Protein AF-A0A8H7HBS6-F1 (afdb_monomer)

Organism: NCBI:txid456999

Solvent-accessible surface area (backbone atoms only — not comparable to full-atom values): 78730 Å² total; per-residue (Å²): 117,71,74,59,54,54,51,54,51,51,53,49,49,51,51,51,50,52,48,49,51,54,50,48,54,52,46,48,67,56,44,58,67,61,59,67,69,74,76,67,87,71,59,76,77,59,67,58,97,49,80,53,58,56,52,42,28,37,39,34,33,33,27,41,85,35,70,61,23,22,66,41,50,40,36,20,53,49,52,33,50,74,74,65,70,54,37,53,78,42,37,33,36,31,28,28,71,64,82,72,53,64,69,56,46,48,58,50,38,51,69,55,47,76,66,53,84,40,72,69,49,36,54,49,48,56,60,50,48,77,34,51,49,71,45,65,26,54,72,63,74,61,66,30,34,51,56,46,32,54,56,50,50,65,55,54,72,72,47,96,55,82,60,42,28,42,38,39,36,43,52,60,65,68,92,50,46,61,55,38,49,50,41,38,53,75,55,57,60,60,92,48,48,56,59,35,39,38,40,59,71,68,75,49,90,38,48,62,53,21,48,56,52,50,63,54,44,59,76,66,44,52,75,93,32,49,42,32,54,47,66,53,48,27,28,64,62,51,56,43,42,56,52,53,46,72,74,33,66,77,48,42,77,44,71,29,44,89,42,38,42,29,35,39,42,41,42,34,31,47,53,70,61,84,91,40,32,42,70,43,56,81,54,24,36,55,61,72,40,42,59,46,50,53,42,54,55,44,25,66,73,63,28,68,87,45,91,49,56,38,36,63,37,44,47,52,27,28,36,57,42,49,71,31,37,67,58,49,54,76,92,41,53,48,50,12,27,44,31,59,29,95,95,41,76,25,56,65,68,32,90,58,28,61,85,81,66,56,53,29,38,22,40,39,35,49,45,54,38,71,44,95,52,33,50,92,31,42,37,35,44,32,40,32,46,21,18,67,44,67,37,29,38,38,40,41,31,36,46,76,75,84,78,65,102,54,73,95,69,74,58,38,31,47,32,41,31,54,31,70,77,37,26,46,34,38,37,43,72,43,66,43,85,79,89,54,83,51,75,38,81,47,70,54,77,47,45,40,79,76,76,42,74,87,59,83,78,68,53,26,59,32,44,43,54,44,33,58,42,34,52,53,50,59,57,37,62,49,74,71,40,52,56,43,43,25,54,29,44,33,68,45,52,36,21,55,72,36,74,67,49,82,49,58,77,40,38,73,18,49,35,46,32,95,56,38,86,60,50,68,58,56,46,37,75,60,66,50,77,81,76,78,83,89,66,79,75,86,88,76,89,86,80,90,82,80,89,82,77,91,79,88,83,91,85,83,83,90,83,88,81,90,85,86,92,86,88,89,89,88,90,91,85,90,83,89,85,82,89,83,91,82,89,78,90,81,90,83,88,88,90,90,85,83,92,86,90,86,88,86,90,90,80,89,85,89,87,90,92,93,87,86,91,85,90,87,90,85,82,84,88,81,90,80,84,87,83,90,87,80,88,89,83,87,93,83,90,88,86,92,82,90,87,93,87,90,91,88,92,87,92,89,90,91,90,90,88,93,88,91,92,90,88,83,90,90,84,87,82,89,76,92,74,84,82,78,86,74,78,83,73,78,76,80,74,68,60,57,40,67,74,51,52,73,63,50,32,11,84,82,83,66,44,70,47,51,67,28,27,66,45,63,79,10,51,53,34,28,47,88,74,65,72,82,80,80,96,74,84,89,71,99,69,96,72,90,69,83,78,64,90,54,87,88,53,62,90,67,73,88,79,68,76,92,69,84,94,74,84,82,82,91,64,81,54,94,70,44,50,75,44,75,42,73,80,74,95,69,82,76,80,78,78,76,91,65,98,65,89,69,51,23,55,52,62,47,49,50,52,50,58,38,51,53,51,26,56,55,62,66,73,72,67,85,78,84,82,82,78,85,82,82,89,84,92,85,82,84,87,81,87,82,91,79,91,82,83,90,85,83,90,82,87,87,83,90,85,87,82,90,81,86,89,89,86,89,86,85,88,83,86,88,89,88,87,89,84,87,88,86,90,85,84,85,87,79,87,85,82,83,88,89,80,89,89,81,90,88,80,88,84,81,90,77,88,69,59,66,66,51,57,54,49,59,69,41,38,13,94,86,74,78,38,73,52,53,68,34,33,64,44,100,85,26,49,65,32,20,44,73,55,49,48,61,44,41,78,77,38,53,42,39,90,82,81,60,49,79,48,78,59,64,82,65,55,81,74,47,43,46,32,47,52,60,52,52,48,44,61,62,57,38,48,66,63,47,52,52,52,52,51,51,60,51,48,79,73,60,76,63,93,41,79,41,48,38,48,76,44,73,85,69,46,50,84,32,76,47,82,44,76,40,67,54,68,39,52,48,52,49,48,56,52,23,71,71,37,100,63,40,43,37,36,36,27,54,73,77,92,55,87,87,55,85,82,79,68,44,49,33,17,32,27,37,53,41,35,37,40,39,40,83,88,70,31,32,42,36,35,27,35,22,66,42,33,31,37,54,80,45,79,49,77,54,80,85,33,44,21,20,38,74,44,84,54,70,63,61,57,71,71,56,50,53,46,54,52,50,53,45,69,72,47,81,80,81,69,76,100,81,71,94,66,86,69,71,54,66,69,53,48,51,52,49,54,49,52,54,52,50,52,54,48,75,46,36,53,68,68,56,58,52,47,50,37,70,71,70,45,75,85,57,91,50,64,65,52,29,44,54,57,54,55,74,73,44,100,65,58,70,71,69,55,52,62,52,65,81,52,40,45,46,62,60,40,34,54,55,53,49,49,53,50,53,55,52,55,70,35,73,83,62,66,56,90,68,80,68,74,68,79,75,88,81,84,80,88,81,93,80,90,84,83,91,83,92,87,85,81,81,89,80,81,80,89,86,92,86,87,93,78,90,78,89,135

Secondary structure (DSSP, 8-state):
-HHHHHHHHHHHHHHHHHHHHHHHHHHHHHHHHHHGGGS----GGG--------BSEEEEEETTTSHHIIIIIHHHHHHHHHTT-SPBT-EEEEEESS---HHHHHHHHTTT-TTTTSHHHHHHHHHHHTTEEEEE--SSSSHHHHHHHHHHHHHHTTSSSS--EEEEEE-S-GGGHHHHHHHHHHHT--SSS-EEEEEPSP--SSHHHHHHHHHHHHHHS-TTTEEE--TTTTSHHHHHHHHHHHT-HHHHHH-STTTEEEEEEEEE-SS--TT-HHHHHTTHHIIIIIIIIIHHHHHHHHS---SSSSHHHHHHHHHHHHTTPPPPPGGGEEEEEEE-BTTB--STTSTTS-TT----SEEEEEE---STTTTT--EEEEEESSBSS-EEEEEEEEPPPPSSSS-SPPPPEEEEEEESS-EEEEEEEEEPSSS---EEEEEEEEEHHHH-TT--PPPHHHHHHHHHHHT--TTS--HHHHHHHHHHHHHHHHHHTTSSSSPPPPEEEETTBSS-TTHHHHHHHTTPPPPPS----TT-SSSSSSSSSSSS-------------------------------------------------------------------------------------------------------------------PPPPS--------PPP-PPPPGGGTGGGGB-TTT-SBPSSEEE-TTS-EEEGGGSPPPP-----S-S--PPPP-STT-----------SS--------TT-EEEPPP-----PPPP-S-------HHHHHHHHHHHHHHHHHHSSPPPPPPP---------------------------------------------------PPPPPPP-PPP--------PPP----HHHHHHHHTTEETTTTEE-SSEEE-TTS-EEEHHHHHHHHTT-SB-TTT--B---HHHHTTPPP-HHHHHHHHHH-HHHHHHHHHHHHHTTT--S--EEEEE-S---TT-EEEEEE-SHHHHHHHHHHHTSSS-EEEEEPPPS-SS-SSTT-EEEEEEEEEEEE-TTS-EEEEEEEEEEEEEEEEEEETTEEEEEEEEEPPPPHHHHHHHHHHHHH-TTSS-TT--SPPPPHHHHHHHHHHHHHHHHHTS-HHHHHHHHHHH-SPPSSHHHHHHHHHHHS---HHHHHTTSS---HHHHHHHHHHHHHHHHTSHHHHS-----------SS--------SSSSSSSS------------

Nearest PDB structures (foldseek):
  7e6i-assembly1_A  TM=9.666E-01  e=2.019E-63  Kluyveromyces lactis NRRL Y-1140
  6d24-assembly1_D  TM=9.498E-01  e=1.936E-58  Trypanosoma cruzi
  7zhy-assembly1_A  TM=8.584E-01  e=7.670E-55  Leishmania donovani
  7zhu-assembly1_A  TM=8.589E-01  e=4.756E-55  Leishmania donovani
  7zht-assembly1_B  TM=9.322E-01  e=3.444E-52  Leishmania donovani

Mean predicted aligned error: 23.08 Å

Radius of gyration: 45.2 Å; Cα contacts (8 Å, |Δi|>4): 1547; chains: 1; bounding box: 143×178×101 Å

Structure (mmCIF, N/CA/C/O backbone):
data_AF-A0A8H7HBS6-F1
#
_entry.id   AF-A0A8H7HBS6-F1
#
loop_
_atom_site.group_PDB
_atom_site.id
_atom_site.type_symbol
_atom_site.label_atom_id
_atom_site.label_alt_id
_atom_site.label_comp_id
_atom_site.label_asym_id
_atom_site.label_entity_id
_atom_site.label_seq_id
_atom_site.pdbx_PDB_ins_code
_atom_site.Cartn_x
_atom_site.Cartn_y
_atom_site.Cartn_z
_atom_site.occupancy
_atom_site.B_iso_or_equiv
_atom_site.auth_seq_id
_atom_site.auth_comp_id
_atom_site.auth_asym_id
_atom_site.auth_atom_id
_atom_site.pdbx_PDB_model_num
ATOM 1 N N . MET A 1 1 ? -57.508 51.290 15.939 1.00 45.09 1 MET A N 1
ATOM 2 C CA . MET A 1 1 ? -57.070 49.943 15.492 1.00 45.09 1 MET A CA 1
ATOM 3 C C . MET A 1 1 ? -55.625 49.887 14.983 1.00 45.09 1 MET A C 1
ATOM 5 O O . MET A 1 1 ? -54.935 48.938 15.325 1.00 45.09 1 MET A O 1
ATOM 9 N N . THR A 1 2 ? -55.131 50.855 14.202 1.00 40.03 2 THR A N 1
ATOM 10 C CA . THR A 1 2 ? -53.842 50.761 13.473 1.00 40.03 2 THR A CA 1
ATOM 11 C C . THR A 1 2 ? -52.608 50.460 14.338 1.00 40.03 2 THR A C 1
ATOM 13 O O . THR A 1 2 ? -51.876 49.531 14.015 1.00 40.03 2 THR A O 1
ATOM 16 N N . ARG A 1 3 ? -52.404 51.158 15.471 1.00 40.38 3 ARG A N 1
ATOM 17 C CA . ARG A 1 3 ? -51.226 50.937 16.346 1.00 40.38 3 ARG A CA 1
ATOM 18 C C . ARG A 1 3 ? -51.127 49.522 16.939 1.00 40.38 3 ARG A C 1
ATOM 20 O O . ARG A 1 3 ? -50.018 49.044 17.143 1.00 40.38 3 ARG A O 1
ATOM 27 N N . ALA A 1 4 ? -52.252 48.840 17.175 1.00 42.62 4 ALA A N 1
ATOM 28 C CA . ALA A 1 4 ? -52.243 47.481 17.722 1.00 42.62 4 ALA A CA 1
ATOM 29 C C . ALA A 1 4 ? -51.654 46.470 16.722 1.00 42.62 4 ALA A C 1
ATOM 31 O O . ALA A 1 4 ? -50.798 45.669 17.089 1.00 42.62 4 ALA A O 1
ATOM 32 N N . ARG A 1 5 ? -52.039 46.566 15.438 1.00 42.97 5 ARG A N 1
ATOM 33 C CA . ARG A 1 5 ? -51.523 45.679 14.381 1.00 42.97 5 ARG A CA 1
ATOM 34 C C . ARG A 1 5 ? -50.008 45.815 14.198 1.00 42.97 5 ARG A C 1
ATOM 36 O O . ARG A 1 5 ? -49.341 44.803 14.019 1.00 42.97 5 ARG A O 1
ATOM 43 N N . SER A 1 6 ? -49.455 47.027 14.301 1.00 42.56 6 SER A N 1
ATOM 44 C CA . SER A 1 6 ? -48.005 47.248 14.191 1.00 42.56 6 SER A CA 1
ATOM 45 C C . SER A 1 6 ? -47.203 46.564 15.305 1.00 42.56 6 SER A C 1
ATOM 47 O O . SER A 1 6 ? -46.171 45.970 15.006 1.00 42.56 6 SER A O 1
ATOM 49 N N . LEU A 1 7 ? -47.674 46.586 16.562 1.00 44.91 7 LEU A N 1
ATOM 50 C CA . LEU A 1 7 ? -46.995 45.857 17.643 1.00 44.91 7 LEU A CA 1
ATOM 51 C C . LEU A 1 7 ? -47.081 44.340 17.445 1.00 44.91 7 LEU A C 1
ATOM 53 O O . LEU A 1 7 ? -46.070 43.666 17.607 1.00 44.91 7 LEU A O 1
ATOM 57 N N . THR A 1 8 ? -48.237 43.797 17.047 1.00 51.72 8 THR A N 1
ATOM 58 C CA . THR A 1 8 ? -48.367 42.354 16.778 1.00 51.72 8 THR A CA 1
ATOM 59 C C . THR A 1 8 ? -47.435 41.900 15.650 1.00 51.72 8 THR A C 1
ATOM 61 O O . THR A 1 8 ? -46.773 40.877 15.790 1.00 51.72 8 THR A O 1
ATOM 64 N N . VAL A 1 9 ? -47.318 42.676 14.565 1.00 49.75 9 VAL A N 1
ATOM 65 C CA . VAL A 1 9 ? -46.391 42.371 13.459 1.00 49.75 9 VAL A CA 1
ATOM 66 C C . VAL A 1 9 ? -44.929 42.437 13.912 1.00 49.75 9 VAL A C 1
ATOM 68 O O . VAL A 1 9 ? -44.165 41.539 13.575 1.00 49.75 9 VAL A O 1
ATOM 71 N N . LEU A 1 10 ? -44.537 43.431 14.719 1.00 50.16 10 LEU A N 1
ATOM 72 C CA . LEU A 1 10 ? -43.178 43.512 15.275 1.00 50.16 10 LEU A CA 1
ATOM 73 C C . LEU A 1 10 ? -42.863 42.356 16.237 1.00 50.16 10 LEU A C 1
ATOM 75 O O . LEU A 1 10 ? -41.762 41.811 16.192 1.00 50.16 10 LEU A O 1
ATOM 79 N N . PHE A 1 11 ? -43.821 41.939 17.069 1.00 53.84 11 PHE A N 1
ATOM 80 C CA . PHE A 1 11 ? -43.633 40.827 18.005 1.00 53.84 11 PHE A CA 1
ATOM 81 C C . PHE A 1 11 ? -43.523 39.478 17.275 1.00 53.84 11 PHE A C 1
ATOM 83 O O . PHE A 1 11 ? -42.666 38.662 17.607 1.00 53.84 11 PHE A O 1
ATOM 90 N N . ILE A 1 12 ? -44.329 39.271 16.225 1.00 56.00 12 ILE A N 1
ATOM 91 C CA . ILE A 1 12 ? -44.225 38.100 15.340 1.00 56.00 12 ILE A CA 1
ATOM 92 C C . ILE A 1 12 ? -42.904 38.125 14.561 1.00 56.00 12 ILE A C 1
ATOM 94 O O . ILE A 1 12 ? -42.235 37.100 14.495 1.00 56.00 12 ILE A O 1
ATOM 98 N N . ALA A 1 13 ? -42.476 39.273 14.028 1.00 48.41 13 ALA A N 1
ATOM 99 C CA . ALA A 1 13 ? -41.189 39.396 13.339 1.00 48.41 13 ALA A CA 1
ATOM 100 C C . ALA A 1 13 ? -39.999 39.104 14.272 1.00 48.41 13 ALA A C 1
ATOM 102 O O . ALA A 1 13 ? -39.064 38.415 13.870 1.00 48.41 13 ALA A O 1
ATOM 103 N N . GLY A 1 14 ? -40.055 39.554 15.532 1.00 50.91 14 GLY A N 1
ATOM 104 C CA . GLY A 1 14 ? -39.064 39.220 16.558 1.00 50.91 14 GLY A CA 1
ATOM 105 C C . GLY A 1 14 ? -39.027 37.725 16.889 1.00 50.91 14 GLY A C 1
ATOM 106 O O . GLY A 1 14 ? -37.949 37.137 16.943 1.00 50.91 14 GLY A O 1
ATOM 107 N N . LEU A 1 15 ? -40.194 37.085 17.035 1.00 53.91 15 LEU A N 1
ATOM 108 C CA . LEU A 1 15 ? -40.305 35.636 17.243 1.00 53.91 15 LEU A CA 1
ATOM 109 C C . LEU A 1 15 ? -39.810 34.827 16.038 1.00 53.91 15 LEU A C 1
ATOM 111 O O . LEU A 1 15 ? -39.083 33.858 16.228 1.00 53.91 15 LEU A O 1
ATOM 115 N N . VAL A 1 16 ? -40.142 35.231 14.809 1.00 56.62 16 VAL A N 1
ATOM 116 C CA . VAL A 1 16 ? -39.644 34.592 13.579 1.00 56.62 16 VAL A CA 1
ATOM 117 C C . VAL A 1 16 ? -38.134 34.793 13.432 1.00 56.62 16 VAL A C 1
ATOM 119 O O . VAL A 1 16 ? -37.444 33.852 13.056 1.00 56.62 16 VAL A O 1
ATOM 122 N N . GLY A 1 17 ? -37.597 35.962 13.794 1.00 48.25 17 GLY A N 1
ATOM 123 C CA . GLY A 1 17 ? -36.155 36.214 13.834 1.00 48.25 17 GLY A CA 1
ATOM 124 C C . GLY A 1 17 ? -35.429 35.323 14.846 1.00 48.25 17 GLY A C 1
ATOM 125 O O . GLY A 1 17 ? -34.445 34.675 14.497 1.00 48.25 17 GLY A O 1
ATOM 126 N N . LEU A 1 18 ? -35.945 35.216 16.075 1.00 50.62 18 LEU A N 1
ATOM 127 C CA . LEU A 1 18 ? -35.414 34.305 17.096 1.00 50.62 18 LEU A CA 1
ATOM 128 C C . LEU A 1 18 ? -35.520 32.835 16.674 1.00 50.62 18 LEU A C 1
ATOM 130 O O . LEU A 1 18 ? -34.559 32.088 16.846 1.00 50.62 18 LEU A O 1
ATOM 134 N N . LEU A 1 19 ? -36.639 32.426 16.069 1.00 44.91 19 LEU A N 1
ATOM 135 C CA . LEU A 1 19 ? -36.813 31.070 15.554 1.00 44.91 19 LEU A CA 1
ATOM 136 C C . LEU A 1 19 ? -35.855 30.788 14.388 1.00 44.91 19 LEU A C 1
ATOM 138 O O . LEU A 1 19 ? -35.283 29.707 14.338 1.00 44.91 19 LEU A O 1
ATOM 142 N N . ALA A 1 20 ? -35.618 31.752 13.495 1.00 42.72 20 ALA A N 1
ATOM 143 C CA . ALA A 1 20 ? -34.667 31.633 12.390 1.00 42.72 20 ALA A CA 1
ATOM 144 C C . ALA A 1 20 ? -33.204 31.597 12.865 1.00 42.72 20 ALA A C 1
ATOM 146 O O . ALA A 1 20 ? -32.407 30.852 12.304 1.00 42.72 20 ALA A O 1
ATOM 147 N N . VAL A 1 21 ? -32.846 32.331 13.925 1.00 46.09 21 VAL A N 1
ATOM 148 C CA . VAL A 1 21 ? -31.517 32.243 14.559 1.00 46.09 21 VAL A CA 1
ATOM 149 C C . VAL A 1 21 ? -31.346 30.912 15.298 1.00 46.09 21 VAL A C 1
ATOM 151 O O . VAL A 1 21 ? -30.297 30.282 15.185 1.00 46.09 21 VAL A O 1
ATOM 154 N N . TRP A 1 22 ? -32.375 30.430 16.000 1.00 42.28 22 TRP A N 1
ATOM 155 C CA . TRP A 1 22 ? -32.348 29.140 16.700 1.00 42.28 22 TRP A CA 1
ATOM 156 C C . TRP A 1 22 ? -32.283 27.954 15.723 1.00 42.28 22 TRP A C 1
ATOM 158 O O . TRP A 1 22 ? -31.414 27.089 15.853 1.00 42.28 22 TRP A O 1
ATOM 168 N N . LEU A 1 23 ? -33.133 27.959 14.689 1.00 39.09 23 LEU A N 1
ATOM 169 C CA . LEU A 1 23 ? -33.094 27.001 13.583 1.00 39.09 23 LEU A CA 1
ATOM 170 C C . LEU A 1 23 ? -31.773 27.093 12.822 1.00 39.09 23 LEU A C 1
ATOM 172 O O . LEU A 1 23 ? -31.176 26.058 12.571 1.00 39.09 23 LEU A O 1
ATOM 176 N N . GLY A 1 24 ? -31.284 28.295 12.505 1.00 33.41 24 GLY A N 1
ATOM 177 C CA . GLY A 1 24 ? -30.021 28.511 11.793 1.00 33.41 24 GLY A CA 1
ATOM 178 C C . GLY A 1 24 ? -28.791 28.054 12.581 1.00 33.41 24 GLY A C 1
ATOM 179 O O . GLY A 1 24 ? -27.861 27.506 11.995 1.00 33.41 24 GLY A O 1
ATOM 180 N N . SER A 1 25 ? -28.802 28.196 13.909 1.00 33.69 25 SER A N 1
ATOM 181 C CA . SER A 1 25 ? -27.751 27.660 14.783 1.00 33.69 25 SER A CA 1
ATOM 182 C C . SER A 1 25 ? -27.776 26.124 14.812 1.00 33.69 25 SER A C 1
ATOM 184 O O . SER A 1 25 ? -26.741 25.483 14.619 1.00 33.69 25 SER A O 1
ATOM 186 N N . ARG A 1 26 ? -28.969 25.510 14.908 1.00 34.66 26 ARG A N 1
ATOM 187 C CA . ARG A 1 26 ? -29.130 24.054 14.726 1.00 34.66 26 ARG A CA 1
ATOM 188 C C . ARG A 1 26 ? -28.743 23.584 13.319 1.00 34.66 26 ARG A C 1
ATOM 190 O O . ARG A 1 26 ? -28.116 22.538 13.198 1.00 34.66 26 ARG A O 1
ATOM 197 N N . TYR A 1 27 ? -29.058 24.343 12.270 1.00 34.91 27 TYR A N 1
ATOM 198 C CA . TYR A 1 27 ? -28.724 24.000 10.885 1.00 34.91 27 TYR A CA 1
ATOM 199 C C . TYR A 1 27 ? -27.234 24.150 10.574 1.00 34.91 27 TYR A C 1
ATOM 201 O O . TYR A 1 27 ? -26.730 23.401 9.746 1.00 34.91 27 TYR A O 1
ATOM 209 N N . LYS A 1 28 ? -26.499 25.041 11.255 1.00 30.39 28 LYS A N 1
ATOM 210 C CA . LYS A 1 28 ? -25.029 25.028 11.201 1.00 30.39 28 LYS A CA 1
ATOM 211 C C . LYS A 1 28 ? -24.469 23.757 11.840 1.00 30.39 28 LYS A C 1
ATOM 213 O O . LYS A 1 28 ? -23.734 23.036 11.174 1.00 30.39 28 LYS A O 1
ATOM 218 N N . HIS A 1 29 ? -24.901 23.413 13.055 1.00 30.25 29 HIS A N 1
ATOM 219 C CA . HIS A 1 29 ? -24.438 22.192 13.729 1.00 30.25 29 HIS A CA 1
ATOM 220 C C . HIS A 1 29 ? -24.815 20.883 13.010 1.00 30.25 29 HIS A C 1
ATOM 222 O O . HIS A 1 29 ? -24.038 19.935 13.045 1.00 30.25 29 HIS A O 1
ATOM 228 N N . LEU A 1 30 ? -25.971 20.817 12.342 1.00 28.92 30 LEU A N 1
ATOM 229 C CA . LEU A 1 30 ? -26.388 19.640 11.565 1.00 28.92 30 LEU A CA 1
ATOM 230 C C . LEU A 1 30 ? -25.811 19.635 10.138 1.00 28.92 30 LEU A C 1
ATOM 232 O O . LEU A 1 30 ? -25.458 18.581 9.614 1.00 28.92 30 LEU A O 1
ATOM 236 N N . GLY A 1 31 ? -25.686 20.805 9.507 1.00 26.61 31 GLY A N 1
ATOM 237 C CA . GLY A 1 31 ? -25.202 20.944 8.133 1.00 26.61 31 GLY A CA 1
ATOM 238 C C . GLY A 1 31 ? -23.692 20.760 7.991 1.00 26.61 31 GLY A C 1
ATOM 239 O O . GLY A 1 31 ? -23.253 20.141 7.024 1.00 26.61 31 GLY A O 1
ATOM 240 N N . GLN A 1 32 ? -22.891 21.236 8.953 1.00 27.27 32 GLN A N 1
ATOM 241 C CA . GLN A 1 32 ? -21.428 21.114 8.883 1.00 27.27 32 GLN A CA 1
ATOM 242 C C . GLN A 1 32 ? -20.962 19.650 8.942 1.00 27.27 32 GLN A C 1
ATOM 244 O O . GLN A 1 32 ? -20.058 19.283 8.195 1.00 27.27 32 GLN A O 1
ATOM 249 N N . ASN A 1 33 ? -21.637 18.788 9.711 1.00 26.84 33 ASN A N 1
ATOM 250 C CA . ASN A 1 33 ? -21.316 17.356 9.750 1.00 26.84 33 ASN A CA 1
ATOM 251 C C . ASN A 1 33 ? -21.751 16.609 8.473 1.00 26.84 33 ASN A C 1
ATOM 253 O O . ASN A 1 33 ? -21.111 15.632 8.096 1.00 26.84 33 ASN A O 1
ATOM 257 N N . SER A 1 34 ? -22.810 17.055 7.783 1.00 26.20 34 SER A N 1
ATOM 258 C CA . SER A 1 34 ? -23.297 16.381 6.566 1.00 26.20 34 SER A CA 1
ATOM 259 C C . SER A 1 34 ? -22.574 16.808 5.286 1.00 26.20 34 SER A C 1
ATOM 261 O O . SER A 1 34 ? -22.483 16.007 4.359 1.00 26.20 34 SER A O 1
ATOM 263 N N . LEU A 1 35 ? -22.082 18.049 5.204 1.00 25.03 35 LEU A N 1
ATOM 264 C CA . LEU A 1 35 ? -21.368 18.548 4.020 1.00 25.03 35 LEU A CA 1
ATOM 265 C C . LEU A 1 35 ? -19.913 18.067 3.960 1.00 25.03 35 LEU A C 1
ATOM 267 O O . LEU A 1 35 ? -19.390 17.873 2.865 1.00 25.03 35 LEU A O 1
ATOM 271 N N . HIS A 1 36 ? -19.270 17.818 5.106 1.00 26.77 36 HIS A N 1
ATOM 272 C CA . HIS A 1 36 ? -17.860 17.415 5.126 1.00 26.77 36 HIS A CA 1
ATOM 273 C C . HIS A 1 36 ? -17.619 15.966 4.660 1.00 26.77 36 HIS A C 1
ATOM 275 O O . HIS A 1 36 ? -16.528 15.653 4.189 1.00 26.77 36 HIS A O 1
ATOM 281 N N . LEU A 1 37 ? -18.635 15.093 4.731 1.00 26.45 37 LEU A N 1
ATOM 282 C CA . LEU A 1 37 ? -18.554 13.704 4.250 1.00 26.45 37 LEU A CA 1
ATOM 283 C C . LEU A 1 37 ? -18.619 13.567 2.716 1.00 26.45 37 LEU A C 1
ATOM 285 O O . LEU A 1 37 ? -18.336 12.491 2.198 1.00 26.45 37 LEU A O 1
ATOM 289 N N . MET A 1 38 ? -18.993 14.618 1.976 1.00 26.44 38 MET A N 1
ATOM 290 C CA . MET A 1 38 ? -19.224 14.534 0.525 1.00 26.44 38 MET A CA 1
ATOM 291 C C . MET A 1 38 ? -17.993 14.852 -0.346 1.00 26.44 38 MET A C 1
ATOM 293 O O . MET A 1 38 ? -18.087 14.764 -1.568 1.00 26.44 38 MET A O 1
ATOM 297 N N . SER A 1 39 ? -16.840 15.204 0.239 1.00 25.25 39 SER A N 1
ATOM 298 C CA . SER A 1 39 ? -15.653 15.666 -0.508 1.00 25.25 39 SER A CA 1
ATOM 299 C C . SER A 1 39 ? -14.571 14.609 -0.776 1.00 25.25 39 SER A C 1
ATOM 301 O O . SER A 1 39 ? -13.576 14.925 -1.426 1.00 25.25 39 SER A O 1
ATOM 303 N N . HIS A 1 40 ? -14.726 13.368 -0.302 1.00 31.58 40 HIS A N 1
ATOM 304 C CA . HIS A 1 40 ? -13.693 12.329 -0.413 1.00 31.58 40 HIS A CA 1
ATOM 305 C C . HIS A 1 40 ? -14.219 11.082 -1.125 1.00 31.58 40 HIS A C 1
ATOM 307 O O . HIS A 1 40 ? -14.777 10.180 -0.510 1.00 31.58 40 HIS A O 1
ATOM 313 N N . GLY A 1 41 ? -14.018 11.034 -2.443 1.00 28.28 41 GLY A N 1
ATOM 314 C CA . GLY A 1 41 ? -14.399 9.900 -3.282 1.00 28.28 41 GLY A CA 1
ATOM 315 C C . GLY A 1 41 ? -13.462 8.700 -3.135 1.00 28.28 41 GLY A C 1
ATOM 316 O O . GLY A 1 41 ? -12.671 8.429 -4.040 1.00 28.28 41 GLY A O 1
ATOM 317 N N . THR A 1 42 ? -13.569 7.945 -2.039 1.00 30.94 42 THR A N 1
ATOM 318 C CA . THR A 1 42 ? -13.140 6.540 -2.044 1.00 30.94 42 THR A CA 1
ATOM 319 C C . THR A 1 42 ? -13.954 5.781 -3.091 1.00 30.94 42 THR A C 1
ATOM 321 O O . THR A 1 42 ? -15.173 5.923 -3.180 1.00 30.94 42 THR A O 1
ATOM 324 N N . ILE A 1 43 ? -13.297 4.939 -3.893 1.00 35.94 43 ILE A N 1
ATOM 325 C CA . ILE A 1 43 ? -14.021 3.953 -4.704 1.00 35.94 43 ILE A CA 1
ATOM 326 C C . ILE A 1 43 ? -14.650 2.969 -3.702 1.00 35.94 43 ILE A C 1
ATOM 328 O O . ILE A 1 43 ? -13.885 2.384 -2.937 1.00 35.94 43 ILE A O 1
ATOM 332 N N . PRO A 1 44 ? -15.975 2.714 -3.687 1.00 37.12 44 PRO A N 1
ATOM 333 C CA . PRO A 1 44 ? -16.597 1.903 -2.628 1.00 37.12 44 PRO A CA 1
ATOM 334 C C . PRO A 1 44 ? -16.071 0.462 -2.511 1.00 37.12 44 PRO A C 1
ATOM 336 O O . PRO A 1 44 ? -16.232 -0.179 -1.481 1.00 37.12 44 PRO A O 1
ATOM 339 N N . SER A 1 45 ? -15.393 -0.062 -3.540 1.00 42.78 45 SER A N 1
ATOM 340 C CA . SER A 1 45 ? -14.690 -1.352 -3.471 1.00 42.78 45 SER A CA 1
ATOM 341 C C . SER A 1 45 ? -13.372 -1.319 -2.682 1.00 42.78 45 SER A C 1
ATOM 343 O O . SER A 1 45 ? -12.771 -2.374 -2.507 1.00 42.78 45 SER A O 1
ATOM 345 N N . MET A 1 46 ? -12.891 -0.137 -2.284 1.00 45.28 46 MET A N 1
ATOM 346 C CA . MET A 1 46 ? -11.701 0.082 -1.449 1.00 45.28 46 MET A CA 1
ATOM 347 C C . MET A 1 46 ? -12.047 0.282 0.034 1.00 45.28 46 MET A C 1
ATOM 349 O O . MET A 1 46 ? -11.142 0.361 0.858 1.00 45.28 46 MET A O 1
ATOM 353 N N . GLU A 1 47 ? -13.332 0.352 0.388 1.00 49.41 47 GLU A N 1
ATOM 354 C CA . GLU A 1 47 ? -13.773 0.432 1.781 1.00 49.41 47 GLU A CA 1
ATOM 355 C C . GLU A 1 47 ? -13.834 -0.976 2.383 1.00 49.41 47 GLU A C 1
ATOM 357 O O . GLU A 1 47 ? -14.808 -1.719 2.248 1.00 49.41 47 GLU A O 1
ATOM 362 N N . SER A 1 48 ? -12.731 -1.365 3.018 1.00 49.53 48 SER A N 1
ATOM 363 C CA . SER A 1 48 ? -12.598 -2.609 3.765 1.00 49.53 48 SER A CA 1
ATOM 364 C C . SER A 1 48 ? -13.395 -2.555 5.076 1.00 49.53 48 SER A C 1
ATOM 366 O O . SER A 1 48 ? -13.343 -1.582 5.826 1.00 49.53 48 SER A O 1
ATOM 368 N N . ALA A 1 49 ? -14.139 -3.626 5.370 1.00 52.50 49 ALA A N 1
ATOM 369 C CA . ALA A 1 49 ? -15.021 -3.723 6.537 1.00 52.50 49 ALA A CA 1
ATOM 370 C C . ALA A 1 49 ? -14.250 -4.005 7.847 1.00 52.50 49 ALA A C 1
ATOM 372 O O . ALA A 1 49 ? -14.429 -5.046 8.479 1.00 52.50 49 ALA A O 1
ATOM 373 N N . HIS A 1 50 ? -13.368 -3.085 8.239 1.00 66.38 50 HIS A N 1
ATOM 374 C CA . HIS A 1 50 ? -12.630 -3.124 9.502 1.00 66.38 50 HIS A CA 1
ATOM 375 C C . HIS A 1 50 ? -13.376 -2.385 10.628 1.00 66.38 50 HIS A C 1
ATOM 377 O O . HIS A 1 50 ? -14.229 -1.529 10.385 1.00 66.38 50 HIS A O 1
ATOM 383 N N . GLN A 1 51 ? -13.056 -2.718 11.883 1.00 76.19 51 GLN A N 1
ATOM 384 C CA . GLN A 1 51 ? -13.633 -2.067 13.064 1.00 76.19 51 GLN A CA 1
ATOM 385 C C . GLN A 1 51 ? -12.998 -0.682 13.273 1.00 76.19 51 GLN A C 1
ATOM 387 O O . GLN A 1 51 ? -12.026 -0.524 14.014 1.00 76.19 51 GLN A O 1
ATOM 392 N N . GLU A 1 52 ? -13.535 0.326 12.591 1.00 89.50 52 GLU A N 1
ATOM 393 C CA . GLU A 1 52 ? -13.120 1.724 12.734 1.00 89.50 52 GLU A CA 1
ATOM 394 C C . GLU A 1 52 ? -13.396 2.243 14.155 1.00 89.50 52 GLU A C 1
ATOM 396 O O . GLU A 1 52 ? -14.509 2.117 14.670 1.00 89.50 52 GLU A O 1
ATOM 401 N N . LEU A 1 53 ? -12.384 2.843 14.790 1.00 91.75 53 LEU A N 1
ATOM 402 C CA . LEU A 1 53 ? -12.513 3.436 16.123 1.00 91.75 53 LEU A CA 1
ATOM 403 C C . LEU A 1 53 ? -13.183 4.805 15.986 1.00 91.75 53 LEU A C 1
ATOM 405 O O . LEU A 1 53 ? -12.550 5.762 15.549 1.00 91.75 53 LEU A O 1
ATOM 409 N N . LYS A 1 54 ? -14.473 4.892 16.322 1.00 88.19 54 LYS A N 1
ATOM 410 C CA . LYS A 1 54 ? -15.266 6.122 16.136 1.00 88.19 54 LYS A CA 1
ATOM 411 C C . LYS A 1 54 ? -15.367 6.977 17.396 1.00 88.19 54 LYS A C 1
ATOM 413 O O . LYS A 1 54 ? -15.354 8.197 17.283 1.00 88.19 54 LYS A O 1
ATOM 418 N N . ASN A 1 55 ? -15.416 6.352 18.575 1.00 91.88 55 ASN A N 1
ATOM 419 C CA . ASN A 1 55 ? -15.674 7.004 19.865 1.00 91.88 55 ASN A CA 1
ATOM 420 C C . ASN A 1 55 ? -14.687 6.502 20.943 1.00 91.88 55 ASN A C 1
ATOM 422 O O . ASN A 1 55 ? -13.991 5.501 20.741 1.00 91.88 55 ASN A O 1
ATOM 426 N N . ASN A 1 56 ? -14.664 7.157 22.112 1.00 93.50 56 ASN A N 1
ATOM 427 C CA . ASN A 1 56 ? -14.029 6.679 23.359 1.00 93.50 56 ASN A CA 1
ATOM 428 C C . ASN A 1 56 ? -12.569 6.211 23.197 1.00 93.50 56 ASN A C 1
ATOM 430 O O . ASN A 1 56 ? -12.164 5.184 23.748 1.00 93.50 56 ASN A O 1
ATOM 434 N N . THR A 1 57 ? -11.801 6.904 22.356 1.00 96.44 57 THR A N 1
ATOM 435 C CA . THR A 1 57 ? -10.463 6.462 21.951 1.00 96.44 57 THR A CA 1
ATOM 436 C C . THR A 1 57 ? -9.390 7.341 22.572 1.00 96.44 57 THR A C 1
ATOM 438 O O . THR A 1 57 ? -9.383 8.552 22.364 1.00 96.44 57 THR A O 1
ATOM 441 N N . ILE A 1 58 ? -8.434 6.730 23.269 1.00 98.19 58 ILE A N 1
ATOM 442 C CA . ILE A 1 58 ? -7.223 7.410 23.730 1.00 98.19 58 ILE A CA 1
ATOM 443 C C . ILE A 1 58 ? -6.059 7.060 22.802 1.00 98.19 58 ILE A C 1
ATOM 445 O O . ILE A 1 58 ? -5.825 5.889 22.493 1.00 98.19 58 ILE A O 1
ATOM 449 N N . ILE A 1 59 ? -5.308 8.076 22.375 1.00 98.62 59 ILE A N 1
ATOM 450 C CA . ILE A 1 59 ? -4.077 7.933 21.592 1.00 98.62 59 ILE A CA 1
ATOM 451 C C . ILE A 1 59 ? -2.884 8.232 22.506 1.00 98.62 59 ILE A C 1
ATOM 453 O O . ILE A 1 59 ? -2.652 9.373 22.900 1.00 98.62 59 ILE A O 1
ATOM 457 N N . ILE A 1 60 ? -2.120 7.201 22.856 1.00 98.62 60 ILE A N 1
ATOM 458 C CA . ILE A 1 60 ? -0.973 7.284 23.758 1.00 98.62 60 ILE A CA 1
ATOM 459 C C . ILE A 1 60 ? 0.299 7.419 22.916 1.00 98.62 60 ILE A C 1
ATOM 461 O O . ILE A 1 60 ? 0.712 6.466 22.258 1.00 98.62 60 ILE A O 1
ATOM 465 N N . VAL A 1 61 ? 0.949 8.582 22.943 1.00 98.56 61 VAL A N 1
ATOM 466 C CA . VAL A 1 61 ? 2.210 8.835 22.227 1.00 98.56 61 VAL A CA 1
ATOM 467 C C . VAL A 1 61 ? 3.384 8.564 23.166 1.00 98.56 61 VAL A C 1
ATOM 469 O O . VAL A 1 61 ? 3.790 9.422 23.953 1.00 98.56 61 VAL A O 1
ATOM 472 N N . LEU A 1 62 ? 3.947 7.359 23.090 1.00 98.31 62 LEU A N 1
ATOM 473 C CA . LEU A 1 62 ? 5.137 6.986 23.851 1.00 98.31 62 LEU A CA 1
ATOM 474 C C . LEU A 1 62 ? 6.386 7.539 23.167 1.00 98.31 62 LEU A C 1
ATOM 476 O O . LEU A 1 62 ? 6.553 7.405 21.958 1.00 98.31 62 LEU A O 1
ATOM 480 N N . GLY A 1 63 ? 7.272 8.163 23.941 1.00 96.31 63 GLY A N 1
ATOM 481 C CA . GLY A 1 63 ? 8.367 8.961 23.391 1.00 96.31 63 GLY A CA 1
ATOM 482 C C . GLY A 1 63 ? 7.946 10.383 23.015 1.00 96.31 63 GLY A C 1
ATOM 483 O O . GLY A 1 63 ? 8.624 11.016 22.212 1.00 96.31 63 GLY A O 1
ATOM 484 N N . ALA A 1 64 ? 6.870 10.916 23.607 1.00 96.81 64 ALA A N 1
ATOM 485 C CA . ALA A 1 64 ? 6.332 12.250 23.311 1.00 96.81 64 ALA A CA 1
ATOM 486 C C . ALA A 1 64 ? 7.345 13.411 23.419 1.00 96.81 64 ALA A C 1
ATOM 488 O O . ALA A 1 64 ? 7.203 14.416 22.725 1.00 96.81 64 ALA A O 1
ATOM 489 N N . SER A 1 65 ? 8.396 13.288 24.241 1.00 94.44 65 SER A N 1
ATOM 490 C CA . SER A 1 65 ? 9.469 14.292 24.306 1.00 94.44 65 SER A CA 1
ATOM 491 C C . SER A 1 65 ? 10.473 14.215 23.139 1.00 94.44 65 SER A C 1
ATOM 493 O O . SER A 1 65 ? 11.293 15.124 22.979 1.00 94.44 65 SER A O 1
ATOM 495 N N . GLY A 1 66 ? 10.413 13.171 22.310 1.00 93.12 66 GLY A N 1
ATOM 496 C CA . GLY A 1 66 ? 11.334 12.888 21.210 1.00 93.12 66 GLY A CA 1
ATOM 497 C C . GLY A 1 66 ? 11.140 13.738 19.950 1.00 93.12 66 GLY A C 1
ATOM 498 O O . GLY A 1 66 ? 10.161 14.466 19.777 1.00 93.12 66 GLY A O 1
ATOM 499 N N . ASP A 1 67 ? 12.109 13.630 19.038 1.00 90.75 67 ASP A N 1
ATOM 500 C CA . ASP A 1 67 ? 12.160 14.457 17.828 1.00 90.75 67 ASP A CA 1
ATOM 501 C C . ASP A 1 67 ? 11.140 14.042 16.759 1.00 90.75 67 ASP A C 1
ATOM 503 O O . ASP A 1 67 ? 10.585 14.909 16.089 1.00 90.75 67 ASP A O 1
ATOM 507 N N . LEU A 1 68 ? 10.840 12.744 16.639 1.00 92.69 68 LEU A N 1
ATOM 508 C CA . LEU A 1 68 ? 9.790 12.232 15.752 1.00 92.69 68 LEU A CA 1
ATOM 509 C C . LEU A 1 68 ? 8.400 12.717 16.193 1.00 92.69 68 LEU A C 1
ATOM 511 O O . LEU A 1 68 ? 7.626 13.206 15.370 1.00 92.69 68 LEU A O 1
ATOM 515 N N . ALA A 1 69 ? 8.122 12.650 17.500 1.00 95.19 69 ALA A N 1
ATOM 516 C CA . ALA A 1 69 ? 6.840 13.045 18.067 1.00 95.19 69 ALA A CA 1
ATOM 517 C C . ALA A 1 69 ? 6.519 14.517 17.765 1.00 95.19 69 ALA A C 1
ATOM 519 O O . ALA A 1 69 ? 5.477 14.811 17.182 1.00 95.19 69 ALA A O 1
ATOM 520 N N . LYS A 1 70 ? 7.448 15.435 18.073 1.00 94.31 70 LYS A N 1
ATOM 521 C CA . LYS A 1 70 ? 7.257 16.875 17.827 1.00 94.31 70 LYS A CA 1
ATOM 522 C C . LYS A 1 70 ? 7.252 17.247 16.333 1.00 94.31 70 LYS A C 1
ATOM 524 O O . LYS A 1 70 ? 6.525 18.154 15.957 1.00 94.31 70 LYS A O 1
ATOM 529 N N . LYS A 1 71 ? 8.049 16.577 15.479 1.00 94.25 71 LYS A N 1
ATOM 530 C CA . LYS A 1 71 ? 8.214 16.938 14.051 1.00 94.25 71 LYS A CA 1
ATOM 531 C C . LYS A 1 71 ? 7.222 16.262 13.101 1.00 94.25 71 LYS A C 1
ATOM 533 O O . LYS A 1 71 ? 7.059 16.749 11.984 1.00 94.25 71 LYS A O 1
ATOM 538 N N . LYS A 1 72 ? 6.612 15.133 13.485 1.00 95.06 72 LYS A N 1
ATOM 539 C CA . LYS A 1 72 ? 5.682 14.375 12.627 1.00 95.06 72 LYS A CA 1
ATOM 540 C C . LYS A 1 72 ? 4.436 13.866 13.351 1.00 95.06 72 LYS A C 1
ATOM 542 O O . LYS A 1 72 ? 3.350 14.118 12.844 1.00 95.06 72 LYS A O 1
ATOM 547 N N . THR A 1 73 ? 4.542 13.209 14.509 1.00 96.56 73 THR A N 1
ATOM 548 C CA . THR A 1 73 ? 3.365 12.570 15.141 1.00 96.56 73 THR A CA 1
ATOM 549 C C . THR A 1 73 ? 2.323 13.587 15.624 1.00 96.56 73 THR A C 1
ATOM 551 O O . THR A 1 73 ? 1.159 13.476 15.251 1.00 96.56 73 THR A O 1
ATOM 554 N N . PHE A 1 74 ? 2.713 14.610 16.396 1.00 97.25 74 PHE A N 1
ATOM 555 C CA . PHE A 1 74 ? 1.777 15.650 16.847 1.00 97.25 74 PHE A CA 1
ATOM 556 C C . PHE A 1 74 ? 1.268 16.546 15.703 1.00 97.25 74 PHE A C 1
ATOM 558 O O . PHE A 1 74 ? 0.058 16.758 15.651 1.00 97.25 74 PHE A O 1
ATOM 565 N N . PRO A 1 75 ? 2.099 16.991 14.733 1.00 96.06 75 PRO A N 1
ATOM 566 C CA . PRO A 1 75 ? 1.598 17.654 13.528 1.00 96.06 75 PRO A CA 1
ATOM 567 C C . PRO A 1 75 ? 0.591 16.818 12.724 1.00 96.06 75 PRO A C 1
ATOM 569 O O . PRO A 1 75 ? -0.389 17.373 12.240 1.00 96.06 75 PRO A O 1
ATOM 572 N N . ALA A 1 76 ? 0.775 15.496 12.622 1.00 96.38 76 ALA A N 1
ATOM 573 C CA . ALA A 1 76 ? -0.174 14.618 11.936 1.00 96.38 76 ALA A CA 1
ATOM 574 C C . ALA A 1 76 ? -1.493 14.440 12.711 1.00 96.38 76 ALA A C 1
ATOM 576 O O . ALA A 1 76 ? -2.570 14.505 12.120 1.00 96.38 76 ALA A O 1
ATOM 577 N N . LEU A 1 77 ? -1.425 14.277 14.038 1.00 97.50 77 LEU A N 1
ATOM 578 C CA . LEU A 1 77 ? -2.609 14.236 14.902 1.00 97.50 77 LEU A CA 1
ATOM 579 C C . LEU A 1 77 ? -3.390 15.558 14.853 1.00 97.50 77 LEU A C 1
ATOM 581 O O . LEU A 1 77 ? -4.612 15.533 14.730 1.00 97.50 77 LEU A O 1
ATOM 585 N N . PHE A 1 78 ? -2.701 16.704 14.866 1.00 96.38 78 PHE A N 1
ATOM 586 C CA . PHE A 1 78 ? -3.332 18.009 14.664 1.00 96.38 78 PHE A CA 1
ATOM 587 C C . PHE A 1 78 ? -3.932 18.148 13.262 1.00 96.38 78 PHE A C 1
ATOM 589 O O . PHE A 1 78 ? -5.037 18.666 13.121 1.00 96.38 78 PHE A O 1
ATOM 596 N N . GLY A 1 79 ? -3.238 17.648 12.235 1.00 93.94 79 GLY A N 1
ATOM 597 C CA . GLY A 1 79 ? -3.741 17.582 10.867 1.00 93.94 79 GLY A CA 1
ATOM 598 C C . GLY A 1 79 ? -5.107 16.902 10.815 1.00 93.94 79 GLY A C 1
ATOM 599 O O . GLY A 1 79 ? -6.073 17.534 10.398 1.00 93.94 79 GLY A O 1
ATOM 600 N N . LEU A 1 80 ? -5.202 15.669 11.327 1.00 95.56 80 LEU A N 1
ATOM 601 C CA . LEU A 1 80 ? -6.451 14.902 11.417 1.00 95.56 80 LEU A CA 1
ATOM 602 C C . LEU A 1 80 ? -7.513 15.580 12.302 1.00 95.56 80 LEU A C 1
ATOM 604 O O . LEU A 1 80 ? -8.693 15.559 11.955 1.00 95.56 80 LEU A O 1
ATOM 608 N N . PHE A 1 81 ? -7.116 16.213 13.410 1.00 95.25 81 PHE A N 1
ATOM 609 C CA . PHE A 1 81 ? -8.025 16.958 14.288 1.00 95.25 81 PHE A CA 1
ATOM 610 C C . PHE A 1 81 ? -8.640 18.181 13.591 1.00 95.25 81 PHE A C 1
ATOM 612 O O . PHE A 1 81 ? -9.849 18.398 13.687 1.00 95.25 81 PHE A O 1
ATOM 619 N N . LYS A 1 82 ? -7.840 18.961 12.846 1.00 92.06 82 LYS A N 1
ATOM 620 C CA . LYS A 1 82 ? -8.303 20.164 12.133 1.00 92.06 82 LYS A CA 1
ATOM 621 C C . LYS A 1 82 ? -9.388 19.835 11.102 1.00 92.06 82 LYS A C 1
ATOM 623 O O . LYS A 1 82 ? -10.326 20.615 10.971 1.00 92.06 82 LYS A O 1
ATOM 628 N N . ILE A 1 83 ? -9.292 18.681 10.434 1.00 90.50 83 ILE A N 1
ATOM 629 C CA . ILE A 1 83 ? -10.287 18.194 9.457 1.00 90.50 83 ILE A CA 1
ATOM 630 C C . ILE A 1 83 ? -11.350 17.245 10.047 1.00 90.50 83 ILE A C 1
ATOM 632 O O . ILE A 1 83 ? -12.155 16.704 9.299 1.00 90.50 83 ILE A O 1
ATOM 636 N N . GLY A 1 84 ? -11.384 17.030 11.369 1.00 92.31 84 GLY A N 1
ATOM 637 C CA . GLY A 1 84 ? -12.429 16.227 12.023 1.00 92.31 84 GLY A CA 1
ATOM 638 C C . GLY A 1 84 ? -12.354 14.711 11.785 1.00 92.31 84 GLY A C 1
ATOM 639 O O . GLY A 1 84 ? -13.366 14.031 11.912 1.00 92.31 84 GLY A O 1
ATOM 640 N N . TYR A 1 85 ? -11.175 14.177 11.451 1.00 94.19 85 TYR A N 1
ATOM 641 C CA . TYR A 1 85 ? -10.942 12.748 11.178 1.00 94.19 85 TYR A CA 1
ATOM 642 C C . TYR A 1 85 ? -10.424 11.944 12.389 1.00 94.19 85 TYR A C 1
ATOM 644 O O . TYR A 1 85 ? -10.105 10.763 12.250 1.00 94.19 85 TYR A O 1
ATOM 652 N N . LEU A 1 86 ? -10.317 12.559 13.572 1.00 95.75 86 LEU A N 1
ATOM 653 C CA . LEU A 1 86 ? -10.078 11.830 14.824 1.00 95.75 86 LEU A CA 1
ATOM 654 C C . LEU A 1 86 ? -11.406 11.395 15.484 1.00 95.75 86 LEU A C 1
ATOM 656 O O . LEU A 1 86 ? -12.433 12.025 15.230 1.00 95.75 86 LEU A O 1
ATOM 660 N N . PRO A 1 87 ? -11.394 10.361 16.350 1.00 94.06 87 PRO A N 1
ATOM 661 C CA . PRO A 1 87 ? -12.589 9.863 17.038 1.00 94.06 87 PRO A CA 1
ATOM 662 C C . PRO A 1 87 ? -13.325 10.928 17.871 1.00 94.06 87 PRO A C 1
ATOM 664 O O . PRO A 1 87 ? -12.706 11.820 18.457 1.00 94.06 87 PRO A O 1
ATOM 667 N N . GLU A 1 88 ? -14.646 10.803 18.004 1.00 89.75 88 GLU A N 1
ATOM 668 C CA . GLU A 1 88 ? -15.432 11.657 18.895 1.00 89.75 88 GLU A CA 1
ATOM 669 C C . GLU A 1 88 ? -15.045 11.391 20.361 1.00 89.75 88 GLU A C 1
ATOM 671 O O . GLU A 1 88 ? -14.973 10.246 20.820 1.00 89.75 88 GLU A O 1
ATOM 676 N N . GLY A 1 89 ? -14.747 12.464 21.101 1.00 88.38 89 GLY A N 1
ATOM 677 C CA . GLY A 1 89 ? -14.223 12.366 22.466 1.00 88.38 89 GLY A CA 1
ATOM 678 C C . GLY A 1 89 ? -12.795 11.808 22.558 1.00 88.38 89 GLY A C 1
ATOM 679 O O . GLY A 1 89 ? -12.424 11.279 23.609 1.00 88.38 89 GLY A O 1
ATOM 680 N N . VAL A 1 90 ? -11.999 11.891 21.482 1.00 95.56 90 VAL A N 1
ATOM 681 C CA . VAL A 1 90 ? -10.578 11.509 21.512 1.00 95.56 90 VAL A CA 1
ATOM 682 C C . VAL A 1 90 ? -9.813 12.270 22.599 1.00 95.56 90 VAL A C 1
ATOM 684 O O . VAL A 1 90 ? -9.997 13.474 22.770 1.00 95.56 90 VAL A O 1
ATOM 687 N N . HIS A 1 91 ? -8.910 11.576 23.291 1.00 97.44 91 HIS A N 1
ATOM 688 C CA . HIS A 1 91 ? -7.898 12.203 24.147 1.00 97.44 91 HIS A CA 1
ATOM 689 C C . HIS A 1 91 ? -6.500 11.723 23.750 1.00 97.44 91 HIS A C 1
ATOM 691 O O . HIS A 1 91 ? -6.320 10.580 23.331 1.00 97.44 91 HIS A O 1
ATOM 697 N N . ILE A 1 92 ? -5.495 12.585 23.867 1.00 98.31 92 ILE A N 1
ATOM 698 C CA . ILE A 1 92 ? -4.114 12.323 23.458 1.00 98.31 92 ILE A CA 1
ATOM 699 C C . ILE A 1 92 ? -3.216 12.405 24.695 1.00 98.31 92 ILE A C 1
ATOM 701 O O . ILE A 1 92 ? -3.105 13.456 25.322 1.00 98.31 92 ILE A O 1
ATOM 705 N N . VAL A 1 93 ? -2.555 11.301 25.045 1.00 98.56 93 VAL A N 1
ATOM 706 C CA . VAL A 1 93 ? -1.670 11.218 26.219 1.00 98.56 93 VAL A CA 1
ATOM 707 C C . VAL A 1 93 ? -0.221 11.100 25.764 1.00 98.56 93 VAL A C 1
ATOM 709 O O . VAL A 1 93 ? 0.186 10.084 25.203 1.00 98.56 93 VAL A O 1
ATOM 712 N N . GLY A 1 94 ? 0.587 12.128 26.013 1.00 98.25 94 GLY A N 1
ATOM 713 C CA . GLY A 1 94 ? 2.034 12.048 25.845 1.00 98.25 94 GLY A CA 1
ATOM 714 C C . GLY A 1 94 ? 2.684 11.294 27.008 1.00 98.25 94 GLY A C 1
ATOM 715 O O . GLY A 1 94 ? 2.418 11.607 28.164 1.00 98.25 94 GLY A O 1
ATOM 716 N N . TYR A 1 95 ? 3.561 10.329 26.717 1.00 98.25 95 TYR A N 1
ATOM 717 C CA . TYR A 1 95 ? 4.293 9.569 27.738 1.00 98.25 95 TYR A CA 1
ATOM 718 C C . TYR A 1 95 ? 5.797 9.533 27.453 1.00 98.25 95 TYR A C 1
ATOM 720 O O . TYR A 1 95 ? 6.216 9.073 26.386 1.00 98.25 95 TYR A O 1
ATOM 728 N N . ALA A 1 96 ? 6.631 9.993 28.392 1.00 97.19 96 ALA A N 1
ATOM 729 C CA . ALA A 1 96 ? 8.086 9.816 28.331 1.00 97.19 96 ALA A CA 1
ATOM 730 C C . ALA A 1 96 ? 8.788 10.001 29.692 1.00 97.19 96 ALA A C 1
ATOM 732 O O . ALA A 1 96 ? 8.234 10.536 30.648 1.00 97.19 96 ALA A O 1
ATOM 733 N N . ARG A 1 97 ? 10.073 9.622 29.750 1.00 95.69 97 ARG A N 1
ATOM 734 C CA . ARG A 1 97 ? 10.950 9.762 30.936 1.00 95.69 97 ARG A CA 1
ATOM 735 C C . ARG A 1 97 ? 11.204 11.208 31.372 1.00 95.69 97 ARG A C 1
ATOM 737 O O . ARG A 1 97 ? 11.607 11.456 32.505 1.00 95.69 97 ARG A O 1
ATOM 744 N N . THR A 1 98 ? 11.035 12.162 30.460 1.00 95.75 98 THR A N 1
ATOM 745 C CA . THR A 1 98 ? 11.250 13.588 30.721 1.00 95.75 98 THR A CA 1
ATOM 746 C C . THR A 1 98 ? 10.154 14.103 31.653 1.00 95.75 98 THR A C 1
ATOM 748 O O . THR A 1 98 ? 8.976 13.987 31.326 1.00 95.75 98 THR A O 1
ATOM 751 N N . LYS A 1 99 ? 10.519 14.699 32.790 1.00 95.44 99 LYS A N 1
ATOM 752 C CA . LYS A 1 99 ? 9.576 15.509 33.573 1.00 95.44 99 LYS A CA 1
ATOM 753 C C . LYS A 1 99 ? 9.422 16.864 32.882 1.00 95.44 99 LYS A C 1
ATOM 755 O O . LYS A 1 99 ? 10.432 17.484 32.563 1.00 95.44 99 LYS A O 1
ATOM 760 N N . MET A 1 100 ? 8.184 17.266 32.628 1.00 94.56 100 MET A N 1
ATOM 761 C CA . MET A 1 100 ? 7.797 18.571 32.089 1.00 94.56 100 MET A CA 1
ATOM 762 C C . MET A 1 100 ? 6.388 18.903 32.586 1.00 94.56 100 MET A C 1
ATOM 764 O O . MET A 1 100 ? 5.647 17.982 32.945 1.00 94.56 100 MET A O 1
ATOM 768 N N . SER A 1 101 ? 6.028 20.182 32.623 1.00 94.19 101 SER A N 1
ATOM 769 C CA . SER A 1 101 ? 4.650 20.606 32.887 1.00 94.19 101 SER A CA 1
ATOM 770 C C . SER A 1 101 ? 3.740 20.378 31.670 1.00 94.19 101 SER A C 1
ATOM 772 O O . SER A 1 101 ? 4.207 20.064 30.570 1.00 94.19 101 SER A O 1
ATOM 774 N N . GLU A 1 102 ? 2.428 20.535 31.850 1.00 92.62 102 GLU A N 1
ATOM 775 C CA . GLU A 1 102 ? 1.460 20.407 30.756 1.00 92.62 102 GLU A CA 1
ATOM 776 C C . GLU A 1 102 ? 1.617 21.549 29.735 1.00 92.62 102 GLU A C 1
ATOM 778 O O . GLU A 1 102 ? 1.591 21.313 28.529 1.00 92.62 102 GLU A O 1
ATOM 783 N N . GLU A 1 103 ? 1.937 22.761 30.195 1.00 93.75 103 GLU A N 1
ATOM 784 C CA . GLU A 1 103 ? 2.234 23.922 29.349 1.00 93.75 103 GLU A CA 1
ATOM 785 C C . GLU A 1 103 ? 3.547 23.747 28.563 1.00 93.75 103 GLU A C 1
ATOM 787 O O . GLU A 1 103 ? 3.626 24.102 27.383 1.00 93.75 103 GLU A O 1
ATOM 792 N N . GLU A 1 104 ? 4.582 23.168 29.186 1.00 94.62 104 GLU A N 1
ATOM 793 C CA . GLU A 1 104 ? 5.830 22.796 28.506 1.00 94.62 104 GLU A CA 1
ATOM 794 C C . GLU A 1 104 ? 5.595 21.707 27.449 1.00 94.62 104 GLU A C 1
ATOM 796 O O . GLU A 1 104 ? 6.138 21.792 26.340 1.00 94.62 104 GLU A O 1
ATOM 801 N N . PHE A 1 105 ? 4.762 20.710 27.766 1.00 96.19 105 PHE A N 1
ATOM 802 C CA . PHE A 1 105 ? 4.360 19.665 26.831 1.00 96.19 105 PHE A CA 1
ATOM 803 C C . PHE A 1 105 ? 3.588 20.239 25.642 1.00 96.19 105 PHE A C 1
ATOM 805 O O . PHE A 1 105 ? 3.980 19.991 24.501 1.00 96.19 105 PHE A O 1
ATOM 812 N N . HIS A 1 106 ? 2.553 21.052 25.880 1.00 95.00 106 HIS A N 1
ATOM 813 C CA . HIS A 1 106 ? 1.781 21.723 24.830 1.00 95.00 106 HIS A CA 1
ATOM 814 C C . HIS A 1 106 ? 2.692 22.561 23.932 1.00 95.00 106 HIS A C 1
ATOM 816 O O . HIS A 1 106 ? 2.700 22.364 22.717 1.00 95.00 106 HIS A O 1
ATOM 822 N N . LYS A 1 107 ? 3.530 23.431 24.519 1.00 93.19 107 LYS A N 1
ATOM 823 C CA . LYS A 1 107 ? 4.493 24.268 23.782 1.00 93.19 107 LYS A CA 1
ATOM 824 C C . LYS A 1 107 ? 5.445 23.437 22.917 1.00 93.19 107 LYS A C 1
ATOM 826 O O . LYS A 1 107 ? 5.767 23.842 21.802 1.00 93.19 107 LYS A O 1
ATOM 831 N N . ARG A 1 108 ? 5.895 22.273 23.401 1.00 92.88 108 ARG A N 1
ATOM 832 C CA . ARG A 1 108 ? 6.752 21.358 22.632 1.00 92.88 108 ARG A CA 1
ATOM 833 C C . ARG A 1 108 ? 5.979 20.636 21.527 1.00 92.88 108 ARG A C 1
ATOM 835 O O . ARG A 1 108 ? 6.477 20.570 20.405 1.00 92.88 108 ARG A O 1
ATOM 842 N N . GLY A 1 109 ? 4.796 20.108 21.829 1.00 89.06 109 GLY A N 1
ATOM 843 C CA . GLY A 1 109 ? 3.971 19.324 20.908 1.00 89.06 109 GLY A CA 1
ATOM 844 C C . GLY A 1 109 ? 3.533 20.118 19.679 1.00 89.06 109 GLY A C 1
ATOM 845 O O . GLY A 1 109 ? 3.568 19.584 18.574 1.00 89.06 109 GLY A O 1
ATOM 846 N N . VAL A 1 110 ? 3.214 21.407 19.850 1.00 91.31 110 VAL A N 1
ATOM 847 C CA . VAL A 1 110 ? 2.772 22.272 18.741 1.00 91.31 110 VAL A CA 1
ATOM 848 C C . VAL A 1 110 ? 3.906 22.922 17.939 1.00 91.31 110 VAL A C 1
ATOM 850 O O . VAL A 1 110 ? 3.651 23.509 16.895 1.00 91.31 110 VAL A O 1
ATOM 853 N N . SER A 1 111 ? 5.165 22.809 18.380 1.00 91.69 111 SER A N 1
ATOM 854 C CA . SER A 1 111 ? 6.296 23.612 17.865 1.00 91.69 111 SER A CA 1
ATOM 855 C C . SER A 1 111 ? 6.697 23.411 16.390 1.00 91.69 111 SER A C 1
ATOM 857 O O . SER A 1 111 ? 7.549 24.147 15.900 1.00 91.69 111 SER A O 1
ATOM 859 N N . TYR A 1 112 ? 6.105 22.443 15.680 1.00 92.44 112 TYR A N 1
ATOM 860 C CA . TYR A 1 112 ? 6.299 22.217 14.235 1.00 92.44 112 TYR A CA 1
ATOM 861 C C . TYR A 1 112 ? 4.974 22.182 13.451 1.00 92.44 112 TYR A C 1
ATOM 863 O O . TYR A 1 112 ? 4.939 21.724 12.307 1.00 92.44 112 TYR A O 1
ATOM 871 N N . ILE A 1 113 ? 3.875 22.643 14.053 1.00 89.00 113 ILE A N 1
ATOM 872 C CA . ILE A 1 113 ? 2.617 22.858 13.338 1.00 89.00 113 ILE A CA 1
ATOM 873 C C . ILE A 1 113 ? 2.770 24.126 12.493 1.00 89.00 113 ILE A C 1
ATOM 875 O O . ILE A 1 113 ? 3.109 25.191 13.005 1.00 89.00 113 ILE A O 1
ATOM 879 N N . LYS A 1 114 ? 2.566 23.980 11.181 1.00 84.19 114 LYS A N 1
ATOM 880 C CA . LYS A 1 114 ? 2.597 25.092 10.227 1.00 84.19 114 LYS A CA 1
ATOM 881 C C . LYS A 1 114 ? 1.377 25.989 10.406 1.00 84.19 114 LYS A C 1
ATOM 883 O O . LYS A 1 114 ? 0.357 25.551 10.934 1.00 84.19 114 LYS A O 1
ATOM 888 N N . ASP A 1 115 ? 1.503 27.218 9.916 1.00 83.19 115 ASP A N 1
ATOM 889 C CA . ASP A 1 115 ? 0.401 28.175 9.795 1.00 83.19 115 ASP A CA 1
ATOM 890 C C . ASP A 1 115 ? -0.265 28.500 11.150 1.00 83.19 115 ASP A C 1
ATOM 892 O O . ASP A 1 115 ? -1.432 28.869 11.213 1.00 83.19 115 ASP A O 1
ATOM 896 N N . ALA A 1 116 ? 0.475 28.365 12.258 1.00 78.62 116 ALA A N 1
ATOM 897 C CA . ALA A 1 116 ? -0.046 28.520 13.619 1.00 78.62 116 ALA A CA 1
ATOM 898 C C . ALA A 1 116 ? -0.552 29.942 13.941 1.00 78.62 116 ALA A C 1
ATOM 900 O O . ALA A 1 116 ? -1.346 30.098 14.866 1.00 78.62 116 ALA A O 1
ATOM 901 N N . ASP A 1 117 ? -0.122 30.948 13.174 1.00 80.88 117 ASP A N 1
ATOM 902 C CA . ASP A 1 117 ? -0.558 32.346 13.281 1.00 80.88 117 ASP A CA 1
ATOM 903 C C . ASP A 1 117 ? -1.856 32.652 12.499 1.00 80.88 117 ASP A C 1
ATOM 905 O O . ASP A 1 117 ? -2.440 33.724 12.674 1.00 80.88 117 ASP A O 1
ATOM 909 N N . ASP A 1 118 ? -2.346 31.733 11.652 1.00 89.12 118 ASP A N 1
ATOM 910 C CA . ASP A 1 118 ? -3.668 31.863 11.022 1.00 89.12 118 ASP A CA 1
ATOM 911 C C . ASP A 1 118 ? -4.773 31.789 12.099 1.00 89.12 118 ASP A C 1
ATOM 913 O O . ASP A 1 118 ? -4.809 30.811 12.850 1.00 89.12 118 ASP A O 1
ATOM 917 N N . PRO A 1 119 ? -5.713 32.753 12.185 1.00 89.25 119 PRO A N 1
ATOM 918 C CA . PRO A 1 119 ? -6.719 32.789 13.248 1.00 89.25 119 PRO A CA 1
ATOM 919 C C . PRO A 1 119 ? -7.593 31.532 13.381 1.00 89.25 119 PRO A C 1
ATOM 921 O O . PRO A 1 119 ? -8.002 31.195 14.496 1.00 89.25 119 PRO A O 1
ATOM 924 N N . GLU A 1 120 ? -7.891 30.824 12.285 1.00 88.31 120 GLU A N 1
ATOM 925 C CA . GLU A 1 120 ? -8.645 29.565 12.358 1.00 88.31 120 GLU A CA 1
ATOM 926 C C . GLU A 1 120 ? -7.771 28.424 12.897 1.00 88.31 120 GLU A C 1
ATOM 928 O O . GLU A 1 120 ? -8.187 27.685 13.796 1.00 88.31 120 GLU A O 1
ATOM 933 N N . THR A 1 121 ? -6.538 28.314 12.402 1.00 89.44 121 THR A N 1
ATOM 934 C CA . THR A 1 121 ? -5.537 27.342 12.861 1.00 89.44 121 THR A CA 1
ATOM 935 C C . THR A 1 121 ? -5.177 27.557 14.327 1.00 89.44 121 THR A C 1
ATOM 937 O O . THR A 1 121 ? -5.200 26.590 15.082 1.00 89.44 121 THR A O 1
ATOM 940 N N . ALA A 1 122 ? -4.952 28.798 14.764 1.00 90.69 122 ALA A N 1
ATOM 941 C CA . ALA A 1 122 ? -4.699 29.166 16.155 1.00 90.69 122 ALA A CA 1
ATOM 942 C C . ALA A 1 122 ? -5.859 28.749 17.075 1.00 90.69 122 ALA A C 1
ATOM 944 O O . ALA A 1 122 ? -5.650 28.092 18.094 1.00 90.69 122 ALA A O 1
ATOM 945 N N . LYS A 1 123 ? -7.109 29.041 16.684 1.00 93.81 123 LYS A N 1
ATOM 946 C CA . LYS A 1 123 ? -8.298 28.602 17.433 1.00 93.81 123 LYS A CA 1
ATOM 947 C C . LYS A 1 123 ? -8.381 27.075 17.520 1.00 93.81 123 LYS A C 1
ATOM 949 O O . LYS A 1 123 ? -8.640 26.535 18.595 1.00 93.81 123 LYS A O 1
ATOM 954 N N . LYS A 1 124 ? -8.122 26.373 16.412 1.00 94.12 124 LYS A N 1
ATOM 955 C CA . LYS A 1 124 ? -8.048 24.905 16.385 1.00 94.12 124 LYS A CA 1
ATOM 956 C C . LYS A 1 124 ? -6.892 24.355 17.220 1.00 94.12 124 LYS A C 1
ATOM 958 O O . LYS A 1 124 ? -7.015 23.256 17.750 1.00 94.12 124 LYS A O 1
ATOM 963 N N . LEU A 1 125 ? -5.802 25.101 17.370 1.00 94.56 125 LEU A N 1
ATOM 964 C CA . LEU A 1 125 ? -4.638 24.709 18.157 1.00 94.56 125 LEU A CA 1
ATOM 965 C C . LEU A 1 125 ? -4.928 24.747 19.661 1.00 94.56 125 LEU A C 1
ATOM 967 O O . LEU A 1 125 ? -4.556 23.814 20.368 1.00 94.56 125 LEU A O 1
ATOM 971 N N . GLU A 1 126 ? -5.650 25.760 20.146 1.00 94.31 126 GLU A N 1
ATOM 972 C CA . GLU A 1 126 ? -6.128 25.777 21.537 1.00 94.31 126 GLU A CA 1
ATOM 973 C C . GLU A 1 126 ? -7.185 24.685 21.785 1.00 94.31 126 GLU A C 1
ATOM 975 O O . GLU A 1 126 ? -7.134 23.998 22.803 1.00 94.31 126 GLU A O 1
ATOM 980 N N . GLU A 1 127 ? -8.098 24.442 20.832 1.00 95.19 127 GLU A N 1
ATOM 981 C CA . GLU A 1 127 ? -9.026 23.297 20.892 1.00 95.19 127 GLU A CA 1
ATOM 982 C C . GLU A 1 127 ? -8.284 21.947 20.969 1.00 95.19 127 GLU A C 1
ATOM 984 O O . GLU A 1 127 ? -8.710 21.063 21.710 1.00 95.19 127 GLU A O 1
ATOM 989 N N . PHE A 1 128 ? -7.159 21.799 20.261 1.00 96.25 128 PHE A N 1
ATOM 990 C CA . PHE A 1 128 ? -6.330 20.589 20.261 1.00 96.25 128 PHE A CA 1
ATOM 991 C C . PHE A 1 128 ? -5.547 20.399 21.569 1.00 96.25 128 PHE A C 1
ATOM 993 O O . PHE A 1 128 ? -5.492 19.289 22.095 1.00 96.25 128 PHE A O 1
ATOM 1000 N N . LYS A 1 129 ? -4.993 21.472 22.151 1.00 95.81 129 LYS A N 1
ATOM 1001 C CA . LYS A 1 129 ? -4.323 21.418 23.466 1.00 95.81 129 LYS A CA 1
ATOM 1002 C C . LYS A 1 129 ? -5.251 20.918 24.573 1.00 95.81 129 LYS A C 1
ATOM 1004 O O . LYS A 1 129 ? -4.818 20.152 25.425 1.00 95.81 129 LYS A O 1
ATOM 1009 N N . ASN A 1 130 ? -6.533 21.288 24.534 1.00 95.06 130 ASN A N 1
ATOM 1010 C CA . ASN A 1 130 ? -7.523 20.852 25.527 1.00 95.06 130 ASN A CA 1
ATOM 1011 C C . ASN A 1 130 ? -7.798 19.333 25.513 1.00 95.06 130 ASN A C 1
ATOM 1013 O O . ASN A 1 130 ? -8.333 18.814 26.491 1.00 95.06 130 ASN A O 1
ATOM 1017 N N . VAL A 1 131 ? -7.428 18.617 24.442 1.00 95.31 131 VAL A N 1
ATOM 1018 C CA . VAL A 1 131 ? -7.477 17.142 24.363 1.00 95.31 131 VAL A CA 1
ATOM 1019 C C . VAL A 1 131 ? -6.090 16.492 24.471 1.00 95.31 131 VAL A C 1
ATOM 1021 O O . VAL A 1 131 ? -5.942 15.308 24.181 1.00 95.31 131 VAL A O 1
ATOM 1024 N N . MET A 1 132 ? -5.062 17.240 24.889 1.00 97.12 132 MET A N 1
ATOM 1025 C CA . MET A 1 132 ? -3.694 16.755 25.093 1.00 97.12 132 MET A CA 1
ATOM 1026 C C . MET A 1 132 ? -3.294 16.834 26.569 1.00 97.12 132 MET A C 1
ATOM 1028 O O . MET A 1 132 ? -3.256 17.925 27.126 1.00 97.12 132 MET A O 1
ATOM 1032 N N . SER A 1 133 ? -2.885 15.713 27.168 1.00 97.25 133 SER A N 1
ATOM 1033 C CA . SER A 1 133 ? -2.256 15.691 28.500 1.00 97.25 133 SER A CA 1
ATOM 1034 C C . SER A 1 133 ? -0.949 14.893 28.522 1.00 97.25 133 SER A C 1
ATOM 1036 O O . SER A 1 133 ? -0.603 14.215 27.549 1.00 97.25 133 SER A O 1
ATOM 1038 N N . TYR A 1 134 ? -0.185 14.995 29.614 1.00 98.00 134 TYR A N 1
ATOM 1039 C CA . TYR A 1 134 ? 1.147 14.391 29.735 1.00 98.00 134 TYR A CA 1
ATOM 1040 C C . TYR A 1 134 ? 1.330 13.563 31.010 1.00 98.00 134 TYR A C 1
ATOM 1042 O O . TYR A 1 134 ? 0.919 13.968 32.095 1.00 98.00 134 TYR A O 1
ATOM 1050 N N . VAL A 1 135 ? 2.028 12.431 30.892 1.00 97.62 135 VAL A N 1
ATOM 1051 C CA . VAL A 1 135 ? 2.436 11.577 32.015 1.00 97.62 135 VAL A CA 1
ATOM 1052 C C . VAL A 1 135 ? 3.938 11.296 31.928 1.00 97.62 135 VAL A C 1
ATOM 1054 O O . VAL A 1 135 ? 4.426 10.720 30.955 1.00 97.62 135 VAL A O 1
ATOM 1057 N N . SER A 1 136 ? 4.691 11.668 32.967 1.00 96.94 136 SER A N 1
ATOM 1058 C CA . SER A 1 136 ? 6.117 11.334 33.064 1.00 96.94 136 SER A CA 1
ATOM 1059 C C . SER A 1 136 ? 6.326 9.966 33.716 1.00 96.94 136 SER A C 1
ATOM 1061 O O . SER A 1 136 ? 5.896 9.772 34.854 1.00 96.94 136 SER A O 1
ATOM 1063 N N . GLY A 1 137 ? 7.048 9.054 33.065 1.00 95.56 137 GLY A N 1
ATOM 1064 C CA . GLY A 1 137 ? 7.306 7.715 33.604 1.00 95.56 137 GLY A CA 1
ATOM 1065 C C . GLY A 1 137 ? 8.465 6.990 32.917 1.00 95.56 137 GLY A C 1
ATOM 1066 O O . GLY A 1 137 ? 8.932 7.399 31.852 1.00 95.56 137 GLY A O 1
ATOM 1067 N N . GLN A 1 138 ? 8.966 5.927 33.551 1.00 94.06 138 GLN A N 1
ATOM 1068 C CA . GLN A 1 138 ? 10.030 5.089 32.987 1.00 94.06 138 GLN A CA 1
ATOM 1069 C C . GLN A 1 138 ? 9.477 4.052 31.997 1.00 94.06 138 GLN A C 1
ATOM 1071 O O . GLN A 1 138 ? 8.291 3.729 32.010 1.00 94.06 138 GLN A O 1
ATOM 1076 N N . TYR A 1 139 ? 10.348 3.544 31.123 1.00 93.44 139 TYR A N 1
ATOM 1077 C CA . TYR A 1 139 ? 10.045 2.433 30.204 1.00 93.44 139 TYR A CA 1
ATOM 1078 C C . TYR A 1 139 ? 10.394 1.053 30.795 1.00 93.44 139 TYR A C 1
ATOM 1080 O O . TYR A 1 139 ? 10.194 0.026 30.155 1.00 93.44 139 TYR A O 1
ATOM 1088 N N . GLU A 1 140 ? 10.955 1.053 32.002 1.00 88.75 140 GLU A N 1
ATOM 1089 C CA . GLU A 1 140 ? 11.393 -0.100 32.784 1.00 88.75 140 GLU A CA 1
ATOM 1090 C C . GLU A 1 140 ? 10.696 -0.026 34.153 1.00 88.75 140 GLU A C 1
ATOM 1092 O O . GLU A 1 140 ? 10.402 1.076 34.630 1.00 88.75 140 GLU A O 1
ATOM 1097 N N . GLY A 1 141 ? 10.432 -1.179 34.773 1.00 87.56 141 GLY A N 1
ATOM 1098 C CA . GLY A 1 141 ? 9.546 -1.281 35.942 1.00 87.56 141 GLY A CA 1
ATOM 1099 C C . GLY A 1 141 ? 8.059 -1.261 35.565 1.00 87.56 141 GLY A C 1
ATOM 1100 O O . GLY A 1 141 ? 7.705 -1.134 34.394 1.00 87.56 141 GLY A O 1
ATOM 1101 N N . ASP A 1 142 ? 7.187 -1.397 36.564 1.00 92.81 142 ASP A N 1
ATOM 1102 C CA . ASP A 1 142 ? 5.721 -1.395 36.400 1.00 92.81 142 ASP A CA 1
ATOM 1103 C C . ASP A 1 142 ? 5.063 -0.139 37.002 1.00 92.81 142 ASP A C 1
ATOM 1105 O O . ASP A 1 142 ? 3.917 0.195 36.698 1.00 92.81 142 ASP A O 1
ATOM 1109 N N . GLU A 1 143 ? 5.808 0.626 37.797 1.00 93.25 143 GLU A N 1
ATOM 1110 C CA . GLU A 1 143 ? 5.378 1.846 38.481 1.00 93.25 143 GLU A CA 1
ATOM 1111 C C . GLU A 1 143 ? 5.031 2.965 37.486 1.00 93.25 143 GLU A C 1
ATOM 1113 O O . GLU A 1 143 ? 4.024 3.658 37.640 1.00 93.25 143 GLU A O 1
ATOM 1118 N N . GLY A 1 144 ? 5.841 3.113 36.429 1.00 93.94 144 GLY A N 1
ATOM 1119 C CA . GLY A 1 144 ? 5.598 4.080 35.353 1.00 93.94 144 GLY A CA 1
ATOM 1120 C C . GLY A 1 144 ? 4.321 3.775 34.565 1.00 93.94 144 GLY A C 1
ATOM 1121 O O . GLY A 1 144 ? 3.547 4.683 34.259 1.00 93.94 144 GLY A O 1
ATOM 1122 N N . TYR A 1 145 ? 4.056 2.491 34.311 1.00 96.88 145 TYR A N 1
ATOM 1123 C CA . TYR A 1 145 ? 2.831 2.048 33.647 1.00 96.88 145 TYR A CA 1
ATOM 1124 C C . TYR A 1 145 ? 1.609 2.119 34.565 1.00 96.88 145 TYR A C 1
ATOM 1126 O O . TYR A 1 145 ? 0.538 2.489 34.103 1.00 96.88 145 TYR A O 1
ATOM 1134 N N . SER A 1 146 ? 1.766 1.861 35.865 1.00 95.12 146 SER A N 1
ATOM 1135 C CA . SER A 1 146 ? 0.698 2.025 36.861 1.00 95.12 146 SER A CA 1
ATOM 1136 C C . SER A 1 146 ? 0.209 3.479 36.931 1.00 95.12 146 SER A C 1
ATOM 1138 O O . SER A 1 146 ? -0.995 3.732 36.965 1.00 95.12 146 SER A O 1
ATOM 1140 N N . ALA A 1 147 ? 1.134 4.447 36.884 1.00 95.31 147 ALA A N 1
ATOM 1141 C CA . ALA A 1 147 ? 0.796 5.870 36.809 1.00 95.31 147 ALA A CA 1
ATOM 1142 C C . ALA A 1 147 ? 0.086 6.241 35.492 1.00 95.31 147 ALA A C 1
ATOM 1144 O O . ALA A 1 147 ? -0.873 7.014 35.513 1.00 95.31 147 ALA A O 1
ATOM 1145 N N . LEU A 1 148 ? 0.513 5.664 34.361 1.00 97.81 148 LEU A N 1
ATOM 1146 C CA . LEU A 1 148 ? -0.152 5.841 33.068 1.00 97.81 148 LEU A CA 1
ATOM 1147 C C . LEU A 1 148 ? -1.570 5.251 33.072 1.00 97.81 148 LEU A C 1
ATOM 1149 O O . LEU A 1 148 ? -2.505 5.949 32.699 1.00 97.81 148 LEU A O 1
ATOM 1153 N N . THR A 1 149 ? -1.757 4.013 33.533 1.00 97.06 149 THR A N 1
ATOM 1154 C CA . THR A 1 149 ? -3.073 3.357 33.587 1.00 97.06 149 THR A CA 1
ATOM 1155 C C . THR A 1 149 ? -4.063 4.140 34.440 1.00 97.06 149 THR A C 1
ATOM 1157 O O . THR A 1 149 ? -5.174 4.379 33.980 1.00 97.06 149 THR A O 1
ATOM 1160 N N . LYS A 1 150 ? -3.645 4.653 35.605 1.00 97.06 150 LYS A N 1
ATOM 1161 C CA . LYS A 1 150 ? -4.487 5.531 36.432 1.00 97.06 150 LYS A CA 1
ATOM 1162 C C . LYS A 1 150 ? -4.945 6.786 35.675 1.00 97.06 150 LYS A C 1
ATOM 1164 O O . LYS A 1 150 ? -6.110 7.157 35.760 1.00 97.06 150 LYS A O 1
ATOM 1169 N N . ALA A 1 151 ? -4.058 7.418 34.902 1.00 97.00 151 ALA A N 1
ATOM 1170 C CA . ALA A 1 151 ? -4.416 8.577 34.080 1.00 97.00 151 ALA A CA 1
ATOM 1171 C C . ALA A 1 151 ? -5.359 8.213 32.912 1.00 97.00 151 ALA A C 1
ATOM 1173 O O . ALA A 1 151 ? -6.249 8.994 32.582 1.00 97.00 151 ALA A O 1
ATOM 1174 N N . LEU A 1 152 ? -5.203 7.025 32.310 1.00 97.25 152 LEU A N 1
ATOM 1175 C CA . LEU A 1 152 ? -6.123 6.509 31.287 1.00 97.25 152 LEU A CA 1
ATOM 1176 C C . LEU A 1 152 ? -7.518 6.248 31.875 1.00 97.25 152 LEU A C 1
ATOM 1178 O O . LEU A 1 152 ? -8.507 6.705 31.312 1.00 97.25 152 LEU A O 1
ATOM 1182 N N . GLU A 1 153 ? -7.603 5.597 33.035 1.00 95.56 153 GLU A N 1
ATOM 1183 C CA . GLU A 1 153 ? -8.862 5.315 33.739 1.00 95.56 153 GLU A CA 1
ATOM 1184 C C . GLU A 1 153 ? -9.579 6.603 34.192 1.00 95.56 153 GLU A C 1
ATOM 1186 O O . GLU A 1 153 ? -10.802 6.710 34.093 1.00 95.56 153 GLU A O 1
ATOM 1191 N N . GLU A 1 154 ? -8.836 7.632 34.615 1.00 96.06 154 GLU A N 1
ATOM 1192 C CA . GLU A 1 154 ? -9.386 8.960 34.932 1.00 96.06 154 GLU A CA 1
ATOM 1193 C C . GLU A 1 154 ? -9.963 9.689 33.705 1.00 96.06 154 GLU A C 1
ATOM 1195 O O . GLU A 1 154 ? -10.924 10.454 33.837 1.00 96.06 154 GLU A O 1
ATOM 1200 N N . ILE A 1 155 ? -9.427 9.455 32.504 1.00 95.38 155 ILE A N 1
ATOM 1201 C CA . ILE A 1 155 ? -10.024 9.929 31.246 1.00 95.38 155 ILE A CA 1
ATOM 1202 C C . ILE A 1 155 ? -11.261 9.085 30.906 1.00 95.38 155 ILE A C 1
ATOM 1204 O O . ILE A 1 155 ? -12.338 9.638 30.693 1.00 95.38 155 ILE A O 1
ATOM 1208 N N . GLU A 1 156 ? -11.132 7.759 30.926 1.00 94.62 156 GLU A N 1
ATOM 1209 C CA . GLU A 1 156 ? -12.183 6.804 30.551 1.00 94.62 156 GLU A CA 1
ATOM 1210 C C . GLU A 1 156 ? -13.425 6.875 31.443 1.00 94.62 156 GLU A C 1
ATOM 1212 O O . GLU A 1 156 ? -14.537 6.675 30.959 1.00 94.62 156 GLU A O 1
ATOM 1217 N N . SER A 1 157 ? -13.271 7.257 32.716 1.00 93.31 157 SER A N 1
ATOM 1218 C CA . SER A 1 157 ? -14.383 7.507 33.648 1.00 93.31 157 SER A CA 1
ATOM 1219 C C . SER A 1 157 ? -15.396 8.563 33.168 1.00 93.31 157 SER A C 1
ATOM 1221 O O . SER A 1 157 ? -16.501 8.645 33.705 1.00 93.31 157 SER A O 1
ATOM 1223 N N . LYS A 1 158 ? -15.030 9.366 32.158 1.00 91.50 158 LYS A N 1
ATOM 1224 C CA . LYS A 1 158 ? -15.854 10.424 31.553 1.00 91.50 158 LYS A CA 1
ATOM 1225 C C . LYS A 1 158 ? -16.621 9.943 30.313 1.00 91.50 158 LYS A C 1
ATOM 1227 O O . LYS A 1 158 ? -17.476 10.676 29.815 1.00 91.50 158 LYS A O 1
ATOM 1232 N N . TYR A 1 159 ? -16.324 8.749 29.793 1.00 90.19 159 TYR A N 1
ATOM 1233 C CA . TYR A 1 159 ? -17.008 8.190 28.628 1.00 90.19 159 TYR A CA 1
ATOM 1234 C C . TYR A 1 159 ? -18.396 7.644 28.998 1.00 90.19 159 TYR A C 1
ATOM 1236 O O . TYR A 1 159 ? -18.608 7.069 30.063 1.00 90.19 159 TYR A O 1
ATOM 1244 N N . GLN A 1 160 ? -19.368 7.822 28.098 1.00 84.62 160 GLN A N 1
ATOM 1245 C CA . GLN A 1 160 ? -20.778 7.479 28.354 1.00 84.62 160 GLN A CA 1
ATOM 1246 C C . GLN A 1 160 ? -21.059 5.966 28.311 1.00 84.62 160 GLN A C 1
ATOM 1248 O O . GLN A 1 160 ? -22.117 5.510 28.743 1.00 84.62 160 GLN A O 1
ATOM 1253 N N . THR A 1 161 ? -20.125 5.178 27.779 1.00 85.69 161 THR A N 1
ATOM 1254 C CA . THR A 1 161 ? -20.247 3.731 27.573 1.00 85.69 161 THR A CA 1
ATOM 1255 C C . THR A 1 161 ? -18.993 3.017 28.059 1.00 85.69 161 THR A C 1
ATOM 1257 O O . THR A 1 161 ? -17.906 3.580 28.011 1.00 85.69 161 THR A O 1
ATOM 1260 N N . LYS A 1 162 ? -19.126 1.744 28.447 1.00 82.06 162 LYS A N 1
ATOM 1261 C CA . LYS A 1 162 ? -18.007 0.927 28.952 1.00 82.06 162 LYS A CA 1
ATOM 1262 C C . LYS A 1 162 ? -17.004 0.463 27.886 1.00 82.06 162 LYS A C 1
ATOM 1264 O O . LYS A 1 162 ? -15.995 -0.125 28.257 1.00 82.06 162 LYS A O 1
ATOM 1269 N N . GLU A 1 163 ? -17.289 0.676 26.600 1.00 87.62 163 GLU A N 1
ATOM 1270 C CA . GLU A 1 163 ? -16.335 0.391 25.524 1.00 87.62 163 GLU A CA 1
ATOM 1271 C C . GLU A 1 163 ? -15.273 1.494 25.464 1.00 87.62 163 GLU A C 1
ATOM 1273 O O . GLU A 1 163 ? -15.614 2.658 25.237 1.00 87.62 163 GLU A O 1
ATOM 1278 N N . VAL A 1 164 ? -14.005 1.127 25.654 1.00 92.50 164 VAL A N 1
ATOM 1279 C CA . VAL A 1 164 ? -12.864 2.056 25.668 1.00 92.50 164 VAL A CA 1
ATOM 1280 C C . VAL A 1 164 ? -11.755 1.542 24.756 1.00 92.50 164 VAL A C 1
ATOM 1282 O O . VAL A 1 164 ? -11.400 0.366 24.798 1.00 92.50 164 VAL A O 1
ATOM 1285 N N . ASN A 1 165 ? -11.214 2.415 23.908 1.00 96.38 165 ASN A N 1
ATOM 1286 C CA . ASN A 1 165 ? -10.282 2.047 22.843 1.00 96.38 165 ASN A CA 1
ATOM 1287 C C . ASN A 1 165 ? -8.916 2.724 23.063 1.00 96.38 165 ASN A C 1
ATOM 1289 O O . ASN A 1 165 ? -8.857 3.910 23.385 1.00 96.38 165 ASN A O 1
ATOM 1293 N N . ARG A 1 166 ? -7.804 1.996 22.893 1.00 97.81 166 ARG A N 1
ATOM 1294 C CA . ARG A 1 166 ? -6.441 2.490 23.193 1.00 97.81 166 ARG A CA 1
ATOM 1295 C C . ARG A 1 166 ? -5.482 2.269 22.013 1.00 97.81 166 ARG A C 1
ATOM 1297 O O . ARG A 1 166 ? -5.198 1.131 21.641 1.00 97.81 166 ARG A O 1
ATOM 1304 N N . LEU A 1 167 ? -4.956 3.356 21.440 1.00 98.44 167 LEU A N 1
ATOM 1305 C CA . LEU A 1 167 ? -3.963 3.346 20.356 1.00 98.44 167 LEU A CA 1
ATOM 1306 C C . LEU A 1 167 ? -2.591 3.796 20.884 1.00 98.44 167 LEU A C 1
ATOM 1308 O O . LEU A 1 167 ? -2.399 4.965 21.206 1.00 98.44 167 LEU A O 1
ATOM 1312 N N . PHE A 1 168 ? -1.623 2.886 20.946 1.00 98.62 168 PHE A N 1
ATOM 1313 C CA . PHE A 1 168 ? -0.277 3.131 21.468 1.00 98.62 168 PHE A CA 1
ATOM 1314 C C . PHE A 1 168 ? 0.712 3.416 20.328 1.00 98.62 168 PHE A C 1
ATOM 1316 O O . PHE A 1 168 ? 1.082 2.507 19.588 1.00 98.62 168 PHE A O 1
ATOM 1323 N N . TYR A 1 169 ? 1.174 4.660 20.182 1.00 98.62 169 TYR A N 1
ATOM 1324 C CA . TYR A 1 169 ? 2.191 5.049 19.200 1.00 98.62 169 TYR A CA 1
ATOM 1325 C C . TYR A 1 169 ? 3.593 4.992 19.818 1.00 98.62 169 TYR A C 1
ATOM 1327 O O . TYR A 1 169 ? 3.918 5.776 20.709 1.00 98.62 169 TYR A O 1
ATOM 1335 N N . MET A 1 170 ? 4.454 4.100 19.324 1.00 97.31 170 MET A N 1
ATOM 1336 C CA . MET A 1 170 ? 5.818 3.908 19.828 1.00 97.31 170 MET A CA 1
ATOM 1337 C C . MET A 1 170 ? 6.842 4.791 19.094 1.00 97.31 170 MET A C 1
ATOM 1339 O O . MET A 1 170 ? 7.647 4.300 18.304 1.00 97.31 170 MET A O 1
ATOM 1343 N N . ALA A 1 171 ? 6.871 6.096 19.387 1.00 95.69 171 ALA A N 1
ATOM 1344 C CA . ALA A 1 171 ? 7.890 7.028 18.880 1.00 95.69 171 ALA A CA 1
ATOM 1345 C C . ALA A 1 171 ? 9.218 6.895 19.667 1.00 95.69 171 ALA A C 1
ATOM 1347 O O . ALA A 1 171 ? 9.740 7.851 20.245 1.00 95.69 171 ALA A O 1
ATOM 1348 N N . LEU A 1 172 ? 9.739 5.667 19.729 1.00 93.31 172 LEU A N 1
ATOM 1349 C CA . LEU A 1 172 ? 10.789 5.206 20.642 1.00 93.31 172 LEU A CA 1
ATOM 1350 C C . LEU A 1 172 ? 12.001 4.620 19.889 1.00 93.31 172 LEU A C 1
ATOM 1352 O O . LEU A 1 172 ? 11.868 4.217 18.736 1.00 93.31 172 LEU A O 1
ATOM 1356 N N . PRO A 1 173 ? 13.187 4.525 20.522 1.00 88.25 173 PRO A N 1
ATOM 1357 C CA . PRO A 1 173 ? 14.300 3.762 19.964 1.00 88.25 173 PRO A CA 1
ATOM 1358 C C . PRO A 1 173 ? 14.039 2.240 20.063 1.00 88.25 173 PRO A C 1
ATOM 1360 O O . PRO A 1 173 ? 13.457 1.791 21.055 1.00 88.25 173 PRO A O 1
ATOM 1363 N N . PRO A 1 174 ? 14.534 1.416 19.114 1.00 85.94 174 PRO A N 1
ATOM 1364 C CA . PRO A 1 174 ? 14.251 -0.025 19.081 1.00 85.94 174 PRO A CA 1
ATOM 1365 C C . PRO A 1 174 ? 14.642 -0.806 20.338 1.00 85.94 174 PRO A C 1
ATOM 1367 O O . PRO A 1 174 ? 14.004 -1.804 20.667 1.00 85.94 174 PRO A O 1
ATOM 1370 N N . SER A 1 175 ? 15.666 -0.348 21.064 1.00 86.25 175 SER A N 1
ATOM 1371 C CA . SER A 1 175 ? 16.165 -0.991 22.286 1.00 86.25 175 SER A CA 1
ATOM 1372 C C . SER A 1 175 ? 15.125 -1.097 23.405 1.00 86.25 175 SER A C 1
ATOM 1374 O O . SER A 1 175 ? 15.234 -1.998 24.230 1.00 86.25 175 SER A O 1
ATOM 1376 N N . VAL A 1 176 ? 14.104 -0.231 23.422 1.00 90.94 176 VAL A N 1
ATOM 1377 C CA . VAL A 1 176 ? 13.017 -0.283 24.416 1.00 90.94 176 VAL A CA 1
ATOM 1378 C C . VAL A 1 176 ? 11.705 -0.847 23.862 1.00 90.94 176 VAL A C 1
ATOM 1380 O O . VAL A 1 176 ? 10.746 -0.961 24.617 1.00 90.94 176 VAL A O 1
ATOM 1383 N N . PHE A 1 177 ? 11.628 -1.241 22.582 1.00 91.12 177 PHE A N 1
ATOM 1384 C CA . PHE A 1 177 ? 10.370 -1.719 21.988 1.00 91.12 177 PHE A CA 1
ATOM 1385 C C . PHE A 1 177 ? 9.783 -2.929 22.729 1.00 91.12 177 PHE A C 1
ATOM 1387 O O . PHE A 1 177 ? 8.610 -2.906 23.091 1.00 91.12 177 PHE A O 1
ATOM 1394 N N . ILE A 1 178 ? 10.578 -3.971 22.991 1.00 93.00 178 ILE A N 1
ATOM 1395 C CA . ILE A 1 178 ? 10.067 -5.189 23.641 1.00 93.00 178 ILE A CA 1
ATOM 1396 C C . ILE A 1 178 ? 9.699 -4.949 25.121 1.00 93.00 178 ILE A C 1
ATOM 1398 O O . ILE A 1 178 ? 8.559 -5.260 25.469 1.00 93.00 178 ILE A O 1
ATOM 1402 N N . PRO A 1 179 ? 10.550 -4.326 25.969 1.00 94.00 179 PRO A N 1
ATOM 1403 C CA . PRO A 1 179 ? 10.163 -3.962 27.337 1.00 94.00 179 PRO A CA 1
ATOM 1404 C C . PRO A 1 179 ? 8.889 -3.112 27.404 1.00 94.00 179 PRO A C 1
ATOM 1406 O O . PRO A 1 179 ? 8.012 -3.381 28.221 1.00 94.00 179 PRO A O 1
ATOM 1409 N N . VAL A 1 180 ? 8.733 -2.136 26.500 1.00 96.31 180 VAL A N 1
ATOM 1410 C CA . VAL A 1 180 ? 7.550 -1.266 26.471 1.00 96.31 180 VAL A CA 1
ATOM 1411 C C . VAL A 1 180 ? 6.304 -2.013 26.006 1.00 96.31 180 VAL A C 1
ATOM 1413 O O . VAL A 1 180 ? 5.254 -1.864 26.624 1.00 96.31 180 VAL A O 1
ATOM 1416 N N . ALA A 1 181 ? 6.400 -2.851 24.971 1.00 96.00 181 ALA A N 1
ATOM 1417 C CA . ALA A 1 181 ? 5.283 -3.682 24.526 1.00 96.00 181 ALA A CA 1
ATOM 1418 C C . ALA A 1 181 ? 4.798 -4.631 25.640 1.00 96.00 181 ALA A C 1
ATOM 1420 O O . ALA A 1 181 ? 3.591 -4.826 25.786 1.00 96.00 181 ALA A O 1
ATOM 1421 N N . GLN A 1 182 ? 5.721 -5.154 26.457 1.00 95.44 182 GLN A N 1
ATOM 1422 C CA . GLN A 1 182 ? 5.439 -5.994 27.628 1.00 95.44 182 GLN A CA 1
ATOM 1423 C C . GLN A 1 182 ? 4.869 -5.210 28.818 1.00 95.44 182 GLN A C 1
ATOM 1425 O O . GLN A 1 182 ? 3.947 -5.684 29.480 1.00 95.44 182 GLN A O 1
ATOM 1430 N N . GLY A 1 183 ? 5.387 -4.013 29.106 1.00 95.94 183 GLY A N 1
ATOM 1431 C CA . GLY A 1 183 ? 4.846 -3.119 30.136 1.00 95.94 183 GLY A CA 1
ATOM 1432 C C . GLY A 1 183 ? 3.418 -2.674 29.813 1.00 95.94 183 GLY A C 1
ATOM 1433 O O . GLY A 1 183 ? 2.534 -2.768 30.664 1.00 95.94 183 GLY A O 1
ATOM 1434 N N . LEU A 1 184 ? 3.163 -2.297 28.556 1.00 97.00 184 LEU A N 1
ATOM 1435 C CA . LEU A 1 184 ? 1.829 -1.950 28.070 1.00 97.00 184 LEU A CA 1
ATOM 1436 C C . LEU A 1 184 ? 0.868 -3.145 28.107 1.00 97.00 184 LEU A C 1
ATOM 1438 O O . LEU A 1 184 ? -0.242 -2.993 28.611 1.00 97.00 184 LEU A O 1
ATOM 1442 N N . ARG A 1 185 ? 1.277 -4.333 27.630 1.00 96.12 185 ARG A N 1
ATOM 1443 C CA . ARG A 1 185 ? 0.399 -5.519 27.610 1.00 96.12 185 ARG A CA 1
ATOM 1444 C C . ARG A 1 185 ? -0.007 -5.984 29.011 1.00 96.12 185 ARG A C 1
ATOM 1446 O O . ARG A 1 185 ? -1.132 -6.441 29.180 1.00 96.12 185 ARG A O 1
ATOM 1453 N N . ARG A 1 186 ? 0.882 -5.863 30.005 1.00 95.31 186 ARG A N 1
ATOM 1454 C CA . ARG A 1 186 ? 0.607 -6.281 31.392 1.00 95.31 186 ARG A CA 1
ATOM 1455 C C . ARG A 1 186 ? -0.202 -5.261 32.194 1.00 95.31 186 ARG A C 1
ATOM 1457 O O . ARG A 1 186 ? -1.050 -5.673 32.974 1.00 95.31 186 ARG A O 1
ATOM 1464 N N . ASN A 1 187 ? 0.053 -3.963 32.012 1.00 96.44 187 ASN A N 1
ATOM 1465 C CA . ASN A 1 187 ? -0.478 -2.919 32.899 1.00 96.44 187 ASN A CA 1
ATOM 1466 C C . ASN A 1 187 ? -1.498 -1.980 32.234 1.00 96.44 187 ASN A C 1
ATOM 1468 O O . ASN A 1 187 ? -2.366 -1.448 32.921 1.00 96.44 187 ASN A O 1
ATOM 1472 N N . CYS A 1 188 ? -1.386 -1.730 30.924 1.00 96.69 188 CYS A N 1
ATOM 1473 C CA . CYS A 1 188 ? -2.144 -0.691 30.207 1.00 96.69 188 CYS A CA 1
ATOM 1474 C C . CYS A 1 188 ? -3.122 -1.245 29.157 1.00 96.69 188 CYS A C 1
ATOM 1476 O O . CYS A 1 188 ? -3.756 -0.464 28.448 1.00 96.69 188 CYS A O 1
ATOM 1478 N N . TYR A 1 189 ? -3.263 -2.563 29.037 1.00 96.25 189 TYR A N 1
ATOM 1479 C CA . TYR A 1 189 ? -4.174 -3.198 28.087 1.00 96.25 189 TYR A CA 1
ATOM 1480 C C . TYR A 1 189 ? -5.623 -3.163 28.594 1.00 96.25 189 TYR A C 1
ATOM 1482 O O . TYR A 1 189 ? -5.886 -3.591 29.717 1.00 96.25 189 TYR A O 1
ATOM 1490 N N . THR A 1 190 ? -6.575 -2.687 27.785 1.00 93.38 190 THR A N 1
ATOM 1491 C CA . THR A 1 190 ? -8.005 -2.732 28.154 1.00 93.38 190 THR A CA 1
ATOM 1492 C C . THR A 1 190 ? -8.665 -4.032 27.676 1.00 93.38 190 THR A C 1
ATOM 1494 O O . THR A 1 190 ? -8.561 -4.357 26.497 1.00 93.38 190 THR A O 1
ATOM 1497 N N . PRO A 1 191 ? -9.380 -4.785 28.533 1.00 90.00 191 PRO A N 1
ATOM 1498 C CA . PRO A 1 191 ? -10.189 -5.925 28.096 1.00 90.00 191 PRO A CA 1
ATOM 1499 C C . PRO A 1 191 ? -11.550 -5.506 27.510 1.00 90.00 191 PRO A C 1
ATOM 1501 O O . PRO A 1 191 ? -12.256 -6.343 26.956 1.00 90.00 191 PRO A O 1
ATOM 1504 N N . ASN A 1 192 ? -11.937 -4.231 27.647 1.00 88.75 192 ASN A N 1
ATOM 1505 C CA . ASN A 1 192 ? -13.274 -3.716 27.335 1.00 88.75 192 ASN A CA 1
ATOM 1506 C C . ASN A 1 192 ? -13.285 -2.871 26.047 1.00 88.75 192 ASN A C 1
ATOM 1508 O O . ASN A 1 192 ? -13.937 -1.831 25.992 1.00 88.75 192 ASN A O 1
ATOM 1512 N N . GLY A 1 193 ? -12.539 -3.282 25.023 1.00 91.06 193 GLY A N 1
ATOM 1513 C CA . GLY A 1 193 ? -12.499 -2.602 23.729 1.00 91.06 193 GLY A CA 1
ATOM 1514 C C . GLY A 1 193 ? -11.236 -2.921 22.936 1.00 91.06 193 GLY A C 1
ATOM 1515 O O . GLY A 1 193 ? -10.526 -3.888 23.217 1.00 91.06 193 GLY A O 1
ATOM 1516 N N . THR A 1 194 ? -10.964 -2.115 21.914 1.00 95.06 194 THR A N 1
ATOM 1517 C CA . THR A 1 194 ? -9.883 -2.358 20.955 1.00 95.06 194 THR A CA 1
ATOM 1518 C C . THR A 1 194 ? -8.568 -1.757 21.440 1.00 95.06 194 THR A C 1
ATOM 1520 O O . THR A 1 194 ? -8.495 -0.573 21.772 1.00 95.06 194 THR A O 1
ATOM 1523 N N . ASN A 1 195 ? -7.496 -2.547 21.391 1.00 97.56 195 ASN A N 1
ATOM 1524 C CA . ASN A 1 195 ? -6.130 -2.073 21.609 1.00 97.56 195 ASN A CA 1
ATOM 1525 C C . ASN A 1 195 ? -5.362 -2.168 20.285 1.00 97.56 195 ASN A C 1
ATOM 1527 O O . ASN A 1 195 ? -5.515 -3.146 19.555 1.00 97.56 195 ASN A O 1
ATOM 1531 N N . ARG A 1 196 ? -4.527 -1.177 19.967 1.00 98.06 196 ARG A N 1
ATOM 1532 C CA . ARG A 1 196 ? -3.655 -1.189 18.778 1.00 98.06 196 ARG A CA 1
ATOM 1533 C C . ARG A 1 196 ? -2.295 -0.595 19.107 1.00 98.06 196 ARG A C 1
ATOM 1535 O O . ARG A 1 196 ? -2.221 0.360 19.875 1.00 98.06 196 ARG A O 1
ATOM 1542 N N . ILE A 1 197 ? -1.231 -1.128 18.516 1.00 98.19 197 ILE A N 1
ATOM 1543 C CA . ILE A 1 197 ? 0.147 -0.689 18.751 1.00 98.19 197 ILE A CA 1
ATOM 1544 C C . ILE A 1 197 ? 0.837 -0.344 17.426 1.00 98.19 197 ILE A C 1
ATOM 1546 O O . ILE A 1 197 ? 1.013 -1.192 16.552 1.00 98.19 197 ILE A O 1
ATOM 1550 N N . ILE A 1 198 ? 1.208 0.927 17.264 1.00 98.31 198 ILE A N 1
ATOM 1551 C CA . ILE A 1 198 ? 1.967 1.437 16.120 1.00 98.31 198 ILE A CA 1
ATOM 1552 C C . ILE A 1 198 ? 3.457 1.366 16.455 1.00 98.31 198 ILE A C 1
ATOM 1554 O O . ILE A 1 198 ? 3.897 1.951 17.447 1.00 98.31 198 ILE A O 1
ATOM 1558 N N . VAL A 1 199 ? 4.234 0.683 15.612 1.00 96.19 199 VAL A N 1
ATOM 1559 C CA . VAL A 1 199 ? 5.675 0.449 15.806 1.00 96.19 199 VAL A CA 1
ATOM 1560 C C . VAL A 1 199 ? 6.469 1.038 14.639 1.00 96.19 199 VAL A C 1
ATOM 1562 O O . VAL A 1 199 ? 6.154 0.788 13.474 1.00 96.19 199 VAL A O 1
ATOM 1565 N N . GLU A 1 200 ? 7.509 1.808 14.954 1.00 93.56 200 GLU A N 1
ATOM 1566 C CA . GLU A 1 200 ? 8.392 2.475 13.988 1.00 93.56 200 GLU A CA 1
ATOM 1567 C C . GLU A 1 200 ? 9.573 1.602 13.535 1.00 93.56 200 GLU A C 1
ATOM 1569 O O . GLU A 1 200 ? 9.992 0.672 14.228 1.00 93.56 200 GLU A O 1
ATOM 1574 N N . LYS A 1 201 ? 10.162 1.943 12.380 1.00 89.75 201 LYS A N 1
ATOM 1575 C CA . LYS A 1 201 ? 11.425 1.342 11.908 1.00 89.75 201 LYS A CA 1
ATOM 1576 C C . LYS A 1 201 ? 12.609 1.780 12.808 1.00 89.75 201 LYS A C 1
ATOM 1578 O O . LYS A 1 201 ? 12.551 2.872 13.374 1.00 89.75 201 LYS A O 1
ATOM 1583 N N . PRO A 1 202 ? 13.738 1.039 12.873 1.00 89.38 202 PRO A N 1
ATOM 1584 C CA . PRO A 1 202 ? 14.068 -0.198 12.158 1.00 89.38 202 PRO A CA 1
ATOM 1585 C C . PRO A 1 202 ? 13.594 -1.489 12.847 1.00 89.38 202 PRO A C 1
ATOM 1587 O O . PRO A 1 202 ? 13.760 -1.687 14.049 1.00 89.38 202 PRO A O 1
ATOM 1590 N N . PHE A 1 203 ? 13.098 -2.426 12.035 1.00 91.88 203 PHE A N 1
ATOM 1591 C CA . PHE A 1 203 ? 12.621 -3.746 12.461 1.00 91.88 203 PHE A CA 1
ATOM 1592 C C . PHE A 1 203 ? 13.753 -4.793 12.441 1.00 91.88 203 PHE A C 1
ATOM 1594 O O . PHE A 1 203 ? 13.714 -5.751 11.665 1.00 91.88 203 PHE A O 1
ATOM 1601 N N . GLY A 1 204 ? 14.780 -4.579 13.270 1.00 91.31 204 GLY A N 1
ATOM 1602 C CA . GLY A 1 204 ? 16.035 -5.348 13.278 1.00 91.31 204 GLY A CA 1
ATOM 1603 C C . GLY A 1 204 ? 17.133 -4.755 12.378 1.00 9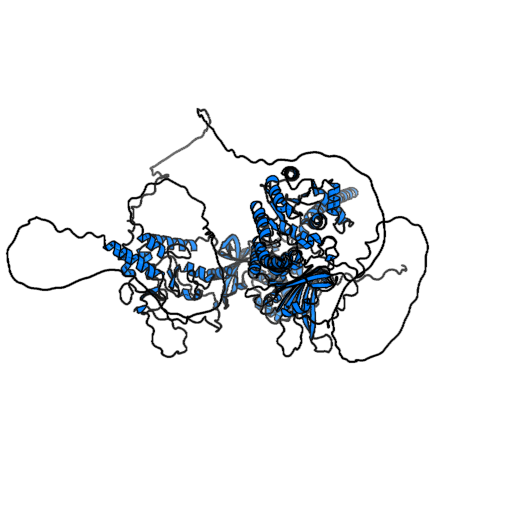1.31 204 GLY A C 1
ATOM 1604 O O . GLY A 1 204 ? 16.953 -3.698 11.771 1.00 91.31 204 GLY A O 1
ATOM 1605 N N . LYS A 1 205 ? 18.289 -5.432 12.308 1.00 93.12 205 LYS A N 1
ATOM 1606 C CA . LYS A 1 205 ? 19.423 -5.102 11.411 1.00 93.12 205 LYS A CA 1
ATOM 1607 C C . LYS A 1 205 ? 19.714 -6.202 10.379 1.00 93.12 205 LYS A C 1
ATOM 1609 O O . LYS A 1 205 ? 20.450 -5.979 9.421 1.00 93.12 205 LYS A O 1
ATOM 1614 N N . ASP A 1 206 ? 19.167 -7.389 10.567 1.00 96.06 206 ASP A N 1
ATOM 1615 C CA . ASP A 1 206 ? 19.284 -8.543 9.683 1.00 96.06 206 ASP A CA 1
ATOM 1616 C C . ASP A 1 206 ? 18.098 -9.490 9.939 1.00 96.06 206 ASP A C 1
ATOM 1618 O O . ASP A 1 206 ? 17.278 -9.263 10.832 1.00 96.06 206 ASP A O 1
ATOM 1622 N N . LEU A 1 207 ? 17.996 -10.557 9.146 1.00 97.00 207 LEU A N 1
ATOM 1623 C CA . LEU A 1 207 ? 16.928 -11.551 9.237 1.00 97.00 207 LEU A CA 1
ATOM 1624 C C . LEU A 1 207 ? 16.778 -12.167 10.635 1.00 97.00 207 LEU A C 1
ATOM 1626 O O . LEU A 1 207 ? 15.661 -12.470 11.052 1.00 97.00 207 LEU A O 1
ATOM 1630 N N . GLU A 1 208 ? 17.879 -12.362 11.357 1.00 96.56 208 GLU A N 1
ATOM 1631 C CA . GLU A 1 208 ? 17.866 -13.046 12.649 1.00 96.56 208 GLU A CA 1
ATOM 1632 C C . GLU A 1 208 ? 17.475 -12.092 13.785 1.00 96.56 208 GLU A C 1
ATOM 1634 O O . GLU A 1 208 ? 16.540 -12.379 14.533 1.00 96.56 208 GLU A O 1
ATOM 1639 N N . SER A 1 209 ? 18.074 -10.899 13.848 1.00 94.88 209 SER A N 1
ATOM 1640 C CA . SER A 1 209 ? 17.650 -9.847 14.786 1.00 94.88 209 SER A CA 1
ATOM 1641 C C . SER A 1 209 ? 16.198 -9.404 14.554 1.00 94.88 209 SER A C 1
ATOM 1643 O O . SER A 1 209 ? 15.462 -9.178 15.518 1.00 94.88 209 SER A O 1
ATOM 1645 N N . CYS A 1 210 ? 15.737 -9.362 13.296 1.00 94.94 210 CYS A N 1
ATOM 1646 C CA . CYS A 1 210 ? 14.327 -9.145 12.976 1.00 94.94 210 CYS A CA 1
ATOM 1647 C C . CYS A 1 210 ? 13.444 -10.253 13.566 1.00 94.94 210 CYS A C 1
ATOM 1649 O O . CYS A 1 210 ? 12.510 -9.960 14.311 1.00 94.94 210 CYS A O 1
ATOM 1651 N N . ARG A 1 211 ? 13.760 -11.531 13.311 1.00 96.12 211 ARG A N 1
ATOM 1652 C CA . ARG A 1 211 ? 13.007 -12.673 13.859 1.00 96.12 211 ARG A CA 1
ATOM 1653 C C . ARG A 1 211 ? 12.946 -12.673 15.378 1.00 96.12 211 ARG A C 1
ATOM 1655 O O . ARG A 1 211 ? 11.887 -12.965 15.924 1.00 96.12 211 ARG A O 1
ATOM 1662 N N . GLN A 1 212 ? 14.038 -12.342 16.060 1.00 94.81 212 GLN A N 1
ATOM 1663 C CA . GLN A 1 212 ? 14.086 -12.300 17.523 1.00 94.81 212 GLN A CA 1
ATOM 1664 C C . GLN A 1 212 ? 13.172 -11.205 18.091 1.00 94.81 212 GLN A C 1
ATOM 1666 O O . GLN A 1 212 ? 12.380 -11.473 19.000 1.00 94.81 212 GLN A O 1
ATOM 1671 N N . MET A 1 213 ? 13.206 -10.004 17.507 1.00 92.12 213 MET A N 1
ATOM 1672 C CA . MET A 1 213 ? 12.304 -8.903 17.856 1.00 92.12 213 MET A CA 1
ATOM 1673 C C . MET A 1 213 ? 10.836 -9.267 17.567 1.00 92.12 213 MET A C 1
ATOM 1675 O O . MET A 1 213 ? 9.983 -9.163 18.445 1.00 92.12 213 MET A O 1
ATOM 1679 N N . MET A 1 214 ? 10.543 -9.767 16.365 1.00 90.81 214 MET A N 1
ATOM 1680 C CA . MET A 1 214 ? 9.191 -10.123 15.916 1.00 90.81 214 MET A CA 1
ATOM 1681 C C . MET A 1 214 ? 8.586 -11.278 16.724 1.00 90.81 214 MET A C 1
ATOM 1683 O O . MET A 1 214 ? 7.439 -11.196 17.153 1.00 90.81 214 MET A O 1
ATOM 1687 N N . SER A 1 215 ? 9.371 -12.321 17.006 1.00 92.75 215 SER A N 1
ATOM 1688 C CA . SER A 1 215 ? 8.999 -13.447 17.877 1.00 92.75 215 SER A CA 1
ATOM 1689 C C . SER A 1 215 ? 8.746 -13.011 19.323 1.00 92.75 215 SER A C 1
ATOM 1691 O O . SER A 1 215 ? 7.975 -13.648 20.037 1.00 92.75 215 SER A O 1
ATOM 1693 N N . SER A 1 216 ? 9.374 -11.921 19.769 1.00 93.56 216 SER A N 1
ATOM 1694 C CA . SER A 1 216 ? 9.139 -11.359 21.101 1.00 93.56 216 SER A CA 1
ATOM 1695 C C . SER A 1 216 ? 7.869 -10.510 21.136 1.00 93.56 216 SER A C 1
ATOM 1697 O O . SER A 1 216 ? 7.027 -10.741 21.995 1.00 93.56 216 SER A O 1
ATOM 1699 N N . LEU A 1 217 ? 7.668 -9.619 20.159 1.00 93.06 217 LEU A N 1
ATOM 1700 C CA . LEU A 1 217 ? 6.453 -8.804 20.046 1.00 93.06 217 LEU A CA 1
ATOM 1701 C C . LEU A 1 217 ? 5.190 -9.673 19.884 1.00 93.06 217 LEU A C 1
ATOM 1703 O O . LEU A 1 217 ? 4.197 -9.444 20.569 1.00 93.06 217 LEU A O 1
ATOM 1707 N N . LYS A 1 218 ? 5.260 -10.726 19.056 1.00 93.62 218 LYS A N 1
ATOM 1708 C CA . LYS A 1 218 ? 4.144 -11.637 18.728 1.00 93.62 218 LYS A CA 1
ATOM 1709 C C . LYS A 1 218 ? 3.669 -12.537 19.885 1.00 93.62 218 LYS A C 1
ATOM 1711 O O . LYS A 1 218 ? 2.702 -13.278 19.726 1.00 93.62 218 LYS A O 1
ATOM 1716 N N . LYS A 1 219 ? 4.339 -12.502 21.045 1.00 95.00 219 LYS A N 1
ATOM 1717 C CA . LYS A 1 219 ? 3.861 -13.135 22.294 1.00 95.00 219 LYS A CA 1
ATOM 1718 C C . LYS A 1 219 ? 2.875 -12.248 23.050 1.00 95.00 219 LYS A C 1
ATOM 1720 O O . LYS A 1 219 ? 2.004 -12.763 23.739 1.00 95.00 219 LYS A O 1
ATOM 1725 N N . GLU A 1 220 ? 3.047 -10.936 22.920 1.00 95.56 220 GLU A N 1
ATOM 1726 C CA . GLU A 1 220 ? 2.362 -9.914 23.712 1.00 95.56 220 GLU A CA 1
ATOM 1727 C C . GLU A 1 220 ? 1.234 -9.248 22.910 1.00 95.56 220 GLU A C 1
ATOM 1729 O O . GLU A 1 220 ? 0.198 -8.895 23.464 1.00 95.56 220 GLU A O 1
ATOM 1734 N N . TRP A 1 221 ? 1.429 -9.093 21.596 1.00 96.88 221 TRP A N 1
ATOM 1735 C CA . TRP A 1 221 ? 0.505 -8.438 20.671 1.00 96.88 221 TRP A CA 1
ATOM 1736 C C . TRP A 1 221 ? 0.273 -9.317 19.438 1.00 96.88 221 TRP A C 1
ATOM 1738 O O . TRP A 1 221 ? 1.206 -9.908 18.890 1.00 96.88 221 TRP A O 1
ATOM 1748 N N . THR A 1 222 ? -0.977 -9.418 18.997 1.00 95.88 222 THR A N 1
ATOM 1749 C CA . THR A 1 222 ? -1.362 -10.143 17.779 1.00 95.88 222 THR A CA 1
ATOM 1750 C C . THR A 1 222 ? -1.062 -9.326 16.520 1.00 95.88 222 THR A C 1
ATOM 1752 O O . THR A 1 222 ? -0.777 -8.129 16.576 1.00 95.88 222 THR A O 1
ATOM 1755 N N . GLU A 1 223 ? -1.126 -9.974 15.354 1.00 95.12 223 GLU A N 1
ATOM 1756 C CA . GLU A 1 223 ? -0.880 -9.305 14.071 1.00 95.12 223 GLU A CA 1
ATOM 1757 C C . GLU A 1 223 ? -1.949 -8.245 13.759 1.00 95.12 223 GLU A C 1
ATOM 1759 O O . GLU A 1 223 ? -1.617 -7.183 13.248 1.00 95.12 223 GLU A O 1
ATOM 1764 N N . GLU A 1 224 ? -3.207 -8.492 14.135 1.00 94.25 224 GLU A N 1
ATOM 1765 C CA . GLU A 1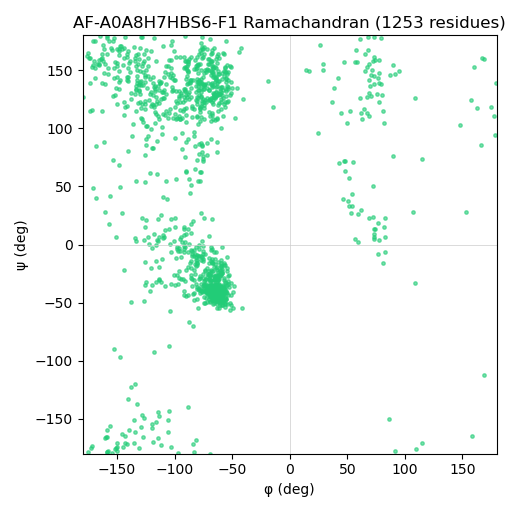 224 ? -4.339 -7.571 13.942 1.00 94.25 224 GLU A CA 1
ATOM 1766 C C . GLU A 1 224 ? -4.226 -6.308 14.816 1.00 94.25 224 GLU A C 1
ATOM 1768 O O . GLU A 1 224 ? -4.640 -5.223 14.402 1.00 94.25 224 GLU A O 1
ATOM 1773 N N . GLU A 1 225 ? -3.604 -6.421 15.994 1.00 96.69 225 GLU A N 1
ATOM 1774 C CA . GLU A 1 225 ? -3.311 -5.290 16.882 1.00 96.69 225 GLU A CA 1
ATOM 1775 C C . GLU A 1 225 ? -2.054 -4.497 16.451 1.00 96.69 225 GLU A C 1
ATOM 1777 O O . GLU A 1 225 ? -1.864 -3.381 16.933 1.00 96.69 225 GLU A O 1
ATOM 1782 N N . THR A 1 226 ? -1.183 -5.037 15.582 1.00 97.31 226 THR A N 1
ATOM 1783 C CA . THR A 1 226 ? 0.188 -4.520 15.362 1.00 97.31 226 THR A CA 1
ATOM 1784 C C . THR A 1 226 ? 0.374 -3.799 14.020 1.00 97.31 226 THR A C 1
ATOM 1786 O O . THR A 1 226 ? 0.397 -4.414 12.957 1.00 97.31 226 THR A O 1
ATOM 1789 N N . PHE A 1 227 ? 0.642 -2.494 14.072 1.00 97.75 227 PHE A N 1
ATOM 1790 C CA . PHE A 1 227 ? 0.734 -1.596 12.917 1.00 97.75 227 PHE A CA 1
ATOM 1791 C C . PHE A 1 227 ? 2.185 -1.138 12.690 1.00 97.75 227 PHE A C 1
ATOM 1793 O O . PHE A 1 227 ? 2.668 -0.192 13.311 1.00 97.75 227 PHE A O 1
ATOM 1800 N N . ARG A 1 228 ? 2.919 -1.827 11.806 1.00 97.06 228 ARG A N 1
ATOM 1801 C CA . ARG A 1 228 ? 4.350 -1.556 11.546 1.00 97.06 228 ARG A CA 1
ATOM 1802 C C . ARG A 1 228 ? 4.522 -0.540 10.427 1.00 97.06 228 ARG A C 1
ATOM 1804 O O . ARG A 1 228 ? 4.215 -0.841 9.271 1.00 97.06 228 ARG A O 1
ATOM 1811 N N . ILE A 1 229 ? 4.999 0.653 10.776 1.00 95.88 229 ILE A N 1
ATOM 1812 C CA . ILE A 1 229 ? 5.117 1.772 9.841 1.00 95.88 229 ILE A CA 1
ATOM 1813 C C . ILE A 1 229 ? 6.268 1.558 8.858 1.00 95.88 229 ILE A C 1
ATOM 1815 O O . ILE A 1 229 ? 7.439 1.472 9.230 1.00 95.88 229 ILE A O 1
ATOM 1819 N N . ASP A 1 230 ? 5.922 1.616 7.574 1.00 96.50 230 ASP A N 1
ATOM 1820 C CA . ASP A 1 230 ? 6.780 2.214 6.562 1.00 96.50 230 ASP A CA 1
ATOM 1821 C C . ASP A 1 230 ? 6.071 3.465 6.018 1.00 96.50 230 ASP A C 1
ATOM 1823 O O . ASP A 1 230 ? 5.060 3.377 5.323 1.00 96.50 230 ASP A O 1
ATOM 1827 N N . HIS A 1 231 ? 6.602 4.652 6.328 1.00 95.19 231 HIS A N 1
ATOM 1828 C CA . HIS A 1 231 ? 5.971 5.920 5.953 1.00 95.19 231 HIS A CA 1
ATOM 1829 C C . HIS A 1 231 ? 5.972 6.211 4.435 1.00 95.19 231 HIS A C 1
ATOM 1831 O O . HIS A 1 231 ? 5.423 7.230 4.019 1.00 95.19 231 HIS A O 1
ATOM 1837 N N . TYR A 1 232 ? 6.557 5.358 3.586 1.00 95.44 232 TYR A N 1
ATOM 1838 C CA . TYR A 1 232 ? 6.361 5.443 2.135 1.00 95.44 232 TYR A CA 1
ATOM 1839 C C . TYR A 1 232 ? 5.019 4.863 1.695 1.00 95.44 232 TYR A C 1
ATOM 1841 O O . TYR A 1 232 ? 4.450 5.367 0.731 1.00 95.44 232 TYR A O 1
ATOM 1849 N N . LEU A 1 233 ? 4.467 3.892 2.428 1.00 95.69 233 LEU A N 1
ATOM 1850 C CA . LEU A 1 233 ? 3.133 3.340 2.167 1.00 95.69 233 LEU A CA 1
ATOM 1851 C C . LEU A 1 233 ? 2.031 4.392 2.379 1.00 95.69 233 LEU A C 1
ATOM 1853 O O . LEU A 1 233 ? 1.038 4.405 1.662 1.00 95.69 233 LEU A O 1
ATOM 1857 N N . GLY A 1 234 ? 2.247 5.338 3.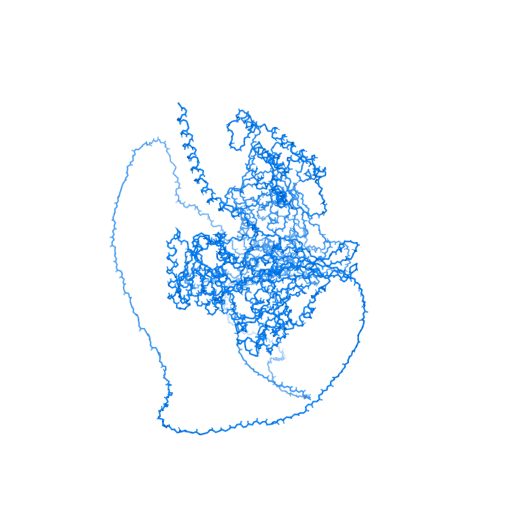299 1.00 93.75 234 GLY A N 1
ATOM 1858 C CA . GLY A 1 234 ? 1.352 6.477 3.526 1.00 93.75 234 GLY A CA 1
ATOM 1859 C C . GLY A 1 234 ? 1.417 7.590 2.471 1.00 93.75 234 GLY A C 1
ATOM 1860 O O . GLY A 1 234 ? 0.652 8.545 2.570 1.00 93.75 234 GLY A O 1
ATOM 1861 N N . LYS A 1 235 ? 2.326 7.536 1.484 1.00 95.19 235 LYS A N 1
ATOM 1862 C CA . LYS A 1 235 ? 2.463 8.607 0.480 1.00 95.19 235 LYS A CA 1
ATOM 1863 C C . LYS A 1 235 ? 1.423 8.461 -0.628 1.00 95.19 235 LYS A C 1
ATOM 1865 O O . LYS A 1 235 ? 1.327 7.410 -1.254 1.00 95.19 235 LYS A O 1
ATOM 1870 N N . GLU A 1 236 ? 0.740 9.560 -0.938 1.00 92.62 236 GLU A N 1
ATOM 1871 C CA . GLU A 1 236 ? -0.277 9.691 -1.996 1.00 92.62 236 GLU A CA 1
ATOM 1872 C C . GLU A 1 236 ? 0.098 8.960 -3.299 1.00 92.62 236 GLU A C 1
ATOM 1874 O O . GLU A 1 236 ? -0.595 8.056 -3.763 1.00 92.62 236 GLU A O 1
ATOM 1879 N N . MET A 1 237 ? 1.277 9.271 -3.840 1.00 94.31 237 MET A N 1
ATOM 1880 C CA . MET A 1 237 ? 1.783 8.700 -5.092 1.00 94.31 237 MET A CA 1
ATOM 1881 C C . MET A 1 237 ? 2.142 7.207 -5.023 1.00 94.31 237 MET A C 1
ATOM 1883 O O . MET A 1 237 ? 2.327 6.588 -6.069 1.00 94.31 237 MET A O 1
ATOM 1887 N N . VAL A 1 238 ? 2.250 6.629 -3.821 1.00 95.94 238 VAL A N 1
ATOM 1888 C CA . VAL A 1 238 ? 2.434 5.186 -3.594 1.00 95.94 238 VAL A CA 1
ATOM 1889 C C . VAL A 1 238 ? 1.071 4.498 -3.469 1.00 95.94 238 VAL A C 1
ATOM 1891 O O . VAL A 1 238 ? 0.848 3.502 -4.156 1.00 95.94 238 VAL A O 1
ATOM 1894 N N . LYS A 1 239 ? 0.120 5.072 -2.713 1.00 92.62 239 LYS A N 1
ATOM 1895 C CA . LYS A 1 239 ? -1.274 4.579 -2.642 1.00 92.62 239 LYS A CA 1
ATOM 1896 C C . LYS A 1 239 ? -1.939 4.586 -4.036 1.00 92.62 239 LYS A C 1
ATOM 1898 O O . LYS A 1 239 ? -2.588 3.612 -4.420 1.00 92.62 239 LYS A O 1
ATOM 1903 N N . ASN A 1 240 ? -1.669 5.606 -4.860 1.00 94.38 240 ASN A N 1
ATOM 1904 C CA . ASN A 1 240 ? -2.150 5.707 -6.247 1.00 94.38 240 ASN A CA 1
ATOM 1905 C C . ASN A 1 240 ? -1.624 4.593 -7.189 1.00 94.38 240 ASN A C 1
ATOM 1907 O O . ASN A 1 240 ? -2.242 4.321 -8.217 1.00 94.38 240 ASN A O 1
ATOM 1911 N N . ILE A 1 241 ? -0.531 3.881 -6.866 1.00 95.69 241 ILE A N 1
ATOM 1912 C CA . ILE A 1 241 ? -0.007 2.809 -7.741 1.00 95.69 241 ILE A CA 1
ATOM 1913 C C . ILE A 1 241 ? -1.070 1.723 -7.982 1.00 95.69 241 ILE A C 1
ATOM 1915 O O . ILE A 1 241 ? -1.206 1.243 -9.107 1.00 95.69 241 ILE A O 1
ATOM 1919 N N . LEU A 1 242 ? -1.866 1.365 -6.968 1.00 92.81 242 LEU A N 1
ATOM 1920 C CA . LEU A 1 242 ? -2.926 0.360 -7.104 1.00 92.81 242 LEU A CA 1
ATOM 1921 C C . LEU A 1 242 ? -4.016 0.808 -8.095 1.00 92.81 242 LEU A C 1
ATOM 1923 O O . LEU A 1 242 ? -4.411 0.041 -8.977 1.00 92.81 242 LEU A O 1
ATOM 1927 N N . VAL A 1 243 ? -4.456 2.066 -8.000 1.00 90.75 243 VAL A N 1
ATOM 1928 C CA . VAL A 1 243 ? -5.466 2.656 -8.895 1.00 90.75 243 VAL A CA 1
ATOM 1929 C C . VAL A 1 243 ? -4.916 2.760 -10.321 1.00 90.75 243 VAL A C 1
ATOM 1931 O O . VAL A 1 243 ? -5.550 2.296 -11.275 1.00 90.75 243 VAL A O 1
ATOM 1934 N N . LEU A 1 244 ? -3.692 3.274 -10.479 1.00 92.94 244 LEU A N 1
ATOM 1935 C CA . LEU A 1 244 ? -3.020 3.402 -11.773 1.00 92.94 244 LEU A CA 1
ATOM 1936 C C . LEU A 1 244 ? -2.869 2.045 -12.485 1.00 92.94 244 LEU A C 1
ATOM 1938 O O . LEU A 1 244 ? -3.082 1.965 -13.691 1.00 92.94 244 LEU A O 1
ATOM 1942 N N . ARG A 1 245 ? -2.550 0.969 -11.753 1.00 93.31 245 ARG A N 1
ATOM 1943 C CA . ARG A 1 245 ? -2.339 -0.378 -12.317 1.00 93.31 245 ARG A CA 1
ATOM 1944 C C . ARG A 1 245 ? -3.626 -1.140 -12.635 1.00 93.31 245 ARG A C 1
ATOM 1946 O O . ARG A 1 245 ? -3.662 -1.878 -13.624 1.00 93.31 245 ARG A O 1
ATOM 1953 N N . PHE A 1 246 ? -4.654 -1.021 -11.790 1.00 91.88 246 PHE A N 1
ATOM 1954 C CA . PHE A 1 246 ? -5.802 -1.941 -11.809 1.00 91.88 246 PHE A CA 1
ATOM 1955 C C . PHE A 1 246 ? -7.137 -1.314 -12.228 1.00 91.88 246 PHE A C 1
ATOM 1957 O O . PHE A 1 246 ? -8.013 -2.057 -12.674 1.00 91.88 246 PHE A O 1
ATOM 1964 N N . ALA A 1 247 ? -7.287 0.016 -12.171 1.00 90.00 247 ALA A N 1
ATOM 1965 C CA . ALA A 1 247 ? -8.452 0.713 -12.732 1.00 90.00 247 ALA A CA 1
ATOM 1966 C C . ALA A 1 247 ? -8.273 1.095 -14.217 1.00 90.00 247 ALA A C 1
ATOM 1968 O O . ALA A 1 247 ? -9.253 1.332 -14.918 1.00 90.00 247 ALA A O 1
ATOM 1969 N N . ASN A 1 248 ? -7.033 1.133 -14.723 1.00 89.69 248 ASN A N 1
ATOM 1970 C CA . ASN A 1 248 ? -6.709 1.681 -16.043 1.00 89.69 248 ASN A CA 1
ATOM 1971 C C . ASN A 1 248 ? -6.221 0.599 -17.018 1.00 89.69 248 ASN A C 1
ATOM 1973 O O . ASN A 1 248 ? -5.081 0.138 -16.929 1.00 89.69 248 ASN A O 1
ATOM 1977 N N . LEU A 1 249 ? -7.052 0.239 -18.005 1.00 88.94 249 LEU A N 1
ATOM 1978 C CA . LEU A 1 249 ? -6.721 -0.788 -19.006 1.00 88.94 249 LEU A CA 1
ATOM 1979 C C . LEU A 1 249 ? -5.415 -0.486 -19.763 1.00 88.94 249 LEU A C 1
ATOM 1981 O O . LEU A 1 249 ? -4.608 -1.392 -19.950 1.00 88.94 249 LEU A O 1
ATOM 1985 N N . VAL A 1 250 ? -5.190 0.784 -20.129 1.00 89.12 250 VAL A N 1
ATOM 1986 C CA . VAL A 1 250 ? -4.010 1.261 -20.880 1.00 89.12 250 VAL A CA 1
ATOM 1987 C C . VAL A 1 250 ? -2.699 0.877 -20.185 1.00 89.12 250 VAL A C 1
ATOM 1989 O O . VAL A 1 250 ? -1.794 0.331 -20.816 1.00 89.12 250 VAL A O 1
ATOM 1992 N N . PHE A 1 251 ? -2.609 1.108 -18.872 1.00 91.25 251 PHE A N 1
ATOM 1993 C CA . PHE A 1 251 ? -1.438 0.722 -18.085 1.00 91.25 251 PHE A CA 1
ATOM 1994 C C . PHE A 1 251 ? -1.419 -0.782 -17.811 1.00 91.25 251 PHE A C 1
ATOM 1996 O O . PHE A 1 251 ? -0.366 -1.405 -17.938 1.00 91.25 251 PHE A O 1
ATOM 2003 N N . SER A 1 252 ? -2.575 -1.386 -17.516 1.00 82.94 252 SER A N 1
ATOM 2004 C CA . SER A 1 252 ? -2.689 -2.817 -17.214 1.00 82.94 252 SER A CA 1
ATOM 2005 C C . SER A 1 252 ? -2.151 -3.709 -18.345 1.00 82.94 252 SER A C 1
ATOM 2007 O O . SER A 1 252 ? -1.390 -4.641 -18.079 1.00 82.94 252 SER A O 1
ATOM 2009 N N . SER A 1 253 ? -2.447 -3.382 -19.612 1.00 85.81 253 SER A N 1
ATOM 2010 C CA . SER A 1 253 ? -1.912 -4.104 -20.779 1.00 85.81 253 SER A CA 1
ATOM 2011 C C . SER A 1 253 ? -0.395 -3.973 -20.951 1.00 85.81 253 SER A C 1
ATOM 2013 O O . SER A 1 253 ? 0.247 -4.891 -21.455 1.00 85.81 253 SER A O 1
ATOM 2015 N N . GLY A 1 254 ? 0.197 -2.857 -20.515 1.00 89.38 254 GLY A N 1
ATOM 2016 C CA . GLY A 1 254 ? 1.643 -2.629 -20.579 1.00 89.38 254 GLY A CA 1
ATOM 2017 C C . GLY A 1 254 ? 2.433 -3.248 -19.419 1.00 89.38 254 GLY A C 1
ATOM 2018 O O . GLY A 1 254 ? 3.661 -3.266 -19.467 1.00 89.38 254 GLY A O 1
ATOM 2019 N N . TRP A 1 255 ? 1.770 -3.753 -18.373 1.00 96.31 255 TRP A N 1
ATOM 2020 C CA . TRP A 1 255 ? 2.397 -4.031 -17.072 1.00 96.31 255 TRP A CA 1
ATOM 2021 C C . TRP A 1 255 ? 3.072 -5.412 -16.960 1.00 96.31 255 TRP A C 1
ATOM 2023 O O . TRP A 1 255 ? 2.792 -6.187 -16.042 1.00 96.31 255 TRP A O 1
ATOM 2033 N N . SER A 1 256 ? 3.935 -5.759 -17.917 1.00 96.81 256 SER A N 1
ATOM 2034 C CA . SER A 1 256 ? 4.680 -7.028 -17.926 1.00 96.81 256 SER A CA 1
ATOM 2035 C C . SER A 1 256 ? 5.983 -6.954 -18.726 1.00 96.81 256 SER A C 1
ATOM 2037 O O . SER A 1 256 ? 6.200 -6.033 -19.519 1.00 96.81 256 SER A O 1
ATOM 2039 N N . ASN A 1 257 ? 6.809 -7.991 -18.588 1.00 97.00 257 ASN A N 1
ATOM 2040 C CA . ASN A 1 257 ? 7.990 -8.287 -19.400 1.00 97.00 257 ASN A CA 1
ATOM 2041 C C . ASN A 1 257 ? 7.729 -8.364 -20.916 1.00 97.00 257 ASN A C 1
ATOM 2043 O O . ASN A 1 257 ? 8.686 -8.367 -21.691 1.00 97.00 257 ASN A O 1
ATOM 2047 N N . GLN A 1 258 ? 6.472 -8.382 -21.379 1.00 95.69 258 GLN A N 1
ATOM 2048 C CA . GLN A 1 258 ? 6.148 -8.271 -22.802 1.00 95.69 258 GLN A CA 1
ATOM 2049 C C . GLN A 1 258 ? 6.451 -6.866 -23.340 1.00 95.69 258 GLN A C 1
ATOM 2051 O O . GLN A 1 258 ? 7.056 -6.759 -24.407 1.00 95.69 258 GLN A O 1
ATOM 2056 N N . ALA A 1 259 ? 6.128 -5.811 -22.583 1.00 96.62 259 ALA A N 1
ATOM 2057 C CA . ALA A 1 259 ? 6.278 -4.413 -23.003 1.00 96.62 259 ALA A CA 1
ATOM 2058 C C . ALA A 1 259 ? 7.362 -3.638 -22.229 1.00 96.62 259 ALA A C 1
ATOM 2060 O O . ALA A 1 259 ? 8.010 -2.760 -22.799 1.00 96.62 259 ALA A O 1
ATOM 2061 N N . ILE A 1 260 ? 7.592 -3.956 -20.953 1.00 98.00 260 ILE A N 1
ATOM 2062 C CA . ILE A 1 260 ? 8.601 -3.307 -20.102 1.00 98.00 260 ILE A CA 1
ATOM 2063 C C . ILE A 1 260 ? 9.988 -3.900 -20.393 1.00 98.00 260 ILE A C 1
ATOM 2065 O O . ILE A 1 260 ? 10.120 -5.101 -20.639 1.00 98.00 260 ILE A O 1
ATOM 2069 N N . LYS A 1 261 ? 11.032 -3.058 -20.379 1.00 97.81 261 LYS A N 1
ATOM 2070 C CA . LYS A 1 261 ? 12.436 -3.483 -20.527 1.00 97.81 261 LYS A CA 1
ATOM 2071 C C . LYS A 1 261 ? 13.246 -3.377 -19.235 1.00 97.81 261 LYS A C 1
ATOM 2073 O O . LYS A 1 261 ? 14.114 -4.214 -19.012 1.00 97.81 261 LYS A O 1
ATOM 2078 N N . SER A 1 262 ? 12.987 -2.365 -18.411 1.00 98.12 262 SER A N 1
ATOM 2079 C CA . SER A 1 262 ? 13.672 -2.155 -17.129 1.00 98.12 262 SER A CA 1
ATOM 2080 C C . SER A 1 262 ? 12.863 -1.215 -16.242 1.00 98.12 262 SER A C 1
ATOM 2082 O O . SER A 1 262 ? 12.259 -0.267 -16.754 1.00 98.12 262 SER A O 1
ATOM 2084 N N . VAL A 1 263 ? 12.925 -1.408 -14.928 1.00 98.62 263 VAL A N 1
ATOM 2085 C CA . VAL A 1 263 ? 12.326 -0.496 -13.945 1.00 98.62 263 VAL A CA 1
ATOM 2086 C C . VAL A 1 263 ? 13.428 0.094 -13.069 1.00 98.62 263 VAL A C 1
ATOM 2088 O O . VAL A 1 263 ? 14.315 -0.629 -12.625 1.00 98.62 263 VAL A O 1
ATOM 2091 N N . GLN A 1 264 ? 13.374 1.399 -12.797 1.00 98.31 264 GLN A N 1
ATOM 2092 C CA . GLN A 1 264 ? 14.154 2.021 -11.726 1.00 98.31 264 GLN A CA 1
ATOM 2093 C C . GLN A 1 264 ? 13.235 2.534 -10.621 1.00 98.31 264 GLN A C 1
ATOM 2095 O O . GLN A 1 264 ? 12.209 3.151 -10.911 1.00 98.31 264 GLN A O 1
ATOM 2100 N N . ILE A 1 265 ? 13.658 2.379 -9.368 1.00 98.62 265 ILE A N 1
ATOM 2101 C CA . ILE A 1 265 ? 13.107 3.115 -8.226 1.00 98.62 265 ILE A CA 1
ATOM 2102 C C . ILE A 1 265 ? 14.254 3.913 -7.613 1.00 98.62 265 ILE A C 1
ATOM 2104 O O . ILE A 1 265 ? 15.298 3.369 -7.257 1.00 98.62 265 ILE A O 1
ATOM 2108 N N . THR A 1 266 ? 14.089 5.230 -7.566 1.00 98.38 266 THR A N 1
ATOM 2109 C CA . THR A 1 266 ? 15.133 6.182 -7.181 1.00 98.38 266 THR A CA 1
ATOM 2110 C C . THR A 1 266 ? 14.729 6.924 -5.920 1.00 98.38 266 THR A C 1
ATOM 2112 O O . THR A 1 266 ? 13.625 7.450 -5.870 1.00 98.38 266 THR A O 1
ATOM 2115 N N . PHE A 1 267 ? 15.648 7.034 -4.965 1.00 98.56 267 PHE A N 1
ATOM 2116 C CA . PHE A 1 267 ? 15.622 7.942 -3.821 1.00 98.56 267 PHE A CA 1
ATOM 2117 C C . PHE A 1 267 ? 16.917 8.759 -3.798 1.00 98.56 267 PHE A C 1
ATOM 2119 O O . PHE A 1 267 ? 17.998 8.231 -4.074 1.00 98.56 267 PHE A O 1
ATOM 2126 N N . LYS A 1 268 ? 16.820 10.049 -3.480 1.00 98.38 268 LYS A N 1
ATOM 2127 C CA . LYS A 1 268 ? 17.949 10.979 -3.413 1.00 98.38 268 LYS A CA 1
ATOM 2128 C C . LYS A 1 268 ? 17.707 12.039 -2.348 1.00 98.38 268 LYS A C 1
ATOM 2130 O O . LYS A 1 268 ? 16.640 12.656 -2.344 1.00 98.38 268 LYS A O 1
ATOM 2135 N N . GLU A 1 269 ? 18.723 12.290 -1.531 1.00 97.62 269 GLU A N 1
ATOM 2136 C CA . GLU A 1 269 ? 18.798 13.424 -0.605 1.00 97.62 269 GLU A CA 1
ATOM 2137 C C . GLU A 1 269 ? 20.001 14.314 -0.967 1.00 97.62 269 GLU A C 1
ATOM 2139 O O . GLU A 1 269 ? 21.068 13.779 -1.285 1.00 97.62 269 GLU A O 1
ATOM 2144 N N . PRO A 1 270 ? 19.863 15.655 -0.929 1.00 97.00 270 PRO A N 1
ATOM 2145 C CA . PRO A 1 270 ? 20.952 16.577 -1.244 1.00 97.00 270 PRO A CA 1
ATOM 2146 C C . PRO A 1 270 ? 21.852 16.902 -0.046 1.00 97.00 270 PRO A C 1
ATOM 2148 O O . PRO A 1 270 ? 22.960 17.391 -0.230 1.00 97.00 270 PRO A O 1
ATOM 2151 N N . PHE A 1 271 ? 21.389 16.596 1.166 1.00 95.75 271 PHE A N 1
ATOM 2152 C CA . PHE A 1 271 ? 22.139 16.685 2.417 1.00 95.75 271 PHE A CA 1
ATOM 2153 C C . PHE A 1 271 ? 22.832 15.350 2.748 1.00 95.75 271 PHE A C 1
ATOM 2155 O O . PHE A 1 271 ? 22.473 14.307 2.196 1.00 95.75 271 PHE A O 1
ATOM 2162 N N . GLY A 1 272 ? 23.842 15.382 3.619 1.00 93.62 272 GLY A N 1
ATOM 2163 C CA . GLY A 1 272 ? 24.616 14.224 4.073 1.00 93.62 272 GLY A CA 1
ATOM 2164 C C . GLY A 1 272 ? 23.998 13.545 5.301 1.00 93.62 272 GLY A C 1
ATOM 2165 O O . GLY A 1 272 ? 22.780 13.387 5.402 1.00 93.62 272 GLY A O 1
ATOM 2166 N N . THR A 1 273 ? 24.832 13.124 6.255 1.00 92.06 273 THR A N 1
ATOM 2167 C CA . THR A 1 273 ? 24.372 12.633 7.571 1.00 92.06 273 THR A CA 1
ATOM 2168 C C . THR A 1 273 ? 24.056 13.736 8.577 1.00 92.06 273 THR A C 1
ATOM 2170 O O . THR A 1 273 ? 23.315 13.474 9.528 1.00 92.06 273 THR A O 1
ATOM 2173 N N . GLU A 1 274 ? 24.562 14.953 8.350 1.00 86.00 274 GLU A N 1
ATOM 2174 C CA . GLU A 1 274 ? 24.310 16.160 9.153 1.00 86.00 274 GLU A CA 1
ATOM 2175 C C . GLU A 1 274 ? 24.558 15.932 10.661 1.00 86.00 274 GLU A C 1
ATOM 2177 O O . GLU A 1 274 ? 23.655 16.065 11.489 1.00 86.00 274 GLU A O 1
ATOM 2182 N N . GLY A 1 275 ? 25.779 15.503 11.014 1.00 79.62 275 GLY A N 1
ATOM 2183 C CA . GLY A 1 275 ? 26.208 15.261 12.401 1.00 79.62 275 GLY A CA 1
ATOM 2184 C C . GLY A 1 275 ? 25.610 14.009 13.055 1.00 79.62 275 GLY A C 1
ATOM 2185 O O . GLY A 1 275 ? 25.663 13.852 14.273 1.00 79.62 275 GLY A O 1
ATOM 2186 N N . ARG A 1 276 ? 24.998 13.120 12.262 1.00 85.81 276 ARG A N 1
ATOM 2187 C CA . ARG A 1 276 ? 24.475 11.812 12.701 1.00 85.81 276 ARG A CA 1
ATOM 2188 C C . ARG A 1 276 ? 25.232 10.642 12.066 1.00 85.81 276 ARG A C 1
ATOM 2190 O O . ARG A 1 276 ? 24.678 9.545 11.967 1.00 85.81 276 ARG A O 1
ATOM 2197 N N . GLY A 1 277 ? 26.462 10.878 11.606 1.00 89.12 277 GLY A N 1
ATOM 2198 C CA . GLY A 1 277 ? 27.291 9.907 10.902 1.00 89.12 277 GLY A CA 1
ATOM 2199 C C . GLY A 1 277 ? 27.417 8.575 11.633 1.00 89.12 277 GLY A C 1
ATOM 2200 O O . GLY A 1 277 ? 27.062 7.552 11.055 1.00 89.12 277 GLY A O 1
ATOM 2201 N N . GLY A 1 278 ? 27.794 8.590 12.913 1.00 89.75 278 GLY A N 1
ATOM 2202 C CA . GLY A 1 278 ? 27.972 7.385 13.732 1.00 89.75 278 GLY A CA 1
ATOM 2203 C C . GLY A 1 278 ? 26.699 6.559 13.949 1.00 89.75 278 GLY A C 1
ATOM 2204 O O . GLY A 1 278 ? 26.766 5.335 14.004 1.00 89.75 278 GLY A O 1
ATOM 2205 N N . TYR A 1 279 ? 25.514 7.187 13.989 1.00 88.25 279 TYR A N 1
ATOM 2206 C CA . TYR A 1 279 ? 24.250 6.434 13.991 1.00 88.25 279 TYR A CA 1
ATOM 2207 C C . TYR A 1 279 ? 23.966 5.816 12.617 1.00 88.25 279 TYR A C 1
ATOM 2209 O O . TYR A 1 279 ? 23.472 4.696 12.531 1.00 88.25 279 TYR A O 1
ATOM 2217 N N . PHE A 1 280 ? 24.264 6.534 11.532 1.00 93.25 280 PHE A N 1
ATOM 2218 C CA . PHE A 1 280 ? 24.079 6.018 10.177 1.00 93.25 280 PHE A CA 1
ATOM 2219 C C . PHE A 1 280 ? 25.066 4.888 9.840 1.00 93.25 280 PHE A C 1
ATOM 2221 O O . PHE A 1 280 ? 24.692 3.970 9.112 1.00 93.25 280 PHE A O 1
ATOM 2228 N N . ASP A 1 281 ? 26.282 4.919 10.394 1.00 94.44 281 ASP A N 1
ATOM 2229 C CA . ASP A 1 281 ? 27.350 3.930 10.180 1.00 94.44 281 ASP A CA 1
ATOM 2230 C C . ASP A 1 281 ? 26.911 2.508 10.574 1.00 94.44 281 ASP A C 1
ATOM 2232 O O . ASP A 1 281 ? 27.148 1.548 9.845 1.00 94.44 281 ASP A O 1
ATOM 2236 N N . GLU A 1 282 ? 26.134 2.382 11.657 1.00 90.00 282 GLU A N 1
ATOM 2237 C CA . GLU A 1 282 ? 25.548 1.114 12.114 1.00 90.00 282 GLU A CA 1
ATOM 2238 C C . GLU A 1 282 ? 24.507 0.485 11.161 1.00 90.00 282 GLU A C 1
ATOM 2240 O O . GLU A 1 282 ? 24.082 -0.656 11.386 1.00 90.00 282 GLU A O 1
ATOM 2245 N N . PHE A 1 283 ? 24.030 1.225 10.153 1.00 90.81 283 PHE A N 1
ATOM 2246 C CA . PHE A 1 283 ? 22.918 0.812 9.293 1.00 90.81 283 PHE A CA 1
ATOM 2247 C C . PHE A 1 283 ? 23.250 0.865 7.794 1.00 90.81 283 PHE A C 1
ATOM 2249 O O . PHE A 1 283 ? 22.984 -0.105 7.076 1.00 90.81 283 PHE A O 1
ATOM 2256 N N . GLY A 1 284 ? 23.814 1.978 7.322 1.00 95.38 284 GLY A N 1
ATOM 2257 C CA . GLY A 1 284 ? 24.060 2.274 5.912 1.00 95.38 284 GLY A CA 1
ATOM 2258 C C . GLY A 1 284 ? 22.791 2.501 5.082 1.00 95.38 284 GLY A C 1
ATOM 2259 O O . GLY A 1 284 ? 21.665 2.180 5.479 1.00 95.38 284 GLY A O 1
ATOM 2260 N N . ILE A 1 285 ? 22.966 3.033 3.867 1.00 97.69 285 ILE A N 1
ATOM 2261 C CA . ILE A 1 285 ? 21.851 3.456 2.997 1.00 97.69 285 ILE A CA 1
ATOM 2262 C C . ILE A 1 285 ? 20.889 2.316 2.628 1.00 97.69 285 ILE A C 1
ATOM 2264 O O . ILE A 1 285 ? 19.704 2.539 2.371 1.00 97.69 285 ILE A O 1
ATOM 2268 N N . ILE A 1 286 ? 21.392 1.080 2.610 1.00 97.81 286 ILE A N 1
ATOM 2269 C CA . ILE A 1 286 ? 20.616 -0.108 2.251 1.00 97.81 286 ILE A CA 1
ATOM 2270 C C . ILE A 1 286 ? 19.565 -0.410 3.326 1.00 97.81 286 ILE A C 1
ATOM 2272 O O . ILE A 1 286 ? 18.418 -0.681 2.975 1.00 97.81 286 ILE A O 1
ATOM 2276 N N . ARG A 1 287 ? 19.912 -0.299 4.615 1.00 96.62 287 ARG A N 1
ATOM 2277 C CA . ARG A 1 287 ? 18.955 -0.476 5.720 1.00 96.62 287 ARG A CA 1
ATOM 2278 C C . ARG A 1 287 ? 18.119 0.765 5.982 1.00 96.62 287 ARG A C 1
ATOM 2280 O O . ARG A 1 287 ? 16.958 0.629 6.351 1.00 96.62 287 ARG A O 1
ATOM 2287 N N . ASP A 1 288 ? 18.680 1.960 5.797 1.00 95.06 288 ASP A N 1
ATOM 2288 C CA . ASP A 1 288 ? 17.905 3.190 5.968 1.00 95.06 288 ASP A CA 1
ATOM 2289 C C . ASP A 1 288 ? 16.769 3.268 4.936 1.00 95.06 288 ASP A C 1
ATOM 2291 O O . ASP A 1 288 ? 15.640 3.548 5.322 1.00 95.06 288 ASP A O 1
ATOM 2295 N N . ILE A 1 289 ? 17.030 2.968 3.656 1.00 96.94 289 ILE A N 1
ATOM 2296 C CA . ILE A 1 289 ? 16.102 3.298 2.559 1.00 96.94 289 ILE A CA 1
ATOM 2297 C C . ILE A 1 289 ? 15.692 2.108 1.672 1.00 96.94 289 ILE A C 1
ATOM 2299 O O . ILE A 1 289 ? 14.578 2.092 1.147 1.00 96.94 289 ILE A O 1
ATOM 2303 N N . GLN A 1 290 ? 16.571 1.133 1.413 1.00 97.69 290 GLN A N 1
ATOM 2304 C CA . GLN A 1 290 ? 16.332 0.175 0.315 1.00 97.69 290 GLN A CA 1
ATOM 2305 C C . GLN A 1 290 ? 15.590 -1.091 0.745 1.00 97.69 290 GLN A C 1
ATOM 2307 O O . GLN A 1 290 ? 14.661 -1.502 0.056 1.00 97.69 290 GLN A O 1
ATOM 2312 N N . GLN A 1 291 ? 15.959 -1.671 1.890 1.00 97.50 291 GLN A N 1
ATOM 2313 C CA . GLN A 1 291 ? 15.322 -2.865 2.461 1.00 97.50 291 GLN A CA 1
ATOM 2314 C C . GLN A 1 291 ? 13.862 -2.614 2.878 1.00 97.50 291 GLN A C 1
ATOM 2316 O O . GLN A 1 291 ? 13.055 -3.542 2.871 1.00 97.50 291 GLN A O 1
ATOM 2321 N N . ASN A 1 292 ? 13.528 -1.364 3.210 1.00 94.62 292 ASN A N 1
ATOM 2322 C CA . ASN A 1 292 ? 12.188 -0.914 3.574 1.00 94.62 292 ASN A CA 1
ATOM 2323 C C . ASN A 1 292 ? 11.553 -0.112 2.425 1.00 94.62 292 ASN A C 1
ATOM 2325 O O . ASN A 1 292 ? 10.915 -0.711 1.563 1.00 94.62 292 ASN A O 1
ATOM 2329 N N . HIS A 1 293 ? 11.781 1.200 2.347 1.00 96.50 293 HIS A N 1
ATOM 2330 C CA . HIS A 1 293 ? 11.010 2.124 1.515 1.00 96.50 293 HIS A CA 1
ATOM 2331 C C . HIS A 1 293 ? 10.978 1.727 0.033 1.00 96.50 293 HIS A C 1
ATOM 2333 O O . HIS A 1 293 ? 9.902 1.623 -0.557 1.00 96.50 293 HIS A O 1
ATOM 2339 N N . LEU A 1 294 ? 12.133 1.454 -0.589 1.00 98.31 294 LEU A N 1
ATOM 2340 C CA . LEU A 1 294 ? 12.157 1.094 -2.016 1.00 98.31 294 LEU A CA 1
ATOM 2341 C C . LEU A 1 294 ? 11.634 -0.321 -2.290 1.00 98.31 294 LEU A C 1
ATOM 2343 O O . LEU A 1 294 ? 11.036 -0.535 -3.343 1.00 98.31 294 LEU A O 1
ATOM 2347 N N . LEU A 1 295 ? 11.799 -1.263 -1.357 1.00 98.50 295 LEU A N 1
ATOM 2348 C CA . LEU A 1 295 ? 11.235 -2.608 -1.477 1.00 98.50 295 LEU A CA 1
ATOM 2349 C C . LEU A 1 295 ? 9.706 -2.611 -1.292 1.00 98.50 295 LEU A C 1
ATOM 2351 O O . LEU A 1 295 ? 9.010 -3.333 -2.001 1.00 98.50 295 LEU A O 1
ATOM 2355 N N . GLN A 1 296 ? 9.178 -1.772 -0.397 1.00 97.81 296 GLN A N 1
ATOM 2356 C CA . GLN A 1 296 ? 7.739 -1.563 -0.205 1.00 97.81 296 GLN A CA 1
ATOM 2357 C C . GLN A 1 296 ? 7.088 -0.914 -1.433 1.00 97.81 296 GLN A C 1
ATOM 2359 O O . GLN A 1 296 ? 6.050 -1.378 -1.905 1.00 97.81 296 GLN A O 1
ATOM 2364 N N . VAL A 1 297 ? 7.728 0.104 -2.021 1.00 98.25 297 VAL A N 1
ATOM 2365 C CA . VAL A 1 297 ? 7.274 0.652 -3.308 1.00 98.25 297 VAL A CA 1
ATOM 2366 C C . VAL A 1 297 ? 7.376 -0.402 -4.420 1.00 98.25 297 VAL A C 1
ATOM 2368 O O . VAL A 1 297 ? 6.457 -0.511 -5.231 1.00 98.25 297 VAL A O 1
ATOM 2371 N N . LEU A 1 298 ? 8.434 -1.225 -4.448 1.00 98.62 298 LEU A N 1
ATOM 2372 C CA . LEU A 1 298 ? 8.568 -2.316 -5.419 1.00 98.62 298 LEU A CA 1
ATOM 2373 C C . LEU A 1 298 ? 7.460 -3.366 -5.279 1.00 98.62 298 LEU A C 1
ATOM 2375 O O . LEU A 1 298 ? 6.919 -3.777 -6.305 1.00 98.62 298 LEU A O 1
ATOM 2379 N N . SER A 1 299 ? 7.095 -3.797 -4.068 1.00 98.31 299 SER A N 1
ATOM 2380 C CA . SER A 1 299 ? 6.072 -4.836 -3.888 1.00 98.31 299 SER A CA 1
ATOM 2381 C C . SER A 1 299 ? 4.717 -4.373 -4.432 1.00 98.31 299 SER A C 1
ATOM 2383 O O . SER A 1 299 ? 4.136 -5.069 -5.261 1.00 98.31 299 SER A O 1
ATOM 2385 N N . ILE A 1 300 ? 4.283 -3.144 -4.130 1.00 97.69 300 ILE A N 1
ATOM 2386 C CA . ILE A 1 300 ? 3.048 -2.551 -4.686 1.00 97.69 300 ILE A CA 1
ATOM 2387 C C . ILE A 1 300 ? 3.127 -2.361 -6.216 1.00 97.69 300 ILE A C 1
ATOM 2389 O O . ILE A 1 300 ? 2.140 -2.546 -6.937 1.00 97.69 300 ILE A O 1
ATOM 2393 N N . LEU A 1 301 ? 4.309 -2.042 -6.751 1.00 98.19 301 LEU A N 1
ATOM 2394 C CA . LEU A 1 301 ? 4.535 -1.885 -8.192 1.00 98.19 301 LEU A CA 1
ATOM 2395 C C . LEU A 1 301 ? 4.498 -3.217 -8.969 1.00 98.19 301 LEU A C 1
ATOM 2397 O O . LEU A 1 301 ? 4.212 -3.219 -10.171 1.00 98.19 301 LEU A O 1
ATOM 2401 N N . THR A 1 302 ? 4.794 -4.339 -8.305 1.00 98.31 302 THR A N 1
ATOM 2402 C CA . THR A 1 302 ? 5.090 -5.629 -8.958 1.00 98.31 302 THR A CA 1
ATOM 2403 C C . THR A 1 302 ? 4.155 -6.779 -8.589 1.00 98.31 302 THR A C 1
ATOM 2405 O O . THR A 1 302 ? 4.046 -7.712 -9.384 1.00 98.31 302 THR A O 1
ATOM 2408 N N . MET A 1 303 ? 3.434 -6.694 -7.467 1.00 97.31 303 MET A N 1
ATOM 2409 C CA . MET A 1 303 ? 2.397 -7.646 -7.040 1.00 97.31 303 MET A CA 1
ATOM 2410 C C . MET A 1 303 ? 1.363 -7.918 -8.141 1.00 97.31 303 MET A C 1
ATOM 2412 O O . MET A 1 303 ? 1.117 -7.048 -8.984 1.00 97.31 303 MET A O 1
ATOM 2416 N N . GLU A 1 304 ? 0.728 -9.092 -8.151 1.00 96.25 304 GLU A N 1
ATOM 2417 C CA . GLU A 1 304 ? -0.395 -9.333 -9.067 1.00 96.25 304 GLU A CA 1
ATOM 2418 C C . GLU A 1 304 ? -1.625 -8.497 -8.674 1.00 96.25 304 GLU A C 1
ATOM 2420 O O . GLU A 1 304 ? -1.617 -7.761 -7.685 1.00 96.25 304 GLU A O 1
ATOM 2425 N N . ARG A 1 305 ? -2.693 -8.575 -9.476 1.00 93.81 305 ARG A N 1
ATOM 2426 C CA . ARG A 1 305 ? -3.982 -7.996 -9.088 1.00 93.81 305 ARG A CA 1
ATOM 2427 C C . ARG A 1 305 ? -4.531 -8.780 -7.881 1.00 93.81 305 ARG A C 1
ATOM 2429 O O . ARG A 1 305 ? -4.751 -9.981 -8.042 1.00 93.81 305 ARG A O 1
ATOM 2436 N N . PRO A 1 306 ? -4.779 -8.137 -6.726 1.00 89.94 306 PRO A N 1
ATOM 2437 C CA . PRO A 1 306 ? -5.341 -8.806 -5.558 1.00 89.94 306 PRO A CA 1
ATOM 2438 C C . PRO A 1 306 ? -6.813 -9.176 -5.795 1.00 89.94 306 PRO A C 1
ATOM 2440 O O . PRO A 1 306 ? -7.473 -8.620 -6.680 1.00 89.94 306 PRO A O 1
ATOM 2443 N N . VAL A 1 307 ? -7.326 -10.136 -5.018 1.00 84.50 307 VAL A N 1
ATOM 2444 C CA . VAL A 1 307 ? -8.703 -10.650 -5.164 1.00 84.50 307 VAL A CA 1
ATOM 2445 C C . VAL A 1 307 ? -9.734 -9.570 -4.818 1.00 84.50 307 VAL A C 1
ATOM 2447 O O . VAL A 1 307 ? -10.743 -9.431 -5.511 1.00 84.50 307 VAL A O 1
ATOM 2450 N N . SER A 1 308 ? -9.444 -8.755 -3.803 1.00 85.44 308 SER A N 1
ATOM 2451 C CA . SER A 1 308 ? -10.167 -7.527 -3.469 1.00 85.44 308 SER A CA 1
ATOM 2452 C C . SER A 1 308 ? -9.187 -6.446 -2.979 1.00 85.44 308 SER A C 1
ATOM 2454 O O . SER A 1 308 ? -7.974 -6.622 -3.075 1.00 85.44 308 SER A O 1
ATOM 2456 N N . PHE A 1 309 ? -9.695 -5.325 -2.460 1.00 84.38 309 PHE A N 1
ATOM 2457 C CA . PHE A 1 309 ? -8.884 -4.331 -1.743 1.00 84.38 309 PHE A CA 1
ATOM 2458 C C . PHE A 1 309 ? -8.830 -4.580 -0.222 1.00 84.38 309 PHE A C 1
ATOM 2460 O O . PHE A 1 309 ? -8.440 -3.687 0.525 1.00 84.38 309 PHE A O 1
ATOM 2467 N N . SER A 1 310 ? -9.216 -5.768 0.261 1.00 87.94 310 SER A N 1
ATOM 2468 C CA . SER A 1 310 ? -8.988 -6.129 1.664 1.00 87.94 310 SER A CA 1
ATOM 2469 C C . SER A 1 310 ? -7.492 -6.085 1.992 1.00 87.94 310 SER A C 1
ATOM 2471 O O . SER A 1 310 ? -6.645 -6.386 1.142 1.00 87.94 310 SER A O 1
ATOM 2473 N N . ALA A 1 311 ? -7.161 -5.726 3.235 1.00 90.19 311 ALA A N 1
ATOM 2474 C CA . ALA A 1 311 ? -5.772 -5.635 3.667 1.00 90.19 311 ALA A CA 1
ATOM 2475 C C . ALA A 1 311 ? -5.002 -6.948 3.436 1.00 90.19 311 ALA A C 1
ATOM 2477 O O . ALA A 1 311 ? -3.869 -6.908 2.961 1.00 90.19 311 ALA A O 1
ATOM 2478 N N . GLU A 1 312 ? -5.615 -8.110 3.685 1.00 92.44 312 GLU A N 1
ATOM 2479 C CA . GLU A 1 312 ? -4.940 -9.395 3.473 1.00 92.44 312 GLU A CA 1
ATOM 2480 C C . GLU A 1 312 ? -4.771 -9.753 1.997 1.00 92.44 312 GLU A C 1
ATOM 2482 O O . GLU A 1 312 ? -3.689 -10.205 1.640 1.00 92.44 312 GLU A O 1
ATOM 2487 N N . ASP A 1 313 ? -5.745 -9.483 1.118 1.00 93.06 313 ASP A N 1
ATOM 2488 C CA . ASP A 1 313 ? -5.575 -9.739 -0.325 1.00 93.06 313 ASP A CA 1
ATOM 2489 C C . ASP A 1 313 ? -4.423 -8.905 -0.916 1.00 93.06 313 ASP A C 1
ATOM 2491 O O . ASP A 1 313 ? -3.675 -9.374 -1.777 1.00 93.06 313 ASP A O 1
ATOM 2495 N N . ILE A 1 314 ? -4.260 -7.666 -0.439 1.00 94.31 314 ILE A N 1
ATOM 2496 C CA . ILE A 1 314 ? -3.148 -6.787 -0.817 1.00 94.31 314 ILE A CA 1
ATOM 2497 C C . ILE A 1 314 ? -1.828 -7.317 -0.238 1.00 94.31 314 ILE A C 1
ATOM 2499 O O . ILE A 1 314 ? -0.847 -7.454 -0.975 1.00 94.31 314 ILE A O 1
ATOM 2503 N N . ARG A 1 315 ? -1.778 -7.634 1.065 1.00 95.94 315 ARG A N 1
ATOM 2504 C CA . ARG A 1 315 ? -0.546 -8.088 1.737 1.00 95.94 315 ARG A CA 1
ATOM 2505 C C . ARG A 1 315 ? -0.080 -9.461 1.252 1.00 95.94 315 ARG A C 1
ATOM 2507 O O . ARG A 1 315 ? 1.121 -9.640 1.057 1.00 95.94 315 ARG A O 1
ATOM 2514 N N . ASP A 1 316 ? -0.986 -10.386 0.948 1.00 97.00 316 ASP A N 1
ATOM 2515 C CA . ASP A 1 316 ? -0.642 -11.681 0.353 1.00 97.00 316 ASP A CA 1
ATOM 2516 C C . ASP A 1 316 ? -0.006 -11.524 -1.030 1.00 97.00 316 ASP A C 1
ATOM 2518 O O . ASP A 1 316 ? 0.998 -12.180 -1.308 1.00 97.00 316 ASP A O 1
ATOM 2522 N N . GLU A 1 317 ? -0.506 -10.622 -1.880 1.00 97.94 317 GLU A N 1
ATOM 2523 C CA . GLU A 1 317 ? 0.094 -10.381 -3.196 1.00 97.94 317 GLU A CA 1
ATOM 2524 C C . GLU A 1 317 ? 1.433 -9.619 -3.127 1.00 97.94 317 GLU A C 1
ATOM 2526 O O . GLU A 1 317 ? 2.355 -9.945 -3.885 1.00 97.94 317 GLU A O 1
ATOM 2531 N N . LYS A 1 318 ? 1.608 -8.694 -2.167 1.00 98.25 318 LYS A N 1
ATOM 2532 C CA . LYS A 1 318 ? 2.924 -8.101 -1.839 1.00 98.25 318 LYS A CA 1
ATOM 2533 C C . LYS A 1 318 ? 3.925 -9.188 -1.430 1.00 98.25 318 LYS A C 1
ATOM 2535 O O . LYS A 1 318 ? 5.012 -9.291 -1.998 1.00 98.25 318 LYS A O 1
ATOM 2540 N N . VAL A 1 319 ? 3.556 -10.046 -0.481 1.00 98.50 319 VAL A N 1
ATOM 2541 C CA . VAL A 1 319 ? 4.422 -11.127 0.011 1.00 98.50 319 VAL A CA 1
ATOM 2542 C C . VAL A 1 319 ? 4.710 -12.161 -1.083 1.00 98.50 319 VAL A C 1
ATOM 2544 O O . VAL A 1 319 ? 5.842 -12.631 -1.210 1.00 98.50 319 VAL A O 1
ATOM 2547 N N . LYS A 1 320 ? 3.716 -12.510 -1.904 1.00 98.50 320 LYS A N 1
ATOM 2548 C CA . LYS A 1 320 ? 3.836 -13.459 -3.019 1.00 98.50 320 LYS A CA 1
ATOM 2549 C C . LYS A 1 320 ? 4.837 -12.992 -4.073 1.00 98.50 320 LYS A C 1
ATOM 2551 O O . LYS A 1 320 ? 5.606 -13.827 -4.548 1.00 98.50 320 LYS A O 1
ATOM 2556 N N . VAL A 1 321 ? 4.893 -11.695 -4.398 1.00 98.25 321 VAL A N 1
ATOM 2557 C CA . VAL A 1 321 ? 5.931 -11.182 -5.308 1.00 98.25 321 VAL A CA 1
ATOM 2558 C C . VAL A 1 321 ? 7.305 -11.109 -4.641 1.00 98.25 321 VAL A C 1
ATOM 2560 O O . VAL A 1 321 ? 8.280 -11.531 -5.256 1.00 98.25 321 VAL A O 1
ATOM 2563 N N . LEU A 1 322 ? 7.400 -10.703 -3.368 1.00 98.50 322 LEU A N 1
ATOM 2564 C CA . LEU A 1 322 ? 8.677 -10.698 -2.636 1.00 98.50 322 LEU A CA 1
ATOM 2565 C C . LEU A 1 322 ? 9.285 -12.107 -2.505 1.00 98.50 322 LEU A C 1
ATOM 2567 O O . LEU A 1 322 ? 10.497 -12.266 -2.607 1.00 98.50 322 LEU A O 1
ATOM 2571 N N . ARG A 1 323 ? 8.459 -13.153 -2.352 1.00 98.38 323 ARG A N 1
ATOM 2572 C CA . ARG A 1 323 ? 8.908 -14.562 -2.325 1.00 98.38 323 ARG A CA 1
ATOM 2573 C C . ARG A 1 323 ? 9.465 -15.064 -3.668 1.00 98.38 323 ARG A C 1
ATOM 2575 O O . ARG A 1 323 ? 10.075 -16.129 -3.683 1.00 98.38 323 ARG A O 1
ATOM 2582 N N . ALA A 1 324 ? 9.275 -14.326 -4.765 1.00 98.38 324 ALA A N 1
ATOM 2583 C CA . ALA A 1 324 ? 9.860 -14.613 -6.078 1.00 98.38 324 ALA A CA 1
ATOM 2584 C C . ALA A 1 324 ? 11.195 -13.876 -6.329 1.00 98.38 324 ALA A C 1
ATOM 2586 O O . ALA A 1 324 ? 11.760 -13.999 -7.417 1.00 98.38 324 ALA A O 1
ATOM 2587 N N . ILE A 1 325 ? 11.697 -13.116 -5.349 1.00 98.56 325 ILE A N 1
ATOM 2588 C CA . ILE A 1 325 ? 12.964 -12.379 -5.431 1.00 98.56 325 ILE A CA 1
ATOM 2589 C C . ILE A 1 325 ? 14.069 -13.205 -4.744 1.00 98.56 325 ILE A C 1
ATOM 2591 O O . ILE A 1 325 ? 13.930 -13.531 -3.560 1.00 98.56 325 ILE A O 1
ATOM 2595 N N . PRO A 1 326 ? 15.163 -13.568 -5.441 1.00 98.19 326 PRO A N 1
ATOM 2596 C CA . PRO A 1 326 ? 16.304 -14.233 -4.823 1.00 98.19 326 PRO A CA 1
ATOM 2597 C C . PRO A 1 326 ? 17.136 -13.235 -3.991 1.00 98.19 326 PRO A C 1
ATOM 2599 O O . PRO A 1 326 ? 17.004 -12.021 -4.165 1.00 98.19 326 PRO A O 1
ATOM 2602 N N . PRO A 1 327 ? 18.028 -13.706 -3.100 1.00 98.12 327 PRO A N 1
ATOM 2603 C CA . PRO A 1 327 ? 19.003 -12.835 -2.451 1.00 98.12 327 PRO A CA 1
ATOM 2604 C C . PRO A 1 327 ? 19.881 -12.086 -3.460 1.00 98.12 327 PRO A C 1
ATOM 2606 O O . PRO A 1 327 ? 20.230 -12.623 -4.511 1.00 98.12 327 PRO A O 1
ATOM 2609 N N . ILE A 1 328 ? 20.248 -10.850 -3.121 1.00 98.00 328 ILE A N 1
ATOM 2610 C CA . ILE A 1 328 ? 21.005 -9.952 -4.006 1.00 98.00 328 ILE A CA 1
ATOM 2611 C C . ILE A 1 328 ? 22.412 -10.512 -4.286 1.00 98.00 328 ILE A C 1
ATOM 2613 O O . ILE A 1 328 ? 23.177 -10.778 -3.357 1.00 98.00 328 ILE A O 1
ATOM 2617 N N . ALA A 1 329 ? 22.758 -10.643 -5.570 1.00 95.81 329 ALA A N 1
ATOM 2618 C CA . ALA A 1 329 ? 24.078 -11.067 -6.037 1.00 95.81 329 ALA A CA 1
ATOM 2619 C C . ALA A 1 329 ? 25.113 -9.925 -5.931 1.00 95.81 329 ALA A C 1
ATOM 2621 O O . ALA A 1 329 ? 24.764 -8.749 -6.036 1.00 95.81 329 ALA A O 1
ATOM 2622 N N . LYS A 1 330 ? 26.397 -10.247 -5.722 1.00 95.44 330 LYS A N 1
ATOM 2623 C CA . LYS A 1 330 ? 27.450 -9.248 -5.423 1.00 95.44 330 LYS A CA 1
ATOM 2624 C C . LYS A 1 330 ? 27.800 -8.397 -6.652 1.00 95.44 330 LYS A C 1
ATOM 2626 O O . LYS A 1 330 ? 28.041 -7.200 -6.541 1.00 95.44 330 LYS A O 1
ATOM 2631 N N . GLU A 1 331 ? 27.764 -9.017 -7.825 1.00 94.88 331 GLU A N 1
ATOM 2632 C CA . GLU A 1 331 ? 27.937 -8.440 -9.162 1.00 94.88 331 GLU A CA 1
ATOM 2633 C C . GLU A 1 331 ? 26.771 -7.545 -9.622 1.00 94.88 331 GLU A C 1
ATOM 2635 O O . GLU A 1 331 ? 26.900 -6.824 -10.619 1.00 94.88 331 GLU A O 1
ATOM 2640 N N . ASP A 1 332 ? 25.650 -7.585 -8.896 1.00 97.19 332 ASP A N 1
ATOM 2641 C CA . ASP A 1 332 ? 24.440 -6.807 -9.157 1.00 97.19 332 ASP A CA 1
ATOM 2642 C C . ASP A 1 332 ? 24.288 -5.612 -8.198 1.00 97.19 332 ASP A C 1
ATOM 2644 O O . ASP A 1 332 ? 23.197 -5.057 -8.046 1.00 97.19 332 ASP A O 1
ATOM 2648 N N . VAL A 1 333 ? 25.401 -5.164 -7.597 1.00 97.75 333 VAL A N 1
ATOM 2649 C CA . VAL A 1 333 ? 25.471 -4.021 -6.672 1.00 97.75 333 VAL A CA 1
ATOM 2650 C C . VAL A 1 333 ? 26.633 -3.078 -7.001 1.00 97.75 333 VAL A C 1
ATOM 2652 O O . VAL A 1 333 ? 27.764 -3.497 -7.222 1.00 97.75 333 VAL A O 1
ATOM 2655 N N . LEU A 1 334 ? 26.354 -1.775 -6.959 1.00 98.38 334 LEU A N 1
ATOM 2656 C CA . LEU A 1 334 ? 27.320 -0.678 -6.958 1.00 98.38 334 LEU A CA 1
ATOM 2657 C C . LEU A 1 334 ? 27.166 0.117 -5.655 1.00 98.38 334 LEU A C 1
ATOM 2659 O O . LEU A 1 334 ? 26.106 0.686 -5.396 1.00 98.38 334 LEU A O 1
ATOM 2663 N N . LEU A 1 335 ? 28.231 0.187 -4.856 1.00 98.62 335 LEU A N 1
ATOM 2664 C CA . LEU A 1 335 ? 28.286 0.932 -3.594 1.00 98.62 335 LEU A CA 1
ATOM 2665 C C . LEU A 1 335 ? 29.054 2.245 -3.768 1.00 98.62 335 LEU A C 1
ATOM 2667 O O . LEU A 1 335 ? 30.017 2.300 -4.530 1.00 98.62 335 LEU A O 1
ATOM 2671 N N . GLY A 1 336 ? 28.670 3.280 -3.021 1.00 98.38 336 GLY A N 1
ATOM 2672 C CA . GLY A 1 336 ? 29.359 4.567 -3.009 1.00 98.38 336 GLY A CA 1
ATOM 2673 C C . GLY A 1 336 ? 29.363 5.256 -1.644 1.00 98.38 336 GLY A C 1
ATOM 2674 O O . GLY A 1 336 ? 28.476 5.027 -0.822 1.00 98.38 336 GLY A O 1
ATOM 2675 N N . GLN A 1 337 ? 30.358 6.113 -1.422 1.00 98.50 337 GLN A N 1
ATOM 2676 C CA . GLN A 1 337 ? 30.522 6.932 -0.217 1.00 98.50 337 GLN A CA 1
ATOM 2677 C C . GLN A 1 337 ? 30.853 8.378 -0.626 1.00 98.50 337 GLN A C 1
ATOM 2679 O O . GLN A 1 337 ? 31.663 8.581 -1.535 1.00 98.50 337 GLN A O 1
ATOM 2684 N N . TYR A 1 338 ? 30.202 9.383 -0.024 1.00 98.25 338 TYR A N 1
ATOM 2685 C CA . TYR A 1 338 ? 30.418 10.776 -0.437 1.00 98.25 338 TYR A CA 1
ATOM 2686 C C . TYR A 1 338 ? 31.719 11.360 0.124 1.00 98.25 338 TYR A C 1
ATOM 2688 O O . TYR A 1 338 ? 32.060 11.161 1.291 1.00 98.25 338 TYR A O 1
ATOM 2696 N N . VAL A 1 339 ? 32.426 12.122 -0.711 1.00 98.12 339 VAL A N 1
ATOM 2697 C CA . VAL A 1 339 ? 33.659 12.847 -0.364 1.00 98.12 339 VAL A CA 1
ATOM 2698 C C . VAL A 1 339 ? 33.459 14.357 -0.491 1.00 98.12 339 VAL A C 1
ATOM 2700 O O . VAL A 1 339 ? 32.561 14.809 -1.212 1.00 98.12 339 VAL A O 1
ATOM 2703 N N . ALA A 1 340 ? 34.293 15.130 0.208 1.00 97.50 340 ALA A N 1
ATOM 2704 C CA . ALA A 1 340 ? 34.189 16.583 0.275 1.00 97.50 340 ALA A CA 1
ATOM 2705 C C . ALA A 1 340 ? 34.193 17.238 -1.117 1.00 97.50 340 ALA A C 1
ATOM 2707 O O . ALA A 1 340 ? 35.030 16.933 -1.969 1.00 97.50 340 ALA A O 1
ATOM 2708 N N . ALA A 1 341 ? 33.243 18.144 -1.345 1.00 96.94 341 ALA A N 1
ATOM 2709 C CA . ALA A 1 341 ? 33.112 18.925 -2.573 1.00 96.94 341 ALA A CA 1
ATOM 2710 C C . ALA A 1 341 ? 32.197 20.133 -2.335 1.00 96.94 341 ALA A C 1
ATOM 2712 O O . ALA A 1 341 ? 31.399 20.131 -1.403 1.00 96.94 341 ALA A O 1
ATOM 2713 N N . ASN A 1 342 ? 32.271 21.154 -3.196 1.00 92.69 342 ASN A N 1
ATOM 2714 C CA . ASN A 1 342 ? 31.344 22.298 -3.182 1.00 92.69 342 ASN A CA 1
ATOM 2715 C C . ASN A 1 342 ? 31.236 23.013 -1.811 1.00 92.69 342 ASN A C 1
ATOM 2717 O O . ASN A 1 342 ? 30.169 23.486 -1.430 1.00 92.69 342 ASN A O 1
ATOM 2721 N N . GLY A 1 343 ? 32.333 23.055 -1.043 1.00 92.94 343 GLY A N 1
ATOM 2722 C CA . GLY A 1 343 ? 32.363 23.633 0.309 1.00 92.94 343 GLY A CA 1
ATOM 2723 C C . GLY A 1 343 ? 31.668 22.796 1.395 1.00 92.94 343 GLY A C 1
ATOM 2724 O O . GLY A 1 343 ? 31.494 23.284 2.509 1.00 92.94 343 GLY A O 1
ATOM 2725 N N . LYS A 1 344 ? 31.268 21.554 1.095 1.00 95.56 344 LYS A N 1
ATOM 2726 C CA . LYS A 1 344 ? 30.651 20.609 2.035 1.00 95.56 344 LYS A CA 1
ATOM 2727 C C . LYS A 1 344 ? 31.606 19.448 2.372 1.00 95.56 344 LYS A C 1
ATOM 2729 O O . LYS A 1 344 ? 32.343 19.009 1.484 1.00 95.56 344 LYS A O 1
ATOM 2734 N N . PRO A 1 345 ? 31.589 18.947 3.623 1.00 95.44 345 PRO A N 1
ATOM 2735 C CA . PRO A 1 345 ? 32.432 17.837 4.070 1.00 95.44 345 PRO A CA 1
ATOM 2736 C C . PRO A 1 345 ? 32.052 16.494 3.425 1.00 95.44 345 PRO A C 1
ATOM 2738 O O . PRO A 1 345 ? 30.923 16.293 2.971 1.00 95.44 345 PRO A O 1
ATOM 2741 N N . GLY A 1 346 ? 33.006 15.566 3.402 1.00 96.44 346 GLY A N 1
ATOM 2742 C CA . GLY A 1 346 ? 32.816 14.152 3.091 1.00 96.44 346 GLY A CA 1
ATOM 2743 C C . GLY A 1 346 ? 32.193 13.366 4.247 1.00 96.44 346 GLY A C 1
ATOM 2744 O O . GLY A 1 346 ? 31.924 13.902 5.319 1.00 96.44 346 GLY A O 1
ATOM 2745 N N . TYR A 1 347 ? 31.949 12.072 4.035 1.00 97.69 347 TYR A N 1
ATOM 2746 C CA . TYR A 1 347 ? 31.365 11.207 5.065 1.00 97.69 347 TYR A CA 1
ATOM 2747 C C . TYR A 1 347 ? 32.332 10.935 6.226 1.00 97.69 347 TYR A C 1
ATOM 2749 O O . TYR A 1 347 ? 31.924 10.945 7.382 1.00 97.69 347 TYR A O 1
ATOM 2757 N N . LEU A 1 348 ? 33.619 10.747 5.918 1.00 96.62 348 LEU A N 1
ATOM 2758 C CA . LEU A 1 348 ? 34.677 10.508 6.908 1.00 96.62 348 LEU A CA 1
ATOM 2759 C C . LEU A 1 348 ? 35.157 11.796 7.606 1.00 96.62 348 LEU A C 1
ATOM 2761 O O . LEU A 1 348 ? 35.966 11.718 8.523 1.00 96.62 348 LEU A O 1
ATOM 2765 N N . ASP A 1 349 ? 34.651 12.966 7.206 1.00 94.75 349 ASP A N 1
ATOM 2766 C CA . ASP A 1 349 ? 34.942 14.248 7.863 1.00 94.75 349 ASP A CA 1
ATOM 2767 C C . ASP A 1 349 ? 33.957 14.539 9.025 1.00 94.75 349 ASP A C 1
ATOM 2769 O O . ASP A 1 349 ? 34.118 15.519 9.750 1.00 94.75 349 ASP A O 1
ATOM 2773 N N . ASP A 1 350 ? 32.917 13.711 9.205 1.00 93.75 350 ASP A N 1
ATOM 2774 C CA . ASP A 1 350 ? 32.012 13.742 10.363 1.00 93.75 350 ASP A CA 1
ATOM 2775 C C . ASP A 1 350 ? 32.720 13.067 11.553 1.00 93.75 350 ASP A C 1
ATOM 2777 O O . ASP A 1 350 ? 32.973 11.863 11.525 1.00 93.75 350 ASP A O 1
ATOM 2781 N N . GLU A 1 351 ? 33.038 13.827 12.610 1.00 92.88 351 GLU A N 1
ATOM 2782 C CA . GLU A 1 351 ? 33.772 13.341 13.799 1.00 92.88 351 GLU A CA 1
ATOM 2783 C C . GLU A 1 351 ? 33.104 12.139 14.498 1.00 92.88 351 GLU A C 1
ATOM 2785 O O . GLU A 1 351 ? 33.748 11.436 15.278 1.00 92.88 351 GLU A O 1
ATOM 2790 N N . THR A 1 352 ? 31.819 11.879 14.226 1.00 93.31 352 THR A N 1
ATOM 2791 C CA . THR A 1 352 ? 31.096 10.718 14.763 1.00 93.31 352 THR A CA 1
ATOM 2792 C C . THR A 1 352 ? 31.310 9.428 13.958 1.00 93.31 352 THR A C 1
ATOM 2794 O O . THR A 1 352 ? 30.826 8.375 14.373 1.00 93.31 352 THR A O 1
ATOM 2797 N N . VAL A 1 353 ? 32.020 9.482 12.823 1.00 96.06 353 VAL A N 1
ATOM 2798 C CA . VAL A 1 353 ? 32.267 8.355 11.908 1.00 96.06 353 VAL A CA 1
ATOM 2799 C C . VAL A 1 353 ? 33.685 7.790 12.098 1.00 96.06 353 VAL A C 1
ATOM 2801 O O . VAL A 1 353 ? 34.655 8.551 12.153 1.00 96.06 353 VAL A O 1
ATOM 2804 N N . PRO A 1 354 ? 33.864 6.454 12.146 1.00 94.69 354 PRO A N 1
ATOM 2805 C CA . PRO A 1 354 ? 35.191 5.846 12.125 1.00 94.69 354 PRO A CA 1
ATOM 2806 C C . PRO A 1 354 ? 35.966 6.224 10.855 1.00 94.69 354 PRO A C 1
ATOM 2808 O O . PRO A 1 354 ? 35.497 6.002 9.742 1.00 94.69 354 PRO A O 1
ATOM 2811 N N . GLN A 1 355 ? 37.198 6.717 11.007 1.00 93.62 355 GLN A N 1
ATOM 2812 C CA . GLN A 1 355 ? 38.064 7.167 9.898 1.00 93.62 355 GLN A CA 1
ATOM 2813 C C . GLN A 1 355 ? 38.393 6.080 8.852 1.00 93.62 355 GLN A C 1
ATOM 2815 O O . GLN A 1 355 ? 38.898 6.374 7.771 1.00 93.62 355 GLN A O 1
ATOM 2820 N N . ASN A 1 356 ? 38.121 4.813 9.165 1.00 91.69 356 ASN A N 1
ATOM 2821 C CA . ASN A 1 356 ? 38.268 3.660 8.281 1.00 91.69 356 ASN A CA 1
ATOM 2822 C C . ASN A 1 356 ? 36.921 3.067 7.813 1.00 91.69 356 ASN A C 1
ATOM 2824 O O . ASN A 1 356 ? 36.915 1.950 7.289 1.00 91.69 356 ASN A O 1
ATOM 2828 N N . SER A 1 357 ? 35.795 3.763 8.012 1.00 94.75 357 SER A N 1
ATOM 2829 C CA . SER A 1 357 ? 34.466 3.250 7.667 1.00 94.75 357 SER A CA 1
ATOM 2830 C C . SER A 1 357 ? 34.291 3.031 6.161 1.00 94.75 357 SER A C 1
ATOM 2832 O O . SER A 1 357 ? 34.521 3.911 5.331 1.00 94.75 357 SER A O 1
ATOM 2834 N N . VAL A 1 358 ? 33.791 1.844 5.815 1.00 94.69 358 VAL A N 1
ATOM 2835 C CA . VAL A 1 358 ? 33.352 1.473 4.461 1.00 94.69 358 VAL A CA 1
ATOM 2836 C C . VAL A 1 358 ? 31.827 1.559 4.297 1.00 94.69 358 VAL A C 1
ATOM 2838 O O . VAL A 1 358 ? 31.281 1.027 3.332 1.00 94.69 358 VAL A O 1
ATOM 2841 N N . CYS A 1 359 ? 31.122 2.228 5.219 1.00 96.69 359 CYS A N 1
ATOM 2842 C CA . CYS A 1 359 ? 29.669 2.370 5.166 1.00 96.69 359 CYS A CA 1
ATOM 2843 C C . CYS A 1 359 ? 29.213 3.045 3.852 1.00 96.69 359 CYS A C 1
ATOM 2845 O O . CYS A 1 359 ? 29.683 4.143 3.521 1.00 96.69 359 CYS A O 1
ATOM 2847 N N . PRO A 1 360 ? 28.294 2.421 3.085 1.00 97.88 360 PRO A N 1
ATOM 2848 C CA . PRO A 1 360 ? 27.773 2.999 1.856 1.00 97.88 360 PRO A CA 1
ATOM 2849 C C . PRO A 1 360 ? 26.722 4.077 2.153 1.00 97.88 360 PRO A C 1
ATOM 2851 O O . PRO A 1 360 ? 25.630 3.799 2.661 1.00 97.88 360 PRO A O 1
ATOM 2854 N N . THR A 1 361 ? 27.020 5.313 1.751 1.00 98.44 361 THR A N 1
ATOM 2855 C CA . THR A 1 361 ? 26.067 6.440 1.729 1.00 98.44 361 THR A CA 1
ATOM 2856 C C . THR A 1 361 ? 25.252 6.490 0.434 1.00 98.44 361 THR A C 1
ATOM 2858 O O . THR A 1 361 ? 24.238 7.185 0.374 1.00 98.44 361 THR A O 1
ATOM 2861 N N . PHE A 1 362 ? 25.679 5.742 -0.589 1.00 98.75 362 PHE A N 1
ATOM 2862 C CA . PHE A 1 362 ? 24.986 5.479 -1.847 1.00 98.75 362 PHE A CA 1
ATOM 2863 C C . PHE A 1 362 ? 25.025 3.980 -2.155 1.00 98.75 362 PHE A C 1
ATOM 2865 O O . PHE A 1 362 ? 26.048 3.324 -1.958 1.00 98.75 362 PHE A O 1
ATOM 2872 N N . ALA A 1 363 ? 23.938 3.441 -2.700 1.00 98.69 363 ALA A N 1
ATOM 2873 C CA . ALA A 1 363 ? 23.969 2.153 -3.376 1.00 98.69 363 ALA A CA 1
ATOM 2874 C C . ALA A 1 363 ? 22.966 2.116 -4.536 1.00 98.69 363 ALA A C 1
ATOM 2876 O O . ALA A 1 363 ? 21.838 2.604 -4.416 1.00 98.69 363 ALA A O 1
ATOM 2877 N N . ALA A 1 364 ? 23.363 1.485 -5.636 1.00 98.50 364 ALA A N 1
ATOM 2878 C CA . ALA A 1 364 ? 22.469 1.020 -6.685 1.00 98.50 364 ALA A CA 1
ATOM 2879 C C . ALA A 1 364 ? 22.554 -0.508 -6.741 1.00 98.50 364 ALA A C 1
ATOM 2881 O O . ALA A 1 364 ? 23.649 -1.055 -6.835 1.00 98.50 364 ALA A O 1
ATOM 2882 N N . LEU A 1 365 ? 21.419 -1.194 -6.663 1.00 97.56 365 LEU A N 1
ATOM 2883 C CA . LEU A 1 365 ? 21.332 -2.653 -6.690 1.00 97.56 365 LEU A CA 1
ATOM 2884 C C . LEU A 1 365 ? 20.251 -3.103 -7.669 1.00 97.56 365 LEU A C 1
ATOM 2886 O O . LEU A 1 365 ? 19.269 -2.388 -7.875 1.00 97.56 365 LEU A O 1
ATOM 2890 N N . THR A 1 366 ? 20.424 -4.279 -8.261 1.00 98.44 366 THR A N 1
ATOM 2891 C CA . THR A 1 366 ? 19.446 -4.865 -9.184 1.00 98.44 366 THR A CA 1
ATOM 2892 C C . THR A 1 366 ? 18.771 -6.071 -8.547 1.00 98.44 366 THR A C 1
ATOM 2894 O O . THR A 1 366 ? 19.426 -6.955 -8.003 1.00 98.44 366 THR A O 1
ATOM 2897 N N . LEU A 1 367 ? 17.442 -6.094 -8.620 1.00 98.56 367 LEU A N 1
ATOM 2898 C CA . LEU A 1 367 ? 16.601 -7.224 -8.246 1.00 98.56 367 LEU A CA 1
ATOM 2899 C C . LEU A 1 367 ? 16.004 -7.873 -9.495 1.00 98.56 367 LEU A C 1
ATOM 2901 O O . LEU A 1 367 ? 15.679 -7.199 -10.477 1.00 98.56 367 LEU A O 1
ATOM 2905 N N . TRP A 1 368 ? 15.806 -9.183 -9.404 1.00 98.44 368 TRP A N 1
ATOM 2906 C CA . TRP A 1 368 ? 15.125 -10.010 -10.394 1.00 98.44 368 TRP A CA 1
ATOM 2907 C C . TRP A 1 368 ? 13.895 -10.635 -9.736 1.00 98.44 368 TRP A C 1
ATOM 2909 O O . TRP A 1 368 ? 13.921 -10.942 -8.546 1.00 98.44 368 TRP A O 1
ATOM 2919 N N . ILE A 1 369 ? 12.804 -10.794 -10.485 1.00 98.62 369 ILE A N 1
ATOM 2920 C CA . ILE A 1 369 ? 11.543 -11.332 -9.959 1.00 98.62 369 ILE A CA 1
ATOM 2921 C C . ILE A 1 369 ? 11.157 -12.540 -10.809 1.00 98.62 369 ILE A C 1
ATOM 2923 O O . ILE A 1 369 ? 10.651 -12.389 -11.921 1.00 98.62 369 ILE A O 1
ATOM 2927 N N . HIS A 1 370 ? 11.398 -13.740 -10.283 1.00 97.88 370 HIS A N 1
ATOM 2928 C CA . HIS A 1 370 ? 11.193 -14.999 -10.998 1.00 97.88 370 HIS A CA 1
ATOM 2929 C C . HIS A 1 370 ? 9.721 -15.416 -10.993 1.00 97.88 370 HIS A C 1
ATOM 2931 O O . HIS A 1 370 ? 9.293 -16.332 -10.287 1.00 97.88 370 HIS A O 1
ATOM 2937 N N . ASN A 1 371 ? 8.917 -14.696 -11.775 1.00 96.88 371 ASN A N 1
ATOM 2938 C CA . ASN A 1 371 ? 7.534 -15.045 -12.069 1.00 96.88 371 ASN A CA 1
ATOM 2939 C C . ASN A 1 371 ? 7.184 -14.725 -13.541 1.00 96.88 371 ASN A C 1
ATOM 2941 O O . ASN A 1 371 ? 7.867 -13.918 -14.173 1.00 96.88 371 ASN A O 1
ATOM 2945 N N . PRO A 1 372 ? 6.106 -15.304 -14.110 1.00 96.44 372 PRO A N 1
ATOM 2946 C CA . PRO A 1 372 ? 5.792 -15.147 -15.534 1.00 96.44 372 PRO A CA 1
ATOM 2947 C C . PRO A 1 372 ? 5.583 -13.701 -16.016 1.00 96.44 372 PRO A C 1
ATOM 2949 O O . PRO A 1 372 ? 5.781 -13.431 -17.200 1.00 96.44 372 PRO A O 1
ATOM 2952 N N . ARG A 1 373 ? 5.199 -12.769 -15.128 1.00 97.19 373 ARG A N 1
ATOM 2953 C CA . ARG A 1 373 ? 5.004 -11.347 -15.457 1.00 97.19 373 ARG A CA 1
ATOM 2954 C C . ARG A 1 373 ? 6.325 -10.592 -15.584 1.00 97.19 373 ARG A C 1
ATOM 2956 O O . ARG A 1 373 ? 6.395 -9.657 -16.381 1.00 97.19 373 ARG A O 1
ATOM 2963 N N . TRP A 1 374 ? 7.334 -10.956 -14.797 1.00 98.38 374 TRP A N 1
ATOM 2964 C CA . TRP A 1 374 ? 8.553 -10.162 -14.612 1.00 98.38 374 TRP A CA 1
ATOM 2965 C C . TRP A 1 374 ? 9.849 -10.861 -15.017 1.00 98.38 374 TRP A C 1
ATOM 2967 O O . TRP A 1 374 ? 10.897 -10.219 -15.008 1.00 98.38 374 TRP A O 1
ATOM 2977 N N . GLU A 1 375 ? 9.785 -12.127 -15.433 1.00 97.50 375 GLU A N 1
ATOM 2978 C CA . GLU A 1 375 ? 10.955 -12.884 -15.874 1.00 97.50 375 GLU A CA 1
ATOM 2979 C C . GLU A 1 375 ? 11.762 -12.110 -16.934 1.00 97.50 375 GLU A C 1
ATOM 2981 O O . GLU A 1 375 ? 11.193 -11.576 -17.895 1.00 97.50 375 GLU A O 1
ATOM 2986 N N . GLY A 1 376 ? 13.078 -12.009 -16.725 1.00 97.12 376 GLY A N 1
ATOM 2987 C CA . GLY A 1 376 ? 13.998 -11.217 -17.551 1.00 97.12 376 GLY A CA 1
ATOM 2988 C C . GLY A 1 376 ? 13.933 -9.681 -17.414 1.00 97.12 376 GLY A C 1
ATOM 2989 O O . GLY A 1 376 ? 14.633 -8.994 -18.166 1.00 97.12 376 GLY A O 1
ATOM 2990 N N . VAL A 1 377 ? 13.136 -9.111 -16.497 1.00 98.62 377 VAL A N 1
ATOM 2991 C CA . VAL A 1 377 ? 13.076 -7.653 -16.241 1.00 98.62 377 VAL A CA 1
ATOM 2992 C C . VAL A 1 377 ? 13.906 -7.278 -15.003 1.00 98.62 377 VAL A C 1
ATOM 2994 O O . VAL A 1 377 ? 13.560 -7.700 -13.901 1.00 98.62 377 VAL A O 1
ATOM 2997 N N . PRO A 1 378 ? 14.953 -6.443 -15.145 1.00 98.44 378 PRO A N 1
ATOM 2998 C CA . PRO A 1 378 ? 15.724 -5.936 -14.016 1.00 98.44 378 PRO A CA 1
ATOM 2999 C C . PRO A 1 378 ? 15.013 -4.771 -13.311 1.00 98.44 378 PRO A C 1
ATOM 3001 O O . PRO A 1 378 ? 14.525 -3.829 -13.953 1.00 98.44 378 PRO A O 1
ATOM 3004 N N . PHE A 1 379 ? 15.028 -4.814 -11.979 1.00 98.75 379 PHE A N 1
ATOM 3005 C CA . PHE A 1 379 ? 14.513 -3.781 -11.082 1.00 98.75 379 PHE A CA 1
ATOM 3006 C C . PHE A 1 379 ? 15.667 -3.107 -10.341 1.00 98.75 379 PHE A C 1
ATOM 3008 O O . PHE A 1 379 ? 16.202 -3.648 -9.378 1.00 98.75 379 PHE A O 1
ATOM 3015 N N . ILE A 1 380 ? 16.056 -1.916 -10.792 1.00 98.56 380 ILE A N 1
ATOM 3016 C CA . ILE A 1 380 ? 17.196 -1.178 -10.244 1.00 98.56 380 ILE A CA 1
ATOM 3017 C C . ILE A 1 380 ? 16.709 -0.282 -9.099 1.00 98.56 380 ILE A C 1
ATOM 3019 O O . ILE A 1 380 ? 16.101 0.768 -9.338 1.00 98.56 380 ILE A O 1
ATOM 3023 N N . LEU A 1 381 ? 16.993 -0.670 -7.857 1.00 98.62 381 LEU A N 1
ATOM 3024 C CA . LEU A 1 381 ? 16.804 0.189 -6.688 1.00 98.62 381 LEU A CA 1
ATOM 3025 C C . LEU A 1 381 ? 18.048 1.066 -6.511 1.00 98.62 381 LEU A C 1
ATOM 3027 O O . LEU A 1 381 ? 19.178 0.600 -6.647 1.00 98.62 381 LEU A O 1
ATOM 3031 N N . LYS A 1 382 ? 17.854 2.361 -6.260 1.00 97.81 382 LYS A N 1
ATOM 3032 C CA . LYS A 1 382 ? 18.941 3.337 -6.121 1.00 97.81 382 LYS A CA 1
ATOM 3033 C C . LYS A 1 382 ? 18.612 4.331 -5.021 1.00 97.81 382 LYS A C 1
ATOM 3035 O O . LYS A 1 382 ? 17.651 5.083 -5.165 1.00 97.81 382 LYS A O 1
ATOM 3040 N N . ALA A 1 383 ? 19.436 4.387 -3.982 1.00 98.62 383 ALA A N 1
ATOM 3041 C CA . ALA A 1 383 ? 19.330 5.372 -2.910 1.00 98.62 383 ALA A CA 1
ATOM 3042 C C . ALA A 1 383 ? 20.695 5.995 -2.602 1.00 98.62 383 ALA A C 1
ATOM 3044 O O . ALA A 1 383 ? 21.710 5.298 -2.636 1.00 98.62 383 ALA A O 1
ATOM 3045 N N . GLY A 1 384 ? 20.718 7.282 -2.250 1.00 98.19 384 GLY A N 1
ATOM 3046 C CA . GLY A 1 384 ? 21.912 7.912 -1.693 1.00 98.19 384 GLY A CA 1
ATOM 3047 C C . GLY A 1 384 ? 21.698 9.312 -1.122 1.00 98.19 384 GLY A C 1
ATOM 3048 O O . GLY A 1 384 ? 20.746 10.005 -1.491 1.00 98.19 384 GLY A O 1
ATOM 3049 N N . LYS A 1 385 ? 22.615 9.697 -0.230 1.00 98.25 385 LYS A N 1
ATOM 3050 C CA . LYS A 1 385 ? 22.715 11.025 0.402 1.00 98.25 385 LYS A CA 1
ATOM 3051 C C . LYS A 1 385 ? 23.791 11.883 -0.278 1.00 98.25 385 LYS A C 1
ATOM 3053 O O . LYS A 1 385 ? 24.602 11.349 -1.037 1.00 98.25 385 LYS A O 1
ATOM 3058 N N . ALA A 1 386 ? 23.813 13.186 -0.004 1.00 97.81 386 ALA A N 1
ATOM 3059 C CA . ALA A 1 386 ? 24.734 14.162 -0.596 1.00 97.81 386 ALA A CA 1
ATOM 3060 C C . ALA A 1 386 ? 24.737 14.155 -2.144 1.00 97.81 386 ALA A C 1
ATOM 3062 O O . ALA A 1 386 ? 25.792 14.178 -2.782 1.00 97.81 386 ALA A O 1
ATOM 3063 N N . LEU A 1 387 ? 23.553 14.080 -2.762 1.00 98.31 387 LEU A N 1
ATOM 3064 C CA . LEU A 1 387 ? 23.361 14.052 -4.219 1.00 98.31 387 LEU A CA 1
ATOM 3065 C C . LEU A 1 387 ? 22.875 15.402 -4.783 1.00 98.31 387 LEU A C 1
ATOM 3067 O O . LEU A 1 387 ? 22.511 16.310 -4.055 1.00 98.31 387 LEU A O 1
ATOM 3071 N N . ASN A 1 388 ? 22.824 15.547 -6.107 1.00 96.88 388 ASN A N 1
ATOM 3072 C CA . ASN A 1 388 ? 22.504 16.823 -6.767 1.00 96.88 388 ASN A CA 1
ATOM 3073 C C . ASN A 1 388 ? 21.060 17.359 -6.590 1.00 96.88 388 ASN A C 1
ATOM 3075 O O . ASN A 1 388 ? 20.735 18.383 -7.182 1.00 96.88 388 ASN A O 1
ATOM 3079 N N . GLU A 1 389 ? 20.150 16.631 -5.933 1.00 96.44 389 GLU A N 1
ATOM 3080 C CA . GLU A 1 389 ? 18.732 17.011 -5.773 1.00 96.44 389 GLU A CA 1
ATOM 3081 C C . GLU A 1 389 ? 18.031 16.133 -4.720 1.00 96.44 389 GLU A C 1
ATOM 3083 O O . GLU A 1 389 ? 18.391 14.963 -4.549 1.00 96.44 389 GLU A O 1
ATOM 3088 N N . ALA A 1 390 ? 16.963 16.649 -4.105 1.00 96.81 390 ALA A N 1
ATOM 3089 C CA . ALA A 1 390 ? 15.967 15.829 -3.414 1.00 96.81 390 ALA A CA 1
ATOM 3090 C C . ALA A 1 390 ? 14.990 15.224 -4.435 1.00 96.81 390 ALA A C 1
ATOM 3092 O O . ALA A 1 390 ? 14.328 15.967 -5.161 1.00 96.81 390 ALA A O 1
ATOM 3093 N N . LYS A 1 391 ? 14.875 13.890 -4.509 1.00 96.31 391 LYS A N 1
ATOM 3094 C CA . LYS A 1 391 ? 13.900 13.228 -5.399 1.00 96.31 391 LYS A CA 1
ATOM 3095 C C . LYS A 1 391 ? 13.596 11.790 -4.997 1.00 96.31 391 LYS A C 1
ATOM 3097 O O . LYS A 1 391 ? 14.512 11.008 -4.762 1.00 96.31 391 LYS A O 1
ATOM 3102 N N . VAL A 1 392 ? 12.320 11.417 -5.059 1.00 97.75 392 VAL A N 1
ATOM 3103 C CA . VAL A 1 392 ? 11.870 10.025 -5.131 1.00 97.75 392 VAL A CA 1
ATOM 3104 C C . VAL A 1 392 ? 11.038 9.831 -6.395 1.00 97.75 392 VAL A C 1
ATOM 3106 O O . VAL A 1 392 ? 10.067 10.550 -6.625 1.00 97.75 392 VAL A O 1
ATOM 3109 N N . GLU A 1 393 ? 11.420 8.869 -7.232 1.00 97.50 393 GLU A N 1
ATOM 3110 C CA . GLU A 1 393 ? 10.803 8.649 -8.543 1.00 97.50 393 GLU A CA 1
ATOM 3111 C C . GLU A 1 393 ? 10.884 7.177 -8.976 1.00 97.50 393 GLU A C 1
ATOM 3113 O O . GLU A 1 393 ? 11.946 6.552 -8.901 1.00 97.50 393 GLU A O 1
ATOM 3118 N N . ILE A 1 394 ? 9.767 6.645 -9.477 1.00 98.62 394 ILE A N 1
ATOM 3119 C CA . ILE A 1 394 ? 9.685 5.368 -10.192 1.00 98.62 394 ILE A CA 1
ATOM 3120 C C . ILE A 1 394 ? 9.740 5.657 -11.691 1.00 98.62 394 ILE A C 1
ATOM 3122 O O . ILE A 1 394 ? 8.989 6.500 -12.178 1.00 98.62 394 ILE A O 1
ATOM 3126 N N . ARG A 1 395 ? 10.582 4.938 -12.436 1.00 98.44 395 ARG A N 1
ATOM 3127 C CA . ARG A 1 395 ? 10.703 5.051 -13.897 1.00 98.44 395 ARG A CA 1
ATOM 3128 C C . ARG A 1 395 ? 10.602 3.672 -14.539 1.00 98.44 395 ARG A C 1
ATOM 3130 O O . ARG A 1 395 ? 11.517 2.860 -14.426 1.00 98.44 395 ARG A O 1
ATOM 3137 N N . ILE A 1 396 ? 9.487 3.421 -15.215 1.00 98.38 396 ILE A N 1
ATOM 3138 C CA . ILE A 1 396 ? 9.220 2.207 -15.988 1.00 98.38 396 ILE A CA 1
ATOM 3139 C C . ILE A 1 396 ? 9.582 2.511 -17.440 1.00 98.38 396 ILE A C 1
ATOM 3141 O O . ILE A 1 396 ? 8.880 3.270 -18.107 1.00 98.38 396 ILE A O 1
ATOM 3145 N N . GLN A 1 397 ? 10.682 1.938 -17.929 1.00 97.88 397 GLN A N 1
ATOM 3146 C CA . GLN A 1 397 ? 11.114 2.109 -19.314 1.00 97.88 397 GLN A CA 1
ATOM 3147 C C . GLN A 1 397 ? 10.615 0.937 -20.169 1.00 97.88 397 GLN A C 1
ATOM 3149 O O . GLN A 1 397 ? 10.914 -0.231 -19.893 1.00 97.88 397 GLN A O 1
ATOM 3154 N N . TYR A 1 398 ? 9.860 1.260 -21.218 1.00 97.06 398 TYR A N 1
ATOM 3155 C CA . TYR A 1 398 ? 9.341 0.292 -22.182 1.00 97.06 398 TYR A CA 1
ATOM 3156 C C . TYR A 1 398 ? 10.430 -0.164 -23.166 1.00 97.06 398 TYR A C 1
ATOM 3158 O O . TYR A 1 398 ? 11.502 0.438 -23.265 1.00 97.06 398 TYR A O 1
ATOM 3166 N N . LYS A 1 399 ? 10.176 -1.260 -23.884 1.00 95.31 399 LYS A N 1
ATOM 3167 C CA . LYS A 1 399 ? 11.051 -1.755 -24.956 1.00 95.31 399 LYS A CA 1
ATOM 3168 C C . LYS A 1 399 ? 11.150 -0.759 -26.116 1.00 95.31 399 LYS A C 1
ATOM 3170 O O . LYS A 1 399 ? 10.328 0.141 -26.273 1.00 95.31 399 LYS A O 1
ATOM 3175 N N . ASP A 1 400 ? 12.181 -0.943 -26.934 1.00 91.75 400 ASP A N 1
ATOM 3176 C CA . ASP A 1 400 ? 12.295 -0.266 -28.224 1.00 91.75 400 ASP A CA 1
ATOM 3177 C C . ASP A 1 400 ? 11.152 -0.715 -29.155 1.00 91.75 400 ASP A C 1
ATOM 3179 O O . ASP A 1 400 ? 10.767 -1.887 -29.146 1.00 91.75 400 ASP A O 1
ATOM 3183 N N . VAL A 1 401 ? 10.623 0.201 -29.973 1.00 87.75 401 VAL A N 1
ATOM 3184 C CA . VAL A 1 401 ? 9.707 -0.157 -31.069 1.00 87.75 401 VAL A CA 1
ATOM 3185 C C . VAL A 1 401 ? 10.463 -0.901 -32.175 1.00 87.75 401 VAL A C 1
ATOM 3187 O O . VAL A 1 401 ? 11.675 -0.733 -32.327 1.00 87.75 401 VAL A O 1
ATOM 3190 N N . THR A 1 402 ? 9.757 -1.712 -32.967 1.00 79.25 402 THR A N 1
ATOM 3191 C CA . THR A 1 402 ? 10.343 -2.426 -34.111 1.00 79.25 402 THR A CA 1
ATOM 3192 C C . THR A 1 402 ? 11.035 -1.445 -35.060 1.00 79.25 402 THR A C 1
ATOM 3194 O O . THR A 1 402 ? 10.408 -0.509 -35.558 1.00 79.25 402 THR A O 1
ATOM 3197 N N . GLN A 1 403 ? 12.329 -1.657 -35.310 1.00 67.81 403 GLN A N 1
ATOM 3198 C CA . GLN A 1 403 ? 13.112 -0.795 -36.195 1.00 67.81 403 GLN A CA 1
ATOM 3199 C C . GLN A 1 403 ? 12.599 -0.881 -37.640 1.00 67.81 403 GLN A C 1
ATOM 3201 O O . GLN A 1 403 ? 12.253 -1.957 -38.126 1.00 67.81 403 GLN A O 1
ATOM 3206 N N . GLY A 1 404 ? 12.547 0.262 -38.325 1.00 73.62 404 GLY A N 1
ATOM 3207 C CA . GLY A 1 404 ? 11.973 0.363 -39.667 1.00 73.62 404 GLY A CA 1
ATOM 3208 C C . GLY A 1 404 ? 11.795 1.819 -40.083 1.00 73.62 404 GLY A C 1
ATOM 3209 O O . GLY A 1 404 ? 12.779 2.539 -40.237 1.00 73.62 404 GLY A O 1
ATOM 3210 N N . ILE A 1 405 ? 10.539 2.264 -40.219 1.00 78.88 405 ILE A N 1
ATOM 3211 C CA . ILE A 1 405 ? 10.183 3.662 -40.546 1.00 78.88 405 ILE A CA 1
ATOM 3212 C C . ILE A 1 405 ? 10.704 4.683 -39.523 1.00 78.88 405 ILE A C 1
ATOM 3214 O O . ILE A 1 405 ? 10.887 5.852 -39.851 1.00 78.88 405 ILE A O 1
ATOM 3218 N N . PHE A 1 406 ? 10.971 4.235 -38.296 1.00 77.81 406 PHE A N 1
ATOM 3219 C CA . PHE A 1 406 ? 11.595 5.020 -37.245 1.00 77.81 406 PHE A CA 1
ATOM 3220 C C . PHE A 1 406 ? 12.947 4.401 -36.882 1.00 77.81 406 PHE A C 1
ATOM 3222 O O . PHE A 1 406 ? 13.022 3.238 -36.476 1.00 77.81 406 PHE A O 1
ATOM 3229 N N . LYS A 1 407 ? 14.008 5.196 -37.028 1.00 74.38 407 LYS A N 1
ATOM 3230 C CA . LYS A 1 407 ? 15.359 4.902 -36.539 1.00 74.38 407 LYS A CA 1
ATOM 3231 C C . LYS A 1 407 ? 15.637 5.761 -35.311 1.00 74.38 407 LYS A C 1
ATOM 3233 O O . LYS A 1 407 ? 15.116 6.870 -35.216 1.00 74.38 407 LYS A O 1
ATOM 3238 N N . ASP A 1 408 ? 16.416 5.217 -34.381 1.00 77.44 408 ASP A N 1
ATOM 3239 C CA . ASP A 1 408 ? 16.997 5.929 -33.230 1.00 77.44 408 ASP A CA 1
ATOM 3240 C C . ASP A 1 408 ? 15.990 6.708 -32.358 1.00 77.44 408 ASP A C 1
ATOM 3242 O O . ASP A 1 408 ? 16.324 7.681 -31.685 1.00 77.44 408 ASP A O 1
ATOM 3246 N N . ILE A 1 409 ? 14.733 6.249 -32.342 1.00 86.69 409 ILE A N 1
ATOM 3247 C CA . ILE A 1 409 ? 13.674 6.807 -31.504 1.00 86.69 409 ILE A CA 1
ATOM 3248 C C . ILE A 1 409 ? 13.878 6.415 -30.034 1.00 86.69 409 ILE A C 1
ATOM 3250 O O . ILE A 1 409 ? 14.174 5.265 -29.702 1.00 86.69 409 ILE A O 1
ATOM 3254 N N . ALA A 1 410 ? 13.660 7.383 -29.140 1.00 89.50 410 ALA A N 1
ATOM 3255 C CA . ALA A 1 410 ? 13.718 7.177 -27.700 1.00 89.50 410 ALA A CA 1
ATOM 3256 C C . ALA A 1 410 ? 12.623 6.208 -27.219 1.00 89.50 410 ALA A C 1
ATOM 3258 O O . ALA A 1 410 ? 11.475 6.254 -27.667 1.00 89.50 410 ALA A O 1
ATOM 3259 N N . ARG A 1 411 ? 12.961 5.354 -26.249 1.00 93.75 411 ARG A N 1
ATOM 3260 C CA . ARG A 1 411 ? 11.983 4.493 -25.567 1.00 93.75 411 ARG A CA 1
ATOM 3261 C C . ARG A 1 411 ? 10.942 5.330 -24.831 1.00 93.75 411 ARG A C 1
ATOM 3263 O O . ARG A 1 411 ? 11.258 6.390 -24.290 1.00 93.75 411 ARG A O 1
ATOM 3270 N N . ASN A 1 412 ? 9.713 4.825 -24.770 1.00 95.56 412 ASN A N 1
ATOM 3271 C CA . ASN A 1 412 ? 8.694 5.420 -23.914 1.00 95.56 412 ASN A CA 1
ATOM 3272 C C . ASN A 1 412 ? 9.007 5.133 -22.440 1.00 95.56 412 ASN A C 1
ATOM 3274 O O . ASN A 1 412 ? 9.589 4.096 -22.106 1.00 95.56 412 ASN A O 1
ATOM 3278 N N . GLU A 1 413 ? 8.587 6.034 -21.555 1.00 97.06 413 GLU A N 1
ATOM 3279 C CA . GLU A 1 413 ? 8.762 5.879 -20.110 1.00 97.06 413 GLU A CA 1
ATOM 3280 C C . GLU A 1 413 ? 7.495 6.317 -19.377 1.00 97.06 413 GLU A C 1
ATOM 3282 O O . GLU A 1 413 ? 7.056 7.453 -19.543 1.00 97.06 413 GLU A O 1
ATOM 3287 N N . LEU A 1 414 ? 6.930 5.445 -18.541 1.00 97.44 414 LEU A N 1
ATOM 3288 C CA . LEU A 1 414 ? 5.957 5.848 -17.524 1.00 97.44 414 LEU A CA 1
ATOM 3289 C C . LEU A 1 414 ? 6.731 6.219 -16.258 1.00 97.44 414 LEU A C 1
ATOM 3291 O O . LEU A 1 414 ? 7.584 5.455 -15.797 1.00 97.44 414 LEU A O 1
ATOM 3295 N N . VAL A 1 415 ? 6.438 7.389 -15.701 1.00 98.06 415 VAL A N 1
ATOM 3296 C CA . VAL A 1 415 ? 7.162 7.944 -14.564 1.00 98.06 415 VAL A CA 1
ATOM 3297 C C . VAL A 1 415 ? 6.191 8.386 -13.475 1.00 98.06 415 VAL A C 1
ATOM 3299 O O . VAL A 1 415 ? 5.240 9.118 -13.739 1.00 98.06 415 VAL A O 1
ATOM 3302 N N . LEU A 1 416 ? 6.445 7.946 -12.243 1.00 98.12 416 LEU A N 1
ATOM 3303 C CA . LEU A 1 416 ? 5.707 8.354 -11.050 1.00 98.12 416 LEU A CA 1
ATOM 3304 C C . LEU A 1 416 ? 6.693 9.066 -10.120 1.00 98.12 416 LEU A C 1
ATOM 3306 O O . LEU A 1 416 ? 7.534 8.425 -9.485 1.00 98.12 416 LEU A O 1
ATOM 3310 N N . ARG A 1 417 ? 6.619 10.396 -10.050 1.00 97.94 417 ARG A N 1
ATOM 3311 C CA . ARG A 1 417 ? 7.411 11.204 -9.117 1.00 97.94 417 ARG A CA 1
ATOM 3312 C C . ARG A 1 417 ? 6.669 11.255 -7.786 1.00 97.94 417 ARG A C 1
ATOM 3314 O O . ARG A 1 417 ? 5.612 11.872 -7.694 1.00 97.94 417 ARG A O 1
ATOM 3321 N N . ILE A 1 418 ? 7.222 10.576 -6.782 1.00 96.31 418 ILE A N 1
ATOM 3322 C CA . ILE A 1 418 ? 6.629 10.436 -5.446 1.00 96.31 418 ILE A CA 1
ATOM 3323 C C . ILE A 1 418 ? 6.849 11.698 -4.610 1.00 96.31 418 ILE A C 1
ATOM 3325 O O . ILE A 1 418 ? 5.962 12.065 -3.856 1.00 96.31 418 ILE A O 1
ATOM 3329 N N . GLN A 1 419 ? 8.014 12.341 -4.737 1.00 91.56 419 GLN A N 1
ATOM 3330 C CA . GLN A 1 419 ? 8.321 13.652 -4.148 1.00 91.56 419 GLN A CA 1
ATOM 3331 C C . GLN A 1 419 ? 9.602 14.236 -4.784 1.00 91.56 419 GLN A C 1
ATOM 3333 O O . GLN A 1 419 ? 10.433 13.464 -5.274 1.00 91.56 419 GLN A O 1
ATOM 3338 N N . PRO A 1 420 ? 9.839 15.557 -4.729 1.00 92.75 420 PRO A N 1
ATOM 3339 C CA . PRO A 1 420 ? 8.856 16.609 -4.469 1.00 92.75 420 PRO A CA 1
ATOM 3340 C C . PRO A 1 420 ? 7.966 16.859 -5.700 1.00 92.75 420 PRO A C 1
ATOM 3342 O O . PRO A 1 420 ? 8.292 16.431 -6.811 1.00 92.75 420 PRO A O 1
ATOM 3345 N N . SER A 1 421 ? 6.876 17.613 -5.517 1.00 91.12 421 SER A N 1
ATOM 3346 C CA . SER A 1 421 ? 5.918 17.969 -6.579 1.00 91.12 421 SER A CA 1
ATOM 3347 C C . SER A 1 421 ? 5.372 16.733 -7.296 1.00 91.12 421 SER A C 1
ATOM 3349 O O . SER A 1 421 ? 5.720 16.450 -8.443 1.00 91.12 421 SER A O 1
ATOM 3351 N N . GLU A 1 422 ? 4.538 16.004 -6.571 1.00 95.19 422 GLU A N 1
ATOM 3352 C CA . GLU A 1 422 ? 3.837 14.766 -6.905 1.00 95.19 422 GLU A CA 1
ATOM 3353 C C . GLU A 1 422 ? 3.307 14.784 -8.351 1.00 95.19 422 GLU A C 1
ATOM 3355 O O . GLU A 1 422 ? 2.620 15.727 -8.759 1.00 95.19 422 GLU A O 1
ATOM 3360 N N . ALA A 1 423 ? 3.658 13.773 -9.157 1.00 96.25 423 ALA A N 1
ATOM 3361 C CA . ALA A 1 423 ? 3.213 13.699 -10.551 1.00 96.25 423 ALA A CA 1
ATOM 3362 C C . ALA A 1 423 ? 3.240 12.294 -11.160 1.00 96.25 423 ALA A C 1
ATOM 3364 O O . ALA A 1 423 ? 4.162 11.514 -10.907 1.00 96.25 423 ALA A O 1
ATOM 3365 N N . VAL A 1 424 ? 2.296 12.024 -12.064 1.00 97.50 424 VAL A N 1
ATOM 3366 C CA . VAL A 1 424 ? 2.394 10.936 -13.051 1.00 97.50 424 VAL A CA 1
ATOM 3367 C C . VAL A 1 424 ? 2.647 11.562 -14.418 1.00 97.50 424 VAL A C 1
ATOM 3369 O O . VAL A 1 424 ? 1.906 12.455 -14.816 1.00 97.50 424 VAL A O 1
ATOM 3372 N N . TYR A 1 425 ? 3.656 11.100 -15.154 1.00 97.12 425 TYR A N 1
ATOM 3373 C CA . TYR A 1 425 ? 3.882 11.545 -16.529 1.00 97.12 425 TYR A CA 1
ATOM 3374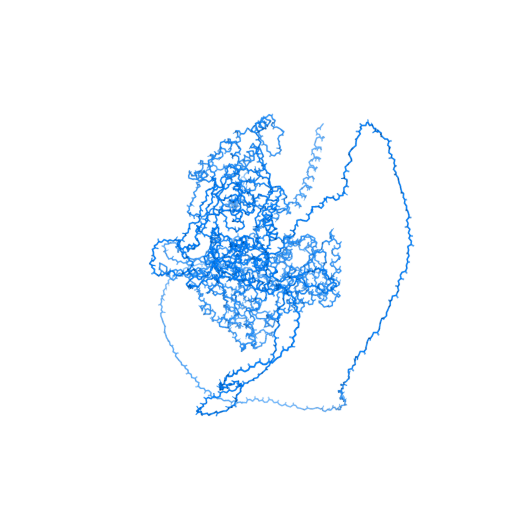 C C . TYR A 1 425 ? 4.336 10.403 -17.444 1.00 97.12 425 TYR A C 1
ATOM 3376 O O . TYR A 1 425 ? 5.056 9.493 -17.027 1.00 97.12 425 TYR A O 1
ATOM 3384 N N . VAL A 1 426 ? 3.883 10.426 -18.701 1.00 96.88 426 VAL A N 1
ATOM 3385 C CA . VAL A 1 426 ? 4.231 9.424 -19.721 1.00 96.88 426 VAL A CA 1
ATOM 3386 C C . VAL A 1 426 ? 5.001 10.096 -20.843 1.00 96.88 426 VAL A C 1
ATOM 3388 O O . VAL A 1 426 ? 4.445 10.883 -21.609 1.00 96.88 426 VAL A O 1
ATOM 3391 N N . LYS A 1 427 ? 6.282 9.748 -20.967 1.00 96.19 427 LYS A N 1
ATOM 3392 C CA . LYS A 1 427 ? 7.129 10.159 -22.083 1.00 96.19 427 LYS A CA 1
ATOM 3393 C C . LYS A 1 427 ? 6.821 9.299 -23.304 1.00 96.19 427 LYS A C 1
ATOM 3395 O O . LYS A 1 427 ? 7.061 8.090 -23.290 1.00 96.19 427 LYS A O 1
ATOM 3400 N N . ILE A 1 428 ? 6.325 9.937 -24.356 1.00 94.38 428 ILE A N 1
ATOM 3401 C CA . ILE A 1 428 ? 6.013 9.351 -25.663 1.00 94.38 428 ILE A CA 1
ATOM 3402 C C . ILE A 1 428 ? 6.867 9.999 -26.759 1.00 94.38 428 ILE A C 1
ATOM 3404 O O . ILE A 1 428 ? 7.625 10.926 -26.489 1.00 94.38 428 ILE A O 1
ATOM 3408 N N . ASN A 1 429 ? 6.733 9.541 -28.005 1.00 92.12 429 ASN A N 1
ATOM 3409 C CA . ASN A 1 429 ? 7.284 10.241 -29.166 1.00 92.12 429 ASN A CA 1
ATOM 3410 C C . ASN A 1 429 ? 6.140 10.833 -29.990 1.00 92.12 429 ASN A C 1
ATOM 3412 O O . ASN A 1 429 ? 5.169 10.136 -30.281 1.00 92.12 429 ASN A O 1
ATOM 3416 N N . ALA A 1 430 ? 6.269 12.098 -30.377 1.00 91.88 430 ALA A N 1
ATOM 3417 C CA . ALA A 1 430 ? 5.295 12.825 -31.182 1.00 91.88 430 ALA A CA 1
ATOM 3418 C C . ALA A 1 430 ? 5.986 13.537 -32.352 1.00 91.88 430 ALA A C 1
ATOM 3420 O O . ALA A 1 430 ? 7.190 13.787 -32.326 1.00 91.88 430 ALA A O 1
ATOM 3421 N N . LYS A 1 431 ? 5.222 13.878 -33.392 1.00 92.06 431 LYS A N 1
ATOM 3422 C CA . LYS A 1 431 ? 5.714 14.680 -34.518 1.00 92.06 431 LYS A CA 1
ATOM 3423 C C . LYS A 1 431 ? 5.968 16.123 -34.059 1.00 92.06 431 LYS A C 1
ATOM 3425 O O . LYS A 1 431 ? 5.107 16.716 -33.413 1.00 92.06 431 LYS A O 1
ATOM 3430 N N . THR A 1 432 ? 7.123 16.693 -34.408 1.00 89.50 432 THR A N 1
ATOM 3431 C CA . THR A 1 432 ? 7.491 18.077 -34.068 1.00 89.50 432 THR A CA 1
ATOM 3432 C C . THR A 1 432 ? 6.408 19.071 -34.535 1.00 89.50 432 THR A C 1
ATOM 3434 O O . THR A 1 432 ? 5.933 18.974 -35.674 1.00 89.50 432 THR A O 1
ATOM 3437 N N . PRO A 1 433 ? 5.986 20.039 -33.699 1.00 87.88 433 PRO A N 1
ATOM 3438 C CA . PRO A 1 433 ? 5.118 21.133 -34.135 1.00 87.88 433 PRO A CA 1
ATOM 3439 C C . PRO A 1 433 ? 5.713 21.923 -35.318 1.00 87.88 433 PRO A C 1
ATOM 3441 O O . PRO A 1 433 ? 6.927 21.978 -35.498 1.00 87.88 433 PRO A O 1
ATOM 3444 N N . GLY A 1 434 ? 4.862 22.529 -36.151 1.00 88.94 434 GLY A N 1
ATOM 3445 C CA . GLY A 1 434 ? 5.296 23.218 -37.377 1.00 88.94 434 GLY A CA 1
ATOM 3446 C C . GLY A 1 434 ? 5.431 22.294 -38.596 1.00 88.94 434 GLY A C 1
ATOM 3447 O O . GLY A 1 434 ? 4.688 21.320 -38.727 1.00 88.94 434 GLY A O 1
ATOM 3448 N N . LEU A 1 435 ? 6.340 22.619 -39.522 1.00 88.31 435 LEU A N 1
ATOM 3449 C CA . LEU A 1 435 ? 6.396 22.009 -40.864 1.00 88.31 435 LEU A CA 1
ATOM 3450 C C . LEU A 1 435 ? 7.195 20.693 -40.951 1.00 88.31 435 LEU A C 1
ATOM 3452 O O . LEU A 1 435 ? 6.995 19.919 -41.883 1.00 88.31 435 LEU A O 1
ATOM 3456 N N . TYR A 1 436 ? 8.079 20.410 -39.992 1.00 81.69 436 TYR A N 1
ATOM 3457 C CA . TYR A 1 436 ? 8.947 19.226 -40.022 1.00 81.69 436 TYR A CA 1
ATOM 3458 C C . TYR A 1 436 ? 8.210 17.946 -39.608 1.00 81.69 436 TYR A C 1
ATOM 3460 O O . TYR A 1 436 ? 7.488 17.936 -38.618 1.00 81.69 436 TYR A O 1
ATOM 3468 N N . THR A 1 437 ? 8.447 16.832 -40.301 1.00 82.38 437 THR A N 1
ATOM 3469 C CA . THR A 1 437 ? 7.847 15.511 -40.005 1.00 82.38 437 THR A CA 1
ATOM 3470 C C . THR A 1 437 ? 8.668 14.649 -39.035 1.00 82.38 437 THR A C 1
ATOM 3472 O O . THR A 1 437 ? 8.354 13.477 -38.829 1.00 82.38 437 THR A O 1
ATOM 3475 N N . ARG A 1 438 ? 9.714 15.213 -38.414 1.00 84.69 438 ARG A N 1
ATOM 3476 C CA . ARG A 1 438 ? 10.571 14.525 -37.436 1.00 84.69 438 ARG A CA 1
ATOM 3477 C C . ARG A 1 438 ? 9.774 14.125 -36.186 1.00 84.69 438 ARG A C 1
ATOM 3479 O O . ARG A 1 438 ? 8.898 14.861 -35.739 1.00 84.69 438 ARG A O 1
ATOM 3486 N N . ALA A 1 439 ? 10.109 12.973 -35.607 1.00 87.31 439 ALA A N 1
ATOM 3487 C CA . ALA A 1 439 ? 9.639 12.576 -34.283 1.00 87.31 439 ALA A CA 1
ATOM 3488 C C . ALA A 1 439 ? 10.583 13.103 -33.188 1.00 87.31 439 ALA A C 1
ATOM 3490 O O . ALA A 1 439 ? 11.806 13.042 -33.335 1.00 87.31 439 ALA A O 1
ATOM 3491 N N . ILE A 1 440 ? 10.010 13.588 -32.090 1.00 88.44 440 ILE A N 1
ATOM 3492 C CA . ILE A 1 440 ? 10.708 14.035 -30.879 1.00 88.44 440 ILE A CA 1
ATOM 3493 C C . ILE A 1 440 ? 10.071 13.396 -29.638 1.00 88.44 440 ILE A C 1
ATOM 3495 O O . ILE A 1 440 ? 8.862 13.138 -29.647 1.00 88.44 440 ILE A O 1
ATOM 3499 N N . PRO A 1 441 ? 10.839 13.146 -28.563 1.00 89.62 441 PRO A N 1
ATOM 3500 C CA . PRO A 1 441 ? 10.255 12.801 -27.276 1.00 89.62 441 PRO A CA 1
ATOM 3501 C C . PRO A 1 441 ? 9.449 13.989 -26.731 1.00 89.62 441 PRO A C 1
ATOM 3503 O O . PRO A 1 441 ? 9.838 15.142 -26.894 1.00 89.62 441 PRO A O 1
ATOM 3506 N N . THR A 1 442 ? 8.328 13.707 -26.077 1.00 92.75 442 THR A N 1
ATOM 3507 C CA . THR A 1 442 ? 7.502 14.678 -25.341 1.00 92.75 442 THR A CA 1
ATOM 3508 C C . THR A 1 442 ? 6.740 13.950 -24.228 1.00 92.75 442 THR A C 1
ATOM 3510 O O . THR A 1 442 ? 6.842 12.727 -24.125 1.00 92.75 442 THR A O 1
ATOM 3513 N N . GLU A 1 443 ? 5.997 14.654 -23.376 1.00 94.19 443 GLU A N 1
ATOM 3514 C CA . GLU A 1 443 ? 5.346 14.065 -22.200 1.00 94.19 443 GLU A CA 1
ATOM 3515 C C . GLU A 1 443 ? 3.876 14.470 -22.039 1.00 94.19 443 GLU A C 1
ATOM 3517 O O . GLU A 1 443 ? 3.503 15.623 -22.237 1.00 94.19 443 GLU A O 1
ATOM 3522 N N . MET A 1 444 ? 3.039 13.500 -21.658 1.00 96.19 444 MET A N 1
ATOM 3523 C CA . MET A 1 444 ? 1.719 13.756 -21.074 1.00 96.19 444 MET A CA 1
ATOM 3524 C C . MET A 1 444 ? 1.906 13.855 -19.556 1.00 96.19 444 MET A C 1
ATOM 3526 O O . MET A 1 444 ? 2.334 12.869 -18.956 1.00 96.19 444 MET A O 1
ATOM 3530 N N . ASP A 1 445 ? 1.624 15.008 -18.944 1.00 95.44 445 ASP A N 1
ATOM 3531 C CA . ASP A 1 445 ? 1.869 15.274 -17.514 1.00 95.44 445 ASP A CA 1
ATOM 3532 C C . ASP A 1 445 ? 0.576 15.434 -16.699 1.00 95.44 445 ASP A C 1
ATOM 3534 O O . ASP A 1 445 ? -0.363 16.115 -17.110 1.00 95.44 445 ASP A O 1
ATOM 3538 N N . LEU A 1 446 ? 0.583 14.851 -15.500 1.00 95.25 446 LEU A N 1
ATOM 3539 C CA . LEU A 1 446 ? -0.342 15.109 -14.404 1.00 95.25 446 LEU A CA 1
ATOM 3540 C C . LEU A 1 446 ? 0.472 15.475 -13.153 1.00 95.25 446 LEU A C 1
ATOM 3542 O O . LEU A 1 446 ? 0.656 14.655 -12.253 1.00 95.25 446 LEU A O 1
ATOM 3546 N N . THR A 1 447 ? 0.973 16.710 -13.088 1.00 93.81 447 THR A N 1
ATOM 3547 C CA . THR A 1 447 ? 1.542 17.283 -11.858 1.00 93.81 447 THR A CA 1
ATOM 3548 C C . THR A 1 447 ? 0.426 17.736 -10.910 1.00 93.81 447 THR A C 1
ATOM 3550 O O . THR A 1 447 ? -0.339 18.651 -11.223 1.00 93.81 447 THR A O 1
ATOM 3553 N N . TYR A 1 448 ? 0.353 17.140 -9.717 1.00 92.62 448 TYR A N 1
ATOM 3554 C CA . TYR A 1 448 ? -0.752 17.326 -8.766 1.00 92.62 448 TYR A CA 1
ATOM 3555 C C . TYR A 1 448 ? -0.913 18.790 -8.334 1.00 92.62 448 TYR A C 1
ATOM 3557 O O . TYR A 1 448 ? -2.009 19.334 -8.454 1.00 92.62 448 TYR A O 1
ATOM 3565 N N . LYS A 1 449 ? 0.184 19.473 -7.960 1.00 89.69 449 LYS A N 1
ATOM 3566 C CA . LYS A 1 449 ? 0.184 20.907 -7.583 1.00 89.69 449 LYS A CA 1
ATOM 3567 C C . LYS A 1 449 ? -0.371 21.838 -8.683 1.00 89.69 449 LYS A C 1
ATOM 3569 O O . LYS A 1 449 ? -0.728 22.972 -8.390 1.00 89.69 449 LYS A O 1
ATOM 3574 N N . ARG A 1 450 ? -0.455 21.379 -9.943 1.00 89.94 450 ARG A N 1
ATOM 3575 C CA . ARG A 1 450 ? -1.065 22.120 -11.065 1.00 89.94 450 ARG A CA 1
ATOM 3576 C C . ARG A 1 450 ? -2.527 21.742 -11.337 1.00 89.94 450 ARG A C 1
ATOM 3578 O O . ARG A 1 450 ? -3.256 22.582 -11.850 1.00 89.94 450 ARG A O 1
ATOM 3585 N N . ARG A 1 451 ? -2.954 20.504 -11.045 1.00 89.62 451 ARG A N 1
ATOM 3586 C CA . ARG A 1 451 ? -4.316 20.009 -11.350 1.00 89.62 451 ARG A CA 1
ATOM 3587 C C . ARG A 1 451 ? -5.290 20.071 -10.167 1.00 89.62 451 ARG A C 1
ATOM 3589 O O . ARG A 1 451 ? -6.496 20.169 -10.398 1.00 89.62 451 ARG A O 1
ATOM 3596 N N . PHE A 1 452 ? -4.773 20.015 -8.943 1.00 87.81 452 PHE A N 1
ATOM 3597 C CA . PHE A 1 452 ? -5.530 19.913 -7.692 1.00 87.81 452 PHE A CA 1
ATOM 3598 C C . PHE A 1 452 ? -5.132 21.045 -6.728 1.00 87.81 452 PHE A C 1
ATOM 3600 O O . PHE A 1 452 ? -4.715 20.811 -5.599 1.00 87.81 452 PHE A O 1
ATOM 3607 N N . THR A 1 453 ? -5.201 22.293 -7.202 1.00 81.06 453 THR A N 1
ATOM 3608 C CA . THR A 1 453 ? -4.707 23.491 -6.490 1.00 81.06 453 THR A CA 1
ATOM 3609 C C . THR A 1 453 ? -5.386 23.760 -5.147 1.00 81.06 453 THR A C 1
ATOM 3611 O O . THR A 1 453 ? -4.783 24.388 -4.285 1.00 81.06 453 THR A O 1
ATOM 3614 N N . GLU A 1 454 ? -6.616 23.281 -4.966 1.00 78.88 454 GLU A N 1
ATOM 3615 C CA . GLU A 1 454 ? -7.420 23.457 -3.747 1.00 78.88 454 GLU A CA 1
ATOM 3616 C C . GLU A 1 454 ? -7.324 22.250 -2.791 1.00 78.88 454 GLU A C 1
ATOM 3618 O O . GLU A 1 454 ? -7.881 22.267 -1.695 1.00 78.88 454 GLU A O 1
ATOM 3623 N N . THR A 1 455 ? -6.613 21.185 -3.176 1.00 78.56 455 THR A N 1
ATOM 3624 C CA . THR A 1 455 ? -6.534 19.937 -2.407 1.00 78.56 455 THR A CA 1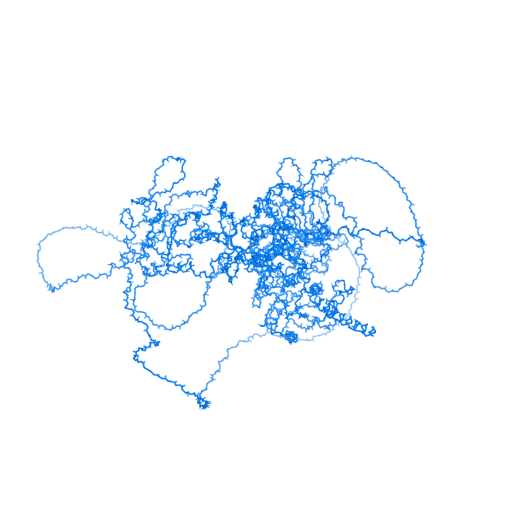
ATOM 3625 C C . THR A 1 455 ? -5.246 19.872 -1.588 1.00 78.56 455 THR A C 1
ATOM 3627 O O . THR A 1 455 ? -4.156 19.694 -2.135 1.00 78.56 455 THR A O 1
ATOM 3630 N N . LYS A 1 456 ? -5.355 19.925 -0.252 1.00 82.44 456 LYS A N 1
ATOM 3631 C CA . LYS A 1 456 ? -4.236 19.556 0.629 1.00 82.44 456 LYS A CA 1
ATOM 3632 C C . LYS A 1 456 ? -3.982 18.048 0.507 1.00 82.44 456 LYS A C 1
ATOM 3634 O O . LYS A 1 456 ? -4.782 17.248 0.983 1.00 82.44 456 LYS A O 1
ATOM 3639 N N . ILE A 1 457 ? -2.848 17.666 -0.077 1.00 86.06 457 ILE A N 1
ATOM 3640 C CA . ILE A 1 457 ? -2.347 16.287 -0.002 1.00 86.06 457 ILE A CA 1
ATOM 3641 C C . ILE A 1 457 ? -1.960 16.004 1.466 1.00 86.06 457 ILE A C 1
ATOM 3643 O O . ILE A 1 457 ? -1.208 16.799 2.042 1.00 86.06 457 ILE A O 1
ATOM 3647 N N . PRO A 1 458 ? -2.457 14.924 2.098 1.00 87.12 458 PRO A N 1
ATOM 3648 C CA . PRO A 1 458 ? -2.109 14.601 3.477 1.00 87.12 458 PRO A CA 1
ATOM 3649 C C . PRO A 1 458 ? -0.643 14.170 3.602 1.00 87.12 458 PRO A C 1
ATOM 3651 O O . PRO A 1 458 ? -0.081 13.505 2.729 1.00 87.12 458 PRO A O 1
ATOM 3654 N N . GLU A 1 459 ? -0.014 14.516 4.724 1.00 89.56 459 GLU A N 1
ATOM 3655 C CA . GLU A 1 459 ? 1.305 13.979 5.074 1.00 89.56 459 GLU A CA 1
ATOM 3656 C C . GLU A 1 459 ? 1.204 12.472 5.359 1.00 89.56 459 GLU A C 1
ATOM 3658 O O . GLU A 1 459 ? 0.204 11.991 5.889 1.00 89.56 459 GLU A O 1
ATOM 3663 N N . ALA A 1 460 ? 2.257 11.703 5.069 1.00 92.31 460 ALA A N 1
ATOM 3664 C CA . ALA A 1 460 ? 2.185 10.238 5.153 1.00 92.31 460 ALA A CA 1
ATOM 3665 C C . ALA A 1 460 ? 1.842 9.697 6.558 1.00 92.31 460 ALA A C 1
ATOM 3667 O O . ALA A 1 460 ? 1.264 8.620 6.685 1.00 92.31 460 ALA A O 1
ATOM 3668 N N . TYR A 1 461 ? 2.166 10.456 7.609 1.00 95.75 461 TYR A N 1
ATOM 3669 C CA . TYR A 1 461 ? 1.778 10.138 8.984 1.00 95.75 461 TYR A CA 1
ATOM 3670 C C . TYR A 1 461 ? 0.315 10.493 9.301 1.00 95.75 461 TYR A C 1
ATOM 3672 O O . TYR A 1 461 ? -0.281 9.818 10.132 1.00 95.75 461 TYR A O 1
ATOM 3680 N N . GLU A 1 462 ? -0.291 11.482 8.629 1.00 95.19 462 GLU A N 1
ATOM 3681 C CA . GLU A 1 462 ? -1.742 11.732 8.714 1.00 95.19 462 GLU A CA 1
ATOM 3682 C C . GLU A 1 462 ? -2.492 10.526 8.131 1.00 95.19 462 GLU A C 1
ATOM 3684 O O . GLU A 1 462 ? -3.361 9.956 8.787 1.00 95.19 462 GLU A O 1
ATOM 3689 N N . ALA A 1 463 ? -2.080 10.073 6.940 1.00 94.75 463 ALA A N 1
ATOM 3690 C CA . ALA A 1 463 ? -2.665 8.910 6.278 1.00 94.75 463 ALA A CA 1
ATOM 3691 C C . ALA A 1 463 ? -2.530 7.622 7.113 1.00 94.75 463 ALA A C 1
ATOM 3693 O O . ALA A 1 463 ? -3.527 6.947 7.346 1.00 94.75 463 ALA A O 1
ATOM 3694 N N . LEU A 1 464 ? -1.329 7.292 7.607 1.00 96.69 464 LEU A N 1
ATOM 3695 C CA . LEU A 1 464 ? -1.124 6.048 8.362 1.00 96.69 464 LEU A CA 1
ATOM 3696 C C . LEU A 1 464 ? -1.782 6.066 9.749 1.00 96.69 464 LEU A C 1
ATOM 3698 O O . LEU A 1 464 ? -2.344 5.053 10.154 1.00 96.69 464 LEU A O 1
ATOM 3702 N N . ILE A 1 465 ? -1.776 7.186 10.481 1.00 97.62 465 ILE A N 1
ATOM 3703 C CA . ILE A 1 465 ? -2.488 7.245 11.772 1.00 97.62 465 ILE A CA 1
ATOM 3704 C C . ILE A 1 465 ? -3.999 7.058 11.555 1.00 97.62 465 ILE A C 1
ATOM 3706 O O . ILE A 1 465 ? -4.636 6.349 12.334 1.00 97.62 465 ILE A O 1
ATOM 3710 N N . LEU A 1 466 ? -4.561 7.610 10.474 1.00 96.12 466 LEU A N 1
ATOM 3711 C CA . LEU A 1 466 ? -5.961 7.390 10.113 1.00 96.12 466 LEU A CA 1
ATOM 3712 C C . LEU A 1 466 ? -6.241 5.940 9.686 1.00 96.12 466 LEU A C 1
ATOM 3714 O O . LEU A 1 466 ? -7.204 5.352 10.173 1.00 96.12 466 LEU A O 1
ATOM 3718 N N . ASP A 1 467 ? -5.401 5.337 8.840 1.00 95.38 467 ASP A N 1
ATOM 3719 C CA . ASP A 1 467 ? -5.534 3.926 8.445 1.00 95.38 467 ASP A CA 1
ATOM 3720 C C . ASP A 1 467 ? -5.502 3.009 9.700 1.00 95.38 467 ASP A C 1
ATOM 3722 O O . ASP A 1 467 ? -6.350 2.128 9.854 1.00 95.38 467 ASP A O 1
ATOM 3726 N N . ALA A 1 468 ? -4.626 3.287 10.679 1.00 96.75 468 ALA A N 1
ATOM 3727 C CA . ALA A 1 468 ? -4.559 2.562 11.956 1.00 96.75 468 ALA A CA 1
ATOM 3728 C C . ALA A 1 468 ? -5.762 2.806 12.897 1.00 96.75 468 ALA A C 1
ATOM 3730 O O . ALA A 1 468 ? -6.150 1.903 13.645 1.00 96.75 468 ALA A O 1
ATOM 3731 N N . LEU A 1 469 ? -6.396 3.984 12.857 1.00 96.12 469 LEU A N 1
ATOM 3732 C CA . LEU A 1 469 ? -7.670 4.255 13.549 1.00 96.12 469 LEU A CA 1
ATOM 3733 C C . LEU A 1 469 ? -8.845 3.523 12.876 1.00 96.12 469 LEU A C 1
ATOM 3735 O O . LEU A 1 469 ? -9.713 2.977 13.560 1.00 96.12 469 LEU A O 1
ATOM 3739 N N . LYS A 1 470 ? -8.829 3.400 11.546 1.00 94.06 470 LYS A N 1
ATOM 3740 C CA . LYS A 1 470 ? -9.779 2.573 10.783 1.00 94.06 470 LYS A CA 1
ATOM 3741 C C . LYS A 1 470 ? -9.570 1.073 10.988 1.00 94.06 470 LYS A C 1
ATOM 3743 O O . LYS A 1 470 ? -10.516 0.300 10.889 1.00 94.06 470 LYS A O 1
ATOM 3748 N N . GLY A 1 471 ? -8.348 0.673 11.332 1.00 94.12 471 GLY A N 1
ATOM 3749 C CA . GLY A 1 471 ? -7.946 -0.729 11.414 1.00 94.12 471 GLY A CA 1
ATOM 3750 C C . GLY A 1 471 ? -7.587 -1.316 10.050 1.00 94.12 471 GLY A C 1
ATOM 3751 O O . GLY A 1 471 ? -7.505 -2.536 9.927 1.00 94.12 471 GLY A O 1
ATOM 3752 N N . ASP A 1 472 ? -7.372 -0.465 9.041 1.00 93.31 472 ASP A N 1
ATOM 3753 C CA . ASP A 1 472 ? -6.860 -0.890 7.747 1.00 93.31 472 ASP A CA 1
ATOM 3754 C C . ASP A 1 472 ? -5.366 -1.199 7.850 1.00 93.31 472 ASP A C 1
ATOM 3756 O O . ASP A 1 472 ? -4.530 -0.361 8.192 1.00 93.31 472 ASP A O 1
ATOM 3760 N N . HIS A 1 473 ? -5.045 -2.443 7.530 1.00 94.06 473 HIS A N 1
ATOM 3761 C CA . HIS A 1 473 ? -3.698 -2.987 7.535 1.00 94.06 473 HIS A CA 1
ATOM 3762 C C . HIS A 1 473 ? -2.993 -2.873 6.172 1.00 94.06 473 HIS A C 1
ATOM 3764 O O . HIS A 1 473 ? -1.807 -3.193 6.086 1.00 94.06 473 HIS A O 1
ATOM 3770 N N . SER A 1 474 ? -3.680 -2.426 5.110 1.00 90.88 474 SER A N 1
ATOM 3771 C CA . SER A 1 474 ? -3.179 -2.443 3.723 1.00 90.88 474 SER A CA 1
ATOM 3772 C C . SER A 1 474 ? -1.837 -1.715 3.541 1.00 90.88 474 SER A C 1
ATOM 3774 O O . SER A 1 474 ? -0.963 -2.182 2.805 1.00 90.88 474 SER A O 1
ATOM 3776 N N . ASN A 1 475 ? -1.645 -0.616 4.278 1.00 94.31 475 ASN A N 1
ATOM 3777 C CA . ASN A 1 475 ? -0.469 0.256 4.223 1.00 94.31 475 ASN A CA 1
ATOM 3778 C C . ASN A 1 475 ? 0.539 -0.012 5.364 1.00 94.31 475 ASN A C 1
ATOM 3780 O O . ASN A 1 475 ? 1.351 0.854 5.686 1.00 94.31 475 ASN A O 1
ATOM 3784 N N . PHE A 1 476 ? 0.516 -1.212 5.960 1.00 96.81 476 PHE A N 1
ATOM 3785 C CA . PHE A 1 476 ? 1.412 -1.633 7.047 1.00 96.81 476 PHE A CA 1
ATOM 3786 C C . PHE A 1 476 ? 2.125 -2.956 6.744 1.00 96.81 476 PHE A C 1
ATOM 3788 O O . PHE A 1 476 ? 1.587 -3.840 6.075 1.00 96.81 476 PHE A O 1
ATOM 3795 N N . VAL A 1 477 ? 3.351 -3.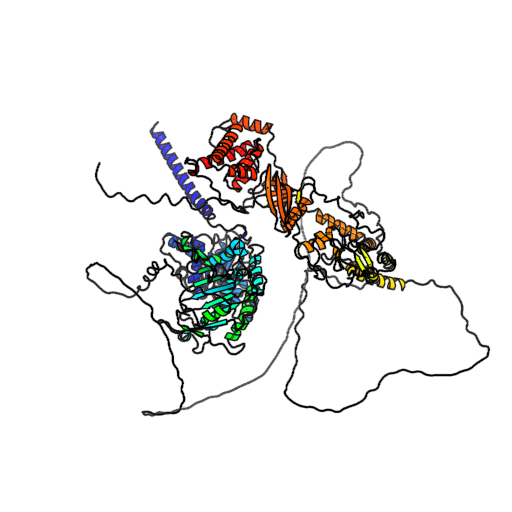110 7.256 1.00 96.88 477 VAL A N 1
ATOM 3796 C CA . VAL A 1 477 ? 4.218 -4.253 6.917 1.00 96.88 477 VAL A CA 1
ATOM 3797 C C . VAL A 1 477 ? 3.912 -5.471 7.804 1.00 96.88 477 VAL A C 1
ATOM 3799 O O . VAL A 1 477 ? 4.057 -5.409 9.031 1.00 96.88 477 VAL A O 1
ATOM 3802 N N . ARG A 1 478 ? 3.501 -6.590 7.189 1.00 95.75 478 ARG A N 1
ATOM 3803 C CA . ARG A 1 478 ? 3.147 -7.845 7.892 1.00 95.75 478 ARG A CA 1
ATOM 3804 C C . ARG A 1 478 ? 4.389 -8.618 8.361 1.00 95.75 478 ARG A C 1
ATOM 3806 O O . ARG A 1 478 ? 5.492 -8.404 7.853 1.00 95.75 478 ARG A O 1
ATOM 3813 N N . ASP A 1 479 ? 4.234 -9.525 9.324 1.00 93.94 479 ASP A N 1
ATOM 3814 C CA . ASP A 1 479 ? 5.363 -10.270 9.896 1.00 93.94 479 ASP A CA 1
ATOM 3815 C C . ASP A 1 479 ? 6.098 -11.175 8.898 1.00 93.94 479 ASP A C 1
ATOM 3817 O O . ASP A 1 479 ? 7.332 -11.195 8.870 1.00 93.94 479 ASP A O 1
ATOM 3821 N N . ASP A 1 480 ? 5.361 -11.869 8.033 1.00 96.06 480 ASP A N 1
ATOM 3822 C CA . ASP A 1 480 ? 5.937 -12.670 6.954 1.00 96.06 480 ASP A CA 1
ATOM 3823 C C . ASP A 1 480 ? 6.488 -11.821 5.795 1.00 96.06 480 ASP A C 1
ATOM 3825 O O . ASP A 1 480 ? 7.386 -12.271 5.080 1.00 96.06 480 ASP A O 1
ATOM 3829 N N . GLU A 1 481 ? 6.024 -10.578 5.644 1.00 97.31 481 GLU A N 1
ATOM 3830 C CA . GLU A 1 481 ? 6.589 -9.609 4.705 1.00 97.31 481 GLU A CA 1
ATOM 3831 C C . GLU A 1 481 ? 7.990 -9.158 5.146 1.00 97.31 481 GLU A C 1
ATOM 3833 O O . GLU A 1 481 ? 8.918 -9.166 4.335 1.00 97.31 481 GLU A O 1
ATOM 3838 N N . LEU A 1 482 ? 8.185 -8.868 6.440 1.00 96.06 482 LEU A N 1
ATOM 3839 C CA . LEU A 1 482 ? 9.503 -8.545 7.006 1.00 96.06 482 LEU A CA 1
ATOM 3840 C C . LEU A 1 482 ? 10.491 -9.722 6.922 1.00 96.06 482 LEU A C 1
ATOM 3842 O O . LEU A 1 482 ? 11.652 -9.518 6.561 1.00 96.06 482 LEU A O 1
ATOM 3846 N N . ASP A 1 483 ? 10.051 -10.953 7.207 1.00 96.75 483 ASP A N 1
ATOM 3847 C CA . ASP A 1 483 ? 10.899 -12.154 7.103 1.00 96.75 483 ASP A CA 1
ATOM 3848 C C . ASP A 1 483 ? 11.372 -12.415 5.660 1.00 96.75 483 ASP A C 1
ATOM 3850 O O . ASP A 1 483 ? 12.503 -12.859 5.447 1.00 96.75 483 ASP A O 1
ATOM 3854 N N . VAL A 1 484 ? 10.548 -12.114 4.651 1.00 97.62 484 VAL A N 1
ATOM 3855 C CA . VAL A 1 484 ? 10.951 -12.222 3.239 1.00 97.62 484 VAL A CA 1
ATOM 3856 C C . VAL A 1 484 ? 11.817 -11.034 2.811 1.00 97.62 484 VAL A C 1
ATOM 3858 O O . VAL A 1 484 ? 12.851 -11.249 2.178 1.00 97.62 484 VAL A O 1
ATOM 3861 N N . ALA A 1 485 ? 11.478 -9.808 3.220 1.00 97.75 485 ALA A N 1
ATOM 3862 C CA . ALA A 1 485 ? 12.284 -8.619 2.948 1.00 97.75 485 ALA A CA 1
ATOM 3863 C C . ALA A 1 485 ? 13.730 -8.776 3.444 1.00 97.75 485 ALA A C 1
ATOM 3865 O O . ALA A 1 485 ? 14.679 -8.531 2.700 1.00 97.75 485 ALA A O 1
ATOM 3866 N N . TRP A 1 486 ? 13.931 -9.256 4.674 1.00 98.38 486 TRP A N 1
ATOM 3867 C CA . TRP A 1 486 ? 15.280 -9.474 5.194 1.00 98.38 486 TRP A CA 1
ATOM 3868 C C . TRP A 1 486 ? 16.029 -10.637 4.523 1.00 98.38 486 TRP A C 1
ATOM 3870 O O . TRP A 1 486 ? 17.245 -10.540 4.377 1.00 98.38 486 TRP A O 1
ATOM 3880 N N . LYS A 1 487 ? 15.360 -11.694 4.034 1.00 98.25 487 LYS A N 1
ATOM 3881 C CA . LYS A 1 487 ? 16.032 -12.765 3.259 1.00 98.25 487 LYS A CA 1
ATOM 3882 C C . LYS A 1 487 ? 16.704 -12.249 1.986 1.00 98.25 487 LYS A C 1
ATOM 3884 O O . LYS A 1 487 ? 17.775 -12.740 1.642 1.00 98.25 487 LYS A O 1
ATOM 3889 N N . ILE A 1 488 ? 16.092 -11.276 1.310 1.00 98.56 488 ILE A N 1
ATOM 3890 C CA . ILE A 1 488 ? 16.623 -10.686 0.071 1.00 98.56 488 ILE A CA 1
ATOM 3891 C C . ILE A 1 488 ? 17.918 -9.900 0.359 1.00 98.56 488 ILE A C 1
ATOM 3893 O O . ILE A 1 488 ? 18.878 -9.974 -0.409 1.00 98.56 488 ILE A O 1
ATOM 3897 N N . PHE A 1 489 ? 17.959 -9.178 1.486 1.00 98.38 489 PHE A N 1
ATOM 3898 C CA . PHE A 1 489 ? 19.010 -8.203 1.805 1.00 98.38 489 PHE A CA 1
ATOM 3899 C C . PHE A 1 489 ? 20.105 -8.693 2.768 1.00 98.38 489 PHE A C 1
ATOM 3901 O O . PHE A 1 489 ? 21.220 -8.180 2.719 1.00 98.38 489 PHE A O 1
ATOM 3908 N N . THR A 1 490 ? 19.846 -9.663 3.649 1.00 98.06 490 THR A N 1
ATOM 3909 C CA . THR A 1 490 ? 20.834 -10.079 4.663 1.00 98.06 490 THR A CA 1
ATOM 3910 C C . THR A 1 490 ? 22.163 -10.583 4.075 1.00 98.06 490 THR A C 1
ATOM 3912 O O . THR A 1 490 ? 23.192 -10.123 4.566 1.00 98.06 490 THR A O 1
ATOM 3915 N N . PRO A 1 491 ? 22.208 -11.424 3.020 1.00 97.38 491 PRO A N 1
ATOM 3916 C CA . PRO A 1 491 ? 23.484 -11.901 2.471 1.00 97.38 491 PRO A CA 1
ATOM 3917 C C . PRO A 1 491 ? 24.372 -10.790 1.887 1.00 97.38 491 PRO A C 1
ATOM 3919 O O . PRO A 1 491 ? 25.586 -10.798 2.088 1.00 97.38 491 PRO A O 1
ATOM 3922 N N . ILE A 1 492 ? 23.787 -9.788 1.216 1.00 97.12 492 ILE A N 1
ATOM 3923 C CA . ILE A 1 492 ? 24.571 -8.656 0.699 1.00 97.12 492 ILE A CA 1
ATOM 3924 C C . ILE A 1 492 ? 25.044 -7.737 1.837 1.00 97.12 492 ILE A C 1
ATOM 3926 O O . ILE A 1 492 ? 26.179 -7.269 1.809 1.00 97.12 492 ILE A O 1
ATOM 3930 N N . LEU A 1 493 ? 24.231 -7.540 2.882 1.00 97.25 493 LEU A N 1
ATOM 3931 C CA . LEU A 1 493 ? 24.611 -6.763 4.069 1.00 97.25 493 LEU A CA 1
ATOM 3932 C C . LEU A 1 493 ? 25.742 -7.431 4.869 1.00 97.25 493 LEU A C 1
ATOM 3934 O O . LEU A 1 493 ? 26.687 -6.758 5.266 1.00 97.25 493 LEU A O 1
ATOM 3938 N N . HIS A 1 494 ? 25.689 -8.751 5.057 1.00 96.62 494 HIS A N 1
ATOM 3939 C CA . HIS A 1 494 ? 26.757 -9.511 5.709 1.00 96.62 494 HIS A CA 1
ATOM 3940 C C . HIS A 1 494 ? 28.077 -9.467 4.930 1.00 96.62 494 HIS A C 1
ATOM 3942 O O . HIS A 1 494 ? 29.143 -9.392 5.539 1.00 96.62 494 HIS A O 1
ATOM 3948 N N . TRP A 1 495 ? 28.032 -9.475 3.595 1.00 95.50 495 TRP A N 1
ATOM 3949 C CA . TRP A 1 495 ? 29.229 -9.254 2.782 1.00 95.50 495 TRP A CA 1
ATOM 3950 C C . TRP A 1 495 ? 29.769 -7.822 2.909 1.00 95.50 495 TRP A C 1
ATOM 3952 O O . TRP A 1 495 ? 30.979 -7.645 3.034 1.00 95.50 495 TRP A O 1
ATOM 3962 N N . ILE A 1 496 ? 28.894 -6.810 2.934 1.00 95.31 496 ILE A N 1
ATOM 3963 C CA . ILE A 1 496 ? 29.284 -5.403 3.133 1.00 95.31 496 ILE A CA 1
ATOM 3964 C C . ILE A 1 496 ? 29.998 -5.202 4.477 1.00 95.31 496 ILE A C 1
ATOM 3966 O O . ILE A 1 496 ? 30.995 -4.492 4.545 1.00 95.31 496 ILE A O 1
ATOM 3970 N N . GLU A 1 497 ? 29.541 -5.887 5.524 1.00 93.62 497 GLU A N 1
ATOM 3971 C CA . GLU A 1 497 ? 30.152 -5.881 6.861 1.00 93.62 497 GLU A CA 1
ATOM 3972 C C . GLU A 1 497 ? 31.393 -6.778 7.000 1.00 93.62 497 GLU A C 1
ATOM 3974 O O . GLU A 1 497 ? 31.973 -6.863 8.080 1.00 93.62 497 GLU A O 1
ATOM 3979 N N . GLY A 1 498 ? 31.804 -7.479 5.942 1.00 92.75 498 GLY A N 1
ATOM 3980 C CA . GLY A 1 498 ? 32.954 -8.381 5.987 1.00 92.75 498 GLY A CA 1
ATOM 3981 C C . GLY A 1 498 ? 32.722 -9.705 6.732 1.00 92.75 498 GLY A C 1
ATOM 3982 O O . GLY A 1 498 ? 33.686 -10.407 7.030 1.00 92.75 498 GLY A O 1
ATOM 3983 N N . ARG A 1 499 ? 31.464 -10.070 7.039 1.00 92.69 499 ARG A N 1
ATOM 3984 C CA . ARG A 1 499 ? 31.119 -11.386 7.616 1.00 92.69 499 ARG A CA 1
ATOM 3985 C C . ARG A 1 499 ? 31.270 -12.498 6.566 1.00 92.69 499 ARG A C 1
ATOM 3987 O O . ARG A 1 499 ? 31.842 -13.543 6.853 1.00 92.69 499 ARG A O 1
ATOM 3994 N N . ASP A 1 500 ? 30.806 -12.236 5.339 1.00 86.69 500 ASP A N 1
ATOM 3995 C CA . ASP A 1 500 ? 30.762 -13.196 4.219 1.00 86.69 500 ASP A CA 1
ATOM 3996 C C . ASP A 1 500 ? 31.818 -12.879 3.130 1.00 86.69 500 ASP A C 1
ATOM 3998 O O . ASP A 1 500 ? 31.509 -12.694 1.940 1.00 86.69 500 ASP A O 1
ATOM 4002 N N . GLY A 1 501 ? 33.084 -12.785 3.556 1.00 85.81 501 GLY A N 1
ATOM 4003 C CA . GLY A 1 501 ? 34.259 -12.448 2.735 1.00 85.81 501 GLY A CA 1
ATOM 4004 C C . GLY A 1 501 ? 34.831 -11.053 3.037 1.00 85.81 501 GLY A C 1
ATOM 4005 O O . GLY A 1 501 ? 34.346 -10.387 3.943 1.00 85.81 501 GLY A O 1
ATOM 4006 N N . PRO A 1 502 ? 35.854 -10.573 2.302 1.00 87.56 502 PRO A N 1
ATOM 4007 C CA . PRO A 1 502 ? 36.402 -9.235 2.518 1.00 87.56 502 PRO A CA 1
ATOM 4008 C C . PRO A 1 502 ? 35.358 -8.151 2.214 1.00 87.56 502 PRO A C 1
ATOM 4010 O O . PRO A 1 502 ? 34.677 -8.206 1.182 1.00 87.56 502 PRO A O 1
ATOM 4013 N N . ALA A 1 503 ? 35.269 -7.157 3.101 1.00 90.94 503 ALA A N 1
ATOM 4014 C CA . ALA A 1 503 ? 34.348 -6.037 2.960 1.00 90.94 503 ALA A CA 1
ATOM 4015 C C . ALA A 1 503 ? 34.669 -5.208 1.692 1.00 90.94 503 ALA A C 1
ATOM 4017 O O . ALA A 1 503 ? 35.824 -4.806 1.497 1.00 90.94 503 ALA A O 1
ATOM 4018 N N . PRO A 1 504 ? 33.683 -4.935 0.818 1.00 94.44 504 PRO A N 1
ATOM 4019 C CA . PRO A 1 504 ? 33.866 -4.099 -0.360 1.00 94.44 504 PRO A CA 1
ATOM 4020 C C . PRO A 1 504 ? 34.121 -2.644 0.037 1.00 94.44 504 PRO A C 1
ATOM 4022 O O . PRO A 1 504 ? 33.418 -2.082 0.875 1.00 94.44 504 PRO A O 1
ATOM 4025 N N . ARG A 1 505 ? 35.082 -1.992 -0.624 1.00 95.12 505 ARG A N 1
ATOM 4026 C CA . ARG A 1 505 ? 35.242 -0.537 -0.508 1.00 95.12 505 ARG A CA 1
ATOM 4027 C C . ARG A 1 505 ? 34.214 0.167 -1.408 1.00 95.12 505 ARG A C 1
ATOM 4029 O O . ARG A 1 505 ? 34.169 -0.146 -2.600 1.00 95.12 505 ARG A O 1
ATOM 4036 N N . PRO A 1 506 ? 33.397 1.097 -0.883 1.00 97.50 506 PRO A N 1
ATOM 4037 C CA . PRO A 1 506 ? 32.482 1.889 -1.699 1.00 97.50 506 PRO A CA 1
ATOM 4038 C C . PRO A 1 506 ? 33.246 2.866 -2.607 1.00 97.50 506 PRO A C 1
ATOM 4040 O O . PRO A 1 506 ? 34.311 3.361 -2.241 1.00 97.50 506 PRO A O 1
ATOM 4043 N N . GLN A 1 507 ? 32.694 3.173 -3.783 1.00 98.31 507 GLN A N 1
ATOM 4044 C CA . GLN A 1 507 ? 33.302 4.127 -4.715 1.00 98.31 507 GLN A CA 1
ATOM 4045 C C . GLN A 1 507 ? 33.116 5.583 -4.242 1.00 98.31 507 GLN A C 1
ATOM 4047 O O . GLN A 1 507 ? 31.998 5.966 -3.875 1.00 98.31 507 GLN A O 1
ATOM 4052 N N . PRO A 1 508 ? 34.162 6.428 -4.266 1.00 98.19 508 PRO A N 1
ATOM 4053 C CA . PRO A 1 508 ? 34.048 7.821 -3.852 1.00 98.19 508 PRO A CA 1
ATOM 4054 C C . PRO A 1 508 ? 33.220 8.629 -4.861 1.00 98.19 508 PRO A C 1
ATOM 4056 O O . PRO A 1 508 ? 33.473 8.579 -6.067 1.00 98.19 508 PRO A O 1
ATOM 4059 N N . TYR A 1 509 ? 32.265 9.427 -4.378 1.00 98.56 509 TYR A N 1
ATOM 4060 C CA . TYR A 1 509 ? 31.528 10.386 -5.210 1.00 98.56 509 TYR A CA 1
ATOM 4061 C C . TYR A 1 509 ? 31.513 11.794 -4.590 1.00 98.56 509 TYR A C 1
ATOM 4063 O O . TYR A 1 509 ? 31.321 11.918 -3.383 1.00 98.56 509 TYR A O 1
ATOM 4071 N N . PRO A 1 510 ? 31.707 12.876 -5.370 1.00 98.38 510 PRO A N 1
ATOM 4072 C CA . PRO A 1 510 ? 31.667 14.236 -4.829 1.00 98.38 510 PRO A CA 1
ATOM 4073 C C . PRO A 1 510 ? 30.298 14.580 -4.226 1.00 98.38 510 PRO A C 1
ATOM 4075 O O . PRO A 1 510 ? 29.266 14.252 -4.825 1.00 98.38 510 PRO A O 1
ATOM 4078 N N . TYR A 1 511 ? 30.281 15.291 -3.096 1.00 98.31 511 TYR A N 1
ATOM 4079 C CA . TYR A 1 511 ? 29.066 15.893 -2.535 1.00 98.31 511 TYR A CA 1
ATOM 4080 C C . TYR A 1 511 ? 28.338 16.739 -3.597 1.00 98.31 511 TYR A C 1
ATOM 4082 O O . TYR A 1 511 ? 28.933 17.599 -4.249 1.00 98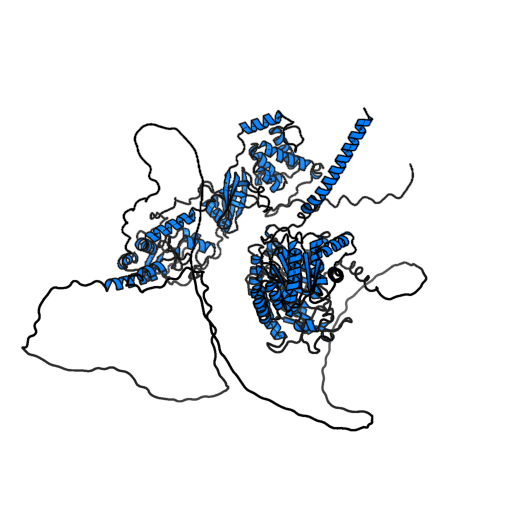.31 511 TYR A O 1
ATOM 4090 N N . GLY A 1 512 ? 27.039 16.501 -3.786 1.00 97.06 512 GLY A N 1
ATOM 4091 C CA . GLY A 1 512 ? 26.212 17.184 -4.786 1.00 97.06 512 GLY A CA 1
ATOM 4092 C C . GLY A 1 512 ? 26.305 16.596 -6.201 1.00 97.06 512 GLY A C 1
ATOM 4093 O O . GLY A 1 512 ? 25.736 17.160 -7.131 1.00 97.06 512 GLY A O 1
ATOM 4094 N N . SER A 1 513 ? 26.988 15.463 -6.397 1.00 97.44 513 SER A N 1
ATOM 4095 C CA . SER A 1 513 ? 27.021 14.750 -7.685 1.00 97.44 513 SER A CA 1
ATOM 4096 C C . SER A 1 513 ? 25.808 13.818 -7.881 1.00 97.44 513 SER A C 1
ATOM 4098 O O . SER A 1 513 ? 24.843 13.824 -7.115 1.00 97.44 513 SER A O 1
ATOM 4100 N N . ARG A 1 514 ? 25.817 12.999 -8.940 1.00 95.75 514 ARG A N 1
ATOM 4101 C CA . ARG A 1 514 ? 24.739 12.032 -9.235 1.00 95.75 514 ARG A CA 1
ATOM 4102 C C . ARG A 1 514 ? 24.907 10.681 -8.520 1.00 95.75 514 ARG A C 1
ATOM 4104 O O . ARG A 1 514 ? 24.012 9.843 -8.641 1.00 95.75 514 ARG A O 1
ATOM 4111 N N . GLY A 1 515 ? 26.015 10.488 -7.802 1.00 96.75 515 GLY A N 1
ATOM 4112 C CA . GLY A 1 515 ? 26.524 9.200 -7.324 1.00 96.75 515 GLY A CA 1
ATOM 4113 C C . GLY A 1 515 ? 27.870 8.860 -7.991 1.00 96.75 515 GLY A C 1
ATOM 4114 O O . GLY A 1 515 ? 28.432 9.719 -8.678 1.00 96.75 515 GLY A O 1
ATOM 4115 N N . PRO A 1 516 ? 28.394 7.633 -7.807 1.00 97.94 516 PRO A N 1
ATOM 4116 C CA . PRO A 1 516 ? 29.647 7.181 -8.420 1.00 97.94 516 PRO A CA 1
ATOM 4117 C C . PRO A 1 516 ? 29.653 7.297 -9.952 1.00 97.94 516 PRO A C 1
ATOM 4119 O O . PRO A 1 516 ? 28.605 7.193 -10.594 1.00 97.94 516 PRO A O 1
ATOM 4122 N N . LYS A 1 517 ? 30.836 7.477 -10.554 1.00 96.62 517 LYS A N 1
ATOM 4123 C CA . LYS A 1 517 ? 30.997 7.648 -12.016 1.00 96.62 517 LYS A CA 1
ATOM 4124 C C . LYS A 1 517 ? 30.555 6.401 -12.789 1.00 96.62 517 LYS A C 1
ATOM 4126 O O . LYS A 1 517 ? 30.051 6.484 -13.905 1.00 96.62 517 LYS A O 1
ATOM 4131 N N . GLU A 1 518 ? 30.687 5.250 -12.146 1.00 96.75 518 GLU A N 1
ATOM 4132 C CA . GLU A 1 518 ? 30.377 3.913 -12.636 1.00 96.75 518 GLU A CA 1
ATOM 4133 C C . GLU A 1 518 ? 28.862 3.696 -12.791 1.00 96.75 518 GLU A C 1
ATOM 4135 O O . GLU A 1 518 ? 28.444 2.770 -13.485 1.00 96.75 518 GLU A O 1
ATOM 4140 N N . LEU A 1 519 ? 28.028 4.550 -12.181 1.00 96.62 519 LEU A N 1
ATOM 4141 C CA . LEU A 1 519 ? 26.572 4.399 -12.127 1.00 96.62 519 LEU A CA 1
ATOM 4142 C C . LEU A 1 519 ? 25.917 4.298 -13.507 1.00 96.62 519 LEU A C 1
ATOM 4144 O O . LEU A 1 519 ? 25.006 3.491 -13.694 1.00 96.62 519 LEU A O 1
ATOM 4148 N N . ASP A 1 520 ? 26.369 5.098 -14.470 1.00 94.12 520 ASP A N 1
ATOM 4149 C CA . ASP A 1 520 ? 25.763 5.124 -15.802 1.00 94.12 520 ASP A CA 1
ATOM 4150 C C . ASP A 1 520 ? 26.144 3.885 -16.631 1.00 94.12 520 ASP A C 1
ATOM 4152 O O . ASP A 1 520 ? 25.311 3.365 -17.374 1.00 94.12 520 ASP A O 1
ATOM 4156 N N . SER A 1 521 ? 27.344 3.335 -16.411 1.00 95.88 521 SER A N 1
ATOM 4157 C CA . SER A 1 521 ? 27.748 2.023 -16.935 1.00 95.88 521 SER A CA 1
ATOM 4158 C C . SER A 1 521 ? 26.961 0.889 -16.263 1.00 95.88 521 SER A C 1
ATOM 4160 O O . SER A 1 521 ? 26.409 0.018 -16.937 1.00 95.88 521 SER A O 1
ATOM 4162 N N . PHE A 1 522 ? 26.808 0.948 -14.935 1.00 96.94 522 PHE A N 1
ATOM 4163 C CA . PHE A 1 522 ? 26.069 -0.038 -14.146 1.00 96.94 522 PHE A CA 1
ATOM 4164 C C . PHE A 1 522 ? 24.600 -0.144 -14.576 1.00 96.94 522 PHE A C 1
ATOM 4166 O O . PHE A 1 522 ? 24.132 -1.243 -14.851 1.00 96.94 522 PHE A O 1
ATOM 4173 N N . ILE A 1 523 ? 23.863 0.965 -14.723 1.00 96.19 523 ILE A N 1
ATOM 4174 C CA . ILE A 1 523 ? 22.477 0.900 -15.235 1.00 96.19 523 ILE A CA 1
ATOM 4175 C C . ILE A 1 523 ? 22.420 0.514 -16.726 1.00 96.19 523 ILE A C 1
ATOM 4177 O O . ILE A 1 523 ? 21.438 -0.088 -17.168 1.00 96.19 523 ILE A O 1
ATOM 4181 N N . GLY A 1 524 ? 23.486 0.801 -17.483 1.00 95.62 524 GLY A N 1
ATOM 4182 C CA . GLY A 1 524 ? 23.675 0.355 -18.863 1.00 95.62 524 GLY A CA 1
ATOM 4183 C C . GLY A 1 524 ? 23.801 -1.169 -19.002 1.00 95.62 524 GLY A C 1
ATOM 4184 O O . GLY A 1 524 ? 23.176 -1.730 -19.902 1.00 95.62 524 GLY A O 1
ATOM 4185 N N . LYS A 1 525 ? 24.501 -1.855 -18.077 1.00 95.88 525 LYS A N 1
ATOM 4186 C CA . LYS A 1 525 ? 24.602 -3.336 -18.000 1.00 95.88 525 LYS A CA 1
ATOM 4187 C C . LYS A 1 525 ? 23.218 -3.997 -18.033 1.00 95.88 525 LYS A C 1
ATOM 4189 O O . LYS A 1 525 ? 23.006 -4.955 -18.771 1.00 95.88 525 LYS A O 1
ATOM 4194 N N . TYR A 1 526 ? 22.252 -3.448 -17.295 1.00 96.00 526 TYR A N 1
ATOM 4195 C CA . TYR A 1 526 ? 20.870 -3.957 -17.238 1.00 96.00 526 TYR A CA 1
ATOM 4196 C C . TYR A 1 526 ? 19.965 -3.410 -18.356 1.00 96.00 526 TYR A C 1
ATOM 4198 O O . TYR A 1 526 ? 18.751 -3.622 -18.366 1.00 96.00 526 TYR A O 1
ATOM 4206 N N . GLY A 1 527 ? 20.547 -2.727 -19.343 1.00 92.44 527 GLY A N 1
ATOM 4207 C CA . GLY A 1 527 ? 19.878 -2.313 -20.567 1.00 92.44 527 GLY A CA 1
ATOM 4208 C C . GLY A 1 527 ? 18.945 -1.114 -20.426 1.00 92.44 527 GLY A C 1
ATOM 4209 O O . GLY A 1 527 ? 18.108 -0.931 -21.313 1.00 92.44 527 GLY A O 1
ATOM 4210 N N . TYR A 1 528 ? 19.068 -0.300 -19.370 1.00 94.81 528 TYR A N 1
ATOM 4211 C CA . TYR A 1 528 ? 18.407 1.006 -19.300 1.00 94.81 528 TYR A CA 1
ATOM 4212 C C . TYR A 1 528 ? 19.114 1.989 -20.241 1.00 94.81 528 TYR A C 1
ATOM 4214 O O . TYR A 1 528 ? 20.305 2.256 -20.090 1.00 94.81 528 TYR A O 1
ATOM 4222 N N . LYS A 1 529 ? 18.378 2.572 -21.193 1.00 91.88 529 LYS A N 1
ATOM 4223 C CA . LYS A 1 529 ? 18.893 3.648 -22.051 1.00 91.88 529 LYS A CA 1
ATOM 4224 C C . LYS A 1 529 ? 18.549 4.994 -21.424 1.00 91.88 529 LYS A C 1
ATOM 4226 O O . LYS A 1 529 ? 17.372 5.293 -21.238 1.00 91.88 529 LYS A O 1
ATOM 4231 N N . ARG A 1 530 ? 19.538 5.844 -21.143 1.00 85.19 530 ARG A N 1
ATOM 4232 C CA . ARG A 1 530 ? 19.260 7.276 -20.954 1.00 85.19 530 ARG A CA 1
ATOM 4233 C C . ARG A 1 530 ? 18.985 7.884 -22.332 1.00 85.19 530 ARG A C 1
ATOM 4235 O O . ARG A 1 530 ? 19.679 7.559 -23.284 1.00 85.19 530 ARG A O 1
ATOM 4242 N N . ALA A 1 531 ? 17.969 8.736 -22.434 1.00 75.06 531 ALA A N 1
ATOM 4243 C CA . ALA A 1 531 ? 17.826 9.612 -23.591 1.00 75.06 531 ALA A CA 1
ATOM 4244 C C . ALA A 1 531 ? 18.759 10.812 -23.397 1.00 75.06 531 ALA A C 1
ATOM 4246 O O . ALA A 1 531 ? 18.653 11.493 -22.371 1.00 75.06 531 ALA A O 1
ATOM 4247 N N . ASP A 1 532 ? 19.658 11.050 -24.349 1.00 58.03 532 ASP A N 1
ATOM 4248 C CA . ASP A 1 532 ? 20.527 12.224 -24.328 1.00 58.03 532 ASP A CA 1
ATOM 4249 C C . ASP A 1 532 ? 19.710 13.507 -24.515 1.00 58.03 532 ASP A C 1
ATOM 4251 O O . ASP A 1 532 ? 18.678 13.530 -25.193 1.00 58.03 532 ASP A O 1
ATOM 4255 N N . ALA A 1 533 ? 20.135 14.570 -23.834 1.00 45.59 533 ALA A N 1
ATOM 4256 C CA . ALA A 1 533 ? 19.294 15.726 -23.546 1.00 45.59 533 ALA A CA 1
ATOM 4257 C C . ALA A 1 533 ? 19.205 16.730 -24.710 1.00 45.59 533 ALA A C 1
ATOM 4259 O O . ALA A 1 533 ? 19.577 17.888 -24.572 1.00 45.59 533 ALA A O 1
ATOM 4260 N N . GLY A 1 534 ? 18.611 16.316 -25.830 1.00 39.75 534 GLY A N 1
ATOM 4261 C CA . GLY A 1 534 ? 18.085 17.228 -26.858 1.00 39.75 534 GLY A CA 1
ATOM 4262 C C . GLY A 1 534 ? 16.743 17.874 -26.476 1.00 39.75 534 GLY A C 1
ATOM 4263 O O . GLY A 1 534 ? 15.928 18.144 -27.354 1.00 39.75 534 GLY A O 1
ATOM 4264 N N . TYR A 1 535 ? 16.464 18.026 -25.176 1.00 41.28 535 TYR A N 1
ATOM 4265 C CA . TYR A 1 535 ? 15.187 18.493 -24.631 1.00 41.28 535 TYR A CA 1
ATOM 4266 C C . TYR A 1 535 ? 15.444 19.425 -23.442 1.00 41.28 535 TYR A C 1
ATOM 4268 O O . TYR A 1 535 ? 15.392 19.018 -22.278 1.00 41.28 535 TYR A O 1
ATOM 4276 N N . GLU A 1 536 ? 15.755 20.684 -23.745 1.00 34.50 536 GLU A N 1
ATOM 4277 C CA . GLU A 1 536 ? 15.724 21.754 -22.751 1.00 34.50 536 GLU A CA 1
ATOM 4278 C C . GLU A 1 536 ? 14.293 21.918 -22.229 1.00 34.50 536 GLU A C 1
ATOM 4280 O O . GLU A 1 536 ? 13.336 22.045 -22.997 1.00 34.50 536 GLU A O 1
ATOM 4285 N N . LYS A 1 537 ? 14.133 21.931 -20.903 1.00 36.56 537 LYS A N 1
ATOM 4286 C CA . LYS A 1 537 ? 12.848 22.220 -20.262 1.00 36.56 537 LYS A CA 1
ATOM 4287 C C . LYS A 1 537 ? 12.552 23.720 -20.313 1.00 36.56 537 LYS A C 1
ATOM 4289 O O . LYS A 1 537 ? 12.699 24.419 -19.311 1.00 36.56 537 LYS A O 1
ATOM 4294 N N . GLN A 1 538 ? 12.077 24.206 -21.457 1.00 30.94 538 GLN A N 1
ATOM 4295 C CA . GLN A 1 538 ? 11.470 25.536 -21.524 1.00 30.94 538 GLN A CA 1
ATOM 4296 C C . GLN A 1 538 ? 10.306 25.609 -20.515 1.00 30.94 538 GLN A C 1
ATOM 4298 O O . GLN A 1 538 ? 9.353 24.836 -20.601 1.00 30.94 538 GLN A O 1
ATOM 4303 N N . GLY A 1 539 ? 10.409 26.510 -19.528 1.00 33.38 539 GLY A N 1
ATOM 4304 C CA . GLY A 1 539 ? 9.376 26.721 -18.502 1.00 33.38 539 GLY A CA 1
ATOM 4305 C C . GLY A 1 539 ? 9.676 26.220 -17.078 1.00 33.38 539 GLY A C 1
ATOM 4306 O O . GLY A 1 539 ? 8.727 25.916 -16.352 1.00 33.38 539 GLY A O 1
ATOM 4307 N N . GLN A 1 540 ? 10.944 26.138 -16.644 1.00 32.91 540 GLN A N 1
ATOM 4308 C CA . GLN A 1 540 ? 11.299 25.972 -15.215 1.00 32.91 540 GLN A CA 1
ATOM 4309 C C . GLN A 1 540 ? 12.328 26.990 -14.663 1.00 32.91 540 GLN A C 1
ATOM 4311 O O . GLN A 1 540 ? 12.922 26.736 -13.621 1.00 32.91 540 GLN A O 1
ATOM 4316 N N . GLU A 1 541 ? 12.475 28.171 -15.276 1.00 29.75 541 GLU A N 1
ATOM 4317 C CA . GLU A 1 541 ? 13.353 29.257 -14.783 1.00 29.75 541 GLU A CA 1
ATOM 4318 C C . GLU A 1 541 ? 12.589 30.567 -14.507 1.00 29.75 541 GLU A C 1
ATOM 4320 O O . GLU A 1 541 ? 12.841 31.598 -15.123 1.00 29.75 541 GLU A O 1
ATOM 4325 N N . SER A 1 542 ? 11.621 30.539 -13.580 1.00 30.89 542 SER A N 1
ATOM 4326 C CA . SER A 1 542 ? 11.004 31.771 -13.041 1.00 30.89 542 SER A CA 1
ATOM 4327 C C . SER A 1 542 ? 10.281 31.597 -11.689 1.00 30.89 542 SER A C 1
ATOM 4329 O O . SER A 1 542 ? 9.294 32.285 -11.435 1.00 30.89 542 SER A O 1
ATOM 4331 N N . MET A 1 543 ? 10.691 30.640 -10.839 1.00 30.02 543 MET A N 1
ATOM 4332 C CA . MET A 1 543 ? 10.060 30.429 -9.515 1.00 30.02 543 MET A CA 1
ATOM 4333 C C . MET A 1 543 ? 10.946 29.714 -8.470 1.00 30.02 543 MET A C 1
ATOM 4335 O O . MET A 1 543 ? 10.440 29.181 -7.491 1.00 30.02 543 MET A O 1
ATOM 4339 N N . ALA A 1 544 ? 12.266 29.670 -8.677 1.00 28.28 544 ALA A N 1
ATOM 4340 C CA . ALA A 1 544 ? 13.225 28.989 -7.795 1.00 28.28 544 ALA A CA 1
ATOM 4341 C C . ALA A 1 544 ? 14.114 29.990 -7.025 1.00 28.28 544 ALA A C 1
ATOM 4343 O O . ALA A 1 544 ? 15.324 29.807 -6.943 1.00 28.28 544 ALA A O 1
ATOM 4344 N N . GLY A 1 545 ? 13.529 31.092 -6.541 1.00 29.45 545 GLY A N 1
ATOM 4345 C CA . GLY A 1 545 ? 14.289 32.228 -6.001 1.00 29.45 545 GLY A CA 1
ATOM 4346 C C . GLY A 1 545 ? 13.434 33.287 -5.303 1.00 29.45 545 GLY A C 1
ATOM 4347 O O . GLY A 1 545 ? 13.559 34.467 -5.615 1.00 29.45 545 GLY A O 1
ATOM 4348 N N . SER A 1 546 ? 12.539 32.864 -4.407 1.00 27.38 546 SER A N 1
ATOM 4349 C CA . SER A 1 546 ? 11.721 33.767 -3.572 1.00 27.38 546 SER A CA 1
ATOM 4350 C C . SER A 1 546 ? 11.449 33.258 -2.149 1.00 27.38 546 SER A C 1
ATOM 4352 O O . SER A 1 546 ? 11.185 34.071 -1.271 1.00 27.38 546 SER A O 1
ATOM 4354 N N . ASP A 1 547 ? 11.544 31.946 -1.899 1.00 30.33 547 ASP A N 1
ATOM 4355 C CA . ASP A 1 547 ? 10.935 31.316 -0.713 1.00 30.33 547 ASP A CA 1
ATOM 4356 C C . ASP A 1 547 ? 11.962 30.816 0.340 1.00 30.33 547 ASP A C 1
ATOM 4358 O O . ASP A 1 547 ? 11.572 30.139 1.288 1.00 30.33 547 ASP A O 1
ATOM 4362 N N . GLU A 1 548 ? 13.265 31.118 0.199 1.00 29.92 548 GLU A N 1
ATOM 4363 C CA . GLU A 1 548 ? 14.332 30.601 1.096 1.00 29.92 548 GLU A CA 1
ATOM 4364 C C . GLU A 1 548 ? 15.264 31.664 1.740 1.00 29.92 548 GLU A C 1
ATOM 4366 O O . GLU A 1 548 ? 16.171 31.283 2.476 1.00 29.92 548 GLU A O 1
ATOM 4371 N N . GLU A 1 549 ? 15.053 32.981 1.558 1.00 26.42 549 GLU A N 1
ATOM 4372 C CA . GLU A 1 549 ? 15.899 34.026 2.200 1.00 26.42 549 GLU A CA 1
ATOM 4373 C C . GLU A 1 549 ? 15.287 34.749 3.426 1.00 26.42 549 GLU A C 1
ATOM 4375 O O . GLU A 1 549 ? 16.009 35.456 4.131 1.00 26.42 549 GLU A O 1
ATOM 4380 N N . GLU A 1 550 ? 14.015 34.528 3.784 1.00 27.83 550 GLU A N 1
ATOM 4381 C CA . GLU A 1 550 ? 13.412 35.088 5.015 1.00 27.83 550 GLU A CA 1
ATOM 4382 C C . GLU A 1 550 ? 13.360 34.091 6.192 1.00 27.83 550 GLU A C 1
ATOM 4384 O O . GLU A 1 550 ? 12.301 33.852 6.769 1.00 27.83 550 GLU A O 1
ATOM 4389 N N . HIS A 1 551 ? 14.507 33.526 6.610 1.00 30.31 551 HIS A N 1
ATOM 4390 C CA . HIS A 1 551 ? 14.588 32.953 7.971 1.00 30.31 551 HIS A CA 1
ATOM 4391 C C . HIS A 1 551 ? 15.952 32.935 8.706 1.00 30.31 551 HIS A C 1
ATOM 4393 O O . HIS A 1 551 ? 16.017 32.426 9.828 1.00 30.31 551 HIS A O 1
ATOM 4399 N N . GLU A 1 552 ? 17.023 33.551 8.179 1.00 28.95 552 GLU A N 1
ATOM 4400 C CA . GLU A 1 552 ? 18.316 33.699 8.893 1.00 28.95 552 GLU A CA 1
ATOM 4401 C C . GLU A 1 552 ? 18.703 35.160 9.215 1.00 28.95 552 GLU A C 1
ATOM 4403 O O . GLU A 1 552 ? 19.762 35.663 8.825 1.00 28.95 552 GLU A O 1
ATOM 4408 N N . ARG A 1 553 ? 17.868 35.858 10.004 1.00 24.00 553 ARG A N 1
ATOM 4409 C CA . ARG A 1 553 ? 18.296 37.051 10.771 1.00 24.00 553 ARG A CA 1
ATOM 4410 C C . ARG A 1 553 ? 17.337 37.390 11.927 1.00 24.00 553 ARG A C 1
ATOM 4412 O O . ARG A 1 553 ? 16.409 38.170 11.762 1.00 24.00 553 ARG A O 1
ATOM 4419 N N . GLY A 1 554 ? 17.575 36.799 13.107 1.00 23.75 554 GLY A N 1
ATOM 4420 C CA . GLY A 1 554 ? 16.663 36.892 14.268 1.00 23.75 554 GLY A CA 1
ATOM 4421 C C . GLY A 1 554 ? 17.234 37.481 15.570 1.00 23.75 554 GLY A C 1
ATOM 4422 O O . GLY A 1 554 ? 16.551 38.262 16.225 1.00 23.75 554 GLY A O 1
ATOM 4423 N N . GLU A 1 555 ? 18.480 37.171 15.961 1.00 27.17 555 GLU A N 1
ATOM 4424 C CA . GLU A 1 555 ? 19.031 37.608 17.261 1.00 27.17 555 GLU A CA 1
ATOM 4425 C C . GLU A 1 555 ? 20.473 38.147 17.201 1.00 27.17 555 GLU A C 1
ATOM 4427 O O . GLU A 1 555 ? 21.430 37.368 17.206 1.00 27.17 555 GLU A O 1
ATOM 4432 N N . ARG A 1 556 ? 20.625 39.487 17.264 1.00 27.06 556 ARG A N 1
ATOM 4433 C CA . ARG A 1 556 ? 21.528 40.205 18.209 1.00 27.06 556 ARG A CA 1
ATOM 4434 C C . ARG A 1 556 ? 21.528 41.742 18.037 1.00 27.06 556 ARG A C 1
ATOM 4436 O O . ARG A 1 556 ? 22.308 42.305 17.284 1.00 27.06 556 ARG A O 1
ATOM 4443 N N . GLY A 1 557 ? 20.691 42.408 18.836 1.00 27.70 557 GLY A N 1
ATOM 4444 C CA . GLY A 1 557 ? 21.000 43.627 19.611 1.00 27.70 557 GLY A CA 1
ATOM 4445 C C . GLY A 1 557 ? 21.629 44.897 18.986 1.00 27.70 557 GLY A C 1
ATOM 4446 O O . GLY A 1 557 ? 22.836 44.968 18.813 1.00 27.70 557 GLY A O 1
ATOM 4447 N N . LYS A 1 558 ? 20.830 45.985 18.997 1.00 32.28 558 LYS A N 1
ATOM 4448 C CA . LYS A 1 558 ? 21.202 47.410 19.247 1.00 32.28 558 LYS A CA 1
ATOM 4449 C C . LYS A 1 558 ? 22.152 48.140 18.258 1.00 32.28 558 LYS A C 1
ATOM 4451 O O . LYS A 1 558 ? 23.356 47.928 18.285 1.00 32.28 558 LYS A O 1
ATOM 4456 N N . GLY A 1 559 ? 21.665 49.198 17.583 1.00 26.00 559 GLY A N 1
ATOM 4457 C CA . GLY A 1 559 ? 22.544 50.226 16.975 1.00 26.00 559 GLY A CA 1
ATOM 4458 C C . GLY A 1 559 ? 21.844 51.307 16.126 1.00 26.00 559 GLY A C 1
ATOM 4459 O O . GLY A 1 559 ? 21.225 51.004 15.121 1.00 26.00 559 GLY A O 1
ATOM 4460 N N . ARG A 1 560 ? 21.940 52.581 16.526 1.00 28.27 560 ARG A N 1
ATOM 4461 C CA . ARG A 1 560 ? 21.292 53.779 15.932 1.00 28.27 560 ARG A CA 1
ATOM 4462 C C . ARG A 1 560 ? 21.695 54.147 14.473 1.00 28.27 560 ARG A C 1
ATOM 4464 O O . ARG A 1 560 ? 22.869 54.375 14.229 1.00 28.27 560 ARG A O 1
ATOM 4471 N N . ALA A 1 561 ? 20.671 54.490 13.670 1.00 27.41 561 ALA A N 1
ATOM 4472 C CA . ALA A 1 561 ? 20.476 55.756 12.910 1.00 27.41 561 ALA A CA 1
ATOM 4473 C C . ALA A 1 561 ? 21.160 56.083 11.542 1.00 27.41 561 ALA A C 1
ATOM 4475 O O . ALA A 1 561 ? 22.372 56.233 11.486 1.00 27.41 561 ALA A O 1
ATOM 4476 N N . ARG A 1 562 ? 20.294 56.483 10.569 1.00 28.73 562 ARG A N 1
ATOM 4477 C CA . ARG A 1 562 ? 20.465 57.475 9.451 1.00 28.73 562 ARG A CA 1
ATOM 4478 C C . ARG A 1 562 ? 21.470 57.126 8.320 1.00 28.73 562 ARG A C 1
ATOM 4480 O O . ARG A 1 562 ? 22.404 56.382 8.557 1.00 28.73 562 ARG A O 1
ATOM 4487 N N . GLU A 1 563 ? 21.364 57.596 7.063 1.00 27.75 563 GLU A N 1
ATOM 4488 C CA . GLU A 1 563 ? 20.357 58.387 6.298 1.00 27.75 563 GLU A CA 1
ATOM 4489 C C . GLU A 1 563 ? 20.402 57.986 4.780 1.00 27.75 563 GLU A C 1
ATOM 4491 O O . GLU A 1 563 ? 21.006 56.964 4.470 1.00 27.75 563 GLU A O 1
ATOM 4496 N N . ALA A 1 564 ? 19.722 58.683 3.843 1.00 23.00 564 ALA A N 1
ATOM 4497 C CA . ALA A 1 564 ? 19.361 58.155 2.493 1.00 23.00 564 ALA A CA 1
ATOM 4498 C C . ALA A 1 564 ? 20.023 58.853 1.239 1.00 23.00 564 ALA A C 1
ATOM 4500 O O . ALA A 1 564 ? 21.192 59.209 1.337 1.00 23.00 564 ALA A O 1
ATOM 4501 N N . PRO A 1 565 ? 19.360 59.019 0.056 1.00 46.56 565 PRO A N 1
ATOM 4502 C CA . PRO A 1 565 ? 19.524 58.280 -1.236 1.00 46.56 565 PRO A CA 1
ATOM 4503 C C . PRO A 1 565 ? 20.087 59.198 -2.395 1.00 46.56 565 PRO A C 1
ATOM 4505 O O . PRO A 1 565 ? 20.809 60.115 -2.007 1.00 46.56 565 PRO A O 1
ATOM 4508 N N . PRO A 1 566 ? 19.821 59.120 -3.752 1.00 50.41 566 PRO A N 1
ATOM 4509 C CA . PRO A 1 566 ? 19.038 58.185 -4.624 1.00 50.41 566 PRO A CA 1
ATOM 4510 C C . PRO A 1 566 ? 19.483 57.895 -6.126 1.00 50.41 566 PRO A C 1
ATOM 4512 O O . PRO A 1 566 ? 20.150 58.699 -6.761 1.00 50.41 566 PRO A O 1
ATOM 4515 N N . ARG A 1 567 ? 18.862 56.859 -6.754 1.00 35.66 567 ARG A N 1
ATOM 4516 C CA . ARG A 1 567 ? 18.256 56.789 -8.142 1.00 35.66 567 ARG A CA 1
ATOM 4517 C C . ARG A 1 567 ? 19.020 56.653 -9.510 1.00 35.66 567 ARG A C 1
ATOM 4519 O O . ARG A 1 567 ? 19.913 57.421 -9.825 1.00 35.66 567 ARG A O 1
ATOM 4526 N N . ASN A 1 568 ? 18.360 55.862 -10.397 1.00 31.17 568 ASN A N 1
ATOM 4527 C CA . ASN A 1 568 ? 18.103 55.987 -11.872 1.00 31.17 568 ASN A CA 1
ATOM 4528 C C . ASN A 1 568 ? 19.152 55.633 -12.974 1.00 31.17 568 ASN A C 1
ATOM 4530 O O . ASN A 1 568 ? 20.265 56.136 -12.946 1.00 31.17 568 ASN A O 1
ATOM 4534 N N . GLY A 1 569 ? 18.700 54.967 -14.070 1.00 26.45 569 GLY A N 1
ATOM 4535 C CA . GLY A 1 569 ? 19.221 55.204 -15.449 1.00 26.45 569 GLY A CA 1
ATOM 4536 C C . GLY A 1 569 ? 19.287 54.038 -16.478 1.00 26.45 569 GLY A C 1
ATOM 4537 O O . GLY A 1 569 ? 20.227 53.260 -16.464 1.00 26.45 569 GLY A O 1
ATOM 4538 N N . THR A 1 570 ? 18.349 53.979 -17.435 1.00 25.38 570 THR A N 1
ATOM 4539 C CA . THR A 1 570 ? 18.291 53.162 -18.696 1.00 25.38 570 THR A CA 1
ATOM 4540 C C . THR A 1 570 ? 18.905 53.895 -19.932 1.00 25.38 570 THR A C 1
ATOM 4542 O O . THR A 1 570 ? 19.098 55.101 -19.777 1.00 25.38 570 THR A O 1
ATOM 4545 N N . PRO A 1 571 ? 18.991 53.374 -21.203 1.00 45.03 571 PRO A N 1
ATOM 4546 C CA . PRO A 1 571 ? 19.085 52.002 -21.790 1.00 45.03 571 PRO A CA 1
ATOM 4547 C C . PRO A 1 571 ? 20.190 51.821 -22.934 1.00 45.03 571 PRO A C 1
ATOM 4549 O O . PRO A 1 571 ? 21.344 52.035 -22.588 1.00 45.03 571 PRO A O 1
ATOM 4552 N N . PRO A 1 572 ? 19.959 51.432 -24.238 1.00 50.28 572 PRO A N 1
ATOM 4553 C CA . PRO A 1 572 ? 20.087 50.064 -24.843 1.00 50.28 572 PRO A CA 1
ATOM 4554 C C . PRO A 1 572 ? 20.961 49.889 -26.156 1.00 50.28 572 PRO A C 1
ATOM 4556 O O . PRO A 1 572 ? 21.607 50.833 -26.593 1.00 50.28 572 PRO A O 1
ATOM 4559 N N . VAL A 1 573 ? 20.828 48.719 -26.847 1.00 30.83 573 VAL A N 1
ATOM 4560 C CA . VAL A 1 573 ? 20.899 48.420 -28.335 1.00 30.83 573 VAL A CA 1
ATOM 4561 C C . VAL A 1 573 ? 22.121 47.647 -28.952 1.00 30.83 573 VAL A C 1
ATOM 4563 O O . VAL A 1 573 ? 23.246 48.119 -28.884 1.00 30.83 573 VAL A O 1
ATOM 4566 N N . THR A 1 574 ? 21.835 46.543 -29.698 1.00 29.66 574 THR A N 1
ATOM 4567 C CA . THR A 1 574 ? 22.641 45.771 -30.728 1.00 29.66 574 THR A CA 1
ATOM 4568 C C . THR A 1 574 ? 24.011 45.141 -30.366 1.00 29.66 574 THR A C 1
ATOM 4570 O O . THR A 1 574 ? 24.663 45.602 -29.442 1.00 29.66 574 THR A O 1
ATOM 4573 N N . GLY A 1 575 ? 24.531 44.103 -31.060 1.00 27.59 575 GLY A N 1
ATOM 4574 C CA . GLY A 1 575 ? 23.973 43.242 -32.136 1.00 27.59 575 GLY A CA 1
ATOM 4575 C C . GLY A 1 575 ? 25.015 42.333 -32.860 1.00 27.59 575 GLY A C 1
ATOM 4576 O O . GLY A 1 575 ? 26.198 42.644 -32.834 1.00 27.59 575 GLY A O 1
ATOM 4577 N N . ASP A 1 576 ? 24.521 41.263 -33.511 1.00 30.00 576 ASP A N 1
ATOM 4578 C CA . ASP A 1 576 ? 25.080 40.402 -34.597 1.00 30.00 576 ASP A CA 1
ATOM 4579 C C . ASP A 1 576 ? 26.323 39.456 -34.493 1.00 30.00 576 ASP A C 1
ATOM 4581 O O . ASP A 1 576 ? 27.308 39.683 -33.800 1.00 30.00 576 ASP A O 1
ATOM 4585 N N . ASP A 1 577 ? 26.195 38.389 -35.312 1.00 29.88 577 ASP A N 1
ATOM 4586 C CA . ASP A 1 577 ? 27.158 37.629 -36.151 1.00 29.88 577 ASP A CA 1
ATOM 4587 C C . ASP A 1 577 ? 28.138 36.497 -35.685 1.00 29.88 577 ASP A C 1
ATOM 4589 O O . ASP A 1 577 ? 29.291 36.704 -35.323 1.00 29.88 577 ASP A O 1
ATOM 4593 N N . THR A 1 578 ? 27.729 35.259 -36.040 1.00 28.95 578 THR A N 1
ATOM 4594 C CA . THR A 1 578 ? 28.467 34.195 -36.799 1.00 28.95 578 THR A CA 1
ATOM 4595 C C . THR A 1 578 ? 29.596 33.301 -36.222 1.00 28.95 578 THR A C 1
ATOM 4597 O O . THR A 1 578 ? 30.636 33.793 -35.819 1.00 28.95 578 THR A O 1
ATOM 4600 N N . ARG A 1 579 ? 29.414 31.969 -36.439 1.00 29.77 579 ARG A N 1
ATOM 4601 C CA . ARG A 1 579 ? 30.315 30.941 -37.075 1.00 29.77 579 ARG A CA 1
ATOM 4602 C C . ARG A 1 579 ? 31.751 30.701 -36.517 1.00 29.77 579 ARG A C 1
ATOM 4604 O O . ARG A 1 579 ? 32.336 31.569 -35.899 1.00 29.77 579 ARG A O 1
ATOM 4611 N N . ASP A 1 580 ? 32.429 29.554 -36.708 1.00 27.47 580 ASP A N 1
ATOM 4612 C CA . ASP A 1 580 ? 32.100 28.239 -37.312 1.00 27.47 580 ASP A CA 1
ATOM 4613 C C . ASP A 1 580 ? 32.908 27.083 -36.644 1.00 27.47 580 ASP A C 1
ATOM 4615 O O . ASP A 1 580 ? 33.618 27.297 -35.663 1.00 27.47 580 ASP A O 1
ATOM 4619 N N . HIS A 1 581 ? 32.806 25.852 -37.164 1.00 30.92 581 HIS A N 1
ATOM 4620 C CA . HIS A 1 581 ? 33.457 24.628 -36.651 1.00 30.92 581 HIS A CA 1
ATOM 4621 C C . HIS A 1 581 ? 35.003 24.548 -36.765 1.00 30.92 581 HIS A C 1
ATOM 4623 O O . HIS A 1 581 ? 35.597 25.046 -37.719 1.00 30.92 581 HIS A O 1
ATOM 4629 N N . GLY A 1 582 ? 35.640 23.765 -35.868 1.00 24.39 582 GLY A N 1
ATOM 4630 C CA . GLY A 1 582 ? 37.064 23.384 -35.957 1.00 24.39 582 GLY A CA 1
ATOM 4631 C C . GLY A 1 582 ? 37.507 22.182 -35.088 1.00 24.39 582 GLY A C 1
ATOM 4632 O O . GLY A 1 582 ? 37.509 22.245 -33.865 1.00 24.39 582 GLY A O 1
ATOM 4633 N N . THR A 1 583 ? 37.905 21.103 -35.768 1.00 27.59 583 THR A N 1
ATOM 4634 C CA . THR A 1 583 ? 38.756 19.930 -35.412 1.00 27.59 583 THR A CA 1
ATOM 4635 C C . THR A 1 583 ? 40.061 20.239 -34.629 1.00 27.59 583 THR A C 1
ATOM 4637 O O . THR A 1 583 ? 40.503 21.379 -34.683 1.00 27.59 583 THR A O 1
ATOM 4640 N N . SER A 1 584 ? 40.815 19.324 -33.973 1.00 25.66 584 SER A N 1
ATOM 4641 C CA . SER A 1 584 ? 40.788 17.844 -33.745 1.00 25.66 584 SER A CA 1
ATOM 4642 C C . SER A 1 584 ? 41.891 17.414 -32.720 1.00 25.66 584 SER A C 1
ATOM 4644 O O . SER A 1 584 ? 42.557 18.288 -32.187 1.00 25.66 584 SER A O 1
ATOM 4646 N N . CYS A 1 585 ? 42.070 16.096 -32.468 1.00 24.78 585 CYS A N 1
ATOM 4647 C CA . CYS A 1 585 ? 43.316 15.294 -32.236 1.00 24.78 585 CYS A CA 1
ATOM 4648 C C . CYS A 1 585 ? 44.676 15.984 -31.885 1.00 24.78 585 CYS A C 1
ATOM 4650 O O . CYS A 1 585 ? 44.976 17.039 -32.421 1.00 24.78 585 CYS A O 1
ATOM 4652 N N . GLU A 1 586 ? 45.632 15.414 -31.116 1.00 29.17 586 GLU A N 1
ATOM 4653 C CA . GLU A 1 586 ? 45.926 14.004 -30.742 1.00 29.17 586 GLU A CA 1
ATOM 4654 C C . GLU A 1 586 ? 47.067 13.874 -29.678 1.00 29.17 586 GLU A C 1
ATOM 4656 O O . GLU A 1 586 ? 47.921 14.749 -29.632 1.00 29.17 586 GLU A O 1
ATOM 4661 N N . GLN A 1 587 ? 47.161 12.723 -28.969 1.00 29.09 587 GLN A N 1
ATOM 4662 C CA . GLN A 1 587 ? 48.375 12.118 -28.323 1.00 29.09 587 GLN A CA 1
ATOM 4663 C C . GLN A 1 587 ? 49.164 12.967 -27.255 1.00 29.09 587 GLN A C 1
ATOM 4665 O O . GLN A 1 587 ? 48.884 14.139 -27.066 1.00 29.09 587 GLN A O 1
ATOM 4670 N N . ASN A 1 588 ? 50.110 12.471 -26.424 1.00 26.95 588 ASN A N 1
ATOM 4671 C CA . ASN A 1 588 ? 50.847 11.190 -26.350 1.00 26.95 588 ASN A CA 1
ATOM 4672 C C . ASN A 1 588 ? 51.280 10.775 -24.900 1.00 26.95 588 ASN A C 1
ATOM 4674 O O . ASN A 1 588 ? 50.930 11.430 -23.924 1.00 26.95 588 ASN A O 1
ATOM 4678 N N . LYS A 1 589 ? 52.041 9.666 -24.813 1.00 27.34 589 LYS A N 1
ATOM 4679 C CA . LYS A 1 589 ? 52.714 8.964 -23.674 1.00 27.34 589 LYS A CA 1
ATOM 4680 C C . LYS A 1 589 ? 53.682 9.852 -22.827 1.00 27.34 589 LYS A C 1
ATOM 4682 O O . LYS A 1 589 ? 53.914 10.988 -23.218 1.00 27.34 589 LYS A O 1
ATOM 4687 N N . SER A 1 590 ? 54.305 9.437 -21.701 1.00 26.45 590 SER A N 1
ATOM 4688 C CA . SER A 1 590 ? 54.821 8.101 -21.288 1.00 26.45 590 SER A CA 1
ATOM 4689 C C . SER A 1 590 ? 55.016 7.876 -19.763 1.00 26.45 590 SER A C 1
ATOM 4691 O O . SER A 1 590 ? 54.725 8.745 -18.949 1.00 26.45 590 SER A O 1
ATOM 4693 N N . GLU A 1 591 ? 55.502 6.680 -19.396 1.00 32.25 591 GLU A N 1
ATOM 4694 C CA . GLU A 1 591 ? 55.833 6.190 -18.037 1.00 32.25 591 GLU A CA 1
ATOM 4695 C C . GLU A 1 591 ? 57.265 6.562 -17.579 1.00 32.25 591 GLU A C 1
ATOM 4697 O O . GLU A 1 591 ? 58.106 6.793 -18.443 1.00 32.25 591 GLU A O 1
ATOM 4702 N N . GLU A 1 592 ? 57.557 6.524 -16.260 1.00 27.25 592 GLU A N 1
ATOM 4703 C CA . GLU A 1 592 ? 58.736 5.831 -15.662 1.00 27.25 592 GLU A CA 1
ATOM 4704 C C . GLU A 1 592 ? 58.775 5.851 -14.103 1.00 27.25 592 GLU A C 1
ATOM 4706 O O . GLU A 1 592 ? 58.044 6.597 -13.452 1.00 27.25 592 GLU A O 1
ATOM 4711 N N . THR A 1 593 ? 59.618 4.992 -13.498 1.00 26.94 593 THR A N 1
ATOM 4712 C CA . THR A 1 593 ? 59.958 4.846 -12.047 1.00 26.94 593 THR A CA 1
ATOM 4713 C C . THR A 1 593 ? 61.408 4.272 -11.934 1.00 26.94 593 THR A C 1
ATOM 4715 O O . THR A 1 593 ? 61.968 4.052 -13.009 1.00 26.94 593 THR A O 1
ATOM 4718 N N . PRO A 1 594 ? 62.055 3.930 -10.774 1.00 46.84 594 PRO A N 1
ATOM 4719 C CA . PRO A 1 594 ? 61.714 4.076 -9.333 1.00 46.84 594 PRO A CA 1
ATOM 4720 C C . PRO A 1 594 ? 62.876 4.462 -8.333 1.00 46.84 594 PRO A C 1
ATOM 4722 O O . PRO A 1 594 ? 64.028 4.120 -8.568 1.00 46.84 594 PRO A O 1
ATOM 4725 N N . LYS A 1 595 ? 62.531 4.927 -7.101 1.00 26.62 595 LYS A N 1
ATOM 4726 C CA . LYS A 1 595 ? 63.283 4.758 -5.796 1.00 26.62 595 LYS A CA 1
ATOM 4727 C C . LYS A 1 595 ? 64.738 5.340 -5.669 1.00 26.62 595 LYS A C 1
ATOM 4729 O O . LYS A 1 595 ? 65.243 5.837 -6.668 1.00 26.62 595 LYS A O 1
ATOM 4734 N N . PRO A 1 596 ? 65.460 5.292 -4.501 1.00 45.53 596 PRO A N 1
ATOM 4735 C CA . PRO A 1 596 ? 65.107 5.022 -3.079 1.00 45.53 596 PRO A CA 1
ATOM 4736 C C . PRO A 1 596 ? 65.608 6.069 -2.009 1.00 45.53 596 PRO A C 1
ATOM 4738 O O . PRO A 1 596 ? 66.357 6.986 -2.314 1.00 45.53 596 PRO A O 1
ATOM 4741 N N . ASP A 1 597 ? 65.250 5.814 -0.734 1.00 27.38 597 ASP A N 1
ATOM 4742 C CA . ASP A 1 597 ? 66.006 5.982 0.549 1.00 27.38 597 ASP A CA 1
ATOM 4743 C C . ASP A 1 597 ? 66.281 7.309 1.344 1.00 27.38 597 ASP A C 1
ATOM 4745 O O . ASP A 1 597 ? 66.968 8.229 0.920 1.00 27.38 597 ASP A O 1
ATOM 4749 N N . ASN A 1 598 ? 65.827 7.267 2.615 1.00 27.17 598 ASN A N 1
ATOM 4750 C CA . ASN A 1 598 ? 66.430 7.636 3.927 1.00 27.17 598 ASN A CA 1
ATOM 4751 C C . ASN A 1 598 ? 67.156 8.985 4.286 1.00 27.17 598 ASN A C 1
ATOM 4753 O O . ASN A 1 598 ? 68.379 9.081 4.265 1.00 27.17 598 ASN A O 1
ATOM 4757 N N . SER A 1 599 ? 66.421 9.831 5.042 1.00 26.67 599 SER A N 1
ATOM 4758 C CA . SER A 1 599 ? 66.693 10.209 6.469 1.00 26.67 599 SER A CA 1
ATOM 4759 C C . SER A 1 599 ? 67.554 11.433 6.920 1.00 26.67 599 SER A C 1
ATOM 4761 O O . SER A 1 599 ? 68.605 11.732 6.370 1.00 26.67 599 SER A O 1
ATOM 4763 N N . GLN A 1 600 ? 67.128 12.012 8.070 1.00 31.42 600 GLN A N 1
ATOM 4764 C CA . GLN A 1 600 ? 67.813 12.927 9.035 1.00 31.42 600 GLN A CA 1
ATOM 4765 C C . GLN A 1 600 ? 68.153 14.382 8.602 1.00 31.42 600 GLN A C 1
ATOM 4767 O O . GLN A 1 600 ? 68.289 14.660 7.420 1.00 31.42 600 GLN A O 1
ATOM 4772 N N . THR A 1 601 ? 68.309 15.402 9.479 1.00 30.30 601 THR A N 1
ATOM 4773 C CA . THR A 1 601 ? 68.202 15.574 10.971 1.00 30.30 601 THR A CA 1
ATOM 4774 C C . THR A 1 601 ? 67.091 16.629 11.306 1.00 30.30 601 THR A C 1
ATOM 4776 O O . THR A 1 601 ? 66.195 16.742 10.481 1.00 30.30 601 THR A O 1
ATOM 4779 N N . ASN A 1 602 ? 66.939 17.438 12.386 1.00 31.91 602 ASN A N 1
ATOM 4780 C CA . ASN A 1 602 ? 67.559 17.795 13.704 1.00 31.91 602 ASN A CA 1
ATOM 4781 C C . ASN A 1 602 ? 66.425 18.498 14.566 1.00 31.91 602 ASN A C 1
ATOM 4783 O O . ASN A 1 602 ? 65.276 18.388 14.153 1.00 31.91 602 ASN A O 1
ATOM 4787 N N . THR A 1 603 ? 66.496 19.223 15.711 1.00 30.00 603 THR A N 1
ATOM 4788 C CA . THR A 1 603 ? 67.522 19.794 16.637 1.00 30.00 603 THR A CA 1
ATOM 4789 C C . THR A 1 603 ? 66.896 20.120 18.031 1.00 30.00 603 THR A C 1
ATOM 4791 O O . THR A 1 603 ? 65.719 20.444 18.067 1.00 30.00 603 THR A O 1
ATOM 4794 N N . ARG A 1 604 ? 67.707 20.159 19.119 1.00 33.69 604 ARG A N 1
ATOM 4795 C CA . ARG A 1 604 ? 67.726 21.077 20.326 1.00 33.69 604 ARG A CA 1
ATOM 4796 C C . ARG A 1 604 ? 66.421 21.536 21.071 1.00 33.69 604 ARG A C 1
ATOM 4798 O O . ARG A 1 604 ? 65.467 21.933 20.428 1.00 33.69 604 ARG A O 1
ATOM 4805 N N . SER A 1 605 ? 66.352 21.695 22.420 1.00 29.45 605 SER A N 1
ATOM 4806 C CA . SER A 1 605 ? 67.312 21.441 23.540 1.00 29.45 605 SER A CA 1
ATOM 4807 C C . SER A 1 605 ? 66.728 21.518 24.999 1.00 29.45 605 SER A C 1
ATOM 4809 O O . SER A 1 605 ? 66.003 22.454 25.299 1.00 29.45 605 SER A O 1
ATOM 4811 N N . MET A 1 606 ? 67.207 20.637 25.912 1.00 31.98 606 MET A N 1
ATOM 4812 C CA . MET A 1 606 ? 67.621 20.814 27.355 1.00 31.98 606 MET A CA 1
ATOM 4813 C C . MET A 1 606 ? 66.715 21.099 28.619 1.00 31.98 606 MET A C 1
ATOM 4815 O O . MET A 1 606 ? 66.105 22.150 28.739 1.00 31.98 606 MET A O 1
ATOM 4819 N N . ALA A 1 607 ? 66.926 20.232 29.652 1.00 29.53 607 ALA A N 1
ATOM 4820 C CA . ALA A 1 607 ? 67.145 20.419 31.136 1.00 29.53 607 ALA A CA 1
ATOM 4821 C C . ALA A 1 607 ? 65.983 20.660 32.184 1.00 29.53 607 ALA A C 1
ATOM 4823 O O . ALA A 1 607 ? 65.325 21.683 32.093 1.00 29.53 607 ALA A O 1
ATOM 4824 N N . VAL A 1 608 ? 65.623 19.819 33.206 1.00 30.75 608 VAL A N 1
ATOM 4825 C CA . VAL A 1 608 ? 66.316 19.074 34.340 1.00 30.75 608 VAL A CA 1
ATOM 4826 C C . VAL A 1 608 ? 66.490 19.900 35.666 1.00 30.75 608 VAL A C 1
ATOM 4828 O O . VAL A 1 608 ? 66.798 21.078 35.504 1.00 30.75 608 VAL A O 1
ATOM 4831 N N . PRO A 1 609 ? 66.440 19.387 36.957 1.00 65.81 609 PRO A N 1
ATOM 4832 C CA . PRO A 1 609 ? 66.054 18.060 37.550 1.00 65.81 609 PRO A CA 1
ATOM 4833 C C . PRO A 1 609 ? 64.833 17.888 38.580 1.00 65.81 609 PRO A C 1
ATOM 4835 O O . PRO A 1 609 ? 63.779 17.519 38.072 1.00 65.81 609 PRO A O 1
ATOM 4838 N N . PRO A 1 610 ? 64.890 17.936 39.965 1.00 62.69 610 PRO A N 1
ATOM 4839 C CA . PRO A 1 610 ? 64.309 16.848 40.836 1.00 62.69 610 PRO A CA 1
ATOM 4840 C C . PRO A 1 610 ? 63.621 17.166 42.226 1.00 62.69 610 PRO A C 1
ATOM 4842 O O . PRO A 1 610 ? 63.880 18.213 42.814 1.00 62.69 610 PRO A O 1
ATOM 4845 N N . LYS A 1 611 ? 62.911 16.183 42.861 1.00 26.86 611 LYS A N 1
ATOM 4846 C CA . LYS A 1 611 ? 63.076 15.718 44.297 1.00 26.86 611 LYS A CA 1
ATOM 4847 C C . LYS A 1 611 ? 62.099 14.603 44.822 1.00 26.86 611 LYS A C 1
ATOM 4849 O O . LYS A 1 611 ? 60.936 14.859 45.086 1.00 26.86 611 LYS A O 1
ATOM 4854 N N . THR A 1 612 ? 62.641 13.397 45.067 1.00 29.61 612 THR A N 1
ATOM 4855 C CA . THR A 1 612 ? 62.472 12.423 46.206 1.00 29.61 612 THR A CA 1
ATOM 4856 C C . THR A 1 612 ? 61.151 12.112 46.993 1.00 29.61 612 THR A C 1
ATOM 4858 O O . THR A 1 612 ? 60.747 12.920 47.821 1.00 29.61 612 THR A O 1
ATOM 4861 N N . ALA A 1 613 ? 60.767 10.807 46.992 1.00 29.17 613 ALA A N 1
ATOM 4862 C CA . ALA A 1 613 ? 60.345 9.916 48.133 1.00 29.17 613 ALA A CA 1
ATOM 4863 C C . ALA A 1 613 ? 58.944 10.095 48.833 1.00 29.17 613 ALA A C 1
ATOM 4865 O O . ALA A 1 613 ? 58.354 11.154 48.697 1.00 29.17 613 ALA A O 1
ATOM 4866 N N . ARG A 1 614 ? 58.327 9.143 49.598 1.00 29.22 614 ARG A N 1
ATOM 4867 C CA . ARG A 1 614 ? 58.751 7.849 50.241 1.00 29.22 614 ARG A CA 1
ATOM 4868 C C . ARG A 1 614 ? 57.551 6.944 50.740 1.00 29.22 614 ARG A C 1
ATOM 4870 O O . ARG A 1 614 ? 56.570 7.500 51.208 1.00 29.22 614 ARG A O 1
ATOM 4877 N N . VAL A 1 615 ? 57.741 5.603 50.832 1.00 26.84 615 VAL A N 1
ATOM 4878 C CA . VAL A 1 615 ? 57.020 4.532 51.636 1.00 26.84 615 VAL A CA 1
ATOM 4879 C C . VAL A 1 615 ? 55.625 3.976 51.188 1.00 26.84 615 VAL A C 1
ATOM 4881 O O . VAL A 1 615 ? 54.819 4.684 50.601 1.00 26.84 615 VAL A O 1
ATOM 4884 N N . CYS A 1 616 ? 55.388 2.676 51.481 1.00 23.73 616 CYS A N 1
ATOM 4885 C CA . CYS A 1 616 ? 54.185 1.817 51.254 1.00 23.73 616 CYS A CA 1
ATOM 4886 C C . CYS A 1 616 ? 53.427 1.563 52.609 1.00 23.73 616 CYS A C 1
ATOM 4888 O O . CYS A 1 616 ? 53.607 2.423 53.474 1.00 23.73 616 CYS A O 1
ATOM 4890 N N . PRO A 1 617 ? 52.682 0.458 52.932 1.00 50.41 617 PRO A N 1
ATOM 4891 C CA . PRO A 1 617 ? 52.165 -0.742 52.212 1.00 50.41 617 PRO A CA 1
ATOM 4892 C C . PRO A 1 617 ? 50.593 -0.741 52.138 1.00 50.41 617 PRO A C 1
ATOM 4894 O O . PRO A 1 617 ? 50.019 0.321 52.345 1.00 50.41 617 PRO A O 1
ATOM 4897 N N . SER A 1 618 ? 49.801 -1.779 51.794 1.00 26.52 618 SER A N 1
ATOM 4898 C CA . SER A 1 618 ? 49.931 -3.244 51.976 1.00 26.52 618 SER A CA 1
ATOM 4899 C C . SER A 1 618 ? 48.969 -4.119 51.134 1.00 26.52 618 SER A C 1
ATOM 4901 O O . SER A 1 618 ? 47.860 -3.705 50.820 1.00 26.52 618 SER A O 1
ATOM 4903 N N . ASP A 1 619 ? 49.406 -5.364 50.909 1.00 25.08 619 ASP A N 1
ATOM 4904 C CA . ASP A 1 619 ? 48.664 -6.643 50.888 1.00 25.08 619 ASP A CA 1
ATOM 4905 C C . ASP A 1 619 ? 47.527 -6.943 49.878 1.00 25.08 619 ASP A C 1
ATOM 4907 O O . ASP A 1 619 ? 46.392 -6.484 49.971 1.00 25.08 619 ASP A O 1
ATOM 4911 N N . ALA A 1 620 ? 47.834 -7.907 48.999 1.00 27.47 620 ALA A N 1
ATOM 4912 C CA . ALA A 1 620 ? 46.929 -8.977 48.547 1.00 27.47 620 ALA A CA 1
ATOM 4913 C C . ALA A 1 620 ? 46.836 -10.074 49.655 1.00 27.47 620 ALA A C 1
ATOM 4915 O O . ALA A 1 620 ? 47.643 -10.005 50.585 1.00 27.47 620 ALA A O 1
ATOM 4916 N N . PRO A 1 621 ? 45.986 -11.134 49.596 1.00 39.84 621 PRO A N 1
ATOM 4917 C CA . PRO A 1 621 ? 45.249 -11.697 48.452 1.00 39.84 621 PRO A CA 1
ATOM 4918 C C . PRO A 1 621 ? 43.726 -11.851 48.783 1.00 39.84 621 PRO A C 1
ATOM 4920 O O . PRO A 1 621 ? 43.209 -10.990 49.481 1.00 39.84 621 PRO A O 1
ATOM 4923 N N . ARG A 1 622 ? 42.884 -12.806 48.336 1.00 25.17 622 ARG A N 1
ATOM 4924 C CA . ARG A 1 622 ? 43.059 -14.258 48.118 1.00 25.17 622 ARG A CA 1
ATOM 4925 C C . ARG A 1 622 ? 41.861 -14.894 47.399 1.00 25.17 622 ARG A C 1
ATOM 4927 O O . ARG A 1 622 ? 40.727 -14.462 47.568 1.00 25.17 622 ARG A O 1
ATOM 4934 N N . GLU A 1 623 ? 42.122 -15.979 46.676 1.00 30.31 623 GLU A N 1
ATOM 4935 C CA . GLU A 1 623 ? 41.107 -16.916 46.183 1.00 30.31 623 GLU A CA 1
ATOM 4936 C C . GLU A 1 623 ? 40.561 -17.798 47.322 1.00 30.31 623 GLU A C 1
ATOM 4938 O O . GLU A 1 623 ? 41.310 -18.191 48.218 1.00 30.31 623 GLU A O 1
ATOM 4943 N N . THR A 1 624 ? 39.285 -18.187 47.261 1.00 26.75 624 THR A N 1
ATOM 4944 C CA . THR A 1 624 ? 38.777 -19.543 47.595 1.00 26.75 624 THR A CA 1
ATOM 4945 C C . THR A 1 624 ? 37.299 -19.600 47.175 1.00 26.75 624 THR A C 1
ATOM 4947 O O . THR A 1 624 ? 36.536 -18.715 47.536 1.00 26.75 624 THR A O 1
ATOM 4950 N N . HIS A 1 625 ? 36.859 -20.424 46.219 1.00 26.80 625 HIS A N 1
ATOM 4951 C CA . HIS A 1 625 ? 36.736 -21.893 46.190 1.00 26.80 625 HIS A CA 1
ATOM 4952 C C . HIS A 1 625 ? 35.799 -22.505 47.248 1.00 26.80 625 HIS A C 1
ATOM 4954 O O . HIS A 1 625 ? 36.049 -22.392 48.442 1.00 26.80 625 HIS A O 1
ATOM 4960 N N . MET A 1 626 ? 34.843 -23.306 46.747 1.00 26.53 626 MET A N 1
ATOM 4961 C CA . MET A 1 626 ? 33.892 -24.176 47.466 1.00 26.53 626 MET A CA 1
ATOM 4962 C C . MET A 1 626 ? 32.782 -23.439 48.255 1.00 26.53 626 MET A C 1
ATOM 4964 O O . MET A 1 626 ? 32.994 -22.359 48.784 1.00 26.53 626 MET A O 1
ATOM 4968 N N . GLY A 1 627 ? 31.558 -23.968 48.361 1.00 25.50 627 GLY A N 1
ATOM 4969 C CA . GLY A 1 627 ? 31.046 -25.242 47.837 1.00 25.50 627 GLY A CA 1
ATOM 4970 C C . GLY A 1 627 ? 29.516 -25.269 47.715 1.00 25.50 627 GLY A C 1
ATOM 4971 O O . GLY A 1 627 ? 28.833 -24.303 48.046 1.00 25.50 627 GLY A O 1
ATOM 4972 N N . ALA A 1 628 ? 28.980 -26.373 47.194 1.00 34.31 628 ALA A N 1
ATOM 4973 C CA . ALA A 1 628 ? 27.548 -26.543 46.947 1.00 34.31 628 ALA A CA 1
ATOM 4974 C C . ALA A 1 628 ? 26.771 -26.990 48.197 1.00 34.31 628 ALA A C 1
ATOM 4976 O O . ALA A 1 628 ? 27.288 -27.775 48.987 1.00 34.31 628 ALA A O 1
ATOM 4977 N N . THR A 1 629 ? 25.486 -26.619 48.285 1.00 27.34 629 THR A N 1
ATOM 4978 C CA . THR A 1 629 ? 24.479 -27.412 49.019 1.00 27.34 629 THR A CA 1
ATOM 4979 C C . THR A 1 629 ? 23.065 -27.211 48.472 1.00 27.34 629 THR A C 1
ATOM 4981 O O . THR A 1 629 ? 22.668 -26.118 48.077 1.00 27.34 629 THR A O 1
ATOM 4984 N N . SER A 1 630 ? 22.290 -28.291 48.474 1.00 28.38 630 SER A N 1
ATOM 4985 C CA . SER A 1 630 ? 20.835 -28.377 48.275 1.00 28.38 630 SER A CA 1
ATOM 4986 C C . SER A 1 630 ? 20.375 -29.711 48.891 1.00 28.38 630 SER A C 1
ATOM 4988 O O . SER A 1 630 ? 21.226 -30.596 49.024 1.00 28.38 630 SER A O 1
ATOM 4990 N N . PRO A 1 631 ? 19.078 -29.962 49.159 1.00 53.94 631 PRO A N 1
ATOM 4991 C CA . PRO A 1 631 ? 17.940 -29.064 49.403 1.00 53.94 631 PRO A CA 1
ATOM 4992 C C . PRO A 1 631 ? 17.613 -29.081 50.937 1.00 53.94 631 PRO A C 1
ATOM 4994 O O . PRO A 1 631 ? 18.605 -29.108 51.668 1.00 53.94 631 PRO A O 1
ATOM 4997 N N . PRO A 1 632 ? 16.366 -29.012 51.498 1.00 37.62 632 PRO A N 1
ATOM 4998 C CA . PRO A 1 632 ? 15.187 -29.848 51.180 1.00 37.62 632 PRO A CA 1
ATOM 4999 C C . PRO A 1 632 ? 13.799 -29.139 51.238 1.00 37.62 632 PRO A C 1
ATOM 5001 O O . PRO A 1 632 ? 13.683 -27.939 51.465 1.00 37.62 632 PRO A O 1
ATOM 5004 N N . ALA A 1 633 ? 12.738 -29.934 51.062 1.00 27.58 633 ALA A N 1
ATOM 5005 C CA . ALA A 1 633 ? 11.318 -29.686 51.384 1.00 27.58 633 ALA A CA 1
ATOM 5006 C C . ALA A 1 633 ? 10.709 -31.034 51.877 1.00 27.58 633 ALA A C 1
ATOM 5008 O O . ALA A 1 633 ? 11.446 -32.027 51.819 1.00 27.58 633 ALA A O 1
ATOM 5009 N N . PRO A 1 634 ? 9.421 -31.180 52.283 1.00 55.16 634 PRO A N 1
ATOM 5010 C CA . PRO A 1 634 ? 8.328 -30.223 52.544 1.00 55.16 634 PRO A CA 1
ATOM 5011 C C . PRO A 1 634 ? 7.917 -30.255 54.056 1.00 55.16 634 PRO A C 1
ATOM 5013 O O . PRO A 1 634 ? 8.813 -30.539 54.852 1.00 55.16 634 PRO A O 1
ATOM 5016 N N . PRO A 1 635 ? 6.671 -29.934 54.522 1.00 41.38 635 PRO A N 1
ATOM 5017 C CA . PRO A 1 635 ? 5.464 -30.777 54.323 1.00 41.38 635 PRO A CA 1
ATOM 5018 C C . PRO A 1 635 ? 4.095 -30.030 54.247 1.00 41.38 635 PRO A C 1
ATOM 5020 O O . PRO A 1 635 ? 4.022 -28.811 54.356 1.00 41.38 635 PRO A O 1
ATOM 5023 N N . ALA A 1 636 ? 2.995 -30.789 54.111 1.00 28.81 636 ALA A N 1
ATOM 5024 C CA . ALA A 1 636 ? 1.596 -30.363 54.325 1.00 28.81 636 ALA A CA 1
ATOM 5025 C C . ALA A 1 636 ? 0.794 -31.492 55.020 1.00 28.81 636 ALA A C 1
ATOM 5027 O O . ALA A 1 636 ? 1.178 -32.659 54.896 1.00 28.81 636 ALA A O 1
ATOM 5028 N N . PRO A 1 637 ? -0.258 -31.172 55.804 1.00 46.78 637 PRO A N 1
ATOM 5029 C CA . PRO A 1 637 ? -1.660 -31.440 55.401 1.00 46.78 637 PRO A CA 1
ATOM 5030 C C . PRO A 1 637 ? -2.588 -30.242 55.800 1.00 46.78 637 PRO A C 1
ATOM 5032 O O . PRO A 1 637 ? -2.065 -29.147 55.960 1.00 46.78 637 PRO A O 1
ATOM 5035 N N . SER A 1 638 ? -3.929 -30.258 55.949 1.00 27.33 638 SER A N 1
ATOM 5036 C CA . SER A 1 638 ? -4.977 -31.301 56.089 1.00 27.33 638 SER A CA 1
ATOM 5037 C C . SER A 1 638 ? -6.395 -30.765 55.717 1.00 27.33 638 SER A C 1
ATOM 5039 O O . SER A 1 638 ? -6.508 -29.704 55.109 1.00 27.33 638 SER A O 1
ATOM 5041 N N . LEU A 1 639 ? -7.468 -31.492 56.077 1.00 31.70 639 LEU A N 1
ATOM 5042 C CA . LEU A 1 639 ? -8.901 -31.117 55.993 1.00 31.70 639 LEU A CA 1
ATOM 5043 C C . LEU A 1 639 ? -9.575 -31.264 57.382 1.00 31.70 639 LEU A C 1
ATOM 5045 O O . LEU A 1 639 ? -8.981 -31.887 58.265 1.00 31.70 639 LEU A O 1
ATOM 5049 N N . PRO A 1 640 ? -10.800 -30.730 57.596 1.00 44.56 640 PRO A N 1
ATOM 5050 C CA . PRO A 1 640 ? -11.979 -31.620 57.718 1.00 44.56 640 PRO A CA 1
ATOM 5051 C C . PRO A 1 640 ? -13.281 -31.053 57.073 1.00 44.56 640 PRO A C 1
ATOM 5053 O O . PRO A 1 640 ? -13.215 -30.161 56.230 1.00 44.56 640 PRO A O 1
ATOM 5056 N N . SER A 1 641 ? -14.473 -31.607 57.375 1.00 28.47 641 SER A N 1
ATOM 5057 C CA . SER A 1 641 ? -15.736 -31.366 56.624 1.00 28.47 641 SER A CA 1
ATOM 5058 C C . SER A 1 641 ? -17.041 -31.422 57.460 1.00 28.47 641 SER A C 1
ATOM 5060 O O . SER A 1 641 ? -17.049 -32.032 58.524 1.00 28.47 641 SER A O 1
ATOM 5062 N N . SER A 1 642 ? -18.164 -30.933 56.882 1.00 31.56 642 SER A N 1
ATOM 5063 C CA . SER A 1 642 ? -19.601 -31.182 57.240 1.00 31.56 642 SER A CA 1
ATOM 5064 C C . SER A 1 642 ? -20.161 -30.521 58.541 1.00 31.56 642 SER A C 1
ATOM 5066 O O . SER A 1 642 ? -19.368 -30.117 59.381 1.00 31.56 642 SER A O 1
ATOM 5068 N N . THR A 1 643 ? -21.478 -30.289 58.791 1.00 28.08 643 THR A N 1
ATOM 5069 C CA . THR A 1 643 ? -22.762 -30.827 58.228 1.00 28.08 643 THR A CA 1
ATOM 5070 C C . THR A 1 643 ? -24.022 -29.929 58.530 1.00 28.08 643 THR A C 1
ATOM 5072 O O . THR A 1 643 ? -23.934 -29.080 59.409 1.00 28.08 643 THR A O 1
ATOM 5075 N N . ILE A 1 644 ? -25.204 -30.233 57.926 1.00 26.86 644 ILE A N 1
ATOM 5076 C CA . ILE A 1 644 ? -26.633 -29.959 58.349 1.00 26.86 644 ILE A CA 1
ATOM 5077 C C . ILE A 1 644 ? -27.402 -28.688 57.820 1.00 26.86 644 ILE A C 1
ATOM 5079 O O . ILE A 1 644 ? -26.806 -27.671 57.487 1.00 26.86 644 ILE A O 1
ATOM 5083 N N . MET A 1 645 ? -28.747 -28.816 57.681 1.00 29.94 645 MET A N 1
ATOM 5084 C CA . MET A 1 645 ? -29.811 -27.890 57.156 1.00 29.94 645 MET A CA 1
ATOM 5085 C C . MET A 1 645 ? -30.881 -27.563 58.266 1.00 29.94 645 MET A C 1
ATOM 5087 O O . MET A 1 645 ? -30.536 -27.838 59.416 1.00 29.94 645 MET A O 1
ATOM 5091 N N . PRO A 1 646 ? -32.172 -27.124 58.061 1.00 59.97 646 PRO A N 1
ATOM 5092 C CA . PRO A 1 646 ? -32.952 -26.557 56.914 1.00 59.97 646 PRO A CA 1
ATOM 5093 C C . PRO A 1 646 ? -33.854 -25.314 57.262 1.00 59.97 646 PRO A C 1
ATOM 5095 O O . PRO A 1 646 ? -33.762 -24.816 58.375 1.00 59.97 646 PRO A O 1
ATOM 5098 N N . HIS A 1 647 ? -34.739 -24.833 56.346 1.00 27.64 647 HIS A N 1
ATOM 5099 C CA . HIS A 1 647 ? -36.194 -24.504 56.562 1.00 27.64 647 HIS A CA 1
ATOM 5100 C C . HIS A 1 647 ? -36.891 -23.683 55.424 1.00 27.64 647 HIS A C 1
ATOM 5102 O O . HIS A 1 647 ? -36.234 -23.040 54.610 1.00 27.64 647 HIS A O 1
ATOM 5108 N N . SER A 1 648 ? -38.241 -23.703 55.368 1.00 30.14 648 SER A N 1
ATOM 5109 C CA . SER A 1 648 ? -39.165 -22.885 54.520 1.00 30.14 648 SER A CA 1
ATOM 5110 C C . SER A 1 648 ? -40.582 -22.840 55.154 1.00 30.14 648 SER A C 1
ATOM 5112 O O . SER A 1 648 ? -40.870 -23.758 55.931 1.00 30.14 648 SER A O 1
ATOM 5114 N N . PRO A 1 649 ? -41.418 -21.783 54.956 1.00 53.59 649 PRO A N 1
ATOM 5115 C CA . PRO A 1 649 ? -42.702 -21.855 54.179 1.00 53.59 649 PRO A CA 1
ATOM 5116 C C . PRO A 1 649 ? -43.166 -20.463 53.602 1.00 53.59 649 PRO A C 1
ATOM 5118 O O . PRO A 1 649 ? -42.352 -19.545 53.575 1.00 53.59 649 PRO A O 1
ATOM 5121 N N . ASP A 1 650 ? -44.447 -20.155 53.290 1.00 36.00 650 ASP A N 1
ATOM 5122 C CA . ASP A 1 650 ? -45.360 -20.606 52.191 1.00 36.00 650 ASP A CA 1
ATOM 5123 C C . ASP A 1 650 ? -46.611 -19.642 52.064 1.00 36.00 650 ASP A C 1
ATOM 5125 O O . ASP A 1 650 ? -46.719 -18.717 52.871 1.00 36.00 650 ASP A O 1
ATOM 5129 N N . HIS A 1 651 ? -47.556 -19.884 51.117 1.00 36.22 651 HIS A N 1
ATOM 5130 C CA . HIS A 1 651 ? -48.957 -19.359 50.946 1.00 36.22 651 HIS A CA 1
ATOM 5131 C C . HIS A 1 651 ? -49.202 -18.057 50.124 1.00 36.22 651 HIS A C 1
ATOM 5133 O O . HIS A 1 651 ? -48.349 -17.178 50.114 1.00 36.22 651 HIS A O 1
ATOM 5139 N N . SER A 1 652 ? -50.373 -17.761 49.496 1.00 35.00 652 SER A N 1
ATOM 5140 C CA . SER A 1 652 ? -51.579 -18.477 48.931 1.00 35.00 652 SER A CA 1
ATOM 5141 C C . SER A 1 652 ? -52.506 -17.407 48.229 1.00 35.00 652 SER A C 1
ATOM 5143 O O . SER A 1 652 ? -52.107 -16.246 48.236 1.00 35.00 652 SER A O 1
ATOM 5145 N N . HIS A 1 653 ? -53.704 -17.565 47.608 1.00 36.62 653 HIS A N 1
ATOM 5146 C CA . HIS A 1 653 ? -54.642 -18.654 47.211 1.00 36.62 653 HIS A CA 1
ATOM 5147 C C . HIS A 1 653 ? -55.591 -18.168 46.045 1.00 36.62 653 HIS A C 1
ATOM 5149 O O . HIS A 1 653 ? -55.296 -17.135 45.448 1.00 36.62 653 HIS A O 1
ATOM 5155 N N . LEU A 1 654 ? -56.714 -18.851 45.692 1.00 36.16 654 LEU A N 1
ATOM 5156 C CA . LEU A 1 654 ? -57.587 -18.533 44.513 1.00 36.16 654 LEU A CA 1
ATOM 5157 C C . LEU A 1 654 ? -59.113 -18.892 44.643 1.00 36.16 654 LEU A C 1
ATOM 5159 O O . LEU A 1 654 ? -59.411 -19.961 45.173 1.00 36.16 654 LEU A O 1
ATOM 5163 N N . PRO A 1 655 ? -60.064 -18.086 44.085 1.00 57.59 655 PRO A N 1
ATOM 5164 C CA . PRO A 1 655 ? -61.519 -18.385 43.947 1.00 57.59 655 PRO A CA 1
ATOM 5165 C C . PRO A 1 655 ? -62.079 -18.389 42.482 1.00 57.59 655 PRO A C 1
ATOM 5167 O O . PRO A 1 655 ? -61.404 -17.896 41.582 1.00 57.59 655 PRO A O 1
ATOM 5170 N N . LEU A 1 656 ? -63.309 -18.910 42.225 1.00 32.47 656 LEU A N 1
ATOM 5171 C CA . LEU A 1 656 ? -63.890 -19.121 40.857 1.00 32.47 656 LEU A CA 1
ATOM 5172 C C . LEU A 1 656 ? -65.452 -18.986 40.654 1.00 32.47 656 LEU A C 1
ATOM 5174 O O . LEU A 1 656 ? -65.899 -17.867 40.423 1.00 32.47 656 LEU A O 1
ATOM 5178 N N . PRO A 1 657 ? -66.270 -20.083 40.651 1.00 69.31 657 PRO A N 1
ATOM 5179 C CA . PRO A 1 657 ? -67.023 -20.678 39.489 1.00 69.31 657 PRO A CA 1
ATOM 5180 C C . PRO A 1 657 ? -68.586 -20.539 39.566 1.00 69.31 657 PRO A C 1
ATOM 5182 O O . PRO A 1 657 ? -69.004 -19.888 40.524 1.00 69.31 657 PRO A O 1
ATOM 5185 N N . PRO A 1 658 ? -69.498 -21.120 38.700 1.00 61.81 658 PRO A N 1
ATOM 5186 C CA . PRO A 1 658 ? -69.444 -22.218 37.678 1.00 61.81 658 PRO A CA 1
ATOM 5187 C C . PRO A 1 658 ? -70.103 -21.839 36.290 1.00 61.81 658 PRO A C 1
ATOM 5189 O O . PRO A 1 658 ? -69.798 -20.741 35.846 1.00 61.81 658 PRO A O 1
ATOM 5192 N N . SER A 1 659 ? -70.923 -22.563 35.469 1.00 33.00 659 SER A N 1
ATOM 5193 C CA . SER A 1 659 ? -71.672 -23.873 35.434 1.00 33.00 659 SER A CA 1
ATOM 5194 C C . SER A 1 659 ? -72.353 -24.138 34.044 1.00 33.00 659 SER A C 1
ATOM 5196 O O . SER A 1 659 ? -72.659 -23.148 33.391 1.00 33.00 659 SER A O 1
ATOM 5198 N N . THR A 1 660 ? -72.770 -25.337 33.551 1.00 32.75 660 THR A N 1
ATOM 5199 C CA . THR A 1 660 ? -72.304 -26.756 33.705 1.00 32.75 660 THR A CA 1
ATOM 5200 C C . THR A 1 660 ? -72.620 -27.738 32.492 1.00 32.75 660 THR A C 1
ATOM 5202 O O . THR A 1 660 ? -71.707 -27.852 31.679 1.00 32.75 660 THR A O 1
ATOM 5205 N N . PRO A 1 661 ? -73.744 -28.519 32.327 1.00 47.59 661 PRO A N 1
ATOM 5206 C CA . PRO A 1 661 ? -73.746 -29.847 31.614 1.00 47.59 661 PRO A CA 1
ATOM 5207 C C . PRO A 1 661 ? -74.937 -30.112 30.594 1.00 47.59 661 PRO A C 1
ATOM 5209 O O . PRO A 1 661 ? -75.492 -29.127 30.118 1.00 47.59 661 PRO A O 1
ATOM 5212 N N . PRO A 1 662 ? -75.450 -31.356 30.302 1.00 51.91 662 PRO A N 1
ATOM 5213 C CA . PRO A 1 662 ? -74.960 -32.474 29.431 1.00 51.91 662 PRO A CA 1
ATOM 5214 C C . PRO A 1 662 ? -76.055 -32.993 28.412 1.00 51.91 662 PRO A C 1
ATOM 5216 O O . PRO A 1 662 ? -77.008 -32.241 28.202 1.00 51.91 662 PRO A O 1
ATOM 5219 N N . PRO A 1 663 ? -76.079 -34.238 27.828 1.00 49.47 663 PRO A N 1
ATOM 5220 C CA . PRO A 1 663 ? -75.112 -35.363 27.655 1.00 49.47 663 PRO A CA 1
ATOM 5221 C C . PRO A 1 663 ? -74.816 -35.676 26.138 1.00 49.47 663 PRO A C 1
ATOM 5223 O O . PRO A 1 663 ? -75.196 -34.882 25.290 1.00 49.47 663 PRO A O 1
ATOM 5226 N N . THR A 1 664 ? -74.139 -36.739 25.643 1.00 31.66 664 THR A N 1
ATOM 5227 C CA . THR A 1 664 ? -73.893 -38.131 26.113 1.00 31.66 664 THR A CA 1
ATOM 5228 C C . THR A 1 664 ? -72.694 -38.805 25.397 1.00 31.66 664 THR A C 1
ATOM 5230 O O . THR A 1 664 ? -72.430 -38.488 24.244 1.00 31.66 664 THR A O 1
ATOM 5233 N N . ALA A 1 665 ? -72.113 -39.840 26.029 1.00 28.64 665 ALA A N 1
ATOM 5234 C CA . ALA A 1 665 ? -71.235 -40.901 25.477 1.00 28.64 665 ALA A CA 1
ATOM 5235 C C . ALA A 1 665 ? -69.779 -40.532 25.046 1.00 28.64 665 ALA A C 1
ATOM 5237 O O . ALA A 1 665 ? -69.519 -39.378 24.716 1.00 28.64 665 ALA A O 1
ATOM 5238 N N . PRO A 1 666 ? -68.795 -41.472 25.120 1.00 34.12 666 PRO A N 1
ATOM 5239 C CA . PRO A 1 666 ? -67.400 -41.083 25.391 1.00 34.12 666 PRO A CA 1
ATOM 5240 C C . PRO A 1 666 ? -66.302 -41.664 24.468 1.00 34.12 666 PRO A C 1
ATOM 5242 O O . PRO A 1 666 ? -66.218 -42.875 24.269 1.00 34.12 666 PRO A O 1
ATOM 5245 N N . THR A 1 667 ? -65.339 -40.816 24.078 1.00 26.42 667 THR A N 1
ATOM 5246 C CA . THR A 1 667 ? -64.020 -41.236 23.554 1.00 26.42 667 THR A CA 1
ATOM 5247 C C . THR A 1 667 ? -62.928 -40.254 24.026 1.00 26.42 667 THR A C 1
ATOM 5249 O O . THR A 1 667 ? -62.946 -39.102 23.593 1.00 26.42 667 THR A O 1
ATOM 5252 N N . PRO A 1 668 ? -61.991 -40.637 24.918 1.00 32.12 668 PRO A N 1
ATOM 5253 C CA . PRO A 1 668 ? -60.932 -39.742 25.399 1.00 32.12 668 PRO A CA 1
ATOM 5254 C C . PRO A 1 668 ? -59.669 -39.772 24.516 1.00 32.12 668 PRO A C 1
ATOM 5256 O O . PRO A 1 668 ? -59.326 -40.798 23.931 1.00 32.12 668 PRO A O 1
ATOM 5259 N N . MET A 1 669 ? -58.956 -38.642 24.439 1.00 33.53 669 MET A N 1
ATOM 5260 C CA . MET A 1 669 ? -57.729 -38.496 23.640 1.00 33.53 669 MET A CA 1
ATOM 5261 C C . MET A 1 669 ? -56.477 -39.049 24.353 1.00 33.53 669 MET A C 1
ATOM 5263 O O . MET A 1 669 ? -56.393 -38.955 25.578 1.00 33.53 669 MET A O 1
ATOM 5267 N N . PRO A 1 670 ? -55.458 -39.533 23.615 1.00 32.66 670 PRO A N 1
ATOM 5268 C CA . PRO A 1 670 ? -54.166 -39.899 24.188 1.00 32.66 670 PRO A CA 1
ATOM 5269 C C . PRO A 1 670 ? -53.241 -38.679 24.343 1.00 32.66 670 PRO A C 1
ATOM 5271 O O . PRO A 1 670 ? -52.790 -38.090 23.361 1.00 32.66 670 PRO A O 1
ATOM 5274 N N . THR A 1 671 ? -52.884 -38.331 25.578 1.00 30.05 671 THR A N 1
ATOM 5275 C CA . THR A 1 671 ? -51.751 -37.434 25.867 1.00 30.05 671 THR A CA 1
ATOM 5276 C C . THR A 1 671 ? -50.456 -38.228 26.012 1.00 30.05 671 THR A C 1
ATOM 5278 O O . THR A 1 671 ? -50.387 -39.120 26.853 1.00 30.05 671 THR A O 1
ATOM 5281 N N . THR A 1 672 ? -49.417 -37.850 25.260 1.00 42.25 672 THR A N 1
ATOM 5282 C CA . THR A 1 672 ? -47.995 -38.155 25.546 1.00 42.25 672 THR A CA 1
ATOM 5283 C C . THR A 1 672 ? -47.689 -39.585 26.023 1.00 42.25 672 THR A C 1
ATOM 5285 O O . THR A 1 672 ? -47.278 -39.803 27.163 1.00 42.25 672 THR A O 1
ATOM 5288 N N . THR A 1 673 ? -47.812 -40.582 25.142 1.00 27.05 673 THR A N 1
ATOM 5289 C CA . THR A 1 673 ? -47.144 -41.888 25.323 1.00 27.05 673 THR A CA 1
ATOM 5290 C C . THR A 1 673 ? -46.776 -42.514 23.970 1.00 27.05 673 THR A C 1
ATOM 5292 O O . THR A 1 673 ? -47.429 -42.256 22.965 1.00 27.05 673 THR A O 1
ATOM 5295 N N . THR A 1 674 ? -45.689 -43.291 23.965 1.00 34.56 674 THR A N 1
ATOM 5296 C CA . THR A 1 674 ? -45.061 -44.054 22.862 1.00 34.56 674 THR A CA 1
ATOM 5297 C C . THR A 1 674 ? -45.869 -44.283 21.575 1.00 34.56 674 THR A C 1
ATOM 5299 O O . THR A 1 674 ? -46.827 -45.058 21.561 1.00 34.56 674 THR A O 1
ATOM 5302 N N . ALA A 1 675 ? -45.356 -43.755 20.457 1.00 25.56 675 ALA A N 1
ATOM 5303 C CA . ALA A 1 675 ? -45.578 -44.340 19.132 1.00 25.56 675 ALA A CA 1
ATOM 5304 C C . ALA A 1 675 ? -44.770 -45.659 18.994 1.00 25.56 675 ALA A C 1
ATOM 5306 O O . ALA A 1 675 ? -43.746 -45.808 19.667 1.00 25.56 675 ALA A O 1
ATOM 5307 N N . PRO A 1 676 ? -45.236 -46.644 18.202 1.00 30.98 676 PRO A N 1
ATOM 5308 C CA . PRO A 1 676 ? -44.927 -48.050 18.467 1.00 30.98 676 PRO A CA 1
ATOM 5309 C C . PRO A 1 676 ? -43.662 -48.578 17.782 1.00 30.98 676 PRO A C 1
ATOM 5311 O O . PRO A 1 676 ? -43.235 -48.093 16.736 1.00 30.98 676 PRO A O 1
ATOM 5314 N N . ALA A 1 677 ? -43.122 -49.662 18.342 1.00 31.48 677 ALA A N 1
ATOM 5315 C CA . ALA A 1 677 ? -42.052 -50.434 17.727 1.00 31.48 677 ALA A CA 1
ATOM 5316 C C . ALA A 1 677 ? -42.539 -51.135 16.446 1.00 31.48 677 ALA A C 1
ATOM 5318 O O . ALA A 1 677 ? -43.260 -52.132 16.500 1.00 31.48 677 ALA A O 1
ATOM 5319 N N . THR A 1 678 ? -42.089 -50.658 15.285 1.00 28.73 678 THR A N 1
ATOM 5320 C CA . THR A 1 678 ? -41.983 -51.513 14.098 1.00 28.73 678 THR A CA 1
ATOM 5321 C C . THR A 1 678 ? -41.018 -52.657 14.391 1.00 28.73 678 THR A C 1
ATOM 5323 O O . THR A 1 678 ? -39.941 -52.438 14.946 1.00 28.73 678 THR A O 1
ATOM 5326 N N . MET A 1 679 ? -41.402 -53.877 14.009 1.00 32.16 679 MET A N 1
ATOM 5327 C CA . MET A 1 679 ? -40.529 -55.052 14.094 1.00 32.16 679 MET A CA 1
ATOM 5328 C C . MET A 1 679 ? -39.202 -54.776 13.370 1.00 32.16 679 MET A C 1
ATOM 5330 O O . MET A 1 679 ? -39.236 -54.160 12.300 1.00 32.16 679 MET A O 1
ATOM 5334 N N . PRO A 1 680 ? -38.050 -55.235 13.893 1.00 33.78 680 PRO A N 1
ATOM 5335 C CA . PRO A 1 680 ? -36.782 -55.058 13.204 1.00 33.78 680 PRO A CA 1
ATOM 5336 C C . PRO A 1 680 ? -36.826 -55.792 11.862 1.00 33.78 680 PRO A C 1
ATOM 5338 O O . PRO A 1 680 ? -36.892 -57.023 11.808 1.00 33.78 680 PRO A O 1
ATOM 5341 N N . THR A 1 681 ? -36.758 -55.033 10.768 1.00 34.81 681 THR A N 1
ATOM 5342 C CA . THR A 1 681 ? -36.294 -55.570 9.490 1.00 34.81 681 THR A CA 1
ATOM 5343 C C . THR A 1 681 ? -34.923 -56.209 9.724 1.00 34.81 681 THR A C 1
ATOM 5345 O O . THR A 1 681 ? -34.100 -55.627 10.437 1.00 34.81 681 THR A O 1
ATOM 5348 N N . PRO A 1 682 ? -34.660 -57.416 9.191 1.00 35.94 682 PRO A N 1
ATOM 5349 C CA . PRO A 1 682 ? -33.404 -58.102 9.452 1.00 35.94 682 PRO A CA 1
ATOM 5350 C C . PRO A 1 682 ? -32.248 -57.237 8.953 1.00 35.94 682 PRO A C 1
ATOM 5352 O O . PRO A 1 682 ? -32.203 -56.884 7.773 1.00 35.94 682 PRO A O 1
ATOM 5355 N N . THR A 1 683 ? -31.323 -56.898 9.853 1.00 38.44 683 THR A N 1
ATOM 5356 C CA . THR A 1 683 ? -30.125 -56.124 9.525 1.00 38.44 683 THR A CA 1
ATOM 5357 C C . THR A 1 683 ? -29.406 -56.822 8.369 1.00 38.44 683 THR A C 1
ATOM 5359 O O . THR A 1 683 ? -29.106 -58.016 8.499 1.00 38.44 683 THR A O 1
ATOM 5362 N N . PRO A 1 684 ? -29.151 -56.148 7.231 1.00 46.41 684 PRO A N 1
ATOM 5363 C CA . PRO A 1 684 ? -28.517 -56.791 6.091 1.00 46.41 684 PRO A CA 1
ATOM 5364 C C . PRO A 1 684 ? -27.110 -57.227 6.499 1.00 46.41 684 PRO A C 1
ATOM 5366 O O . PRO A 1 684 ? -26.230 -56.400 6.723 1.00 46.41 684 PRO A O 1
ATOM 5369 N N . THR A 1 685 ? -26.905 -58.538 6.636 1.00 53.88 685 THR A N 1
ATOM 5370 C CA . THR A 1 685 ? -25.585 -59.087 6.955 1.00 53.88 685 THR A CA 1
ATOM 5371 C C . THR A 1 685 ? -24.635 -58.763 5.801 1.00 53.88 685 THR A C 1
ATOM 5373 O O . THR A 1 685 ? -24.980 -59.057 4.651 1.00 53.88 685 THR A O 1
ATOM 5376 N N . PRO A 1 686 ? -23.458 -58.161 6.067 1.00 56.84 686 PRO A N 1
ATOM 5377 C CA . PRO A 1 686 ? -22.551 -57.736 5.009 1.00 56.84 686 PRO A CA 1
ATOM 5378 C C . PRO A 1 686 ? -22.138 -58.939 4.146 1.00 56.84 686 PRO A C 1
ATOM 5380 O O . PRO A 1 686 ? -21.975 -60.056 4.659 1.00 56.84 686 PRO A O 1
ATOM 5383 N N . PRO A 1 687 ? -21.999 -58.766 2.820 1.00 65.50 687 PRO A N 1
ATOM 5384 C CA . PRO A 1 687 ? -21.767 -59.884 1.922 1.00 65.50 687 PRO A CA 1
ATOM 5385 C C . PRO A 1 687 ? -20.424 -60.547 2.221 1.00 65.50 687 PRO A C 1
ATOM 5387 O O . PRO A 1 687 ? -19.378 -59.899 2.260 1.00 65.50 687 PRO A O 1
ATOM 5390 N N . ARG A 1 688 ? -20.439 -61.880 2.341 1.00 76.25 688 ARG A N 1
ATOM 5391 C CA . ARG A 1 688 ? -19.211 -62.689 2.388 1.00 76.25 688 ARG A CA 1
ATOM 5392 C C . ARG A 1 688 ? -18.308 -62.303 1.200 1.00 76.25 688 ARG A C 1
ATOM 5394 O O . ARG A 1 688 ? -18.843 -62.168 0.097 1.00 76.25 688 ARG A O 1
ATOM 5401 N N . PRO A 1 689 ? -16.972 -62.202 1.351 1.00 83.12 689 PRO A N 1
ATOM 5402 C CA . PRO A 1 689 ? -16.081 -61.750 0.272 1.00 83.12 689 PRO A CA 1
ATOM 5403 C C . PRO A 1 689 ? -16.264 -62.521 -1.050 1.00 83.12 689 PRO A C 1
ATOM 5405 O O . PRO A 1 689 ? -16.269 -61.946 -2.139 1.00 83.12 689 PRO A O 1
ATOM 5408 N N . SER A 1 690 ? -16.527 -63.828 -0.959 1.00 81.69 690 SER A N 1
ATOM 5409 C CA . SER A 1 690 ? -16.823 -64.703 -2.100 1.00 81.69 690 SER A CA 1
ATOM 5410 C C . SER A 1 690 ? -18.072 -64.310 -2.907 1.00 81.69 690 SER A C 1
ATOM 5412 O O . SER A 1 690 ? -18.151 -64.636 -4.090 1.00 81.69 690 SER A O 1
ATOM 5414 N N . ALA A 1 691 ? -19.020 -63.569 -2.324 1.00 84.56 691 ALA A N 1
ATOM 5415 C CA . ALA A 1 691 ? -20.201 -63.043 -3.008 1.00 84.56 691 ALA A CA 1
ATOM 5416 C C . ALA A 1 691 ? -19.926 -61.756 -3.812 1.00 84.56 691 ALA A C 1
ATOM 5418 O O . ALA A 1 691 ? -20.764 -61.380 -4.640 1.00 84.56 691 ALA A O 1
ATOM 5419 N N . LEU A 1 692 ? -18.779 -61.095 -3.603 1.00 88.56 692 LEU A N 1
ATOM 5420 C CA . LEU A 1 692 ? -18.338 -59.923 -4.373 1.00 88.56 692 LEU A CA 1
ATOM 5421 C C . LEU A 1 692 ? -17.444 -60.309 -5.565 1.00 88.56 692 LEU A C 1
ATOM 5423 O O . LEU A 1 692 ? -17.517 -59.662 -6.606 1.00 88.56 692 LEU A O 1
ATOM 5427 N N . LEU A 1 693 ? -16.687 -61.413 -5.475 1.00 87.00 693 LEU A N 1
ATOM 5428 C CA . LEU A 1 693 ? -15.847 -61.930 -6.572 1.00 87.00 693 LEU A CA 1
ATOM 5429 C C . LEU A 1 693 ? -16.536 -62.038 -7.955 1.00 87.00 693 LEU A C 1
ATOM 5431 O O . LEU A 1 693 ? -15.862 -61.787 -8.953 1.00 87.00 693 LEU A O 1
ATOM 5435 N N . PRO A 1 694 ? -17.838 -62.379 -8.092 1.00 88.44 694 PRO A N 1
ATOM 5436 C CA . PRO A 1 694 ? -18.503 -62.388 -9.397 1.00 88.44 694 PRO A CA 1
ATOM 5437 C C . PRO A 1 694 ? -18.581 -61.016 -10.083 1.00 88.44 694 PRO A C 1
ATOM 5439 O O . PRO A 1 694 ? -18.615 -60.979 -11.308 1.00 88.44 694 PRO A O 1
ATOM 5442 N N . LEU A 1 695 ? -18.586 -59.917 -9.317 1.00 89.00 695 LEU A N 1
ATOM 5443 C CA . LEU A 1 695 ? -18.648 -58.540 -9.832 1.00 89.00 695 LEU A CA 1
ATOM 5444 C C . LEU A 1 695 ? -17.303 -58.078 -10.416 1.00 89.00 695 LEU A C 1
ATOM 5446 O O . LEU A 1 695 ? -17.259 -57.239 -11.306 1.00 89.00 695 LEU A O 1
ATOM 5450 N N . LEU A 1 696 ? -16.203 -58.670 -9.946 1.00 89.50 696 LEU A N 1
ATOM 5451 C CA . LEU A 1 696 ? -14.835 -58.411 -10.405 1.00 89.50 696 LEU A CA 1
ATOM 5452 C C . LEU A 1 696 ? -14.447 -59.258 -11.632 1.00 89.50 696 LEU A C 1
ATOM 5454 O O . LEU A 1 696 ? -13.262 -59.434 -11.914 1.00 89.50 696 LEU A O 1
ATOM 5458 N N . ARG A 1 697 ? -15.416 -59.832 -12.355 1.00 90.06 697 ARG A N 1
ATOM 5459 C CA . ARG A 1 697 ? -15.157 -60.638 -13.556 1.00 90.06 697 ARG A CA 1
ATOM 5460 C C . ARG A 1 697 ? -15.174 -59.780 -14.815 1.00 90.06 697 ARG A C 1
ATOM 5462 O O . ARG A 1 697 ? -16.119 -59.040 -15.061 1.00 90.06 697 ARG A O 1
ATOM 5469 N N . CYS A 1 698 ? -14.165 -59.945 -15.664 1.00 87.88 698 CYS A N 1
ATOM 5470 C CA . CYS A 1 698 ? -14.120 -59.283 -16.963 1.00 87.88 698 CYS A CA 1
ATOM 5471 C C . CYS A 1 698 ? -15.251 -59.794 -17.871 1.00 87.88 698 CYS A C 1
ATOM 5473 O O . CYS A 1 698 ? -15.399 -61.003 -18.071 1.00 87.88 698 CYS A O 1
ATOM 5475 N N . ALA A 1 699 ? -16.015 -58.877 -18.471 1.00 84.00 699 ALA A N 1
ATOM 5476 C CA . ALA A 1 699 ? -17.162 -59.205 -19.324 1.00 84.00 699 ALA A CA 1
ATOM 5477 C C . ALA A 1 699 ? -16.807 -60.053 -20.566 1.00 84.00 699 ALA A C 1
ATOM 5479 O O . ALA A 1 699 ? -17.676 -60.743 -21.098 1.00 84.00 699 ALA A O 1
ATOM 5480 N N . LEU A 1 700 ? -15.541 -60.036 -21.002 1.00 85.88 700 LEU A N 1
ATOM 5481 C CA . LEU A 1 700 ? -15.052 -60.812 -22.145 1.00 85.88 700 LEU A CA 1
ATOM 5482 C C . LEU A 1 700 ? -14.682 -62.246 -21.743 1.00 85.88 700 LEU A C 1
ATOM 5484 O O . LEU A 1 700 ? -15.386 -63.188 -22.087 1.00 85.88 700 LEU A O 1
ATOM 5488 N N . CYS A 1 701 ? -13.601 -62.428 -20.977 1.00 86.94 701 CYS A N 1
ATOM 5489 C CA . CYS A 1 701 ? -13.089 -63.761 -20.637 1.00 86.94 701 CYS A CA 1
ATOM 5490 C C . CYS A 1 701 ? -13.808 -64.448 -19.463 1.00 86.94 701 CYS A C 1
ATOM 5492 O O . CYS A 1 701 ? -13.532 -65.613 -19.192 1.00 86.94 701 CYS A O 1
ATOM 5494 N N . ARG A 1 702 ? -14.706 -63.752 -18.746 1.00 86.06 702 ARG A N 1
ATOM 5495 C CA . ARG A 1 702 ? -15.501 -64.243 -17.592 1.00 86.06 702 ARG A CA 1
ATOM 5496 C C . ARG A 1 702 ? -14.696 -64.754 -16.383 1.00 86.06 702 ARG A C 1
ATOM 5498 O O . ARG A 1 702 ? -15.291 -65.159 -15.377 1.00 86.06 702 ARG A O 1
ATOM 5505 N N . LEU A 1 703 ? -13.368 -64.680 -16.448 1.00 89.00 703 LEU A N 1
ATOM 5506 C CA . LEU A 1 703 ? -12.433 -64.808 -15.330 1.00 89.00 703 LEU A CA 1
ATOM 5507 C C . LEU A 1 703 ? -12.423 -63.521 -14.489 1.00 89.00 703 LEU A C 1
ATOM 5509 O O . LEU A 1 703 ? -12.949 -62.492 -14.921 1.00 89.00 703 LEU A O 1
ATOM 5513 N N . LEU A 1 704 ? -11.804 -63.569 -13.304 1.00 88.38 704 LEU A N 1
ATOM 5514 C CA . LEU A 1 704 ? -11.481 -62.357 -12.542 1.00 88.38 704 LEU A CA 1
ATOM 5515 C C . LEU A 1 704 ? -10.642 -61.402 -13.403 1.00 88.38 704 LEU A C 1
ATOM 5517 O O . LEU A 1 704 ? -9.819 -61.840 -14.209 1.00 88.38 704 LEU A O 1
ATOM 5521 N N . VAL A 1 705 ? -10.889 -60.102 -13.256 1.00 89.25 705 VAL A N 1
ATOM 5522 C CA . VAL A 1 705 ? -10.221 -59.073 -14.046 1.00 89.25 705 VAL A CA 1
ATOM 5523 C C . VAL A 1 705 ? -8.730 -59.032 -13.709 1.00 89.25 705 VAL A C 1
ATOM 5525 O O . VAL A 1 705 ? -8.342 -58.979 -12.550 1.00 89.25 705 VAL A O 1
ATOM 5528 N N . GLU A 1 706 ? -7.881 -59.081 -14.729 1.00 85.69 706 GLU A N 1
ATOM 5529 C CA . GLU A 1 706 ? -6.425 -59.101 -14.586 1.00 85.69 706 GLU A CA 1
ATOM 5530 C C . GLU A 1 706 ? -5.863 -57.805 -15.161 1.00 85.69 706 GLU A C 1
ATOM 5532 O O . GLU A 1 706 ? -6.109 -57.504 -16.332 1.00 85.69 706 GLU A O 1
ATOM 5537 N N . ALA A 1 707 ? -5.140 -57.043 -14.331 1.00 85.62 707 ALA A N 1
ATOM 5538 C CA . ALA A 1 707 ? -4.675 -55.691 -14.645 1.00 85.62 707 ALA A CA 1
ATOM 5539 C C . ALA A 1 707 ? -5.825 -54.837 -15.243 1.00 85.62 707 ALA A C 1
ATOM 5541 O O . ALA A 1 707 ? -5.857 -54.619 -16.461 1.00 85.62 707 ALA A O 1
ATOM 5542 N N . PRO A 1 708 ? -6.816 -54.440 -14.416 1.00 90.38 708 PRO A N 1
ATOM 5543 C CA . PRO A 1 708 ? -8.066 -53.830 -14.869 1.00 90.38 708 PRO A CA 1
ATOM 5544 C C . PRO A 1 708 ? -7.859 -52.458 -15.509 1.00 90.38 708 PRO A C 1
ATOM 5546 O O . PRO A 1 708 ? -7.064 -51.664 -15.023 1.00 90.38 708 PRO A O 1
ATOM 5549 N N . THR A 1 709 ? -8.651 -52.140 -16.530 1.00 89.06 709 THR A N 1
ATOM 5550 C CA . THR A 1 709 ? -8.773 -50.799 -17.119 1.00 89.06 709 THR A CA 1
ATOM 5551 C C . THR A 1 709 ? -10.253 -50.481 -17.315 1.00 89.06 709 THR A C 1
ATOM 5553 O O . THR A 1 709 ? -10.983 -51.289 -17.895 1.00 89.06 709 THR A O 1
ATOM 5556 N N . THR A 1 710 ? -10.699 -49.313 -16.851 1.00 90.19 710 THR A N 1
ATOM 5557 C CA . THR A 1 710 ? -12.086 -48.840 -16.995 1.00 90.19 710 THR A CA 1
ATOM 5558 C C . THR A 1 710 ? -12.212 -47.873 -18.167 1.00 90.19 710 THR A C 1
ATOM 5560 O O . THR A 1 710 ? -11.415 -46.944 -18.316 1.00 90.19 710 THR A O 1
ATOM 5563 N N . LEU A 1 711 ? -13.222 -48.103 -19.007 1.00 86.88 711 LEU A N 1
ATOM 5564 C CA . LEU A 1 711 ? -13.526 -47.320 -20.205 1.00 86.88 711 LEU A CA 1
ATOM 5565 C C . LEU A 1 711 ? -14.588 -46.242 -19.928 1.00 86.88 711 LEU A C 1
ATOM 5567 O O . LEU A 1 711 ? -15.391 -46.370 -19.009 1.00 86.88 711 LEU A O 1
ATOM 5571 N N . ASN A 1 712 ? -14.677 -45.233 -20.803 1.00 82.44 712 ASN A N 1
ATOM 5572 C CA . ASN A 1 712 ? -15.657 -44.129 -20.732 1.00 82.44 712 ASN A CA 1
ATOM 5573 C C . ASN A 1 712 ? -17.133 -44.588 -20.642 1.00 82.44 712 ASN A C 1
ATOM 5575 O O . ASN A 1 712 ? -18.004 -43.836 -20.208 1.00 82.44 712 ASN A O 1
ATOM 5579 N N . CYS A 1 713 ? -17.417 -45.828 -21.052 1.00 82.19 713 CYS A N 1
ATOM 5580 C CA . CYS A 1 713 ? -18.725 -46.483 -20.977 1.00 82.19 713 CYS A CA 1
ATOM 5581 C C . CYS A 1 713 ? -18.990 -47.224 -19.647 1.00 82.19 713 CYS A C 1
ATOM 5583 O O . CYS A 1 713 ? -19.904 -48.046 -19.591 1.00 82.19 713 CYS A O 1
ATOM 5585 N N . GLY A 1 714 ? -18.184 -46.991 -18.605 1.00 83.62 714 GLY A N 1
ATOM 5586 C CA . GLY A 1 714 ? -18.358 -47.551 -17.258 1.00 83.62 714 GLY A CA 1
ATOM 5587 C C . GLY A 1 714 ? -17.849 -48.986 -17.067 1.00 83.62 714 GLY A C 1
ATOM 5588 O O . GLY A 1 714 ? -17.643 -49.408 -15.931 1.00 83.62 714 GLY A O 1
ATOM 5589 N N . HIS A 1 715 ? -17.602 -49.724 -18.154 1.00 89.19 715 HIS A N 1
ATOM 5590 C CA . HIS A 1 715 ? -17.109 -51.103 -18.116 1.00 89.19 715 HIS A CA 1
ATOM 5591 C C . HIS A 1 715 ? -15.620 -51.177 -17.744 1.00 89.19 715 HIS A C 1
ATOM 5593 O O . HIS A 1 715 ? -14.789 -50.504 -18.361 1.00 89.19 715 HIS A O 1
ATOM 5599 N N . THR A 1 716 ? -15.276 -52.084 -16.825 1.00 90.44 716 THR A N 1
ATOM 5600 C CA . THR A 1 716 ? -13.891 -52.464 -16.501 1.00 90.44 716 THR A CA 1
ATOM 5601 C C . THR A 1 716 ? -13.526 -53.805 -17.143 1.00 90.44 716 THR A C 1
ATOM 5603 O O . THR A 1 716 ? -14.272 -54.779 -17.037 1.00 90.44 716 THR A O 1
ATOM 5606 N N . LEU A 1 717 ? -12.372 -53.874 -17.809 1.00 90.81 717 LEU A N 1
ATOM 5607 C CA . LEU A 1 717 ? -11.905 -55.044 -18.565 1.00 90.81 717 LEU A CA 1
ATOM 5608 C C . LEU A 1 717 ? -10.433 -55.353 -18.260 1.00 90.81 717 LEU A C 1
ATOM 5610 O O . LEU A 1 717 ? -9.699 -54.482 -17.801 1.00 90.81 717 LEU A O 1
ATOM 5614 N N . CYS A 1 718 ? -9.974 -56.578 -18.542 1.00 88.88 718 CYS A N 1
ATOM 5615 C CA . CYS A 1 718 ? -8.544 -56.894 -18.452 1.00 88.88 718 CYS A CA 1
ATOM 5616 C C . CYS A 1 718 ? -7.776 -56.122 -19.533 1.00 88.88 718 CYS A C 1
ATOM 5618 O O . CYS A 1 718 ? -8.121 -56.226 -20.715 1.00 88.88 718 CYS A O 1
ATOM 5620 N N . SER A 1 719 ? -6.693 -55.439 -19.165 1.00 83.69 719 SER A N 1
ATOM 5621 C CA . SER A 1 719 ? -5.829 -54.698 -20.101 1.00 83.69 719 SER A CA 1
ATOM 5622 C C . SER A 1 719 ? -5.327 -55.547 -21.279 1.00 83.69 719 SER A C 1
ATOM 5624 O O . SER A 1 719 ? -5.230 -55.043 -22.395 1.00 83.69 719 SER A O 1
ATOM 5626 N N . LYS A 1 720 ? -5.117 -56.859 -21.090 1.00 81.94 720 LYS A N 1
ATOM 5627 C CA . LYS A 1 720 ? -4.742 -57.805 -22.164 1.00 81.94 720 LYS A CA 1
ATOM 5628 C C . LYS A 1 720 ? -5.774 -57.966 -23.292 1.00 81.94 720 LYS A C 1
ATOM 5630 O O . LYS A 1 720 ? -5.433 -58.493 -24.345 1.00 81.94 720 LYS A O 1
ATOM 5635 N N . HIS A 1 721 ? -7.015 -57.512 -23.103 1.00 81.44 721 HIS A N 1
ATOM 5636 C CA . HIS A 1 721 ? -8.028 -57.450 -24.166 1.00 81.44 721 HIS A CA 1
ATOM 5637 C C . HIS A 1 721 ? -8.050 -56.095 -24.901 1.00 81.44 721 HIS A C 1
ATOM 5639 O O . HIS A 1 721 ? -8.785 -55.938 -25.871 1.00 81.44 721 HIS A O 1
ATOM 5645 N N . MET A 1 722 ? -7.248 -55.114 -24.471 1.00 73.94 722 MET A N 1
ATOM 5646 C CA . MET A 1 722 ? -7.118 -53.792 -25.095 1.00 73.94 722 MET A CA 1
ATOM 5647 C C . MET A 1 722 ? -6.006 -53.799 -26.157 1.00 73.94 722 MET A C 1
ATOM 5649 O O . MET A 1 722 ? -5.004 -53.093 -26.028 1.00 73.94 722 MET A O 1
ATOM 5653 N N . THR A 1 723 ? -6.158 -54.605 -27.209 1.00 58.56 723 THR A N 1
ATOM 5654 C CA . THR A 1 723 ? -5.118 -54.808 -28.235 1.00 58.56 723 THR A CA 1
ATOM 5655 C C . THR A 1 723 ? -4.604 -53.498 -28.863 1.00 58.56 723 THR A C 1
ATOM 5657 O O . THR A 1 723 ? -5.341 -52.512 -28.997 1.00 58.56 723 THR A O 1
ATOM 5660 N N . PRO A 1 724 ? -3.323 -53.436 -29.267 1.00 51.59 724 PRO A N 1
ATOM 5661 C CA . PRO A 1 724 ? -2.847 -52.453 -30.226 1.00 51.59 724 PRO A CA 1
ATOM 5662 C C . PRO A 1 724 ? -3.109 -52.973 -31.645 1.00 51.59 724 PRO A C 1
ATOM 5664 O O . PRO A 1 724 ? -2.560 -53.997 -32.045 1.00 51.59 724 PRO A O 1
ATOM 5667 N N . GLU A 1 725 ? -3.940 -52.274 -32.413 1.00 42.19 725 GLU A N 1
ATOM 5668 C CA . GLU A 1 725 ? -4.051 -52.531 -33.852 1.00 42.19 725 GLU A CA 1
ATOM 5669 C C . GLU A 1 725 ? -2.749 -52.147 -34.573 1.00 42.19 725 GLU A C 1
ATOM 5671 O O . GLU A 1 725 ? -1.986 -51.289 -34.103 1.00 42.19 725 GLU A O 1
ATOM 5676 N N . LYS A 1 726 ? -2.494 -52.829 -35.696 1.00 36.69 726 LYS A N 1
ATOM 5677 C CA . LYS A 1 726 ? -1.350 -52.579 -36.581 1.00 36.69 726 LYS A CA 1
ATOM 5678 C C . LYS A 1 726 ? -1.489 -51.227 -37.288 1.00 36.69 726 LYS A C 1
ATOM 5680 O O . LYS A 1 726 ? -2.557 -50.625 -37.314 1.00 36.69 726 LYS A O 1
ATOM 5685 N N . GLU A 1 727 ? -0.382 -50.753 -37.843 1.00 43.28 727 GLU A N 1
ATOM 5686 C CA . GLU A 1 727 ? -0.305 -49.464 -38.526 1.00 43.28 727 GLU A CA 1
ATOM 5687 C C . GLU A 1 727 ? -0.919 -49.534 -39.931 1.00 43.28 727 GLU A C 1
ATOM 5689 O O . GLU A 1 727 ? -0.327 -50.107 -40.840 1.00 43.28 727 GLU A O 1
ATOM 5694 N N . GLU A 1 728 ? -2.069 -48.885 -40.115 1.00 34.03 728 GLU A N 1
ATOM 5695 C CA . GLU A 1 728 ? -2.547 -48.409 -41.418 1.00 34.03 728 GLU A CA 1
ATOM 5696 C C . GLU A 1 728 ? -2.890 -46.907 -41.332 1.00 34.03 728 GLU A C 1
ATOM 5698 O O . GLU A 1 728 ? -2.899 -46.310 -40.251 1.00 34.03 728 GLU A O 1
ATOM 5703 N N . GLN A 1 729 ? -3.025 -46.250 -42.487 1.00 31.25 729 GLN A N 1
ATOM 5704 C CA . GLN A 1 729 ? -2.741 -44.815 -42.632 1.00 31.25 729 GLN A CA 1
ATOM 5705 C C . GLN A 1 729 ? -3.866 -43.876 -42.133 1.00 31.25 729 GLN A C 1
ATOM 5707 O O . GLN A 1 729 ? -5.048 -44.196 -42.266 1.00 31.25 729 GLN A O 1
ATOM 5712 N N . PRO A 1 730 ? -3.534 -42.679 -41.602 1.00 38.66 730 PRO A N 1
ATOM 5713 C CA . PRO A 1 730 ? -4.522 -41.756 -41.043 1.00 38.66 730 PRO A CA 1
ATOM 5714 C C . PRO A 1 730 ? -5.257 -40.931 -42.116 1.00 38.66 730 PRO A C 1
ATOM 5716 O O . PRO A 1 730 ? -4.701 -39.998 -42.694 1.00 38.66 730 PRO A O 1
ATOM 5719 N N . GLY A 1 731 ? -6.547 -41.216 -42.315 1.00 30.80 731 GLY A N 1
ATOM 5720 C CA . GLY A 1 731 ? -7.480 -40.323 -43.012 1.00 30.80 731 GLY A CA 1
ATOM 5721 C C . GLY A 1 731 ? -7.995 -39.176 -42.114 1.00 30.80 731 GLY A C 1
ATOM 5722 O O . GLY A 1 731 ? -8.020 -39.315 -40.887 1.00 30.80 731 GLY A O 1
ATOM 5723 N N . PRO A 1 732 ? -8.429 -38.033 -42.682 1.00 37.44 732 PRO A N 1
ATOM 5724 C CA . PRO A 1 732 ? -8.816 -36.854 -41.906 1.00 37.44 732 PRO A CA 1
ATOM 5725 C C . PRO A 1 732 ? -10.256 -36.935 -41.357 1.00 37.44 732 PRO A C 1
ATOM 5727 O O . PRO A 1 732 ? -11.186 -36.372 -41.929 1.00 37.44 732 PRO A O 1
ATOM 5730 N N . SER A 1 733 ? -10.446 -37.576 -40.198 1.00 28.45 733 SER A N 1
ATOM 5731 C CA . SER A 1 733 ? -11.695 -37.471 -39.419 1.00 28.45 733 SER A CA 1
ATOM 5732 C C . SER A 1 733 ? -11.444 -37.488 -37.905 1.00 28.45 733 SER A C 1
ATOM 5734 O O . SER A 1 733 ? -10.888 -38.448 -37.371 1.00 28.45 733 SER A O 1
ATOM 5736 N N . MET A 1 734 ? -11.880 -36.448 -37.186 1.00 37.09 734 MET A N 1
ATOM 5737 C CA . MET A 1 734 ? -11.678 -36.331 -35.734 1.00 37.09 734 MET A CA 1
ATOM 5738 C C . MET A 1 734 ? -12.805 -36.981 -34.914 1.00 37.09 734 MET A C 1
ATOM 5740 O O . MET A 1 734 ? -13.768 -36.311 -34.555 1.00 37.09 734 MET A O 1
ATOM 5744 N N . SER A 1 735 ? -12.673 -38.269 -34.569 1.00 37.62 735 SER A N 1
ATOM 5745 C CA . SER A 1 735 ? -13.412 -38.896 -33.443 1.00 37.62 735 SER A CA 1
ATOM 5746 C C . SER A 1 735 ? -12.900 -40.299 -33.039 1.00 37.62 735 SER A C 1
ATOM 5748 O O . SER A 1 735 ? -13.677 -41.184 -32.692 1.00 37.62 735 SER A O 1
ATOM 5750 N N . ALA A 1 736 ? -11.581 -40.523 -33.023 1.00 36.12 736 ALA A N 1
ATOM 5751 C CA . ALA A 1 736 ? -10.985 -41.830 -32.702 1.00 36.12 736 ALA A CA 1
ATOM 5752 C C . ALA A 1 736 ? -10.971 -42.181 -31.188 1.00 36.12 736 ALA A C 1
ATOM 5754 O O . ALA A 1 736 ? -9.909 -42.358 -30.588 1.00 36.12 736 ALA A O 1
ATOM 5755 N N . GLN A 1 737 ? -12.144 -42.304 -30.555 1.00 48.00 737 GLN A N 1
ATOM 5756 C CA . GLN A 1 737 ? -12.271 -43.052 -29.294 1.00 48.00 737 GLN A CA 1
ATOM 5757 C C . GLN A 1 737 ? -12.303 -44.558 -29.595 1.00 48.00 737 GLN A C 1
ATOM 5759 O O . GLN A 1 737 ? -12.959 -44.984 -30.543 1.00 48.00 737 GLN A O 1
ATOM 5764 N N . ARG A 1 738 ? -11.629 -45.382 -28.781 1.00 58.38 738 ARG A N 1
ATOM 5765 C CA . ARG A 1 738 ? -11.724 -46.845 -28.914 1.00 58.38 738 ARG A CA 1
ATOM 5766 C C . ARG A 1 738 ? -13.139 -47.305 -28.524 1.00 58.38 738 ARG A C 1
ATOM 5768 O O . ARG A 1 738 ? -13.559 -46.987 -27.409 1.00 58.38 738 ARG A O 1
ATOM 5775 N N . PRO A 1 739 ? -13.865 -48.055 -29.375 1.00 64.88 739 PRO A N 1
ATOM 5776 C CA . PRO A 1 739 ? -15.148 -48.631 -28.989 1.00 64.88 739 PRO A CA 1
ATOM 5777 C C . PRO A 1 739 ? -14.959 -49.664 -27.871 1.00 64.88 739 PRO A C 1
ATOM 5779 O O . PRO A 1 739 ? -13.905 -50.292 -27.751 1.00 64.88 739 PRO A O 1
ATOM 5782 N N . CYS A 1 740 ? -15.989 -49.857 -27.048 1.00 74.88 740 CYS A N 1
ATOM 5783 C CA . CYS A 1 740 ? -15.980 -50.922 -26.051 1.00 74.88 740 CYS A CA 1
ATOM 5784 C C . CYS A 1 740 ? -16.129 -52.285 -26.754 1.00 74.88 740 CYS A C 1
ATOM 5786 O O . CYS A 1 740 ? -17.107 -52.465 -27.478 1.00 74.88 740 CYS A O 1
ATOM 5788 N N . PRO A 1 741 ? -15.227 -53.258 -26.535 1.00 79.12 741 PRO A N 1
ATOM 5789 C CA . PRO A 1 741 ? -15.305 -54.576 -27.174 1.00 79.12 741 PRO A CA 1
ATOM 5790 C C . PRO A 1 741 ? -16.370 -55.508 -26.567 1.00 79.12 741 PRO A C 1
ATOM 5792 O O . PRO A 1 741 ? -16.458 -56.668 -26.960 1.00 79.12 741 PRO A O 1
ATOM 5795 N N . VAL A 1 742 ? -17.157 -55.051 -25.586 1.00 80.38 742 VAL A N 1
ATOM 5796 C CA . VAL A 1 742 ? -18.252 -55.838 -25.001 1.00 80.38 742 VAL A CA 1
ATOM 5797 C C . VAL A 1 742 ? -19.442 -55.841 -25.960 1.00 80.38 742 VAL A C 1
ATOM 5799 O O . VAL A 1 742 ? -19.978 -54.786 -26.299 1.00 80.38 742 VAL A O 1
ATOM 5802 N N . GLU A 1 743 ? -19.881 -57.026 -26.382 1.00 72.00 743 GLU A N 1
ATOM 5803 C CA . GLU A 1 743 ? -21.040 -57.176 -27.267 1.00 72.00 743 GLU A CA 1
ATOM 5804 C C . GLU A 1 743 ? -22.290 -56.490 -26.691 1.00 72.00 743 GLU A C 1
ATOM 5806 O O . GLU A 1 743 ? -22.579 -56.555 -25.496 1.00 72.00 743 GLU A O 1
ATOM 5811 N N . GLY A 1 744 ? -23.029 -55.778 -27.547 1.00 67.31 744 GLY A N 1
ATOM 5812 C CA . GLY A 1 744 ? -24.182 -54.971 -27.135 1.00 67.31 744 GLY A CA 1
ATOM 5813 C C . GLY A 1 744 ? -23.841 -53.629 -26.469 1.00 67.31 744 GLY A C 1
ATOM 5814 O O . GLY A 1 744 ? -24.745 -52.806 -26.298 1.00 67.31 744 GLY A O 1
ATOM 5815 N N . CYS A 1 745 ? -22.570 -53.339 -26.157 1.00 67.81 745 CYS A N 1
ATOM 5816 C CA . CYS A 1 745 ? -22.142 -52.047 -25.615 1.00 67.81 745 CYS A CA 1
ATOM 5817 C C . CYS A 1 745 ? -22.104 -50.948 -26.695 1.00 67.81 745 CYS A C 1
ATOM 5819 O O . CYS A 1 745 ? -21.048 -50.447 -27.087 1.00 67.81 745 CYS A O 1
ATOM 5821 N N . ARG A 1 746 ? -23.289 -50.505 -27.133 1.00 57.75 746 ARG A N 1
ATOM 5822 C CA . ARG A 1 746 ? -23.442 -49.188 -27.770 1.00 57.75 746 ARG A CA 1
ATOM 5823 C C . ARG A 1 746 ? -22.906 -48.105 -26.816 1.00 57.75 746 ARG A C 1
ATOM 5825 O O . ARG A 1 746 ? -23.073 -48.265 -25.603 1.00 57.75 746 ARG A O 1
ATOM 5832 N N . PRO A 1 747 ? -22.344 -46.985 -27.311 1.00 50.22 747 PRO A N 1
ATOM 5833 C CA . PRO A 1 747 ? -22.169 -45.794 -26.486 1.00 50.22 747 PRO A CA 1
ATOM 5834 C C . PRO A 1 747 ? -23.559 -45.349 -26.010 1.00 50.22 747 PRO A C 1
ATOM 5836 O O . PRO A 1 747 ? -24.358 -44.813 -26.779 1.00 50.22 747 PRO A O 1
ATOM 5839 N N . ARG A 1 748 ? -23.897 -45.685 -24.761 1.00 40.28 748 ARG A N 1
ATOM 5840 C CA . ARG A 1 748 ? -25.228 -45.452 -24.202 1.00 40.28 748 ARG A CA 1
ATOM 5841 C C . ARG A 1 748 ? -25.433 -43.947 -24.026 1.00 40.28 748 ARG A C 1
ATOM 5843 O O . ARG A 1 748 ? -24.882 -43.368 -23.095 1.00 40.28 748 ARG A O 1
ATOM 5850 N N . GLN A 1 749 ? -26.320 -43.347 -24.826 1.00 38.16 749 GLN A N 1
ATOM 5851 C CA . GLN A 1 749 ? -27.141 -42.256 -24.291 1.00 38.16 749 GLN A CA 1
ATOM 5852 C C . GLN A 1 749 ? -27.764 -42.761 -22.972 1.00 38.16 749 GLN A C 1
ATOM 5854 O O . GLN A 1 749 ? -28.174 -43.928 -22.930 1.00 38.16 749 GLN A O 1
ATOM 5859 N N . PRO A 1 750 ? -27.757 -41.964 -21.886 1.00 32.31 750 PRO A N 1
ATOM 5860 C CA . PRO A 1 750 ? -27.817 -42.470 -20.511 1.00 32.31 750 PRO A CA 1
ATOM 5861 C C . PRO A 1 750 ? -29.214 -42.961 -20.103 1.00 32.31 750 PRO A C 1
ATOM 5863 O O . PRO A 1 750 ? -29.921 -42.351 -19.302 1.00 32.31 750 PRO A O 1
ATOM 5866 N N . ASN A 1 751 ? -29.607 -44.117 -20.635 1.00 27.53 751 ASN A N 1
ATOM 5867 C CA . ASN A 1 751 ? -30.898 -44.735 -20.382 1.00 27.53 751 ASN A CA 1
ATOM 5868 C C . ASN A 1 751 ? -30.898 -45.446 -19.016 1.00 27.53 751 ASN A C 1
ATOM 5870 O O . ASN A 1 751 ? -30.718 -46.658 -18.915 1.00 27.53 751 ASN A O 1
ATOM 5874 N N . ARG A 1 752 ? -31.029 -44.620 -17.970 1.00 30.83 752 ARG A N 1
ATOM 5875 C CA . ARG A 1 752 ? -31.527 -44.905 -16.615 1.00 30.83 752 ARG A CA 1
ATOM 5876 C C . ARG A 1 752 ? -31.417 -46.366 -16.142 1.00 30.83 752 ARG A C 1
ATOM 5878 O O . ARG A 1 752 ? -32.377 -47.131 -16.225 1.00 30.83 752 ARG A O 1
ATOM 5885 N N . VAL A 1 753 ? -30.346 -46.668 -15.405 1.00 30.64 753 VAL A N 1
ATOM 5886 C CA . VAL A 1 753 ? -30.555 -47.424 -14.157 1.00 30.64 753 VAL A CA 1
ATOM 5887 C C . VAL A 1 753 ? -31.396 -46.517 -13.252 1.00 30.64 753 VAL A C 1
ATOM 5889 O O . VAL A 1 753 ? -31.054 -45.346 -13.084 1.00 30.64 753 VAL A O 1
ATOM 5892 N N . ARG A 1 754 ? -32.511 -47.009 -12.698 1.00 32.16 754 ARG A N 1
ATOM 5893 C CA . ARG A 1 754 ? -33.304 -46.246 -11.718 1.00 32.16 754 ARG A CA 1
ATOM 5894 C C . ARG A 1 754 ? -32.553 -46.176 -10.383 1.00 32.16 754 ARG A C 1
ATOM 5896 O O . ARG A 1 754 ? -32.774 -46.998 -9.503 1.00 32.16 754 ARG A O 1
ATOM 5903 N N . VAL A 1 755 ? -31.697 -45.169 -10.250 1.00 30.17 755 VAL A N 1
ATOM 5904 C CA . VAL A 1 755 ? -31.271 -44.605 -8.961 1.00 30.17 755 VAL A CA 1
ATOM 5905 C C . VAL A 1 755 ? -31.940 -43.229 -8.814 1.00 30.17 755 VAL A C 1
ATOM 5907 O O . VAL A 1 755 ? -32.378 -42.637 -9.802 1.00 30.17 755 VAL A O 1
ATOM 5910 N N . LEU A 1 756 ? -32.144 -42.808 -7.569 1.00 34.34 756 LEU A N 1
ATOM 5911 C CA . LEU A 1 756 ? -33.157 -41.842 -7.133 1.00 34.34 756 LEU A CA 1
ATOM 5912 C C . LEU A 1 756 ? -32.939 -40.390 -7.633 1.00 34.34 756 LEU A C 1
ATOM 5914 O O . LEU A 1 756 ? -31.866 -40.011 -8.102 1.00 34.34 756 LEU A O 1
ATOM 5918 N N . GLY A 1 757 ? -33.990 -39.567 -7.516 1.00 32.25 757 GLY A N 1
ATOM 5919 C CA . GLY A 1 757 ? -33.831 -38.131 -7.239 1.00 32.25 757 GLY A CA 1
ATOM 5920 C C . GLY A 1 757 ? -34.133 -37.099 -8.334 1.00 32.25 757 GLY A C 1
ATOM 5921 O O . GLY A 1 757 ? -34.588 -36.007 -7.988 1.00 32.25 757 GLY A O 1
ATOM 5922 N N . ARG A 1 758 ? -33.896 -37.372 -9.630 1.00 26.34 758 ARG A N 1
ATOM 5923 C CA . ARG A 1 758 ? -33.921 -36.319 -10.682 1.00 26.34 758 ARG A CA 1
ATOM 5924 C C . ARG A 1 758 ? -34.994 -36.460 -11.785 1.00 26.34 758 ARG A C 1
ATOM 5926 O O . ARG A 1 758 ? -35.072 -37.511 -12.429 1.00 26.34 758 ARG A O 1
ATOM 5933 N N . PRO A 1 759 ? -35.737 -35.371 -12.091 1.00 26.86 759 PRO A N 1
ATOM 5934 C CA . PRO A 1 759 ? -36.414 -35.169 -13.377 1.00 26.86 759 PRO A CA 1
ATOM 5935 C C . PRO A 1 759 ? -35.446 -35.193 -14.574 1.00 26.86 759 PRO A C 1
ATOM 5937 O O . PRO A 1 759 ? -34.227 -35.135 -14.405 1.00 26.86 759 PRO A O 1
ATOM 5940 N N . SER A 1 760 ? -35.995 -35.327 -15.783 1.00 25.31 760 SER A N 1
ATOM 5941 C CA . SER A 1 760 ? -35.235 -35.547 -17.022 1.00 25.31 760 SER A CA 1
ATOM 5942 C C . SER A 1 760 ? -34.629 -34.281 -17.643 1.00 25.31 760 SER A C 1
ATOM 5944 O O . SER A 1 760 ? -35.102 -33.181 -17.389 1.00 25.31 760 SER A O 1
ATOM 5946 N N . GLU A 1 761 ? -33.635 -34.520 -18.508 1.00 33.59 761 GLU A N 1
ATOM 5947 C CA . GLU A 1 761 ? -33.195 -33.712 -19.659 1.00 33.59 761 GLU A CA 1
ATOM 5948 C C . GLU A 1 761 ? -33.046 -32.183 -19.507 1.00 33.59 761 GLU A C 1
ATOM 5950 O O . GLU A 1 761 ? -34.003 -31.415 -19.472 1.00 33.59 761 GLU A O 1
ATOM 5955 N N . LEU A 1 762 ? -31.788 -31.735 -19.594 1.00 35.28 762 LEU A N 1
ATOM 5956 C CA . LEU A 1 762 ? -31.415 -30.349 -19.888 1.00 35.28 762 LEU A CA 1
ATOM 5957 C C . LEU A 1 762 ? -31.328 -30.162 -21.417 1.00 35.28 762 LEU A C 1
ATOM 5959 O O . LEU A 1 762 ? -30.280 -29.808 -21.959 1.00 35.28 762 LEU A O 1
ATOM 5963 N N . ASP A 1 763 ? -32.430 -30.467 -22.107 1.00 32.47 763 ASP A N 1
ATOM 5964 C CA . ASP A 1 763 ? -32.624 -30.067 -23.503 1.00 32.47 763 ASP A CA 1
ATOM 5965 C C . ASP A 1 763 ? -32.663 -28.533 -23.602 1.00 32.47 763 ASP A C 1
ATOM 5967 O O . ASP A 1 763 ? -32.962 -27.829 -22.632 1.00 32.47 763 ASP A O 1
ATOM 5971 N N . SER A 1 764 ? -32.348 -27.994 -24.782 1.00 39.59 764 SER A N 1
ATOM 5972 C CA . SER A 1 764 ? -32.340 -26.548 -25.020 1.00 39.59 764 SER A CA 1
ATOM 5973 C C . SER A 1 764 ? -33.711 -25.938 -24.719 1.00 39.59 764 SER A C 1
ATOM 5975 O O . SER A 1 764 ? -34.671 -26.177 -25.456 1.00 39.59 764 SER A O 1
ATOM 5977 N N . HIS A 1 765 ? -33.794 -25.142 -23.648 1.00 48.16 765 HIS A N 1
ATOM 5978 C CA . HIS A 1 765 ? -35.032 -24.489 -23.221 1.00 48.16 765 HIS A CA 1
ATOM 5979 C C . HIS A 1 765 ? -35.592 -23.649 -24.382 1.00 48.16 765 HIS A C 1
ATOM 5981 O O . HIS A 1 765 ? -34.871 -22.783 -24.882 1.00 48.16 765 HIS A O 1
ATOM 5987 N N . PRO A 1 766 ? -36.838 -23.874 -24.846 1.00 53.31 766 PRO A N 1
ATOM 5988 C CA . PRO A 1 766 ? -37.310 -23.362 -26.139 1.00 53.31 766 PRO A CA 1
ATOM 5989 C C . PRO A 1 766 ? -37.420 -21.829 -26.234 1.00 53.31 766 PRO A C 1
ATOM 5991 O O . PRO A 1 766 ? -37.687 -21.310 -27.315 1.00 53.31 766 PRO A O 1
ATOM 5994 N N . GLY A 1 767 ? -37.216 -21.100 -25.129 1.00 62.28 767 GLY A N 1
ATOM 5995 C CA . GLY A 1 767 ? -37.116 -19.637 -25.100 1.00 62.28 767 GLY A CA 1
ATOM 5996 C C . GLY A 1 767 ? -35.689 -19.063 -25.085 1.00 62.28 767 GLY A C 1
ATOM 5997 O O . GLY A 1 767 ? -35.557 -17.840 -25.109 1.00 62.28 767 GLY A O 1
ATOM 5998 N N . VAL A 1 768 ? -34.635 -19.893 -25.027 1.00 77.88 768 VAL A N 1
ATOM 5999 C CA . VAL A 1 768 ? -33.238 -19.441 -24.875 1.00 77.88 768 VAL A CA 1
ATOM 6000 C C . VAL A 1 768 ? -32.368 -19.884 -26.047 1.00 77.88 768 VAL A C 1
ATOM 6002 O O . VAL A 1 768 ? -32.118 -21.071 -26.251 1.00 77.88 768 VAL A O 1
ATOM 6005 N N . THR A 1 769 ? -31.807 -18.915 -26.767 1.00 82.81 769 THR A N 1
ATOM 6006 C CA . THR A 1 769 ? -30.736 -19.179 -27.736 1.00 82.81 769 THR A CA 1
ATOM 6007 C C . THR A 1 769 ? -29.424 -19.416 -26.989 1.00 82.81 769 THR A C 1
ATOM 6009 O O . THR A 1 769 ? -28.985 -18.562 -26.223 1.00 82.81 769 THR A O 1
ATOM 6012 N N . PHE A 1 770 ? -28.773 -20.561 -27.204 1.00 77.31 770 PHE A N 1
ATOM 6013 C CA . PHE A 1 770 ? -27.457 -20.852 -26.629 1.00 77.31 770 PHE A CA 1
ATOM 6014 C C . PHE A 1 770 ? -26.420 -21.033 -27.738 1.00 77.31 770 PHE A C 1
ATOM 6016 O O . PHE A 1 770 ? -26.474 -21.990 -28.509 1.00 77.31 770 PHE A O 1
ATOM 6023 N N . THR A 1 771 ? -25.454 -20.118 -27.803 1.00 77.62 771 THR A N 1
ATOM 6024 C CA . THR A 1 771 ? -24.334 -20.164 -28.746 1.00 77.62 771 THR A CA 1
ATOM 6025 C C . THR A 1 771 ? -23.086 -20.677 -28.017 1.00 77.62 771 THR A C 1
ATOM 6027 O O . THR A 1 771 ? -22.537 -19.954 -27.176 1.00 77.62 771 THR A O 1
ATOM 6030 N N . PRO A 1 772 ? -22.611 -21.907 -28.294 1.00 69.31 772 PRO A N 1
ATOM 6031 C CA . PRO A 1 772 ? -21.382 -22.423 -27.702 1.00 69.31 772 PRO A CA 1
ATOM 6032 C C . PRO A 1 772 ? -20.156 -21.657 -28.218 1.00 69.31 772 PRO A C 1
ATOM 6034 O O . PRO A 1 772 ? -20.178 -21.055 -29.291 1.00 69.31 772 PRO A O 1
ATOM 6037 N N . ALA A 1 773 ? -19.060 -21.705 -27.461 1.00 61.53 773 ALA A N 1
ATOM 6038 C CA . ALA A 1 773 ? -17.829 -21.032 -27.845 1.00 61.53 773 ALA A CA 1
ATOM 6039 C C . ALA A 1 773 ? -17.229 -21.692 -29.093 1.00 61.53 773 ALA A C 1
ATOM 6041 O O . ALA A 1 773 ? -16.917 -22.884 -29.079 1.00 61.53 773 ALA A O 1
ATOM 6042 N N . HIS A 1 774 ? -17.031 -20.915 -30.160 1.00 46.16 774 HIS A N 1
ATOM 6043 C CA . HIS A 1 774 ? -16.315 -21.393 -31.338 1.00 46.16 774 HIS A CA 1
ATOM 6044 C C . HIS A 1 774 ? -14.874 -21.753 -30.959 1.00 46.16 774 HIS A C 1
ATOM 6046 O O . HIS A 1 774 ? -14.102 -20.903 -30.511 1.00 46.16 774 HIS A O 1
ATOM 6052 N N . SER A 1 775 ? -14.506 -23.017 -31.159 1.00 37.12 775 SER A N 1
ATOM 6053 C CA . SER A 1 775 ? -13.141 -23.495 -30.974 1.00 37.12 775 SER A CA 1
ATOM 6054 C C . SER A 1 775 ? -12.229 -22.901 -32.048 1.00 37.12 775 SER A C 1
ATOM 6056 O O . SER A 1 775 ? -12.264 -23.330 -33.204 1.00 37.12 775 SER A O 1
ATOM 6058 N N . ALA A 1 776 ? -11.392 -21.936 -31.668 1.00 33.28 776 ALA A N 1
ATOM 6059 C CA . ALA A 1 776 ? -10.247 -21.557 -32.483 1.00 33.28 776 ALA A CA 1
ATOM 6060 C C . ALA A 1 776 ? -9.324 -22.779 -32.644 1.00 33.28 776 ALA A C 1
ATOM 6062 O O . ALA A 1 776 ? -8.982 -23.440 -31.663 1.00 33.28 776 ALA A O 1
ATOM 6063 N N . LEU A 1 777 ? -8.946 -23.095 -33.884 1.00 41.72 777 LEU A N 1
ATOM 6064 C CA . LEU A 1 777 ? -8.032 -24.194 -34.193 1.00 41.72 777 LEU A CA 1
ATOM 6065 C C . LEU A 1 777 ? -6.589 -23.784 -33.867 1.00 41.72 777 LEU A C 1
ATOM 6067 O O . LEU A 1 777 ? -5.855 -23.323 -34.737 1.00 41.72 777 LEU A O 1
ATOM 6071 N N . SER A 1 778 ? -6.194 -23.958 -32.607 1.00 32.28 778 SER A N 1
ATOM 6072 C CA . SER A 1 778 ? -4.807 -23.825 -32.152 1.00 32.28 778 SER A CA 1
ATOM 6073 C C . SER A 1 778 ? -4.537 -24.747 -30.960 1.00 32.28 778 SER A C 1
ATOM 6075 O O . SER A 1 778 ? -5.183 -24.618 -29.923 1.00 32.28 778 SER A O 1
ATOM 6077 N N . ASP A 1 779 ? -3.572 -25.651 -31.128 1.00 30.52 779 ASP A N 1
ATOM 6078 C CA . ASP A 1 779 ? -2.860 -26.403 -30.089 1.00 30.52 779 ASP A CA 1
ATOM 6079 C C . ASP A 1 779 ? -3.704 -27.084 -28.999 1.00 30.52 779 ASP A C 1
ATOM 6081 O O . ASP A 1 779 ? -3.654 -26.769 -27.809 1.00 30.52 779 ASP A O 1
ATOM 6085 N N . SER A 1 780 ? -4.388 -28.159 -29.402 1.00 31.20 780 SER A N 1
ATOM 6086 C CA . SER A 1 780 ? -4.709 -29.249 -28.476 1.00 31.20 780 SER A CA 1
ATOM 6087 C C . SER A 1 780 ? -3.422 -29.778 -27.814 1.00 31.20 780 SER A C 1
ATOM 6089 O O . SER A 1 780 ? -2.467 -30.071 -28.546 1.00 31.20 780 SER A O 1
ATOM 6091 N N . PRO A 1 781 ? -3.375 -29.993 -26.484 1.00 31.02 781 PRO A N 1
ATOM 6092 C CA . PRO A 1 781 ? -2.214 -30.603 -25.843 1.00 31.02 781 PRO A CA 1
ATOM 6093 C C . PRO A 1 781 ? -1.952 -31.986 -26.450 1.00 31.02 781 PRO A C 1
ATOM 6095 O O . PRO A 1 781 ? -2.875 -32.784 -26.628 1.00 31.02 781 PRO A O 1
ATOM 6098 N N . SER A 1 782 ? -0.691 -32.258 -26.798 1.00 28.83 782 SER A N 1
ATOM 6099 C CA . SER A 1 782 ? -0.318 -33.469 -27.538 1.00 28.83 782 SER A CA 1
ATOM 6100 C C . SER A 1 782 ? -0.785 -34.742 -26.815 1.00 28.83 782 SER A C 1
ATOM 6102 O O . SER A 1 782 ? -0.449 -34.918 -25.639 1.00 28.83 782 SER A O 1
ATOM 6104 N N . PRO A 1 783 ? -1.501 -35.666 -27.488 1.00 37.16 783 PRO A N 1
ATOM 6105 C CA . PRO A 1 783 ? -1.870 -36.938 -26.882 1.00 37.16 783 PRO A CA 1
ATOM 6106 C C . PRO A 1 783 ? -0.598 -37.703 -26.500 1.00 37.16 783 PRO A C 1
ATOM 6108 O O . PRO A 1 783 ? 0.322 -37.841 -27.309 1.00 37.16 783 PRO A O 1
ATOM 6111 N N . LEU A 1 784 ? -0.547 -38.165 -25.247 1.00 36.25 784 LEU A N 1
ATOM 6112 C CA . LEU A 1 784 ? 0.647 -38.717 -24.598 1.00 36.25 784 LEU A CA 1
ATOM 6113 C C . LEU A 1 784 ? 1.377 -39.742 -25.488 1.00 36.25 784 LEU A C 1
ATOM 6115 O O . LEU A 1 784 ? 0.919 -40.874 -25.661 1.00 36.25 784 LEU A O 1
ATOM 6119 N N . ARG A 1 785 ? 2.553 -39.363 -26.010 1.00 33.06 785 ARG A N 1
ATOM 6120 C CA . ARG A 1 785 ? 3.472 -40.283 -26.698 1.00 33.06 785 ARG A CA 1
ATOM 6121 C C . ARG A 1 785 ? 4.062 -41.262 -25.680 1.00 33.06 785 ARG A C 1
ATOM 6123 O O . ARG A 1 785 ? 5.084 -40.995 -25.061 1.00 33.06 785 ARG A O 1
ATOM 6130 N N . GLY A 1 786 ? 3.379 -42.389 -25.509 1.00 36.31 786 GLY A N 1
ATOM 6131 C CA . GLY A 1 786 ? 3.752 -43.466 -24.595 1.00 36.31 786 GLY A CA 1
ATOM 6132 C C . GLY A 1 786 ? 2.581 -44.422 -24.398 1.00 36.31 786 GLY A C 1
ATOM 6133 O O . GLY A 1 786 ? 1.796 -44.256 -23.467 1.00 36.31 786 GLY A O 1
ATOM 6134 N N . ARG A 1 787 ? 2.435 -45.413 -25.293 1.00 50.09 787 ARG A N 1
ATOM 6135 C CA . ARG A 1 787 ? 1.371 -46.433 -25.229 1.00 50.09 787 ARG A CA 1
ATOM 6136 C C . ARG A 1 787 ? 1.631 -47.429 -24.084 1.00 50.09 787 ARG A C 1
ATOM 6138 O O . ARG A 1 787 ? 2.034 -48.561 -24.324 1.00 50.09 787 ARG A O 1
ATOM 6145 N N . VAL A 1 788 ? 1.358 -47.012 -22.850 1.00 53.81 788 VAL A N 1
ATOM 6146 C CA . VAL A 1 788 ? 1.210 -47.901 -21.686 1.00 53.81 788 VAL A CA 1
ATOM 6147 C C . VAL A 1 788 ? -0.261 -47.909 -21.285 1.00 53.81 788 VAL A C 1
ATOM 6149 O O . VAL A 1 788 ? -0.852 -46.848 -21.074 1.00 53.81 788 VAL A O 1
ATOM 6152 N N . VAL A 1 789 ? -0.866 -49.095 -21.188 1.00 62.66 789 VAL A N 1
ATOM 6153 C CA . VAL A 1 789 ? -2.244 -49.234 -20.701 1.00 62.66 789 VAL A CA 1
ATOM 6154 C C . VAL A 1 789 ? -2.250 -48.929 -19.203 1.00 62.66 789 VAL A C 1
ATOM 6156 O O . VAL A 1 789 ? -1.630 -49.642 -18.418 1.00 62.66 789 VAL A O 1
ATOM 6159 N N . LYS A 1 790 ? -2.915 -47.839 -18.809 1.00 79.12 790 LYS A N 1
ATOM 6160 C CA . LYS A 1 790 ? -3.067 -47.463 -17.397 1.00 79.12 790 LYS A CA 1
ATOM 6161 C C . LYS A 1 790 ? -4.101 -48.369 -16.731 1.00 79.12 790 LYS A C 1
ATOM 6163 O O . LYS A 1 790 ? -5.090 -48.748 -17.362 1.00 79.12 790 LYS A O 1
ATOM 6168 N N . LEU A 1 791 ? -3.862 -48.696 -15.465 1.00 88.44 791 LEU A N 1
ATOM 6169 C CA . LEU A 1 791 ? -4.714 -49.593 -14.691 1.00 88.44 791 LEU A CA 1
ATOM 6170 C C . LEU A 1 791 ? -5.636 -48.800 -13.762 1.00 88.44 791 LEU A C 1
ATOM 6172 O O . LEU A 1 791 ? -5.201 -47.803 -13.188 1.00 88.44 791 LEU A O 1
ATOM 6176 N N . ASP A 1 792 ? -6.881 -49.253 -13.607 1.00 90.31 792 ASP A N 1
ATOM 6177 C CA . ASP A 1 792 ? -7.847 -48.722 -12.640 1.00 90.31 792 ASP A CA 1
ATOM 6178 C C . ASP A 1 792 ? -7.320 -48.956 -11.225 1.00 90.31 792 ASP A C 1
ATOM 6180 O O . ASP A 1 792 ? -7.259 -50.093 -10.747 1.00 90.31 792 ASP A O 1
ATOM 6184 N N . VAL A 1 793 ? -6.894 -47.873 -10.572 1.00 89.19 793 VAL A N 1
ATOM 6185 C CA . VAL A 1 793 ? -6.244 -47.924 -9.258 1.00 89.19 793 VAL A CA 1
ATOM 6186 C C . VAL A 1 793 ? -7.215 -48.455 -8.204 1.00 89.19 793 VAL A C 1
ATOM 6188 O O . VAL A 1 793 ? -6.834 -49.281 -7.377 1.00 89.19 793 VAL A O 1
ATOM 6191 N N . THR A 1 794 ? -8.481 -48.037 -8.264 1.00 90.88 794 THR A N 1
ATOM 6192 C CA . THR A 1 794 ? -9.510 -48.435 -7.300 1.00 90.88 794 THR A CA 1
ATOM 6193 C C . THR A 1 794 ? -9.902 -49.899 -7.504 1.00 90.88 794 THR A C 1
ATOM 6195 O O . THR A 1 794 ? -9.848 -50.685 -6.561 1.00 90.88 794 THR A O 1
ATOM 6198 N N . VAL A 1 795 ? -10.212 -50.321 -8.737 1.00 91.25 795 VAL A N 1
ATOM 6199 C CA . VAL A 1 795 ? -10.600 -51.718 -9.011 1.00 91.25 795 VAL A CA 1
ATOM 6200 C C . VAL A 1 795 ? -9.434 -52.692 -8.789 1.00 91.25 795 VAL A C 1
ATOM 6202 O O . VAL A 1 795 ? -9.668 -53.807 -8.323 1.00 91.25 795 VAL A O 1
ATOM 6205 N N . SER A 1 796 ? -8.182 -52.281 -9.031 1.00 90.81 796 SER A N 1
ATOM 6206 C CA . SER A 1 796 ? -6.999 -53.109 -8.727 1.00 90.81 796 SER A CA 1
ATOM 6207 C C . SER A 1 796 ? -6.896 -53.443 -7.236 1.00 90.81 796 SER A C 1
ATOM 6209 O O . SER A 1 796 ? -6.693 -54.603 -6.882 1.00 90.81 796 SER A O 1
ATOM 6211 N N . LYS A 1 797 ? -7.093 -52.454 -6.355 1.00 90.06 797 LYS A N 1
ATOM 6212 C CA . LYS A 1 797 ? -7.087 -52.673 -4.902 1.00 90.06 797 LYS A CA 1
ATOM 6213 C C . LYS A 1 797 ? -8.302 -53.471 -4.420 1.00 90.06 797 LYS A C 1
ATOM 6215 O O . LYS A 1 797 ? -8.152 -54.383 -3.612 1.00 90.06 797 LYS A O 1
ATOM 6220 N N . LEU A 1 798 ? -9.501 -53.172 -4.934 1.00 91.06 798 LEU A N 1
ATOM 6221 C CA . LEU A 1 798 ? -10.721 -53.919 -4.594 1.00 91.06 798 LEU A CA 1
ATOM 6222 C C . LEU A 1 798 ? -10.579 -55.409 -4.939 1.00 91.06 798 LEU A C 1
ATOM 6224 O O . LEU A 1 798 ? -10.995 -56.264 -4.158 1.00 91.06 798 LEU A O 1
ATOM 6228 N N . LEU A 1 799 ? -9.946 -55.725 -6.074 1.00 90.31 799 LEU A N 1
ATOM 6229 C CA . LEU A 1 799 ? -9.617 -57.095 -6.462 1.00 90.31 799 LEU A CA 1
ATOM 6230 C C . LEU A 1 799 ? -8.704 -57.783 -5.438 1.00 90.31 799 LEU A C 1
ATOM 6232 O O . LEU A 1 799 ? -8.971 -58.930 -5.077 1.00 90.31 799 LEU A O 1
ATOM 6236 N N . GLU A 1 800 ? -7.660 -57.105 -4.960 1.00 88.88 800 GLU A N 1
ATOM 6237 C CA . GLU A 1 800 ? -6.739 -57.635 -3.950 1.00 88.88 800 GLU A CA 1
ATOM 6238 C C . GLU A 1 800 ? -7.449 -57.899 -2.612 1.00 88.88 800 GLU A C 1
ATOM 6240 O O . GLU A 1 800 ? -7.452 -59.038 -2.135 1.00 88.88 800 GLU A O 1
ATOM 6245 N N . VAL A 1 801 ? -8.122 -56.887 -2.054 1.00 88.94 801 VAL A N 1
ATOM 6246 C CA . VAL A 1 801 ? -8.832 -56.960 -0.762 1.00 88.94 801 VAL A CA 1
ATOM 6247 C C . VAL A 1 801 ? -9.896 -58.066 -0.776 1.00 88.94 801 VAL A C 1
ATOM 6249 O O . VAL A 1 801 ? -9.915 -58.933 0.102 1.00 88.94 801 VAL A O 1
ATOM 6252 N N . ILE A 1 802 ? -10.741 -58.111 -1.813 1.00 89.75 802 ILE A N 1
ATOM 6253 C CA . ILE A 1 802 ? -11.816 -59.109 -1.930 1.00 89.75 802 ILE A CA 1
ATOM 6254 C C . ILE A 1 802 ? -11.252 -60.522 -2.165 1.00 89.75 802 ILE A C 1
ATOM 6256 O O . ILE A 1 802 ? -11.763 -61.485 -1.589 1.00 89.75 802 ILE A O 1
ATOM 6260 N N . THR A 1 803 ? -10.183 -60.677 -2.955 1.00 87.44 803 THR A N 1
ATOM 6261 C CA . THR A 1 803 ? -9.574 -61.998 -3.213 1.00 87.44 803 THR A CA 1
ATOM 6262 C C . THR A 1 803 ? -8.857 -62.551 -1.983 1.00 87.44 803 THR A C 1
ATOM 6264 O O . THR A 1 803 ? -8.978 -63.744 -1.689 1.00 87.44 803 THR A O 1
ATOM 6267 N N . ASN A 1 804 ? -8.143 -61.709 -1.233 1.00 86.50 804 ASN A N 1
ATOM 6268 C CA . ASN A 1 804 ? -7.434 -62.124 -0.024 1.00 86.50 804 ASN A CA 1
ATOM 6269 C C . ASN A 1 804 ? -8.413 -62.553 1.079 1.00 86.50 804 ASN A C 1
ATOM 6271 O O . ASN A 1 804 ? -8.284 -63.659 1.611 1.00 86.50 804 ASN A O 1
ATOM 6275 N N . ALA A 1 805 ? -9.455 -61.760 1.345 1.00 84.69 805 ALA A N 1
ATOM 6276 C CA . ALA A 1 805 ? -10.486 -62.120 2.317 1.00 84.69 805 ALA A CA 1
ATOM 6277 C C . ALA A 1 805 ? -11.301 -63.359 1.891 1.00 84.69 805 ALA A C 1
ATOM 6279 O O . ALA A 1 805 ? -11.645 -64.198 2.726 1.00 84.69 805 ALA A O 1
ATOM 6280 N N . ALA A 1 806 ? -11.559 -63.546 0.589 1.00 83.31 806 ALA A N 1
ATOM 6281 C CA . ALA A 1 806 ? -12.211 -64.757 0.091 1.00 83.31 806 ALA A CA 1
ATOM 6282 C C . ALA A 1 806 ? -11.376 -66.019 0.371 1.00 83.31 806 ALA A C 1
ATOM 6284 O O . ALA A 1 806 ? -11.919 -66.987 0.906 1.00 83.31 806 ALA A O 1
ATOM 6285 N N . ARG A 1 807 ? -10.060 -65.988 0.099 1.00 81.50 807 ARG A N 1
ATOM 6286 C CA . ARG A 1 807 ? -9.129 -67.097 0.398 1.00 81.50 807 ARG A CA 1
ATOM 6287 C C . ARG A 1 807 ? -9.106 -67.447 1.889 1.00 81.50 807 ARG A C 1
ATOM 6289 O O . ARG A 1 807 ? -9.153 -68.624 2.243 1.00 81.50 807 ARG A O 1
ATOM 6296 N N . GLN A 1 808 ? -9.089 -66.436 2.759 1.00 75.88 808 GLN A N 1
ATOM 6297 C CA . GLN A 1 808 ? -9.147 -66.628 4.213 1.00 75.88 808 GLN A CA 1
ATOM 6298 C C . GLN A 1 808 ? -10.479 -67.265 4.648 1.00 75.88 808 GLN A C 1
ATOM 6300 O O . GLN A 1 808 ? -10.476 -68.204 5.440 1.00 75.88 808 GLN A O 1
ATOM 6305 N N . SER A 1 809 ? -11.610 -66.839 4.068 1.00 66.62 809 SER A N 1
ATOM 6306 C CA . SER A 1 809 ? -12.933 -67.413 4.369 1.00 66.62 809 SER A CA 1
ATOM 6307 C C . SER A 1 809 ? -13.113 -68.871 3.917 1.00 66.62 809 SER A C 1
ATOM 6309 O O . SER A 1 809 ? -13.940 -69.587 4.474 1.00 66.62 809 SER A O 1
ATOM 6311 N N . THR A 1 810 ? -12.335 -69.338 2.933 1.00 59.12 810 THR A N 1
ATOM 6312 C CA . THR A 1 810 ? -12.330 -70.753 2.517 1.00 59.12 810 THR A CA 1
ATOM 6313 C C . THR A 1 810 ? -11.456 -71.655 3.391 1.00 59.12 810 THR A C 1
ATOM 6315 O O . THR A 1 810 ? -11.638 -72.867 3.360 1.00 59.12 810 THR A O 1
ATOM 6318 N N . ALA A 1 811 ? -10.540 -71.095 4.188 1.00 56.19 811 ALA A N 1
ATOM 6319 C CA . ALA A 1 811 ? -9.644 -71.862 5.060 1.00 56.19 811 ALA A CA 1
ATOM 6320 C C . ALA A 1 811 ? -10.260 -72.227 6.429 1.00 56.19 811 ALA A C 1
ATOM 6322 O O . ALA A 1 811 ? -9.636 -72.938 7.211 1.00 56.19 811 ALA A O 1
ATOM 6323 N N . THR A 1 812 ? -11.467 -71.736 6.733 1.00 49.03 812 THR A N 1
ATOM 6324 C CA . THR A 1 812 ? -12.112 -71.826 8.059 1.00 49.03 812 THR A CA 1
ATOM 6325 C C . THR A 1 812 ? -13.425 -72.620 8.078 1.00 49.03 812 THR A C 1
ATOM 6327 O O . THR A 1 812 ? -14.109 -72.654 9.100 1.00 49.03 812 THR A O 1
ATOM 6330 N N . ALA A 1 813 ? -13.784 -73.299 6.983 1.00 37.97 813 ALA A N 1
ATOM 6331 C CA . ALA A 1 813 ? -14.947 -74.188 6.937 1.00 37.97 813 ALA A CA 1
ATOM 6332 C C . ALA A 1 813 ? -14.587 -75.612 7.429 1.00 37.97 813 ALA A C 1
ATOM 6334 O O . ALA A 1 813 ? -13.650 -76.208 6.894 1.00 37.97 813 ALA A O 1
ATOM 6335 N N . PRO A 1 814 ? -15.313 -76.195 8.405 1.00 38.72 814 PRO A N 1
ATOM 6336 C CA . PRO A 1 814 ? -15.047 -77.553 8.875 1.00 38.72 814 PRO A CA 1
ATOM 6337 C C . PRO A 1 814 ? -15.523 -78.611 7.866 1.00 38.72 814 PRO A C 1
ATOM 6339 O O . PRO A 1 814 ? -16.632 -78.531 7.335 1.00 38.72 814 PRO A O 1
ATOM 6342 N N . ALA A 1 815 ? -14.700 -79.637 7.641 1.00 34.56 815 ALA A N 1
ATOM 6343 C CA . ALA A 1 815 ? -15.088 -80.828 6.887 1.00 34.56 815 ALA A CA 1
ATOM 6344 C C . ALA A 1 815 ? -16.034 -81.730 7.716 1.00 34.56 815 ALA A C 1
ATOM 6346 O O . ALA A 1 815 ? -15.923 -81.757 8.946 1.00 34.56 815 ALA A O 1
ATOM 6347 N N . PRO A 1 816 ? -16.954 -82.485 7.083 1.00 36.88 816 PRO A N 1
ATOM 6348 C CA . PRO A 1 816 ? -17.852 -83.390 7.796 1.00 36.88 816 PRO A CA 1
ATOM 6349 C C . PRO A 1 816 ? -17.084 -84.573 8.401 1.00 36.88 816 PRO A C 1
ATOM 6351 O O . PRO A 1 816 ? -16.217 -85.162 7.755 1.00 36.88 816 PRO A O 1
ATOM 6354 N N . ALA A 1 817 ? -17.424 -84.944 9.636 1.00 30.03 817 ALA A N 1
ATOM 6355 C CA . ALA A 1 817 ? -16.783 -86.056 10.330 1.00 30.03 817 ALA A CA 1
ATOM 6356 C C . ALA A 1 817 ? -17.307 -87.418 9.820 1.00 30.03 817 ALA A C 1
ATOM 6358 O O . ALA A 1 817 ? -18.518 -87.646 9.865 1.00 30.03 817 ALA A O 1
ATOM 6359 N N . PRO A 1 818 ? -16.437 -88.355 9.394 1.00 34.69 818 PRO A N 1
ATOM 6360 C CA . PRO A 1 818 ? -16.819 -89.752 9.229 1.00 34.69 818 PRO A CA 1
ATOM 6361 C C . PRO A 1 818 ? -16.953 -90.430 10.601 1.00 34.69 818 PRO A C 1
ATOM 6363 O O . PRO A 1 818 ? -16.130 -90.242 11.496 1.00 34.69 818 PRO A O 1
ATOM 6366 N N . THR A 1 819 ? -17.994 -91.239 10.773 1.00 30.09 819 THR A N 1
ATOM 6367 C CA . THR A 1 819 ? -18.267 -91.976 12.014 1.00 30.09 819 THR A CA 1
ATOM 6368 C C . THR A 1 819 ? -17.400 -93.233 12.148 1.00 30.09 819 THR A C 1
ATOM 6370 O O . THR A 1 819 ? -17.377 -94.020 11.209 1.00 30.09 819 THR A O 1
ATOM 6373 N N . SER A 1 820 ? -16.789 -93.428 13.329 1.00 30.30 820 SER A N 1
ATOM 6374 C CA . SER A 1 820 ? -16.594 -94.700 14.082 1.00 30.30 820 SER A CA 1
ATOM 6375 C C . SER A 1 820 ? -16.272 -96.005 13.302 1.00 30.30 820 SER A C 1
ATOM 6377 O O . SER A 1 820 ? -17.018 -96.398 12.416 1.00 30.30 820 SER A O 1
ATOM 6379 N N . ASP A 1 821 ? -15.309 -96.855 13.679 1.00 28.25 821 ASP A N 1
ATOM 6380 C CA . ASP A 1 821 ? -14.817 -97.166 15.033 1.00 28.25 821 ASP A CA 1
ATOM 6381 C C . ASP A 1 821 ? -13.532 -98.049 14.989 1.00 28.25 821 ASP A C 1
ATOM 6383 O O . ASP A 1 821 ? -13.169 -98.573 13.940 1.00 28.25 821 ASP A O 1
ATOM 6387 N N . ARG A 1 822 ? -12.941 -98.312 16.165 1.00 28.42 822 ARG A N 1
ATOM 6388 C CA . ARG A 1 822 ? -12.089 -99.471 16.545 1.00 28.42 822 ARG A CA 1
ATOM 6389 C C . ARG A 1 822 ? -10.699 -99.697 15.920 1.00 28.42 822 ARG A C 1
ATOM 6391 O O . ARG A 1 822 ? -10.514 -100.221 14.829 1.00 28.42 822 ARG A O 1
ATOM 6398 N N . HIS A 1 823 ? -9.720 -99.547 16.815 1.00 29.33 823 HIS A N 1
ATOM 6399 C CA . HIS A 1 823 ? -8.514 -100.372 16.991 1.00 29.33 823 HIS A CA 1
ATOM 6400 C C . HIS A 1 823 ? -8.514 -101.793 16.369 1.00 29.33 823 HIS A C 1
ATOM 6402 O O . HIS A 1 823 ? -9.402 -102.588 16.682 1.00 29.33 823 HIS A O 1
ATOM 6408 N N . ARG A 1 824 ? -7.365 -102.218 15.800 1.00 28.12 824 ARG A N 1
ATOM 6409 C CA . ARG A 1 824 ? -6.353 -103.040 16.527 1.00 28.12 824 ARG A CA 1
ATOM 6410 C C . ARG A 1 824 ? -5.011 -103.175 15.778 1.00 28.12 824 ARG A C 1
ATOM 6412 O O . ARG A 1 824 ? -4.982 -103.186 14.557 1.00 28.12 824 ARG A O 1
ATOM 6419 N N . HIS A 1 825 ? -3.910 -103.367 16.516 1.00 33.22 825 HIS A N 1
ATOM 6420 C CA . HIS A 1 825 ? -2.609 -103.804 15.971 1.00 33.22 825 HIS A CA 1
ATOM 6421 C C . HIS A 1 825 ? -2.467 -105.341 16.011 1.00 33.22 825 HIS A C 1
ATOM 6423 O O . HIS A 1 825 ? -2.732 -105.914 17.072 1.00 33.22 825 HIS A O 1
ATOM 6429 N N . ARG A 1 826 ? -2.000 -105.972 14.910 1.00 26.33 826 ARG A N 1
ATOM 6430 C CA . ARG A 1 826 ? -1.277 -107.279 14.765 1.00 26.33 826 ARG A CA 1
ATOM 6431 C C . ARG A 1 826 ? -1.389 -107.806 13.312 1.00 26.33 826 ARG A C 1
ATOM 6433 O O . ARG A 1 826 ? -2.416 -107.550 12.704 1.00 26.33 826 ARG A O 1
ATOM 6440 N N . HIS A 1 827 ? -0.482 -108.612 12.734 1.00 26.08 827 HIS A N 1
ATOM 6441 C CA . HIS A 1 827 ? 0.996 -108.757 12.831 1.00 26.08 827 HIS A CA 1
ATOM 6442 C C . HIS A 1 827 ? 1.477 -109.790 11.761 1.00 26.08 827 HIS A C 1
ATOM 6444 O O . HIS A 1 827 ? 0.883 -110.858 11.683 1.00 26.08 827 HIS A O 1
ATOM 6450 N N . HIS A 1 828 ? 2.607 -109.530 11.078 1.00 26.75 828 HIS A N 1
ATOM 6451 C CA . HIS A 1 828 ? 3.489 -110.480 10.338 1.00 26.75 828 HIS A CA 1
ATOM 6452 C C . HIS A 1 828 ? 3.022 -111.256 9.074 1.00 26.75 828 HIS A C 1
ATOM 6454 O O . HIS A 1 828 ? 1.839 -111.441 8.819 1.00 26.75 828 HIS A O 1
ATOM 6460 N N . SER A 1 829 ? 4.045 -111.780 8.362 1.00 25.34 829 SER A N 1
ATOM 6461 C CA . SER A 1 829 ? 4.068 -112.697 7.191 1.00 25.34 829 SER A CA 1
ATOM 6462 C C . SER A 1 829 ? 3.647 -112.103 5.825 1.00 25.34 829 SER A C 1
ATOM 6464 O O . SER A 1 829 ? 2.704 -111.324 5.786 1.00 25.34 829 SER A O 1
ATOM 6466 N N . THR A 1 830 ? 4.296 -112.377 4.674 1.00 27.89 830 THR A N 1
ATOM 6467 C CA . THR A 1 830 ? 5.603 -113.032 4.355 1.00 27.89 830 THR A CA 1
ATOM 6468 C C . THR A 1 830 ? 6.033 -112.700 2.902 1.00 27.89 830 THR A C 1
ATOM 6470 O O . THR A 1 830 ? 5.163 -112.743 2.045 1.00 27.89 830 THR A O 1
ATOM 6473 N N . THR A 1 831 ? 7.335 -112.424 2.671 1.00 31.08 831 THR A N 1
ATOM 6474 C CA . THR A 1 831 ? 8.244 -112.742 1.507 1.00 31.08 831 THR A CA 1
ATOM 6475 C C . THR A 1 831 ? 7.740 -112.917 0.048 1.00 31.08 831 THR A C 1
ATOM 6477 O O . THR A 1 831 ? 6.655 -113.470 -0.118 1.00 31.08 831 THR A O 1
ATOM 6480 N N . PRO A 1 832 ? 8.579 -112.698 -1.008 1.00 53.97 832 PRO A N 1
ATOM 6481 C CA . PRO A 1 832 ? 10.009 -112.294 -1.046 1.00 53.97 832 PRO A CA 1
ATOM 6482 C C . PRO A 1 832 ? 10.340 -111.165 -2.085 1.00 53.97 832 PRO A C 1
ATOM 6484 O O . PRO A 1 832 ? 9.428 -110.475 -2.528 1.00 53.97 832 PRO A O 1
ATOM 6487 N N . ASP A 1 833 ? 11.634 -111.030 -2.440 1.00 29.12 833 ASP A N 1
ATOM 6488 C CA . ASP A 1 833 ? 12.253 -110.374 -3.627 1.00 29.12 833 ASP A CA 1
ATOM 6489 C C . ASP A 1 833 ? 12.191 -108.820 -3.770 1.00 29.12 833 ASP A C 1
ATOM 6491 O O . ASP A 1 833 ? 11.160 -108.210 -3.503 1.00 29.12 833 ASP A O 1
ATOM 6495 N N . ASP A 1 834 ? 13.212 -108.086 -4.261 1.00 30.44 834 ASP A N 1
ATOM 6496 C CA . ASP A 1 834 ? 14.691 -108.223 -4.164 1.00 30.44 834 ASP A CA 1
ATOM 6497 C C . ASP A 1 834 ? 15.399 -106.848 -4.453 1.00 30.44 834 ASP A C 1
ATOM 6499 O O . ASP A 1 834 ? 14.700 -105.864 -4.683 1.00 30.44 834 ASP A O 1
ATOM 6503 N N . GLU A 1 835 ? 16.747 -106.781 -4.388 1.00 29.58 835 GLU A N 1
ATOM 6504 C CA . GLU A 1 835 ? 17.764 -105.845 -4.990 1.00 29.58 835 GLU A CA 1
ATOM 6505 C C . GLU A 1 835 ? 17.381 -104.464 -5.645 1.00 29.58 835 GLU A C 1
ATOM 6507 O O . GLU A 1 835 ? 16.347 -104.317 -6.281 1.00 29.58 835 GLU A O 1
ATOM 6512 N N . SER A 1 836 ? 18.196 -103.378 -5.677 1.00 28.12 836 SER A N 1
ATOM 6513 C CA . SER A 1 836 ? 19.537 -103.024 -5.131 1.00 28.12 836 SER A CA 1
ATOM 6514 C C . SER A 1 836 ? 19.869 -101.496 -5.259 1.00 28.12 836 SER A C 1
ATOM 6516 O O . SER A 1 836 ? 19.171 -100.750 -5.937 1.00 28.12 836 SER A O 1
ATOM 6518 N N . THR A 1 837 ? 21.018 -101.053 -4.702 1.00 27.67 837 THR A N 1
ATOM 6519 C CA . THR A 1 837 ? 21.882 -99.887 -5.110 1.00 27.67 837 THR A CA 1
ATOM 6520 C C . THR A 1 837 ? 21.394 -98.405 -5.100 1.00 27.67 837 THR A C 1
ATOM 6522 O O . THR A 1 837 ? 20.715 -97.968 -6.015 1.00 27.67 837 THR A O 1
ATOM 6525 N N . ALA A 1 838 ? 21.909 -97.612 -4.130 1.00 29.25 838 ALA A N 1
ATOM 6526 C CA . ALA A 1 838 ? 22.878 -96.472 -4.252 1.00 29.25 838 ALA A CA 1
ATOM 6527 C C . ALA A 1 838 ? 22.740 -95.329 -5.323 1.00 29.25 838 ALA A C 1
ATOM 6529 O O . ALA A 1 838 ? 22.324 -95.618 -6.440 1.00 29.25 838 ALA A O 1
ATOM 6530 N N . PRO A 1 839 ? 23.319 -94.098 -5.128 1.00 50.16 839 PRO A N 1
ATOM 6531 C CA . PRO A 1 839 ? 23.683 -93.366 -3.880 1.00 50.16 839 PRO A CA 1
ATOM 6532 C C . PRO A 1 839 ? 23.558 -91.787 -3.863 1.00 50.16 839 PRO A C 1
ATOM 6534 O O . PRO A 1 839 ? 23.542 -91.143 -4.902 1.00 50.16 839 PRO A O 1
ATOM 6537 N N . ILE A 1 840 ? 23.655 -91.188 -2.651 1.00 30.06 840 ILE A N 1
ATOM 6538 C CA . ILE A 1 840 ? 24.279 -89.869 -2.264 1.00 30.06 840 ILE A CA 1
ATOM 6539 C C . ILE A 1 840 ? 23.665 -88.491 -2.695 1.00 30.06 840 ILE A C 1
ATOM 6541 O O . ILE A 1 840 ? 23.704 -88.111 -3.857 1.00 30.06 840 ILE A O 1
ATOM 6545 N N . ASP A 1 841 ? 23.117 -87.745 -1.705 1.00 28.55 841 ASP A N 1
ATOM 6546 C CA . ASP A 1 841 ? 23.581 -86.478 -1.027 1.00 28.55 841 ASP A CA 1
ATOM 6547 C C . ASP A 1 841 ? 24.531 -85.457 -1.760 1.00 28.55 841 ASP A C 1
ATOM 6549 O O . ASP A 1 841 ? 25.083 -85.815 -2.796 1.00 28.55 841 ASP A O 1
ATOM 6553 N N . PRO A 1 842 ? 24.844 -84.216 -1.260 1.00 51.88 842 PRO A N 1
ATOM 6554 C CA . PRO A 1 842 ? 24.434 -83.536 -0.013 1.00 51.88 842 PRO A CA 1
ATOM 6555 C C . PRO A 1 842 ? 24.144 -81.994 -0.091 1.00 51.88 842 PRO A C 1
ATOM 6557 O O . PRO A 1 842 ? 24.135 -81.362 -1.146 1.00 51.88 842 PRO A O 1
ATOM 6560 N N . ARG A 1 843 ? 23.947 -81.362 1.085 1.00 30.64 843 ARG A N 1
ATOM 6561 C CA . ARG A 1 843 ? 24.236 -79.923 1.399 1.00 30.64 843 ARG A CA 1
ATOM 6562 C C . ARG A 1 843 ? 25.766 -79.760 1.733 1.00 30.64 843 ARG A C 1
ATOM 6564 O O . ARG A 1 843 ? 26.463 -80.747 1.535 1.00 30.64 843 ARG A O 1
ATOM 6571 N N . PRO A 1 844 ? 26.365 -78.662 2.287 1.00 49.94 844 PRO A N 1
ATOM 6572 C CA . PRO A 1 844 ? 25.845 -77.376 2.767 1.00 49.94 844 PRO A CA 1
ATOM 6573 C C . PRO A 1 844 ? 26.717 -76.138 2.380 1.00 49.94 844 PRO A C 1
ATOM 6575 O O . PRO A 1 844 ? 26.861 -75.824 1.206 1.00 49.94 844 PRO A O 1
ATOM 6578 N N . GLN A 1 845 ? 27.179 -75.368 3.377 1.00 30.70 845 GLN A N 1
ATOM 6579 C CA . GLN A 1 845 ? 27.687 -73.989 3.325 1.00 30.70 845 GLN A CA 1
ATOM 6580 C C . GLN A 1 845 ? 29.233 -73.895 3.259 1.00 30.70 845 GLN A C 1
ATOM 6582 O O . GLN A 1 845 ? 29.913 -74.906 3.364 1.00 30.70 845 GLN A O 1
ATOM 6587 N N . THR A 1 846 ? 29.714 -72.638 3.224 1.00 29.36 846 THR A N 1
ATOM 6588 C CA . THR A 1 846 ? 31.060 -72.106 3.564 1.00 29.36 846 THR A CA 1
ATOM 6589 C C . THR A 1 846 ? 32.268 -72.432 2.672 1.00 29.36 846 THR A C 1
ATOM 6591 O O . THR A 1 846 ? 32.505 -73.567 2.292 1.00 29.36 846 THR A O 1
ATOM 6594 N N . VAL A 1 847 ? 33.085 -71.391 2.412 1.00 23.80 847 VAL A N 1
ATOM 6595 C CA . VAL A 1 847 ? 34.555 -71.320 2.628 1.00 23.80 847 VAL A CA 1
ATOM 6596 C C . VAL A 1 847 ? 35.080 -69.927 2.204 1.00 23.80 847 VAL A C 1
ATOM 6598 O O . VAL A 1 847 ? 34.842 -69.475 1.090 1.00 23.80 847 VAL A O 1
ATOM 6601 N N . HIS A 1 848 ? 35.814 -69.247 3.094 1.00 37.44 848 HIS A N 1
ATOM 6602 C CA . HIS A 1 848 ? 36.814 -68.212 2.751 1.00 37.44 848 HIS A CA 1
ATOM 6603 C C . HIS A 1 848 ? 38.167 -68.934 2.589 1.00 37.44 848 HIS A C 1
ATOM 6605 O O . HIS A 1 848 ? 38.422 -69.817 3.415 1.00 37.44 848 HIS A O 1
ATOM 6611 N N . PRO A 1 849 ? 39.068 -68.575 1.640 1.00 42.34 849 PRO A N 1
ATOM 6612 C CA . PRO A 1 849 ? 39.947 -67.409 1.872 1.00 42.34 849 PRO A CA 1
ATOM 6613 C C . PRO A 1 849 ? 40.575 -66.724 0.614 1.00 42.34 849 PRO A C 1
ATOM 6615 O O . PRO A 1 849 ? 40.330 -67.129 -0.511 1.00 42.34 849 PRO A O 1
ATOM 6618 N N . ARG A 1 850 ? 41.390 -65.676 0.870 1.00 25.88 850 ARG A N 1
ATOM 6619 C CA . ARG A 1 850 ? 42.712 -65.276 0.282 1.00 25.88 850 ARG A CA 1
ATOM 6620 C C . ARG A 1 850 ? 43.113 -65.637 -1.180 1.00 25.88 850 ARG A C 1
ATOM 6622 O O . ARG A 1 850 ? 42.875 -66.749 -1.614 1.00 25.88 850 ARG A O 1
ATOM 6629 N N . SER A 1 851 ? 43.936 -64.854 -1.909 1.00 29.14 851 SER A N 1
ATOM 6630 C CA . SER A 1 851 ? 44.424 -63.451 -1.774 1.00 29.14 851 SER A CA 1
ATOM 6631 C C . SER A 1 851 ? 45.403 -63.047 -2.911 1.00 29.14 851 SER A C 1
ATOM 6633 O O . SER A 1 851 ? 46.368 -63.776 -3.128 1.00 29.14 851 SER A O 1
ATOM 6635 N N . SER A 1 852 ? 45.275 -61.819 -3.445 1.00 29.64 852 SER A N 1
ATOM 6636 C CA . SER A 1 852 ? 46.370 -60.994 -4.037 1.00 29.64 852 SER A CA 1
ATOM 6637 C C . SER A 1 852 ? 47.032 -61.485 -5.365 1.00 29.64 852 SER A C 1
ATOM 6639 O O . SER A 1 852 ? 46.617 -62.514 -5.889 1.00 29.64 852 SER A O 1
ATOM 6641 N N . PRO A 1 853 ? 48.010 -60.751 -5.962 1.00 60.59 853 PRO A N 1
ATOM 6642 C CA . PRO A 1 853 ? 47.808 -59.523 -6.765 1.00 60.59 853 PRO A CA 1
ATOM 6643 C C . PRO A 1 853 ? 48.497 -59.666 -8.176 1.00 60.59 853 PRO A C 1
ATOM 6645 O O . PRO A 1 853 ? 48.495 -60.810 -8.633 1.00 60.59 853 PRO A O 1
ATOM 6648 N N . PRO A 1 854 ? 49.034 -58.656 -8.932 1.00 55.25 854 PRO A N 1
ATOM 6649 C CA . PRO A 1 854 ? 49.848 -57.479 -8.547 1.00 55.25 854 PRO A CA 1
ATOM 6650 C C . PRO A 1 854 ? 49.377 -56.109 -9.116 1.00 55.25 854 PRO A C 1
ATOM 6652 O O . PRO A 1 854 ? 48.330 -56.004 -9.748 1.00 55.25 854 PRO A O 1
ATOM 6655 N N . ASP A 1 855 ? 50.181 -55.076 -8.840 1.00 30.44 855 ASP A N 1
ATOM 6656 C CA . ASP A 1 855 ? 50.021 -53.629 -9.122 1.00 30.44 855 ASP A CA 1
ATOM 6657 C C . ASP A 1 855 ? 50.889 -53.194 -10.353 1.00 30.44 855 ASP A C 1
ATOM 6659 O O . ASP A 1 855 ? 51.624 -54.060 -10.850 1.00 30.44 855 ASP A O 1
ATOM 6663 N N . PRO A 1 856 ? 50.860 -51.939 -10.890 1.00 51.41 856 PRO A N 1
ATOM 6664 C CA . PRO A 1 856 ? 51.424 -50.770 -10.184 1.00 51.41 856 PRO A CA 1
ATOM 6665 C C . PRO A 1 856 ? 50.749 -49.381 -10.391 1.00 51.41 856 PRO A C 1
ATOM 6667 O O . PRO A 1 856 ? 49.929 -49.155 -11.281 1.00 51.41 856 PRO A O 1
ATOM 6670 N N . THR A 1 857 ? 51.208 -48.438 -9.561 1.00 34.47 857 THR A N 1
ATOM 6671 C CA . THR A 1 857 ? 50.808 -47.026 -9.324 1.00 34.47 857 THR A CA 1
ATOM 6672 C C . THR A 1 857 ? 51.856 -46.039 -9.946 1.00 34.47 857 THR A C 1
ATOM 6674 O O . THR A 1 857 ? 52.601 -46.529 -10.804 1.00 34.47 857 THR A O 1
ATOM 6677 N N . PRO A 1 858 ? 52.013 -44.715 -9.618 1.00 54.91 858 PRO A N 1
ATOM 6678 C CA . PRO A 1 858 ? 51.390 -43.870 -8.571 1.00 54.91 858 PRO A CA 1
ATOM 6679 C C . PRO A 1 858 ? 51.126 -42.360 -8.907 1.00 54.91 858 PRO A C 1
ATOM 6681 O O . PRO A 1 858 ? 51.145 -41.953 -10.066 1.00 54.91 858 PRO A O 1
ATOM 6684 N N . ASP A 1 859 ? 50.905 -41.585 -7.829 1.00 29.80 859 ASP A N 1
ATOM 6685 C CA . ASP A 1 859 ? 50.971 -40.116 -7.623 1.00 29.80 859 ASP A CA 1
ATOM 6686 C C . ASP A 1 859 ? 49.799 -39.224 -8.131 1.00 29.80 859 ASP A C 1
ATOM 6688 O O . ASP A 1 859 ? 49.241 -39.453 -9.201 1.00 29.80 859 ASP A O 1
ATOM 6692 N N . ASP A 1 860 ? 49.328 -38.194 -7.397 1.00 29.44 860 ASP A N 1
ATOM 6693 C CA . ASP A 1 860 ? 49.825 -37.590 -6.131 1.00 29.44 860 ASP A CA 1
ATOM 6694 C C . ASP A 1 860 ? 48.694 -37.050 -5.190 1.00 29.44 860 ASP A C 1
ATOM 6696 O O . ASP A 1 860 ? 47.521 -36.996 -5.560 1.00 29.44 860 ASP A O 1
ATOM 6700 N N . SER A 1 861 ? 49.106 -36.685 -3.968 1.00 32.28 861 SER A N 1
ATOM 6701 C CA . SER A 1 861 ? 48.483 -36.119 -2.740 1.00 32.28 861 SER A CA 1
ATOM 6702 C C . SER A 1 861 ? 47.430 -34.970 -2.875 1.00 32.28 861 SER A C 1
ATOM 6704 O O . SER A 1 861 ? 47.236 -34.417 -3.953 1.00 32.28 861 SER A O 1
ATOM 6706 N N . ASP A 1 862 ? 46.659 -34.544 -1.846 1.00 27.55 862 ASP A N 1
ATOM 6707 C CA . ASP A 1 862 ? 46.768 -34.718 -0.372 1.00 27.55 862 ASP A CA 1
ATOM 6708 C C . ASP A 1 862 ? 45.405 -34.673 0.417 1.00 27.55 862 ASP A C 1
ATOM 6710 O O . ASP A 1 862 ? 44.330 -34.467 -0.144 1.00 27.55 862 ASP A O 1
ATOM 6714 N N . SER A 1 863 ? 45.512 -34.888 1.737 1.00 30.67 863 SER A N 1
ATOM 6715 C CA . SER A 1 863 ? 44.587 -35.058 2.890 1.00 30.67 863 SER A CA 1
ATOM 6716 C C . SER A 1 863 ? 43.761 -33.816 3.364 1.00 30.67 863 SER A C 1
ATOM 6718 O O . SER A 1 863 ? 43.856 -32.749 2.766 1.00 30.67 863 SER A O 1
ATOM 6720 N N . ASP A 1 864 ? 42.884 -33.822 4.400 1.00 27.97 864 ASP A N 1
ATOM 6721 C CA . ASP A 1 864 ? 42.477 -34.844 5.407 1.00 27.97 864 ASP A CA 1
ATOM 6722 C C . ASP A 1 864 ? 40.939 -34.857 5.747 1.00 27.97 864 ASP A C 1
ATOM 6724 O O . ASP A 1 864 ? 40.118 -34.939 4.834 1.00 27.97 864 ASP A O 1
ATOM 6728 N N . SER A 1 865 ? 40.507 -34.891 7.032 1.00 28.73 865 SER A N 1
ATOM 6729 C CA . SER A 1 865 ? 39.288 -35.620 7.458 1.00 28.73 865 SER A CA 1
ATOM 6730 C C . SER A 1 865 ? 38.596 -35.199 8.794 1.00 28.73 865 SER A C 1
ATOM 6732 O O . SER A 1 865 ? 39.048 -34.321 9.527 1.00 28.73 865 SER A O 1
ATOM 6734 N N . SER A 1 866 ? 37.519 -35.936 9.149 1.00 28.83 866 SER A N 1
ATOM 6735 C CA . SER A 1 866 ? 36.801 -36.014 10.456 1.00 28.83 866 SER A CA 1
ATOM 6736 C C . SER A 1 866 ? 35.879 -34.832 10.880 1.00 28.83 866 SER A C 1
ATOM 6738 O O . SER A 1 866 ? 36.038 -33.722 10.395 1.00 28.83 866 SER A O 1
ATOM 6740 N N . SER A 1 867 ? 34.891 -34.955 11.798 1.00 27.61 867 SER A N 1
ATOM 6741 C CA . SER A 1 867 ? 33.901 -36.037 12.057 1.00 27.61 867 SER A CA 1
ATOM 6742 C C . SER A 1 867 ? 32.711 -35.577 12.966 1.00 27.61 867 SER A C 1
ATOM 6744 O O . SER A 1 867 ? 32.859 -34.647 13.748 1.00 27.61 867 SER A O 1
ATOM 6746 N N . GLN A 1 868 ? 31.575 -36.307 12.919 1.00 26.66 868 GLN A N 1
ATOM 6747 C CA . GLN A 1 868 ? 30.456 -36.411 13.909 1.00 26.66 868 GLN A CA 1
ATOM 6748 C C . GLN A 1 868 ? 29.399 -35.278 14.145 1.00 26.66 868 GLN A C 1
ATOM 6750 O O . GLN A 1 868 ? 29.706 -34.099 14.244 1.00 26.66 868 GLN A O 1
ATOM 6755 N N . SER A 1 869 ? 28.156 -35.735 14.435 1.00 26.39 869 SER A N 1
ATOM 6756 C CA . SER A 1 869 ? 27.020 -35.064 15.144 1.00 26.39 869 SER A CA 1
ATOM 6757 C C . SER A 1 869 ? 26.153 -34.002 14.409 1.00 26.39 869 SER A C 1
ATOM 6759 O O . SER A 1 869 ? 26.633 -33.343 13.495 1.00 26.39 869 SER A O 1
ATOM 6761 N N . PRO A 1 870 ? 24.902 -33.707 14.858 1.00 38.75 870 PRO A N 1
ATOM 6762 C CA . PRO A 1 870 ? 23.765 -34.600 15.186 1.00 38.75 870 PRO A CA 1
ATOM 6763 C C . PRO A 1 870 ? 22.429 -34.170 14.461 1.00 38.75 870 PRO A C 1
ATOM 6765 O O . PRO A 1 870 ? 22.427 -33.188 13.717 1.00 38.75 870 PRO A O 1
ATOM 6768 N N . PRO A 1 871 ? 21.270 -34.870 14.594 1.00 30.38 871 PRO A N 1
ATOM 6769 C CA . PRO A 1 871 ? 20.143 -34.739 13.640 1.00 30.38 871 PRO A CA 1
ATOM 6770 C C . PRO A 1 871 ? 19.095 -33.635 13.926 1.00 30.38 871 PRO A C 1
ATOM 6772 O O . PRO A 1 871 ? 18.862 -33.240 15.067 1.00 30.38 871 PRO A O 1
ATOM 6775 N N . ARG A 1 872 ? 18.368 -33.198 12.877 1.00 28.16 872 ARG A N 1
ATOM 6776 C CA . ARG A 1 872 ? 17.226 -32.249 12.950 1.00 28.16 872 ARG A CA 1
ATOM 6777 C C . ARG A 1 872 ? 15.846 -32.939 13.103 1.00 28.16 872 ARG A C 1
ATOM 6779 O O . ARG A 1 872 ? 15.672 -34.062 12.633 1.00 28.16 872 ARG A O 1
ATOM 6786 N N . PRO A 1 873 ? 14.843 -32.279 13.727 1.00 33.50 873 PRO A N 1
ATOM 6787 C CA . PRO A 1 873 ? 13.592 -32.920 14.155 1.00 33.50 873 PRO A CA 1
ATOM 6788 C C . PRO A 1 873 ? 12.460 -32.955 13.107 1.00 33.50 873 PRO A C 1
ATOM 6790 O O . PRO A 1 873 ? 12.327 -32.075 12.257 1.00 33.50 873 PRO A O 1
ATOM 6793 N N . ARG A 1 874 ? 11.558 -33.939 13.256 1.00 29.66 874 ARG A N 1
ATOM 6794 C CA . ARG A 1 874 ? 10.267 -34.033 12.543 1.00 29.66 874 ARG A CA 1
ATOM 6795 C C . ARG A 1 874 ? 9.304 -32.917 12.985 1.00 29.66 874 ARG A C 1
ATOM 6797 O O . ARG A 1 874 ? 9.115 -32.719 14.185 1.00 29.66 874 ARG A O 1
ATOM 6804 N N . LYS A 1 875 ? 8.608 -32.259 12.047 1.00 29.11 875 LYS A N 1
ATOM 6805 C CA . LYS A 1 875 ? 7.426 -31.427 12.366 1.00 29.11 875 LYS A CA 1
ATOM 6806 C C . LYS A 1 875 ? 6.190 -32.310 12.593 1.00 29.11 875 LYS A C 1
ATOM 6808 O O . LYS A 1 875 ? 6.012 -33.314 11.910 1.00 29.11 875 LYS A O 1
ATOM 6813 N N . LYS A 1 876 ? 5.358 -31.936 13.571 1.00 28.59 876 LYS A N 1
ATOM 6814 C CA . LYS A 1 876 ? 4.138 -32.660 13.967 1.00 28.59 876 LYS A CA 1
ATOM 6815 C C . LYS A 1 876 ? 2.909 -32.183 13.186 1.00 28.59 876 LYS A C 1
ATOM 6817 O O . LYS A 1 876 ? 2.827 -31.015 12.811 1.00 28.59 876 LYS A O 1
ATOM 6822 N N . LEU A 1 877 ? 1.942 -33.085 13.025 1.00 27.17 877 LEU A N 1
ATOM 6823 C CA . LEU A 1 877 ? 0.561 -32.772 12.644 1.00 27.17 877 LEU A CA 1
ATOM 6824 C C . LEU A 1 877 ? -0.128 -31.970 13.773 1.00 27.17 877 LEU A C 1
ATOM 6826 O O . LEU A 1 877 ? 0.259 -32.105 14.937 1.00 27.17 877 LEU A O 1
ATOM 6830 N N . ARG A 1 878 ? -1.136 -31.148 13.452 1.00 27.78 878 ARG A N 1
ATOM 6831 C CA . ARG A 1 878 ? -1.916 -30.364 14.434 1.00 27.78 878 ARG A CA 1
ATOM 6832 C C . ARG A 1 878 ? -3.315 -30.974 14.585 1.00 27.78 878 ARG A C 1
ATOM 6834 O O . ARG A 1 878 ? -3.899 -31.396 13.594 1.00 27.78 878 ARG A O 1
ATOM 6841 N N . THR A 1 879 ? -3.815 -31.063 15.815 1.00 28.16 879 THR A N 1
ATOM 6842 C CA . THR A 1 879 ? -5.023 -31.821 16.193 1.00 28.16 879 THR A CA 1
ATOM 6843 C C . THR A 1 879 ? -6.252 -30.936 16.426 1.00 28.16 879 THR A C 1
ATOM 6845 O O . THR A 1 879 ? -6.118 -29.753 16.733 1.00 28.16 879 THR A O 1
ATOM 6848 N N . HIS A 1 880 ? -7.442 -31.537 16.337 1.00 28.48 880 HIS A N 1
ATOM 6849 C CA . HIS A 1 880 ? -8.722 -30.933 16.733 1.00 28.48 880 HIS A CA 1
ATOM 6850 C C . HIS A 1 880 ? -8.913 -30.893 18.271 1.00 28.48 880 HIS A C 1
ATOM 6852 O O . HIS A 1 880 ? -8.235 -31.641 18.983 1.00 28.48 880 HIS A O 1
ATOM 6858 N N . PRO A 1 881 ? -9.826 -30.041 18.790 1.00 29.75 881 PRO A N 1
ATOM 6859 C CA . PRO A 1 881 ? -10.289 -30.064 20.186 1.00 29.75 881 PRO A CA 1
ATOM 6860 C C . PRO A 1 881 ? -11.208 -31.278 20.500 1.00 29.75 881 PRO A C 1
ATOM 6862 O O . PRO A 1 881 ? -11.583 -32.002 19.576 1.00 29.75 881 PRO A O 1
ATOM 6865 N N . PRO A 1 882 ? -11.521 -31.560 21.787 1.00 39.53 882 PRO A N 1
ATOM 6866 C CA . PRO A 1 882 ? -11.708 -32.941 22.256 1.00 39.53 882 PRO A CA 1
ATOM 6867 C C . PRO A 1 882 ? -13.146 -33.357 22.624 1.00 39.53 882 PRO A C 1
ATOM 6869 O O . PRO A 1 882 ? -14.029 -32.526 22.820 1.00 39.53 882 PRO A O 1
ATOM 6872 N N . ALA A 1 883 ? -13.318 -34.665 22.856 1.00 25.77 883 ALA A N 1
ATOM 6873 C CA . ALA A 1 883 ? -14.407 -35.255 23.637 1.00 25.77 883 ALA A CA 1
ATOM 6874 C C . ALA A 1 883 ? -13.864 -36.325 24.616 1.00 25.77 883 ALA A C 1
ATOM 6876 O O . ALA A 1 883 ? -12.764 -36.845 24.438 1.00 25.77 883 ALA A O 1
ATOM 6877 N N . HIS A 1 884 ? -14.638 -36.589 25.667 1.00 30.36 884 HIS A N 1
ATOM 6878 C CA . HIS A 1 884 ? -14.301 -37.244 26.941 1.00 30.36 884 HIS A CA 1
ATOM 6879 C C . HIS A 1 884 ? -13.583 -38.611 26.921 1.00 30.36 884 HIS A C 1
ATOM 6881 O O . HIS A 1 884 ? -13.764 -39.435 26.030 1.00 30.36 884 HIS A O 1
ATOM 6887 N N . THR A 1 885 ? -12.842 -38.877 28.003 1.00 29.27 885 THR A N 1
ATOM 6888 C CA . THR A 1 885 ? -12.250 -40.175 28.361 1.00 29.27 885 THR A CA 1
ATOM 6889 C C . THR A 1 885 ? -13.189 -41.038 29.217 1.00 29.27 885 THR A C 1
ATOM 6891 O O . THR A 1 885 ? -13.846 -40.537 30.127 1.00 29.27 885 THR A O 1
ATOM 6894 N N . SER A 1 886 ? -13.145 -42.360 29.027 1.00 28.06 886 SER A N 1
ATOM 6895 C CA . SER A 1 886 ? -13.524 -43.349 30.051 1.00 28.06 886 SER A CA 1
ATOM 6896 C C . SER A 1 886 ? -12.556 -44.540 30.036 1.00 28.06 886 SER A C 1
ATOM 6898 O O . SER A 1 886 ? -11.877 -44.788 29.040 1.00 28.06 886 SER A O 1
ATOM 6900 N N . THR A 1 887 ? -12.449 -45.256 31.156 1.00 31.41 887 THR A N 1
ATOM 6901 C CA . THR A 1 887 ? -11.498 -46.365 31.357 1.00 31.41 887 THR A CA 1
ATOM 6902 C C . THR A 1 887 ? -12.046 -47.699 30.840 1.00 31.41 887 THR A C 1
ATOM 6904 O O . THR A 1 887 ? -13.238 -47.962 30.971 1.00 31.41 887 THR A O 1
ATOM 6907 N N . GLY A 1 888 ? -11.188 -48.530 30.236 1.00 29.42 888 GLY A N 1
ATOM 6908 C CA . GLY A 1 888 ? -11.609 -49.701 29.450 1.00 29.42 888 GLY A CA 1
ATOM 6909 C C . GLY A 1 888 ? -11.463 -51.073 30.123 1.00 29.42 888 GLY A C 1
ATOM 6910 O O . GLY A 1 888 ? -11.067 -51.174 31.280 1.00 29.42 888 GLY A O 1
ATOM 6911 N N . ILE A 1 889 ? -11.749 -52.110 29.327 1.00 31.03 889 ILE A N 1
ATOM 6912 C CA . ILE A 1 889 ? -11.486 -53.558 29.482 1.00 31.03 889 ILE A CA 1
ATOM 6913 C C . ILE A 1 889 ? -11.389 -54.138 28.038 1.00 31.03 889 ILE A C 1
ATOM 6915 O O . ILE A 1 889 ? -11.988 -53.535 27.147 1.00 31.03 889 ILE A O 1
ATOM 6919 N N . PRO A 1 890 ? -10.643 -55.230 27.749 1.00 36.06 890 PRO A N 1
ATOM 6920 C CA . PRO A 1 890 ? -10.454 -55.727 26.371 1.00 36.06 890 PRO A CA 1
ATOM 6921 C C . PRO A 1 890 ? -11.617 -56.567 25.802 1.00 36.06 890 PRO A C 1
ATOM 6923 O O . PRO A 1 890 ? -12.332 -57.236 26.548 1.00 36.06 890 PRO A O 1
ATOM 6926 N N . ASP A 1 891 ? -11.746 -56.584 24.470 1.00 29.83 891 ASP A N 1
ATOM 6927 C CA . ASP A 1 891 ? -12.812 -57.265 23.715 1.00 29.83 891 ASP A CA 1
ATOM 6928 C C . ASP A 1 891 ? -12.652 -58.799 23.563 1.00 29.83 891 ASP A C 1
ATOM 6930 O O . ASP A 1 891 ? -11.529 -59.309 23.486 1.00 29.83 891 ASP A O 1
ATOM 6934 N N . PRO A 1 892 ? -13.760 -59.544 23.364 1.00 31.56 892 PRO A N 1
ATOM 6935 C CA . PRO A 1 892 ? -13.771 -60.815 22.638 1.00 31.56 892 PRO A CA 1
ATOM 6936 C C . PRO A 1 892 ? -13.825 -60.594 21.102 1.00 31.56 892 PRO A C 1
ATOM 6938 O O . PRO A 1 892 ? -14.351 -59.582 20.634 1.00 31.56 892 PRO A O 1
ATOM 6941 N N . PRO A 1 893 ? -13.319 -61.530 20.275 1.00 43.81 893 PRO A N 1
ATOM 6942 C CA . PRO A 1 893 ? -13.072 -61.273 18.854 1.00 43.81 893 PRO A CA 1
ATOM 6943 C C . PRO A 1 893 ? -14.339 -61.306 17.979 1.00 43.81 893 PRO A C 1
ATOM 6945 O O . PRO A 1 893 ? -14.845 -62.371 17.625 1.00 43.81 893 PRO A O 1
ATOM 6948 N N . SER A 1 894 ? -14.797 -60.127 17.549 1.00 36.62 894 SER A N 1
ATOM 6949 C CA . SER A 1 894 ? -15.626 -59.966 16.342 1.00 36.62 894 SER A CA 1
ATOM 6950 C C . SER A 1 894 ? -14.746 -59.914 15.075 1.00 36.62 894 SER A C 1
ATOM 6952 O O . SER A 1 894 ? -13.530 -60.090 15.157 1.00 36.62 894 SER A O 1
ATOM 6954 N N . THR A 1 895 ? -15.328 -59.733 13.881 1.00 48.69 895 THR A N 1
ATOM 6955 C CA . THR A 1 895 ? -14.626 -59.871 12.582 1.00 48.69 895 THR A CA 1
ATOM 6956 C C . THR A 1 895 ? -14.628 -58.553 11.780 1.00 48.69 895 THR A C 1
ATOM 6958 O O . THR A 1 895 ? -15.483 -58.391 10.912 1.00 48.69 895 THR A O 1
ATOM 6961 N N . PRO A 1 896 ? -13.711 -57.590 12.034 1.00 52.12 896 PRO A N 1
ATOM 6962 C CA . PRO A 1 896 ? -13.933 -56.187 11.663 1.00 52.12 896 PRO A CA 1
ATOM 6963 C C . PRO A 1 896 ? -12.953 -55.621 10.615 1.00 52.12 896 PRO A C 1
ATOM 6965 O O . PRO A 1 896 ? -13.052 -54.443 10.277 1.00 52.12 896 PRO A O 1
ATOM 6968 N N . SER A 1 897 ? -11.977 -56.399 10.123 1.00 66.69 897 SER A N 1
ATOM 6969 C CA . SER A 1 897 ? -10.928 -55.861 9.236 1.00 66.69 897 SER A CA 1
ATOM 6970 C C . SER A 1 897 ? -11.415 -55.708 7.789 1.00 66.69 897 SER A C 1
ATOM 6972 O O . SER A 1 897 ? -11.417 -54.595 7.271 1.00 66.69 897 SER A O 1
ATOM 6974 N N . PHE A 1 898 ? -11.940 -56.779 7.177 1.00 83.00 898 PHE A N 1
ATOM 6975 C CA . PHE A 1 898 ? -12.348 -56.785 5.766 1.00 83.00 898 PHE A CA 1
ATOM 6976 C C . PHE A 1 898 ? -13.361 -55.691 5.407 1.00 83.00 898 PHE A C 1
ATOM 6978 O O . PHE A 1 898 ? -13.199 -55.025 4.390 1.00 83.00 898 PHE A O 1
ATOM 6985 N N . GLU A 1 899 ? -14.396 -55.478 6.224 1.00 82.38 899 GLU A N 1
ATOM 6986 C CA . GLU A 1 899 ? -15.416 -54.462 5.935 1.00 82.38 899 GLU A CA 1
ATOM 6987 C C . GLU A 1 899 ? -14.828 -53.044 5.988 1.00 82.38 899 GLU A C 1
ATOM 6989 O O . GLU A 1 899 ? -15.127 -52.213 5.134 1.00 82.38 899 GLU A O 1
ATOM 6994 N N . LYS A 1 900 ? -13.913 -52.791 6.931 1.00 82.62 900 LYS A N 1
ATOM 6995 C CA . LYS A 1 900 ? -13.192 -51.520 7.062 1.00 82.62 900 LYS A CA 1
ATOM 6996 C C . LYS A 1 900 ? -12.191 -51.301 5.923 1.00 82.62 900 LYS A C 1
ATOM 6998 O O . LYS A 1 900 ? -12.103 -50.198 5.394 1.00 82.62 900 LYS A O 1
ATOM 7003 N N . GLU A 1 901 ? -11.462 -52.342 5.526 1.00 86.75 901 GLU A N 1
ATOM 7004 C CA . GLU A 1 901 ? -10.556 -52.334 4.370 1.00 86.75 901 GLU A CA 1
ATOM 7005 C C . GLU A 1 901 ? -11.323 -52.067 3.064 1.00 86.75 901 GLU A C 1
ATOM 7007 O O . GLU A 1 901 ? -10.922 -51.212 2.276 1.00 86.75 901 GLU A O 1
ATOM 7012 N N . LEU A 1 902 ? -12.464 -52.736 2.870 1.00 89.25 902 LEU A N 1
ATOM 7013 C CA . LEU A 1 902 ? -13.338 -52.552 1.713 1.00 89.25 902 LEU A CA 1
ATOM 7014 C C . LEU A 1 902 ? -13.978 -51.157 1.690 1.00 89.25 902 LEU A C 1
ATOM 7016 O O . LEU A 1 902 ? -14.037 -50.539 0.631 1.00 89.25 902 LEU A O 1
ATOM 7020 N N . LEU A 1 903 ? -14.444 -50.649 2.836 1.00 89.31 903 LEU A N 1
ATOM 7021 C CA . LEU A 1 903 ? -15.051 -49.321 2.928 1.00 89.31 903 LEU A CA 1
ATOM 7022 C C . LEU A 1 903 ? -14.034 -48.217 2.621 1.00 89.31 903 LEU A C 1
ATOM 7024 O O . LEU A 1 903 ? -14.362 -47.312 1.857 1.00 89.31 903 LEU A O 1
ATOM 7028 N N . ASN A 1 904 ? -12.807 -48.311 3.153 1.00 88.75 904 ASN A N 1
ATOM 7029 C CA . ASN A 1 904 ? -11.725 -47.360 2.872 1.00 88.75 904 ASN A CA 1
ATOM 7030 C C . ASN A 1 904 ? -11.518 -47.180 1.359 1.00 88.75 904 ASN A C 1
ATOM 7032 O O . ASN A 1 904 ? -11.551 -46.054 0.864 1.00 88.75 904 ASN A O 1
ATOM 7036 N N . GLU A 1 905 ? -11.384 -48.284 0.617 1.00 92.06 905 GLU A N 1
ATOM 7037 C CA . GLU A 1 905 ? -11.154 -48.273 -0.837 1.00 92.06 905 GLU A CA 1
ATOM 7038 C C . GLU A 1 905 ? -12.400 -47.933 -1.677 1.00 92.06 905 GLU A C 1
ATOM 7040 O O . GLU A 1 905 ? -12.326 -47.832 -2.902 1.00 92.06 905 GLU A O 1
ATOM 7045 N N . LEU A 1 906 ? -13.543 -47.712 -1.021 1.00 93.62 906 LEU A N 1
ATOM 7046 C CA . LEU A 1 906 ? -14.770 -47.178 -1.613 1.00 93.62 906 LEU A CA 1
ATOM 7047 C C . LEU A 1 906 ? -15.072 -45.740 -1.152 1.00 93.62 906 LEU A C 1
ATOM 7049 O O . LEU A 1 906 ? -16.119 -45.192 -1.510 1.00 93.62 906 LEU A O 1
ATOM 7053 N N . THR A 1 907 ? -14.173 -45.094 -0.399 1.00 92.50 907 THR A N 1
ATOM 7054 C CA . THR A 1 907 ? -14.268 -43.655 -0.110 1.00 92.50 907 THR A CA 1
ATOM 7055 C C . THR A 1 907 ? -13.736 -42.795 -1.261 1.00 92.50 907 THR A C 1
ATOM 7057 O O . THR A 1 907 ? -12.882 -43.197 -2.048 1.00 92.50 907 THR A O 1
ATOM 7060 N N . CYS A 1 908 ? -14.269 -41.580 -1.384 1.00 92.44 908 CYS A N 1
ATOM 7061 C CA . CYS A 1 908 ? -13.827 -40.586 -2.354 1.00 92.44 908 CYS A CA 1
ATOM 7062 C C . CYS A 1 908 ? -12.817 -39.621 -1.722 1.00 92.44 908 CYS A C 1
ATOM 7064 O O . CYS A 1 908 ? -13.196 -38.798 -0.889 1.00 92.44 908 CYS A O 1
ATOM 7066 N N . GLU A 1 909 ? -11.579 -39.634 -2.214 1.00 89.81 909 GLU A N 1
ATOM 7067 C CA . GLU A 1 909 ? -10.422 -38.825 -1.768 1.00 89.81 909 GLU A CA 1
ATOM 7068 C C . GLU A 1 909 ? -10.600 -37.286 -1.830 1.00 89.81 909 GLU A C 1
ATOM 7070 O O . GLU A 1 909 ? -9.699 -36.534 -1.471 1.00 89.81 909 GLU A O 1
ATOM 7075 N N . ILE A 1 910 ? -11.749 -36.790 -2.305 1.00 86.81 910 ILE A N 1
ATOM 7076 C CA . ILE A 1 910 ? -12.101 -35.355 -2.310 1.00 86.81 910 ILE A CA 1
ATOM 7077 C C . ILE A 1 910 ? -13.042 -34.997 -1.148 1.00 86.81 910 ILE A C 1
ATOM 7079 O O . ILE A 1 910 ? -12.978 -33.890 -0.622 1.00 86.81 910 ILE A O 1
ATOM 7083 N N . CYS A 1 911 ? -13.946 -35.905 -0.761 1.00 84.62 911 CYS A N 1
ATOM 7084 C CA . CYS A 1 911 ? -14.975 -35.638 0.252 1.00 84.62 911 CYS A CA 1
ATOM 7085 C C . CYS A 1 911 ? -14.930 -36.588 1.456 1.00 84.62 911 CYS A C 1
ATOM 7087 O O . CYS A 1 911 ? -15.786 -36.468 2.324 1.00 84.62 911 CYS A O 1
ATOM 7089 N N . PHE A 1 912 ? -13.990 -37.538 1.482 1.00 87.12 912 PHE A N 1
ATOM 7090 C CA . PHE A 1 912 ? -13.736 -38.507 2.560 1.00 87.12 912 PHE A CA 1
ATOM 7091 C C . PHE A 1 912 ? -14.976 -39.295 3.022 1.00 87.12 912 PHE A C 1
ATOM 7093 O O . PHE A 1 912 ? -15.110 -39.672 4.180 1.00 87.12 912 PHE A O 1
ATOM 7100 N N . MET A 1 913 ? -15.883 -39.557 2.079 1.00 88.25 913 MET A N 1
ATOM 7101 C CA . MET A 1 913 ? -17.147 -40.277 2.264 1.00 88.25 913 MET A CA 1
ATOM 7102 C C . MET A 1 913 ? -17.313 -41.305 1.142 1.00 88.25 913 MET A C 1
ATOM 7104 O O . MET A 1 913 ? -16.665 -41.178 0.100 1.00 88.25 913 MET A O 1
ATOM 7108 N N . LEU A 1 914 ? -18.214 -42.275 1.328 1.00 91.44 914 LEU A N 1
ATOM 7109 C CA . LEU A 1 914 ? -18.570 -43.294 0.332 1.00 91.44 914 LEU A CA 1
ATOM 7110 C C . LEU A 1 914 ? -18.805 -42.686 -1.068 1.00 91.44 914 LEU A C 1
ATOM 7112 O O . LEU A 1 914 ? -19.484 -41.657 -1.209 1.00 91.44 914 LEU A O 1
ATOM 7116 N N . LEU A 1 915 ? -18.230 -43.329 -2.089 1.00 92.12 915 LEU A N 1
ATOM 7117 C CA . LEU A 1 915 ? -18.325 -42.948 -3.498 1.00 92.12 915 LEU A CA 1
ATOM 7118 C C . LEU A 1 915 ? -19.786 -42.940 -3.978 1.00 92.12 915 LEU A C 1
ATOM 7120 O O . LEU A 1 915 ? -20.446 -43.973 -4.044 1.00 92.12 915 LEU A O 1
ATOM 7124 N N . CYS A 1 916 ? -20.274 -41.765 -4.374 1.00 87.75 916 CYS A N 1
ATOM 7125 C CA . CYS A 1 916 ? -21.603 -41.569 -4.947 1.00 87.75 916 CYS A CA 1
ATOM 7126 C C . CYS A 1 916 ? -21.466 -41.178 -6.422 1.00 87.75 916 CYS A C 1
ATOM 7128 O O . CYS A 1 916 ? -20.744 -40.232 -6.744 1.00 87.75 916 CYS A O 1
ATOM 7130 N N . ASN A 1 917 ? -22.131 -41.920 -7.315 1.00 88.88 917 ASN A N 1
ATOM 7131 C CA . ASN A 1 917 ? -21.989 -41.805 -8.773 1.00 88.88 917 ASN A CA 1
ATOM 7132 C C . ASN A 1 917 ? -20.503 -41.785 -9.214 1.00 88.88 917 ASN A C 1
ATOM 7134 O O . ASN A 1 917 ? -20.014 -40.760 -9.705 1.00 88.88 917 ASN A O 1
ATOM 7138 N N . PRO A 1 918 ? -19.756 -42.886 -8.972 1.00 92.56 918 PRO A N 1
ATOM 7139 C CA . PRO A 1 918 ? -18.312 -42.954 -9.187 1.00 92.56 918 PRO A CA 1
ATOM 7140 C C . PRO A 1 918 ? -17.952 -42.802 -10.667 1.00 92.56 918 PRO A C 1
ATOM 7142 O O . PRO A 1 918 ? -18.437 -43.554 -11.505 1.00 92.56 918 PRO A O 1
ATOM 7145 N N . ILE A 1 919 ? -17.060 -41.872 -10.997 1.00 92.06 919 ILE A N 1
ATOM 7146 C CA . ILE A 1 919 ? -16.551 -41.644 -12.351 1.00 92.06 919 ILE A CA 1
ATOM 7147 C C . ILE A 1 919 ? -15.035 -41.863 -12.387 1.00 92.06 919 ILE A C 1
ATOM 7149 O O . ILE A 1 919 ? -14.296 -41.311 -11.569 1.00 92.06 919 ILE A O 1
ATOM 7153 N N . THR A 1 920 ? -14.567 -42.688 -13.327 1.00 92.38 920 THR A N 1
ATOM 7154 C CA . THR A 1 920 ? -13.140 -42.999 -13.498 1.00 92.38 920 THR A CA 1
ATOM 7155 C C . THR A 1 920 ? -12.528 -42.112 -14.579 1.00 92.38 920 THR A C 1
ATOM 7157 O O . THR A 1 920 ? -13.027 -42.009 -15.696 1.00 92.38 920 THR A O 1
ATOM 7160 N N . THR A 1 921 ? -11.432 -41.446 -14.233 1.00 91.69 921 THR A N 1
ATOM 7161 C CA . THR A 1 921 ? -10.724 -40.487 -15.094 1.00 91.69 921 THR A CA 1
ATOM 7162 C C . THR A 1 921 ? -9.837 -41.168 -16.156 1.00 91.69 921 THR A C 1
ATOM 7164 O O . THR A 1 921 ? -9.447 -42.325 -15.991 1.00 91.69 921 THR A O 1
ATOM 7167 N N . PRO A 1 922 ? -9.392 -40.456 -17.215 1.00 87.75 922 PRO A N 1
ATOM 7168 C CA . PRO A 1 922 ? -8.388 -40.964 -18.164 1.00 87.75 922 PRO A CA 1
ATOM 7169 C C . PRO A 1 922 ? -7.023 -41.325 -17.547 1.00 87.75 922 PRO A C 1
ATOM 7171 O O . PRO A 1 922 ? -6.245 -42.068 -18.146 1.00 87.75 922 PRO A O 1
ATOM 7174 N N . CYS A 1 923 ? -6.708 -40.831 -16.344 1.00 89.06 923 CYS A N 1
ATOM 7175 C CA . CYS A 1 923 ? -5.565 -41.294 -15.550 1.00 89.06 923 CYS A CA 1
ATOM 7176 C C . CYS A 1 923 ? -5.915 -42.427 -14.567 1.00 89.06 923 CYS A C 1
ATOM 7178 O O . CYS A 1 923 ? -5.102 -42.739 -13.702 1.00 89.06 923 CYS A O 1
ATOM 7180 N N . GLN A 1 924 ? -7.089 -43.045 -14.725 1.00 92.31 924 GLN A N 1
ATOM 7181 C CA . GLN A 1 924 ? -7.559 -44.257 -14.046 1.00 92.31 924 GLN A CA 1
ATOM 7182 C C . GLN A 1 924 ? -7.692 -44.144 -12.511 1.00 92.31 924 GLN A C 1
ATOM 7184 O O . GLN A 1 924 ? -7.583 -45.128 -11.784 1.00 92.31 924 GLN A O 1
ATOM 7189 N N . HIS A 1 925 ? -7.984 -42.930 -12.032 1.00 93.62 925 HIS A N 1
ATOM 7190 C CA . HIS A 1 925 ? -8.414 -42.648 -10.657 1.00 93.62 925 HIS A CA 1
ATOM 7191 C C . HIS A 1 925 ? -9.924 -42.369 -10.623 1.00 93.62 925 HIS A C 1
ATOM 7193 O O . HIS A 1 925 ? -10.441 -41.735 -11.550 1.00 93.62 925 HIS A O 1
ATOM 7199 N N . THR A 1 926 ? -10.614 -42.798 -9.563 1.00 94.25 926 THR A N 1
ATOM 7200 C CA . THR A 1 926 ? -12.079 -42.704 -9.437 1.00 94.25 926 THR A CA 1
ATOM 7201 C C . THR A 1 926 ? -12.500 -41.727 -8.336 1.00 94.25 926 THR A C 1
ATOM 7203 O O . THR A 1 926 ? -11.919 -41.716 -7.255 1.00 94.25 926 THR A O 1
ATOM 7206 N N . PHE A 1 927 ? -13.533 -40.923 -8.603 1.00 94.12 927 PHE A N 1
ATOM 7207 C CA . PHE A 1 927 ? -14.102 -39.931 -7.678 1.00 94.12 927 PHE A CA 1
ATOM 7208 C C . PHE A 1 927 ? -15.637 -39.913 -7.777 1.00 94.12 927 PHE A C 1
ATOM 7210 O O . PHE A 1 927 ? -16.187 -40.416 -8.753 1.00 94.12 927 PHE A O 1
ATOM 7217 N N . CYS A 1 928 ? -16.351 -39.288 -6.835 1.00 91.31 928 CYS A N 1
ATOM 7218 C CA . CYS A 1 928 ? -17.763 -38.934 -7.049 1.00 91.31 928 CYS A CA 1
ATOM 7219 C C . CYS A 1 928 ? -17.875 -37.931 -8.211 1.00 91.31 928 CYS A C 1
ATOM 7221 O O . CYS A 1 928 ? -17.092 -36.977 -8.232 1.00 91.31 928 CYS A O 1
ATOM 7223 N N . SER A 1 929 ? -18.866 -38.066 -9.107 1.00 84.25 929 SER A N 1
ATOM 7224 C CA . SER A 1 929 ? -19.074 -37.123 -10.231 1.00 84.25 929 SER A CA 1
ATOM 7225 C C . SER A 1 929 ? -19.058 -35.663 -9.772 1.00 84.25 929 SER A C 1
ATOM 7227 O O . SER A 1 929 ? -18.202 -34.888 -10.189 1.00 84.25 929 SER A O 1
ATOM 7229 N N . THR A 1 930 ? -19.905 -35.319 -8.799 1.00 78.88 930 THR A N 1
ATOM 7230 C CA . THR A 1 930 ? -20.033 -33.950 -8.277 1.00 78.88 930 THR A CA 1
ATOM 7231 C C . THR A 1 930 ? -18.764 -33.429 -7.597 1.00 78.88 930 THR A C 1
ATOM 7233 O O . THR A 1 930 ? -18.534 -32.221 -7.577 1.00 78.88 930 THR A O 1
ATOM 7236 N N . CYS A 1 931 ? -17.915 -34.309 -7.060 1.00 82.50 931 CYS A N 1
ATOM 7237 C CA . CYS A 1 931 ? -16.628 -33.925 -6.480 1.00 82.50 931 CYS A CA 1
ATOM 7238 C C . CYS A 1 931 ? -15.567 -33.677 -7.560 1.00 82.50 931 CYS A C 1
ATOM 7240 O O . CYS A 1 931 ? -14.803 -32.721 -7.441 1.00 82.50 931 CYS A O 1
ATOM 7242 N N . LEU A 1 932 ? -15.539 -34.492 -8.622 1.00 84.19 932 LEU A N 1
ATOM 7243 C CA . LEU A 1 932 ? -14.668 -34.254 -9.773 1.00 84.19 932 LEU A CA 1
ATOM 7244 C C . LEU A 1 932 ? -15.085 -32.981 -10.522 1.00 84.19 932 LEU A C 1
ATOM 7246 O O . LEU A 1 932 ? -14.224 -32.168 -10.834 1.00 84.19 932 LEU A O 1
ATOM 7250 N N . GLU A 1 933 ? -16.385 -32.766 -10.737 1.00 75.50 933 GLU A N 1
ATOM 7251 C CA . GLU A 1 933 ? -16.934 -31.542 -11.335 1.00 75.50 933 GLU A CA 1
ATOM 7252 C C . GLU A 1 933 ? -16.496 -30.294 -10.548 1.00 75.50 933 GLU A C 1
ATOM 7254 O O . GLU A 1 933 ? -15.869 -29.406 -11.123 1.00 75.50 933 GLU A O 1
ATOM 7259 N N . ARG A 1 934 ? -16.733 -30.264 -9.223 1.00 70.94 934 ARG A N 1
ATOM 7260 C CA . ARG A 1 934 ? -16.281 -29.170 -8.337 1.00 70.94 934 ARG A CA 1
ATOM 7261 C C . ARG A 1 934 ? -14.756 -28.973 -8.389 1.00 70.94 934 ARG A C 1
ATOM 7263 O O . ARG A 1 934 ? -14.289 -27.843 -8.326 1.00 70.94 934 ARG A O 1
ATOM 7270 N N . SER A 1 935 ? -13.969 -30.044 -8.527 1.00 76.56 935 SER A N 1
ATOM 7271 C CA . SER A 1 935 ? -12.508 -29.940 -8.651 1.00 76.56 935 SER A CA 1
ATOM 7272 C C . SER A 1 935 ? -12.066 -29.366 -10.003 1.00 76.56 935 SER A C 1
ATOM 7274 O O . SER A 1 935 ? -11.141 -28.554 -10.045 1.00 76.56 935 SER A O 1
ATOM 7276 N N . LEU A 1 936 ? -12.706 -29.775 -11.103 1.00 71.69 936 LEU A N 1
ATOM 7277 C CA . LEU A 1 936 ? -12.377 -29.326 -12.460 1.00 71.69 936 LEU A CA 1
ATOM 7278 C C . LEU A 1 936 ? -12.763 -27.864 -12.710 1.00 71.69 936 LEU A C 1
ATOM 7280 O O . LEU A 1 936 ? -12.117 -27.203 -13.520 1.00 71.69 936 LEU A O 1
ATOM 7284 N N . ASP A 1 937 ? -13.751 -27.342 -11.979 1.00 55.28 937 ASP A N 1
ATOM 7285 C CA . ASP A 1 937 ? -14.118 -25.921 -12.004 1.00 55.28 937 ASP A CA 1
ATOM 7286 C C . ASP A 1 937 ? -13.019 -25.012 -11.386 1.00 55.28 937 ASP A C 1
ATOM 7288 O O . ASP A 1 937 ? -13.010 -23.804 -11.635 1.00 55.28 937 ASP A O 1
ATOM 7292 N N . HIS A 1 938 ? -12.051 -25.579 -10.644 1.00 54.47 938 HIS A N 1
ATOM 7293 C CA . HIS A 1 938 ? -10.895 -24.866 -10.070 1.00 54.47 938 HIS A CA 1
ATOM 7294 C C . HIS A 1 938 ? -9.530 -25.272 -10.655 1.00 54.47 938 HIS A C 1
ATOM 7296 O O . HIS A 1 938 ? -8.604 -24.460 -10.662 1.00 54.47 938 HIS A O 1
ATOM 7302 N N . SER A 1 939 ? -9.361 -26.516 -11.115 1.00 72.44 939 SER A N 1
ATOM 7303 C CA . SER A 1 939 ? -8.090 -27.010 -11.655 1.00 72.44 939 SER A CA 1
ATOM 7304 C C . SER A 1 939 ? -8.297 -28.135 -12.664 1.00 72.44 939 SER A C 1
ATOM 7306 O O . SER A 1 939 ? -8.897 -29.159 -12.352 1.00 72.44 939 SER A O 1
ATOM 7308 N N . THR A 1 940 ? -7.707 -28.009 -13.853 1.00 78.50 940 THR A N 1
ATOM 7309 C CA . THR A 1 940 ? -7.738 -29.035 -14.911 1.00 78.50 940 THR A CA 1
ATOM 7310 C C . THR A 1 940 ? -6.829 -30.238 -14.623 1.00 78.50 940 THR A C 1
ATOM 7312 O O . THR A 1 940 ? -6.397 -30.912 -15.551 1.00 78.50 940 THR A O 1
ATOM 7315 N N . LYS A 1 941 ? -6.479 -30.515 -13.361 1.00 85.12 941 LYS A N 1
ATOM 7316 C CA . LYS A 1 941 ? -5.535 -31.571 -12.964 1.00 85.12 941 LYS A CA 1
ATOM 7317 C C . LYS A 1 941 ? -6.189 -32.573 -12.026 1.00 85.12 941 LYS A C 1
ATOM 7319 O O . LYS A 1 941 ? -6.959 -32.203 -11.148 1.00 85.12 941 LYS A O 1
ATOM 7324 N N . CYS A 1 942 ? -5.846 -33.850 -12.189 1.00 87.56 942 CYS A N 1
ATOM 7325 C CA . CYS A 1 942 ? -6.319 -34.910 -11.304 1.00 87.56 942 CYS A CA 1
ATOM 7326 C C . CYS A 1 942 ? -5.871 -34.640 -9.854 1.00 87.56 942 CYS A C 1
ATOM 7328 O O . CYS A 1 942 ? -4.661 -34.523 -9.634 1.00 87.56 942 CYS A O 1
ATOM 7330 N N . PRO A 1 943 ? -6.788 -34.604 -8.864 1.00 87.56 943 PRO A N 1
ATOM 7331 C CA . PRO A 1 943 ? -6.450 -34.334 -7.463 1.00 87.56 943 PRO A CA 1
ATOM 7332 C C . PRO A 1 943 ? -5.353 -35.235 -6.886 1.00 87.56 943 PRO A C 1
ATOM 7334 O O . PRO A 1 943 ? -4.540 -34.780 -6.084 1.00 87.56 943 PRO A O 1
ATOM 7337 N N . LEU A 1 944 ? -5.304 -36.496 -7.329 1.00 87.94 944 LEU A N 1
ATOM 7338 C CA . LEU A 1 944 ? -4.365 -37.502 -6.836 1.00 87.94 944 LEU A CA 1
ATOM 7339 C C . LEU A 1 944 ? -3.037 -37.466 -7.604 1.00 87.94 944 LEU A C 1
ATOM 7341 O O . LEU A 1 944 ? -2.006 -37.083 -7.056 1.00 87.94 944 LEU A O 1
ATOM 7345 N N . CYS A 1 945 ? -3.044 -37.818 -8.893 1.00 87.69 945 CYS A N 1
ATOM 7346 C CA . CYS A 1 945 ? -1.805 -37.977 -9.665 1.00 87.69 945 CYS A CA 1
ATOM 7347 C C . CYS A 1 945 ? -1.326 -36.711 -10.399 1.00 87.69 945 CYS A C 1
ATOM 7349 O O . CYS A 1 945 ? -0.347 -36.782 -11.139 1.00 87.69 945 CYS A O 1
ATOM 7351 N N . ARG A 1 946 ? -2.024 -35.572 -10.259 1.00 86.94 946 ARG A N 1
ATOM 7352 C CA . ARG A 1 946 ? -1.698 -34.241 -10.828 1.00 86.94 946 ARG A CA 1
ATOM 7353 C C . ARG A 1 946 ? -1.522 -34.145 -12.351 1.00 86.94 946 ARG A C 1
ATOM 7355 O O . ARG A 1 946 ? -1.211 -33.066 -12.849 1.00 86.94 946 ARG A O 1
ATOM 7362 N N . LEU A 1 947 ? -1.756 -35.233 -13.085 1.00 83.50 947 LEU A N 1
ATOM 7363 C CA . LEU A 1 947 ? -1.845 -35.232 -14.545 1.00 83.50 947 LEU A CA 1
ATOM 7364 C C . LEU A 1 947 ? -3.012 -34.354 -14.996 1.00 83.50 947 LEU A C 1
ATOM 7366 O O . LEU A 1 947 ? -4.086 -34.401 -14.391 1.00 83.50 947 LEU A O 1
ATOM 7370 N N . ASP A 1 948 ? -2.805 -33.611 -16.078 1.00 78.94 948 ASP A N 1
ATOM 7371 C CA . ASP A 1 948 ? -3.857 -32.840 -16.726 1.00 78.94 948 ASP A CA 1
ATOM 7372 C C . ASP A 1 948 ? -4.993 -33.756 -17.207 1.00 78.94 948 ASP A C 1
ATOM 7374 O O . ASP A 1 948 ? -4.780 -34.817 -17.805 1.00 78.94 948 ASP A O 1
ATOM 7378 N N . LEU A 1 949 ? -6.214 -33.341 -16.889 1.00 82.31 949 LEU A N 1
ATOM 7379 C CA . LEU A 1 949 ? -7.469 -33.961 -17.272 1.00 82.31 949 LEU A CA 1
ATOM 7380 C C . LEU A 1 949 ? -8.142 -33.119 -18.366 1.00 82.31 949 LEU A C 1
ATOM 7382 O O . LEU A 1 949 ? -7.945 -31.902 -18.423 1.00 82.31 949 LEU A O 1
ATOM 7386 N N . PRO A 1 950 ? -8.982 -33.735 -19.214 1.00 75.69 950 PRO A N 1
ATOM 7387 C CA . PRO A 1 950 ? -9.891 -32.993 -20.078 1.00 75.69 950 PRO A CA 1
ATOM 7388 C C . PRO A 1 950 ? -10.783 -32.013 -19.285 1.00 75.69 950 PRO A C 1
ATOM 7390 O O . PRO A 1 950 ? -11.053 -32.250 -18.104 1.00 75.69 950 PRO A O 1
ATOM 7393 N N . PRO A 1 951 ? -11.280 -30.931 -19.912 1.00 67.06 951 PRO A N 1
ATOM 7394 C CA . PRO A 1 951 ? -12.200 -29.994 -19.265 1.00 67.06 951 PRO A CA 1
ATOM 7395 C C . PRO A 1 951 ? -13.510 -30.679 -18.846 1.00 67.06 951 PRO A C 1
ATOM 7397 O O . PRO A 1 951 ? -13.887 -31.707 -19.405 1.00 67.06 951 PRO A O 1
ATOM 7400 N N . ASN A 1 952 ? -14.246 -30.068 -17.910 1.00 64.81 952 ASN A N 1
ATOM 7401 C CA . ASN A 1 952 ? -15.488 -30.612 -17.333 1.00 64.81 952 ASN A CA 1
ATOM 7402 C C . ASN A 1 952 ? -16.515 -31.067 -18.409 1.00 64.81 952 ASN A C 1
ATOM 7404 O O . ASN A 1 952 ? -17.165 -32.101 -18.271 1.00 64.81 952 ASN A O 1
ATOM 7408 N N . SER A 1 953 ? -16.559 -30.379 -19.559 1.00 62.25 953 SER A N 1
ATOM 7409 C CA . SER A 1 953 ? -17.387 -30.734 -20.726 1.00 62.25 953 SER A CA 1
ATOM 7410 C C . SER A 1 953 ? -17.136 -32.125 -21.326 1.00 62.25 953 SER A C 1
ATOM 7412 O O . SER A 1 953 ? -18.040 -32.684 -21.941 1.00 62.25 953 SER A O 1
ATOM 7414 N N . TYR A 1 954 ? -15.948 -32.704 -21.139 1.00 72.56 954 TYR A N 1
ATOM 7415 C CA . TYR A 1 954 ? -15.626 -34.076 -21.547 1.00 72.56 954 TYR A CA 1
ATOM 7416 C C . TYR A 1 954 ? -16.429 -35.113 -20.750 1.00 72.56 954 TYR A C 1
ATOM 7418 O O . TYR A 1 954 ? -16.904 -36.106 -21.302 1.00 72.56 954 TYR A O 1
ATOM 7426 N N . PHE A 1 955 ? -16.601 -34.878 -19.447 1.00 74.06 955 PHE A N 1
ATOM 7427 C CA . PHE A 1 955 ? -17.135 -35.865 -18.510 1.00 74.06 955 PHE A CA 1
ATOM 7428 C C . PHE A 1 955 ? -18.667 -35.975 -18.531 1.00 74.06 955 PHE A C 1
ATOM 7430 O O . PHE A 1 955 ? -19.190 -37.015 -18.144 1.00 74.06 955 PHE A O 1
ATOM 7437 N N . TYR A 1 956 ? -19.391 -34.989 -19.079 1.00 61.72 956 TYR A N 1
ATOM 7438 C CA . TYR A 1 956 ? -20.864 -35.009 -19.172 1.00 61.72 956 TYR A CA 1
ATOM 7439 C C . TYR A 1 956 ? -21.458 -36.189 -19.969 1.00 61.72 956 TYR A C 1
ATOM 7441 O O . TYR A 1 956 ? -22.654 -36.447 -19.869 1.00 61.72 956 TYR A O 1
ATOM 7449 N N . GLN A 1 957 ? -20.652 -36.895 -20.770 1.00 62.50 957 GLN A N 1
ATOM 7450 C CA . GLN A 1 957 ? -21.078 -38.057 -21.568 1.00 62.50 957 GLN A CA 1
ATOM 7451 C C . GLN A 1 957 ? -20.507 -39.396 -21.062 1.00 62.50 957 GLN A C 1
ATOM 7453 O O . GLN A 1 957 ? -20.683 -40.425 -21.712 1.00 62.50 957 GLN A O 1
ATOM 7458 N N . HIS A 1 958 ? -19.801 -39.399 -19.929 1.00 72.81 958 HIS A N 1
ATOM 7459 C CA . HIS A 1 958 ? -19.187 -40.604 -19.369 1.00 72.81 958 HIS A CA 1
ATOM 7460 C C . HIS A 1 958 ? -20.149 -41.331 -18.429 1.00 72.81 958 HIS A C 1
ATOM 7462 O O . HIS A 1 958 ? -20.817 -40.713 -17.602 1.00 72.81 958 HIS A O 1
ATOM 7468 N N . ALA A 1 959 ? -20.187 -42.659 -18.524 1.00 81.00 959 ALA A N 1
ATOM 7469 C CA . ALA A 1 959 ? -20.936 -43.478 -17.580 1.00 81.00 959 ALA A CA 1
ATOM 7470 C C . ALA A 1 959 ? -20.143 -43.690 -16.279 1.00 81.00 959 ALA A C 1
ATOM 7472 O O . ALA A 1 959 ? -18.910 -43.662 -16.261 1.00 81.00 959 ALA A O 1
ATOM 7473 N N . HIS A 1 960 ? -20.866 -43.934 -15.187 1.00 88.56 960 HIS A N 1
ATOM 7474 C CA . HIS A 1 960 ? -20.272 -44.283 -13.897 1.00 88.56 960 HIS A CA 1
ATOM 7475 C C . HIS A 1 960 ? -19.587 -45.660 -13.951 1.00 88.56 960 HIS A C 1
ATOM 7477 O O . HIS A 1 960 ? -19.981 -46.521 -14.738 1.00 88.56 960 HIS A O 1
ATOM 7483 N N . ASN A 1 961 ? -18.564 -45.870 -13.119 1.00 91.19 961 ASN A N 1
ATOM 7484 C CA . ASN A 1 961 ? -17.828 -47.132 -13.029 1.00 91.19 961 ASN A CA 1
ATOM 7485 C C . ASN A 1 961 ? -18.756 -48.242 -12.512 1.00 91.19 961 ASN A C 1
ATOM 7487 O O . ASN A 1 961 ? -19.116 -48.273 -11.334 1.00 91.19 961 ASN A O 1
ATOM 7491 N N . GLU A 1 962 ? -19.149 -49.145 -13.409 1.00 87.19 962 GLU A N 1
ATOM 7492 C CA . GLU A 1 962 ? -20.208 -50.118 -13.152 1.00 87.19 962 GLU A CA 1
ATOM 7493 C C . GLU A 1 962 ? -19.790 -51.150 -12.095 1.00 87.19 962 GLU A C 1
ATOM 7495 O O . GLU A 1 962 ? -20.596 -51.504 -11.236 1.00 87.19 962 GLU A O 1
ATOM 7500 N N . VAL A 1 963 ? -18.519 -51.566 -12.087 1.00 89.12 963 VAL A N 1
ATOM 7501 C CA . VAL A 1 963 ? -17.979 -52.510 -11.094 1.00 89.12 963 VAL A CA 1
ATOM 7502 C C . VAL A 1 963 ? -18.017 -51.900 -9.692 1.00 89.12 963 VAL A C 1
ATOM 7504 O O . VAL A 1 963 ? -18.507 -52.535 -8.759 1.00 89.12 963 VAL A O 1
ATOM 7507 N N . ILE A 1 964 ? -17.567 -50.652 -9.538 1.00 91.81 964 ILE A N 1
ATOM 7508 C CA . ILE A 1 964 ? -17.575 -49.953 -8.245 1.00 91.81 964 ILE A CA 1
ATOM 7509 C C . ILE A 1 964 ? -19.016 -49.697 -7.780 1.00 91.81 964 ILE A C 1
ATOM 7511 O O . ILE A 1 964 ? -19.338 -49.990 -6.630 1.00 91.81 964 ILE A O 1
ATOM 7515 N N . THR A 1 965 ? -19.914 -49.240 -8.661 1.00 89.69 965 THR A N 1
ATOM 7516 C CA . THR A 1 965 ? -21.338 -49.060 -8.324 1.00 89.69 965 THR A CA 1
ATOM 7517 C C . THR A 1 965 ? -21.999 -50.371 -7.882 1.00 89.69 965 THR A C 1
ATOM 7519 O O . THR A 1 965 ? -22.705 -50.376 -6.873 1.00 89.69 965 THR A O 1
ATOM 7522 N N . GLN A 1 966 ? -21.753 -51.490 -8.575 1.00 87.44 966 GLN A N 1
ATOM 7523 C CA . GLN A 1 966 ? -22.307 -52.795 -8.194 1.00 87.44 966 GLN A CA 1
ATOM 7524 C C . GLN A 1 966 ? -21.722 -53.322 -6.871 1.00 87.44 966 GLN A C 1
ATOM 7526 O O . GLN A 1 966 ? -22.456 -53.923 -6.086 1.00 87.44 966 GLN A O 1
ATOM 7531 N N . ILE A 1 967 ? -20.432 -53.088 -6.591 1.00 89.50 967 ILE A N 1
ATOM 7532 C CA . ILE A 1 967 ? -19.815 -53.461 -5.308 1.00 89.50 967 ILE A CA 1
ATOM 7533 C C . ILE A 1 967 ? -20.418 -52.637 -4.164 1.00 89.50 967 ILE A C 1
ATOM 7535 O O . ILE A 1 967 ? -20.845 -53.228 -3.175 1.00 89.50 967 ILE A O 1
ATOM 7539 N N . ILE A 1 968 ? -20.531 -51.310 -4.303 1.00 89.81 968 ILE A N 1
ATOM 7540 C CA . ILE A 1 968 ? -21.109 -50.438 -3.263 1.00 89.81 968 ILE A CA 1
ATOM 7541 C C . ILE A 1 968 ? -22.565 -50.820 -2.980 1.00 89.81 968 ILE A C 1
ATOM 7543 O O . ILE A 1 968 ? -22.915 -51.048 -1.825 1.00 89.81 968 ILE A O 1
ATOM 7547 N N . ALA A 1 969 ? -23.393 -50.975 -4.017 1.00 86.94 969 ALA A N 1
ATOM 7548 C CA . ALA A 1 969 ? -24.801 -51.347 -3.859 1.00 86.94 969 ALA A CA 1
ATOM 7549 C C . ALA A 1 969 ? -25.005 -52.734 -3.217 1.00 86.94 969 ALA A C 1
ATOM 7551 O O . ALA A 1 969 ? -26.055 -52.988 -2.631 1.00 86.94 969 ALA A O 1
ATOM 7552 N N . LYS A 1 970 ? -24.016 -53.634 -3.315 1.00 85.81 970 LYS A N 1
ATOM 7553 C CA . LYS A 1 970 ? -24.073 -54.981 -2.727 1.00 85.81 970 LYS A CA 1
ATOM 7554 C C . LYS A 1 970 ? -23.435 -55.078 -1.338 1.00 85.81 970 LYS A C 1
ATOM 7556 O O . LYS A 1 970 ? -23.850 -55.932 -0.560 1.00 85.81 970 LYS A O 1
ATOM 7561 N N . ALA A 1 971 ? -22.430 -54.254 -1.043 1.00 86.25 971 ALA A N 1
ATOM 7562 C CA . ALA A 1 971 ? -21.705 -54.254 0.228 1.00 86.25 971 ALA A CA 1
ATOM 7563 C C . ALA A 1 971 ? -22.288 -53.284 1.261 1.00 86.25 971 ALA A C 1
ATOM 7565 O O . ALA A 1 971 ? -22.380 -53.637 2.431 1.00 86.25 971 ALA A O 1
ATOM 7566 N N . PHE A 1 972 ? -22.714 -52.097 0.824 1.00 89.19 972 PHE A N 1
ATOM 7567 C CA . PHE A 1 972 ? -23.095 -50.984 1.693 1.00 89.19 972 PHE A CA 1
ATOM 7568 C C . PHE A 1 972 ? -24.425 -50.330 1.257 1.00 89.19 972 PHE A C 1
ATOM 7570 O O . PHE A 1 972 ? -24.456 -49.121 1.021 1.00 89.19 972 PHE A O 1
ATOM 7577 N N . PRO A 1 973 ? -25.533 -51.091 1.122 1.00 84.06 973 PRO A N 1
ATOM 7578 C CA . PRO A 1 973 ? -26.793 -50.571 0.582 1.00 84.06 973 PRO A CA 1
ATOM 7579 C C . PRO A 1 973 ? -27.386 -49.426 1.418 1.00 84.06 973 PRO A C 1
ATOM 7581 O O . PRO A 1 973 ? -27.784 -48.412 0.854 1.00 84.06 973 PRO A O 1
ATOM 7584 N N . THR A 1 974 ? -27.377 -49.534 2.750 1.00 84.00 974 THR A N 1
ATOM 7585 C CA . THR A 1 974 ? -27.899 -48.492 3.654 1.00 84.00 974 THR A CA 1
ATOM 7586 C C . THR A 1 974 ? -27.067 -47.212 3.597 1.00 84.00 974 THR A C 1
ATOM 7588 O O . THR A 1 974 ? -27.613 -46.132 3.396 1.00 84.00 974 THR A O 1
ATOM 7591 N N . LEU A 1 975 ? -25.735 -47.324 3.669 1.00 83.50 975 LEU A N 1
ATOM 7592 C CA . LEU A 1 975 ? -24.837 -46.173 3.523 1.00 83.50 975 LEU A CA 1
ATOM 7593 C C . LEU A 1 975 ? -24.940 -45.540 2.125 1.00 83.50 975 LEU A C 1
ATOM 7595 O O . LEU A 1 975 ? -24.733 -44.337 1.989 1.00 83.50 975 LEU A O 1
ATOM 7599 N N . LEU A 1 976 ? -25.261 -46.314 1.080 1.00 83.00 976 LEU A N 1
ATOM 7600 C CA . LEU A 1 976 ? -25.529 -45.778 -0.256 1.00 83.00 976 LEU A CA 1
ATOM 7601 C C . LEU A 1 976 ? -26.841 -44.978 -0.285 1.00 83.00 976 LEU A C 1
ATOM 7603 O O . LEU A 1 976 ? -26.850 -43.877 -0.832 1.00 83.00 976 LEU A O 1
ATOM 7607 N N . GLU A 1 977 ? -27.918 -45.484 0.320 1.00 81.31 977 GLU A N 1
ATOM 7608 C CA . GLU A 1 977 ? -29.192 -44.761 0.452 1.00 81.31 977 GLU A CA 1
ATOM 7609 C C . GLU A 1 977 ? -29.020 -43.457 1.247 1.00 81.31 977 GLU A C 1
ATOM 7611 O O . GLU A 1 977 ? -29.409 -42.393 0.764 1.00 81.31 977 GLU A O 1
ATOM 7616 N N . GLU A 1 978 ? -28.340 -43.502 2.396 1.00 82.56 978 GLU A N 1
ATOM 7617 C CA . GLU A 1 978 ? -27.972 -42.317 3.186 1.00 82.56 978 GLU A CA 1
ATOM 7618 C C . GLU A 1 978 ? -27.119 -41.327 2.377 1.00 82.56 978 GLU A C 1
ATOM 7620 O O . GLU A 1 978 ? -27.355 -40.117 2.411 1.00 82.56 978 GLU A O 1
ATOM 7625 N N . ARG A 1 979 ? -26.137 -41.819 1.607 1.00 82.00 979 ARG A N 1
ATOM 7626 C CA . ARG A 1 979 ? -25.238 -40.976 0.805 1.00 82.00 979 ARG A CA 1
ATOM 7627 C C . ARG A 1 979 ? -25.949 -40.318 -0.377 1.00 82.00 979 ARG A C 1
ATOM 7629 O O . ARG A 1 979 ? -25.621 -39.176 -0.706 1.00 82.00 979 ARG A O 1
ATOM 7636 N N . VAL A 1 980 ? -26.907 -41.005 -1.000 1.00 75.81 980 VAL A N 1
ATOM 7637 C CA . VAL A 1 980 ? -27.769 -40.449 -2.055 1.00 75.81 980 VAL A CA 1
ATOM 7638 C C . VAL A 1 980 ? -28.738 -39.427 -1.459 1.00 75.81 980 VAL A C 1
ATOM 7640 O O . VAL A 1 980 ? -28.795 -38.305 -1.956 1.00 75.81 980 VAL A O 1
ATOM 7643 N N . ALA A 1 981 ? -29.409 -39.747 -0.349 1.00 73.94 981 ALA A N 1
ATOM 7644 C CA . ALA A 1 981 ? -30.310 -38.824 0.339 1.00 73.94 981 ALA A CA 1
ATOM 7645 C C . ALA A 1 981 ? -29.591 -37.542 0.794 1.00 73.94 981 ALA A C 1
ATOM 7647 O O . ALA A 1 981 ? -30.075 -36.439 0.542 1.00 73.94 981 ALA A O 1
ATOM 7648 N N . ALA A 1 982 ? -28.399 -37.658 1.388 1.00 67.50 982 ALA A N 1
ATOM 7649 C CA . ALA A 1 982 ? -27.580 -36.506 1.759 1.00 67.50 982 ALA A CA 1
ATOM 7650 C C . ALA A 1 982 ? -27.222 -35.639 0.538 1.00 67.50 982 ALA A C 1
ATOM 7652 O O . ALA A 1 982 ? -27.340 -34.419 0.609 1.00 67.50 982 ALA A O 1
ATOM 7653 N N . ALA A 1 983 ? -26.852 -36.252 -0.593 1.00 61.91 983 ALA A N 1
ATOM 7654 C CA . ALA A 1 983 ? -26.544 -35.537 -1.834 1.00 61.91 983 ALA A CA 1
ATOM 7655 C C . ALA A 1 983 ? -27.776 -34.893 -2.508 1.00 61.91 983 ALA A C 1
ATOM 7657 O O . ALA A 1 983 ? -27.623 -33.922 -3.249 1.00 61.91 983 ALA A O 1
ATOM 7658 N N . GLU A 1 984 ? -28.989 -35.397 -2.256 1.00 56.28 984 GLU A N 1
ATOM 7659 C CA . GLU A 1 984 ? -30.240 -34.744 -2.663 1.00 56.28 984 GLU A CA 1
ATOM 7660 C C . GLU A 1 984 ? -30.600 -33.559 -1.751 1.00 56.28 984 GLU A C 1
ATOM 7662 O O . GLU A 1 984 ? -31.032 -32.521 -2.254 1.00 56.28 984 GLU A O 1
ATOM 7667 N N . THR A 1 985 ? -30.400 -33.675 -0.434 1.00 53.47 985 THR A N 1
ATOM 7668 C CA . THR A 1 985 ? -30.702 -32.606 0.541 1.00 53.47 985 THR A CA 1
ATOM 7669 C C . THR A 1 985 ? -29.752 -31.410 0.401 1.00 53.47 985 THR A C 1
ATOM 7671 O O . THR A 1 985 ? -30.218 -30.269 0.397 1.00 53.47 985 THR A O 1
ATOM 7674 N N . ASP A 1 986 ? -28.460 -31.663 0.142 1.00 52.72 986 ASP A N 1
ATOM 7675 C CA . ASP A 1 986 ? -27.434 -30.661 -0.236 1.00 52.72 986 ASP A CA 1
ATOM 7676 C C . ASP A 1 986 ? -27.865 -29.821 -1.464 1.00 52.72 986 ASP A C 1
ATOM 7678 O O . ASP A 1 986 ? -27.386 -28.710 -1.681 1.00 52.72 986 ASP A O 1
ATOM 7682 N N . GLY A 1 987 ? -28.783 -30.355 -2.283 1.00 50.28 987 GLY A N 1
ATOM 7683 C CA . GLY A 1 987 ? -29.365 -29.703 -3.457 1.00 50.28 987 GLY A CA 1
ATOM 7684 C C . GLY A 1 987 ? -30.766 -29.106 -3.264 1.00 50.28 987 GLY A C 1
ATOM 7685 O O . GLY A 1 987 ? -31.331 -28.635 -4.251 1.00 50.28 987 GLY A O 1
ATOM 7686 N N . ARG A 1 988 ? -31.350 -29.142 -2.055 1.00 41.59 988 ARG A N 1
ATOM 7687 C CA . ARG A 1 988 ? -32.719 -28.650 -1.778 1.00 41.59 988 ARG A CA 1
ATOM 7688 C C . ARG A 1 988 ? -32.819 -27.601 -0.670 1.00 41.59 988 ARG A C 1
ATOM 7690 O O . ARG A 1 988 ? -33.693 -26.747 -0.768 1.00 41.59 988 ARG A O 1
ATOM 7697 N N . ASP A 1 989 ? -31.970 -27.630 0.358 1.00 39.50 989 ASP A N 1
ATOM 7698 C CA . ASP A 1 989 ? -32.179 -26.806 1.569 1.00 39.50 989 ASP A CA 1
ATOM 7699 C C . ASP A 1 989 ? -31.651 -25.351 1.474 1.00 39.50 989 ASP A C 1
ATOM 7701 O O . ASP A 1 989 ? -31.457 -24.648 2.467 1.00 39.50 989 ASP A O 1
ATOM 7705 N N . SER A 1 990 ? -31.445 -24.838 0.255 1.00 47.44 990 SER A N 1
ATOM 7706 C CA . SER A 1 990 ? -31.178 -23.415 0.024 1.00 47.44 990 SER A CA 1
ATOM 7707 C C . SER A 1 990 ? -32.488 -22.618 0.080 1.00 47.44 990 SER A C 1
ATOM 7709 O O . SER A 1 990 ? -33.111 -22.354 -0.948 1.00 47.44 990 SER A O 1
ATOM 7711 N N . ARG A 1 991 ? -32.906 -22.200 1.285 1.00 52.88 991 ARG A N 1
ATOM 7712 C CA . ARG A 1 991 ? -34.164 -21.459 1.578 1.00 52.88 991 ARG A CA 1
ATOM 7713 C C . ARG A 1 991 ? -34.239 -20.015 1.021 1.00 52.88 991 ARG A C 1
ATOM 7715 O O . ARG A 1 991 ? -35.012 -19.186 1.512 1.00 52.88 991 ARG A O 1
ATOM 7722 N N . LEU A 1 992 ? -33.439 -19.729 -0.005 1.00 61.47 992 LEU A N 1
ATOM 7723 C CA . LEU A 1 992 ? -33.317 -18.484 -0.760 1.00 61.47 992 LEU A CA 1
ATOM 7724 C C . LEU A 1 992 ? -33.224 -18.892 -2.240 1.00 61.47 992 LEU A C 1
ATOM 7726 O O . LEU A 1 992 ? -32.159 -19.269 -2.727 1.00 61.47 992 LEU A O 1
ATOM 7730 N N . ASP A 1 993 ? -34.372 -18.921 -2.914 1.00 69.19 993 ASP A N 1
ATOM 7731 C CA . ASP A 1 993 ? -34.574 -19.615 -4.192 1.00 69.19 993 ASP A CA 1
ATOM 7732 C C . ASP A 1 993 ? -34.190 -18.778 -5.419 1.00 69.19 993 ASP A C 1
ATOM 7734 O O . ASP A 1 993 ? -33.840 -19.317 -6.469 1.00 69.19 993 ASP A O 1
ATOM 7738 N N . THR A 1 994 ? -34.260 -17.454 -5.287 1.00 84.62 994 THR A N 1
ATOM 7739 C CA . THR A 1 994 ? -34.091 -16.505 -6.381 1.00 84.62 994 THR A CA 1
ATOM 7740 C C . THR A 1 994 ? -32.623 -16.083 -6.474 1.00 84.62 994 THR A C 1
ATOM 7742 O O . THR A 1 994 ? -32.134 -15.432 -5.546 1.00 84.62 994 THR A O 1
ATOM 7745 N N . PRO A 1 995 ? -31.899 -16.379 -7.573 1.00 91.19 995 PRO A N 1
ATOM 7746 C CA . PRO A 1 995 ? -30.576 -15.812 -7.820 1.00 91.19 995 PRO A CA 1
ATOM 7747 C C . PRO A 1 995 ? -30.684 -14.306 -8.056 1.00 91.19 995 PRO A C 1
ATOM 7749 O O . PRO A 1 995 ? -31.578 -13.862 -8.780 1.00 91.19 995 PRO A O 1
ATOM 7752 N N . ILE A 1 996 ? -29.781 -13.524 -7.462 1.00 91.94 996 ILE A N 1
ATOM 7753 C CA . ILE A 1 996 ? -29.765 -12.065 -7.574 1.00 91.94 996 ILE A CA 1
ATOM 7754 C C . ILE A 1 996 ? -28.393 -11.584 -8.062 1.00 91.94 996 ILE A C 1
ATOM 7756 O O . ILE A 1 996 ? -27.353 -11.829 -7.451 1.00 91.94 996 ILE A O 1
ATOM 7760 N N . PHE A 1 997 ? -28.412 -10.847 -9.166 1.00 93.06 997 PHE A N 1
ATOM 7761 C CA . PHE A 1 997 ? -27.265 -10.172 -9.751 1.00 93.06 997 PHE A CA 1
ATOM 7762 C C . PHE A 1 997 ? -27.240 -8.710 -9.287 1.00 93.06 997 PHE A C 1
ATOM 7764 O O . PHE A 1 997 ? -28.228 -7.990 -9.436 1.00 93.06 997 PHE A O 1
ATOM 7771 N N . VAL A 1 998 ? -26.123 -8.262 -8.709 1.00 89.44 998 VAL A N 1
ATOM 7772 C CA . VAL A 1 998 ? -25.956 -6.873 -8.247 1.00 89.44 998 VAL A CA 1
ATOM 7773 C C . VAL A 1 998 ? -25.182 -6.104 -9.315 1.00 89.44 998 VAL A C 1
ATOM 7775 O O . VAL A 1 998 ? -23.997 -6.361 -9.522 1.00 89.44 998 VAL A O 1
ATOM 7778 N N . CYS A 1 999 ? -25.859 -5.216 -10.044 1.00 86.69 999 CYS A N 1
ATOM 7779 C CA . CYS A 1 999 ? -25.313 -4.531 -11.220 1.00 86.69 999 CYS A CA 1
ATOM 7780 C C . CYS A 1 999 ? -26.091 -3.233 -11.521 1.00 86.69 999 CYS A C 1
ATOM 7782 O O . CYS A 1 999 ? -26.732 -2.681 -10.637 1.00 86.69 999 CYS A O 1
ATOM 7784 N N . GLN A 1 1000 ? -26.014 -2.724 -12.753 1.00 85.25 1000 GLN A N 1
ATOM 7785 C CA . GLN A 1 1000 ? -26.747 -1.540 -13.220 1.00 85.25 1000 GLN A CA 1
ATOM 7786 C C . GLN A 1 1000 ? -28.277 -1.662 -13.060 1.00 85.25 1000 GLN A C 1
ATOM 7788 O O . GLN A 1 1000 ? -28.816 -2.760 -12.906 1.00 85.25 1000 GLN A O 1
ATOM 7793 N N . LEU A 1 1001 ? -28.988 -0.536 -13.145 1.00 88.94 1001 LEU A N 1
ATOM 7794 C CA . LEU A 1 1001 ? -30.450 -0.510 -13.126 1.00 88.94 1001 LEU A CA 1
ATOM 7795 C C . LEU A 1 1001 ? -31.048 -1.239 -14.346 1.00 88.94 1001 LEU A C 1
ATOM 7797 O O . LEU A 1 1001 ? -30.456 -1.300 -15.423 1.00 88.94 1001 LEU A O 1
ATOM 7801 N N . SER A 1 1002 ? -32.252 -1.786 -14.180 1.00 90.69 1002 SER A N 1
ATOM 7802 C CA . SER A 1 1002 ? -33.087 -2.283 -15.280 1.00 90.69 1002 SER A CA 1
ATOM 7803 C C . SER A 1 1002 ? -34.567 -2.153 -14.934 1.00 90.69 1002 SER A C 1
ATOM 7805 O O . SER A 1 1002 ? -34.942 -2.135 -13.758 1.00 90.69 1002 SER A O 1
ATOM 7807 N N . TYR A 1 1003 ? -35.413 -2.100 -15.962 1.00 91.75 1003 TYR A N 1
ATOM 7808 C CA . TYR A 1 1003 ? -36.866 -1.988 -15.837 1.00 91.75 1003 TYR A CA 1
ATOM 7809 C C . TYR A 1 1003 ? -37.592 -3.093 -16.620 1.00 91.75 1003 TYR A C 1
ATOM 7811 O O . TYR A 1 1003 ? -37.024 -3.644 -17.568 1.00 91.75 1003 TYR A O 1
ATOM 7819 N N . PRO A 1 1004 ? -38.855 -3.409 -16.271 1.00 89.50 1004 PRO A N 1
ATOM 7820 C CA . PRO A 1 1004 ? -39.717 -4.244 -17.104 1.00 89.50 1004 PRO A CA 1
ATOM 7821 C C . PRO A 1 1004 ? -39.842 -3.706 -18.535 1.00 89.50 1004 PRO A C 1
ATOM 7823 O O . PRO A 1 1004 ? -39.843 -2.494 -18.750 1.00 89.50 1004 PRO A O 1
ATOM 7826 N N . GLY A 1 1005 ? -39.968 -4.607 -19.509 1.00 82.88 1005 GLY A N 1
ATOM 7827 C CA . GLY A 1 1005 ? -40.123 -4.266 -20.925 1.00 82.88 1005 GLY A CA 1
ATOM 7828 C C . GLY A 1 1005 ? -38.832 -3.838 -21.636 1.00 82.88 1005 GLY A C 1
ATOM 7829 O O . GLY A 1 1005 ? -38.890 -3.460 -22.806 1.00 82.88 1005 GLY A O 1
ATOM 7830 N N . MET A 1 1006 ? -37.676 -3.887 -20.965 1.00 82.25 1006 MET A N 1
ATOM 7831 C CA . MET A 1 1006 ? -36.400 -3.407 -21.508 1.00 82.25 1006 MET A CA 1
ATOM 7832 C C . MET A 1 1006 ? -35.401 -4.557 -21.711 1.00 82.25 1006 MET A C 1
ATOM 7834 O O . MET A 1 1006 ? -35.263 -5.403 -20.820 1.00 82.25 1006 MET A O 1
ATOM 7838 N N . PRO A 1 1007 ? -34.673 -4.603 -22.845 1.00 83.06 1007 PRO A N 1
ATOM 7839 C CA . PRO A 1 1007 ? -33.554 -5.522 -23.018 1.00 83.06 1007 PRO A CA 1
ATOM 7840 C C . PRO A 1 1007 ? -32.372 -5.099 -22.136 1.00 83.06 1007 PRO A C 1
ATOM 7842 O O . PRO A 1 1007 ? -32.167 -3.920 -21.850 1.00 83.06 1007 PRO A O 1
ATOM 7845 N N . THR A 1 1008 ? -31.560 -6.055 -21.694 1.00 85.69 1008 THR A N 1
ATOM 7846 C CA . THR A 1 1008 ? -30.320 -5.788 -20.956 1.00 85.69 1008 THR A CA 1
ATOM 7847 C C . THR A 1 1008 ? -29.246 -6.792 -21.365 1.00 85.69 1008 THR A C 1
ATOM 7849 O O . THR A 1 1008 ? -29.397 -8.001 -21.172 1.00 85.69 1008 THR A O 1
ATOM 7852 N N . LEU A 1 1009 ? -28.154 -6.275 -21.933 1.00 85.88 1009 LEU A N 1
ATOM 7853 C CA . LEU A 1 1009 ? -26.963 -7.037 -22.312 1.00 85.88 1009 LEU A CA 1
ATOM 7854 C C . LEU A 1 1009 ? -25.956 -7.035 -21.160 1.00 85.88 1009 LEU A C 1
ATOM 7856 O O . LEU A 1 1009 ? -25.576 -5.977 -20.659 1.00 85.88 1009 LEU A O 1
ATOM 7860 N N . LEU A 1 1010 ? -25.515 -8.224 -20.758 1.00 89.69 1010 LEU A N 1
ATOM 7861 C CA . LEU A 1 1010 ? -24.651 -8.461 -19.605 1.00 89.69 1010 LEU A CA 1
ATOM 7862 C C . LEU A 1 1010 ? -23.440 -9.311 -20.009 1.00 89.69 1010 LEU A C 1
ATOM 7864 O O . LEU A 1 1010 ? -23.497 -10.096 -20.954 1.00 89.69 1010 LEU A O 1
ATOM 7868 N N . HIS A 1 1011 ? -22.328 -9.171 -19.288 1.00 84.38 1011 HIS A N 1
ATOM 7869 C CA . HIS A 1 1011 ? -21.094 -9.916 -19.547 1.00 84.38 1011 HIS A CA 1
ATOM 7870 C C . HIS A 1 1011 ? -20.623 -10.589 -18.258 1.00 84.38 1011 HIS A C 1
ATOM 7872 O O . HIS A 1 1011 ? -20.124 -9.940 -17.340 1.00 84.38 1011 HIS A O 1
ATOM 7878 N N . PHE A 1 1012 ? -20.810 -11.904 -18.177 1.00 83.62 1012 PHE A N 1
ATOM 7879 C CA . PHE A 1 1012 ? -20.488 -12.704 -17.003 1.00 83.62 1012 PHE A CA 1
ATOM 7880 C C . PHE A 1 1012 ? -19.092 -13.309 -17.157 1.00 83.62 1012 PHE A C 1
ATOM 7882 O O . PHE A 1 1012 ? -18.874 -14.234 -17.948 1.00 83.62 1012 PHE A O 1
ATOM 7889 N N . PHE A 1 1013 ? -18.147 -12.785 -16.377 1.00 80.31 1013 PHE A N 1
ATOM 7890 C CA . PHE A 1 1013 ? -16.756 -13.240 -16.358 1.00 80.31 1013 PHE A CA 1
ATOM 7891 C C . PHE A 1 1013 ? -16.324 -13.842 -15.013 1.00 80.31 1013 PHE A C 1
ATOM 7893 O O . PHE A 1 1013 ? -15.526 -14.779 -15.009 1.00 80.31 1013 PHE A O 1
ATOM 7900 N N . GLU A 1 1014 ? -16.867 -13.365 -13.889 1.00 74.62 1014 GLU A N 1
ATOM 7901 C CA . GLU A 1 1014 ? -16.542 -13.892 -12.557 1.00 74.62 1014 GLU A CA 1
ATOM 7902 C C . GLU A 1 1014 ? -17.055 -15.337 -12.371 1.00 74.62 1014 GLU A C 1
ATOM 7904 O O . GLU A 1 1014 ? -18.199 -15.625 -12.747 1.00 74.62 1014 GLU A O 1
ATOM 7909 N N . PRO A 1 1015 ? -16.280 -16.246 -11.739 1.00 72.25 1015 PRO A N 1
ATOM 7910 C CA . PRO A 1 1015 ? -16.684 -17.640 -11.533 1.00 72.25 1015 PRO A CA 1
ATOM 7911 C C . PRO A 1 1015 ? -18.049 -17.806 -10.850 1.00 72.25 1015 PRO A C 1
ATOM 7913 O O . PRO A 1 1015 ? -18.878 -18.576 -11.328 1.00 72.25 1015 PRO A O 1
ATOM 7916 N N . ARG A 1 1016 ? -18.338 -17.022 -9.800 1.00 76.50 1016 ARG A N 1
ATOM 7917 C CA . ARG A 1 1016 ? -19.633 -17.054 -9.093 1.00 76.50 1016 ARG A CA 1
ATOM 7918 C C . ARG A 1 1016 ? -20.833 -16.755 -9.996 1.00 76.50 1016 ARG A C 1
ATOM 7920 O O . ARG A 1 1016 ? -21.853 -17.425 -9.894 1.00 76.50 1016 ARG A O 1
ATOM 7927 N N . TYR A 1 1017 ? -20.711 -15.812 -10.932 1.00 85.38 1017 TYR A N 1
ATOM 7928 C CA . TYR A 1 1017 ? -21.806 -15.464 -11.843 1.00 85.38 1017 TYR A CA 1
ATOM 7929 C C . TYR A 1 1017 ? -21.897 -16.431 -13.031 1.00 85.38 1017 TYR A C 1
ATOM 7931 O O . TYR A 1 1017 ? -22.990 -16.678 -13.533 1.00 85.38 1017 TYR A O 1
ATOM 7939 N N . ARG A 1 1018 ? -20.787 -17.079 -13.413 1.00 83.56 1018 ARG A N 1
ATOM 7940 C CA . ARG A 1 1018 ? -20.801 -18.247 -14.314 1.00 83.56 1018 ARG A CA 1
ATOM 7941 C C . ARG A 1 1018 ? -21.545 -19.436 -13.675 1.00 83.56 1018 ARG A C 1
ATOM 7943 O O . ARG A 1 1018 ? -22.343 -20.078 -14.354 1.00 83.56 1018 ARG A O 1
ATOM 7950 N N . LEU A 1 1019 ? -21.363 -19.684 -12.372 1.00 74.38 1019 LEU A N 1
ATOM 7951 C CA . LEU A 1 1019 ? -22.132 -20.681 -11.606 1.00 74.38 1019 LEU A CA 1
ATOM 7952 C C . LEU A 1 1019 ? -23.612 -20.289 -11.455 1.00 74.38 1019 LEU A C 1
ATOM 7954 O O . LEU A 1 1019 ? -24.488 -21.126 -11.681 1.00 74.38 1019 LEU A O 1
ATOM 7958 N N . MET A 1 1020 ? -23.898 -19.019 -11.147 1.00 85.56 1020 MET A N 1
ATOM 7959 C CA . MET A 1 1020 ? -25.258 -18.469 -11.109 1.00 85.56 1020 MET A CA 1
ATOM 7960 C C . MET A 1 1020 ? -25.988 -18.708 -12.438 1.00 85.56 1020 MET A C 1
ATOM 7962 O O . MET A 1 1020 ? -27.067 -19.293 -12.446 1.00 85.56 1020 MET A O 1
ATOM 7966 N N . LEU A 1 1021 ? -25.370 -18.349 -13.570 1.00 85.19 1021 LEU A N 1
ATOM 7967 C CA . LEU A 1 1021 ? -25.932 -18.565 -14.905 1.00 85.19 1021 LEU A CA 1
ATOM 7968 C C . LEU A 1 1021 ? -26.165 -20.048 -15.207 1.00 85.19 1021 LEU A C 1
ATOM 7970 O O . LEU A 1 1021 ? -27.230 -20.399 -15.705 1.00 85.19 1021 LEU A O 1
ATOM 7974 N N . ARG A 1 1022 ? -25.213 -20.929 -14.861 1.00 77.88 1022 ARG A N 1
ATOM 7975 C CA . ARG A 1 1022 ? -25.361 -22.389 -15.014 1.00 77.88 1022 ARG A CA 1
ATOM 7976 C C . ARG A 1 1022 ? -26.575 -22.921 -14.239 1.00 77.88 1022 ARG A C 1
ATOM 7978 O O . ARG A 1 1022 ? -27.244 -23.824 -14.730 1.00 77.88 1022 ARG A O 1
ATOM 7985 N N . ARG A 1 1023 ? -26.897 -22.346 -13.073 1.00 79.19 1023 ARG A N 1
ATOM 7986 C CA . ARG A 1 1023 ? -28.110 -22.672 -12.299 1.00 79.19 1023 ARG A CA 1
ATOM 7987 C C . ARG A 1 1023 ? -29.380 -22.057 -12.883 1.00 79.19 1023 ARG A C 1
ATOM 7989 O O . ARG A 1 1023 ? -30.386 -22.753 -12.952 1.00 79.19 1023 ARG A O 1
ATOM 7996 N N . CYS A 1 1024 ? -29.342 -20.811 -13.358 1.00 83.44 1024 CYS A N 1
ATOM 7997 C CA . CYS A 1 1024 ? -30.472 -20.199 -14.063 1.00 83.44 1024 CYS A CA 1
ATOM 7998 C C . CYS A 1 1024 ? -30.850 -21.007 -15.314 1.00 83.44 1024 CYS A C 1
ATOM 8000 O O . CYS A 1 1024 ? -32.016 -21.330 -15.496 1.00 83.44 1024 CYS A O 1
ATOM 8002 N N . LEU A 1 1025 ? -29.873 -21.402 -16.136 1.00 80.81 1025 LEU A N 1
ATOM 8003 C CA . LEU A 1 1025 ? -30.092 -22.219 -17.338 1.00 80.81 1025 LEU A CA 1
ATOM 8004 C C . LEU A 1 1025 ? -30.544 -23.660 -17.036 1.00 80.81 1025 LEU A C 1
ATOM 8006 O O . LEU A 1 1025 ? -31.156 -24.289 -17.890 1.00 80.81 1025 LEU A O 1
ATOM 8010 N N . ALA A 1 1026 ? -30.273 -24.173 -15.832 1.00 71.94 1026 ALA A N 1
ATOM 8011 C CA . ALA A 1 1026 ? -30.781 -25.461 -15.353 1.00 71.94 1026 ALA A CA 1
ATOM 8012 C C . ALA A 1 1026 ? -32.163 -25.364 -14.667 1.00 71.94 1026 ALA A C 1
ATOM 8014 O O . ALA A 1 1026 ? -32.685 -26.374 -14.194 1.00 71.94 1026 ALA A O 1
ATOM 8015 N N . SER A 1 1027 ? -32.751 -24.166 -14.578 1.00 70.88 1027 SER A N 1
ATOM 8016 C CA . SER A 1 1027 ? -34.083 -23.943 -14.010 1.00 70.88 1027 SER A CA 1
ATOM 8017 C C . SER A 1 1027 ? -35.175 -24.093 -15.069 1.00 70.88 1027 SER A C 1
ATOM 8019 O O . SER A 1 1027 ? -35.002 -23.698 -16.221 1.00 70.88 1027 SER A O 1
ATOM 8021 N N . ALA A 1 1028 ? -36.357 -24.559 -14.653 1.00 69.00 1028 ALA A N 1
ATOM 8022 C CA . ALA A 1 1028 ? -37.553 -24.590 -15.499 1.00 69.00 1028 ALA A CA 1
ATOM 8023 C C . ALA A 1 1028 ? -37.972 -23.191 -16.008 1.00 69.00 1028 ALA A C 1
ATOM 8025 O O . ALA A 1 1028 ? -38.658 -23.086 -17.025 1.00 69.00 1028 ALA A O 1
ATOM 8026 N N . THR A 1 1029 ? -37.532 -22.114 -15.343 1.00 77.00 1029 THR A N 1
ATOM 8027 C CA . THR A 1 1029 ? -37.617 -20.735 -15.851 1.00 77.00 1029 THR A CA 1
ATOM 8028 C C . THR A 1 1029 ? -36.235 -20.070 -15.774 1.00 77.00 1029 THR A C 1
ATOM 8030 O O . THR A 1 1029 ? -35.798 -19.753 -14.660 1.00 77.00 1029 THR A O 1
ATOM 8033 N N . PRO A 1 1030 ? -35.538 -19.834 -16.901 1.00 88.00 1030 PRO A N 1
ATOM 8034 C CA . PRO A 1 1030 ? -34.187 -19.277 -16.900 1.00 88.00 1030 PRO A CA 1
ATOM 8035 C C . PRO A 1 1030 ? -34.203 -17.767 -16.637 1.00 88.00 1030 PRO A C 1
ATOM 8037 O O . PRO A 1 1030 ? -34.247 -16.943 -17.548 1.00 88.00 1030 PRO A O 1
ATOM 8040 N N . ARG A 1 1031 ? -34.189 -17.405 -15.350 1.00 91.75 1031 ARG A N 1
ATOM 8041 C CA . ARG A 1 1031 ? -34.294 -16.023 -14.860 1.00 91.75 1031 ARG A CA 1
ATOM 8042 C C . ARG A 1 1031 ? -33.435 -15.767 -13.621 1.00 91.75 1031 ARG A C 1
ATOM 8044 O O . ARG A 1 1031 ? -33.091 -16.705 -12.900 1.00 91.75 1031 ARG A O 1
ATOM 8051 N N . PHE A 1 1032 ? -33.146 -14.499 -13.355 1.00 94.69 1032 PHE A N 1
ATOM 8052 C CA . PHE A 1 1032 ? -32.565 -14.011 -12.101 1.00 94.69 1032 PHE A CA 1
ATOM 8053 C C . PHE A 1 1032 ? -33.035 -12.579 -11.820 1.00 94.69 1032 PHE A C 1
ATOM 8055 O O . PHE A 1 1032 ? -33.372 -11.832 -12.736 1.00 94.69 1032 PHE A O 1
ATOM 8062 N N . GLY A 1 1033 ? -33.067 -12.178 -10.552 1.00 94.00 1033 GLY A N 1
ATOM 8063 C CA . GLY A 1 1033 ? -33.340 -10.789 -10.189 1.00 94.00 1033 GLY A CA 1
ATOM 8064 C C . GLY A 1 1033 ? -32.113 -9.908 -10.419 1.00 94.00 1033 GLY A C 1
ATOM 8065 O O . GLY A 1 1033 ? -31.006 -10.330 -10.099 1.00 94.00 1033 GLY A O 1
ATOM 8066 N N . MET A 1 1034 ? -32.278 -8.683 -10.922 1.00 93.88 1034 MET A N 1
ATOM 8067 C CA . MET A 1 1034 ? -31.211 -7.676 -10.930 1.00 93.88 1034 MET A CA 1
ATOM 8068 C C . MET A 1 1034 ? -31.560 -6.507 -10.005 1.00 93.88 1034 MET A C 1
ATOM 8070 O O . MET A 1 1034 ? -32.683 -5.996 -10.037 1.00 93.88 1034 MET A O 1
ATOM 8074 N N . VAL A 1 1035 ? -30.593 -6.104 -9.176 1.00 92.44 1035 VAL A N 1
ATOM 8075 C CA . VAL A 1 1035 ? -30.684 -4.971 -8.238 1.00 92.44 1035 VAL A CA 1
ATOM 8076 C C . VAL A 1 1035 ? -29.461 -4.067 -8.343 1.00 92.44 1035 VAL A C 1
ATOM 8078 O O . VAL A 1 1035 ? -28.374 -4.516 -8.710 1.00 92.44 1035 VAL A O 1
ATOM 8081 N N . MET A 1 1036 ? -29.642 -2.805 -7.964 1.00 86.69 1036 MET A N 1
ATOM 8082 C CA . MET A 1 1036 ? -28.575 -1.808 -7.891 1.00 86.69 1036 MET A CA 1
ATOM 8083 C C . MET A 1 1036 ? -27.608 -2.072 -6.719 1.00 86.69 1036 MET A C 1
ATOM 8085 O O . MET A 1 1036 ? -28.000 -2.680 -5.716 1.00 86.69 1036 MET A O 1
ATOM 8089 N N . PRO A 1 1037 ? -26.346 -1.599 -6.776 1.00 79.94 1037 PRO A N 1
ATOM 8090 C CA . PRO A 1 1037 ? -25.422 -1.685 -5.649 1.00 79.94 1037 PRO A CA 1
ATOM 8091 C C . PRO A 1 1037 ? -25.841 -0.711 -4.537 1.00 79.94 1037 PRO A C 1
ATOM 8093 O O . PRO A 1 1037 ? -26.217 0.432 -4.810 1.00 79.94 1037 PRO A O 1
ATOM 8096 N N . ARG A 1 1038 ? -25.756 -1.129 -3.266 1.00 70.38 1038 ARG A N 1
ATOM 8097 C CA . ARG A 1 1038 ? -25.975 -0.229 -2.117 1.00 70.38 1038 ARG A CA 1
ATOM 8098 C C . ARG A 1 1038 ? -24.829 0.781 -2.031 1.00 70.38 1038 ARG A C 1
ATOM 8100 O O . ARG A 1 1038 ? -23.679 0.378 -1.921 1.00 70.38 1038 ARG A O 1
ATOM 8107 N N . GLN A 1 1039 ? -25.158 2.072 -2.008 1.00 55.22 1039 GLN A N 1
ATOM 8108 C CA . GLN A 1 1039 ? -24.193 3.149 -1.735 1.00 55.22 1039 GLN A CA 1
ATOM 8109 C C . GLN A 1 1039 ? -23.895 3.337 -0.239 1.00 55.22 1039 GLN A C 1
ATOM 8111 O O . GLN A 1 1039 ? -22.932 4.004 0.105 1.00 55.22 1039 GLN A O 1
ATOM 8116 N N . ASN A 1 1040 ? -24.723 2.788 0.657 1.00 51.44 1040 ASN A N 1
ATOM 8117 C CA . ASN A 1 1040 ? -24.554 2.910 2.104 1.00 51.44 1040 ASN A CA 1
ATOM 8118 C C . ASN A 1 1040 ? -25.067 1.659 2.831 1.00 51.44 1040 ASN A C 1
ATOM 8120 O O . ASN A 1 1040 ? -26.129 1.126 2.491 1.00 51.44 1040 ASN A O 1
ATOM 8124 N N . ALA A 1 1041 ? -24.339 1.223 3.863 1.00 44.16 1041 ALA A N 1
ATOM 8125 C CA . ALA A 1 1041 ? -24.734 0.103 4.720 1.00 44.16 1041 ALA A CA 1
ATOM 8126 C C . ALA A 1 1041 ? -25.853 0.482 5.712 1.00 44.16 1041 ALA A C 1
ATOM 8128 O O . ALA A 1 1041 ? -26.748 -0.321 5.964 1.00 44.16 1041 ALA A O 1
ATOM 8129 N N . ASN A 1 1042 ? -25.838 1.721 6.220 1.00 39.69 1042 ASN A N 1
ATOM 8130 C CA . ASN A 1 1042 ? -26.699 2.165 7.325 1.00 39.69 1042 ASN A CA 1
ATOM 8131 C C . ASN A 1 1042 ? -28.135 2.551 6.922 1.00 39.69 1042 ASN A C 1
ATOM 8133 O O . ASN A 1 1042 ? -28.966 2.765 7.799 1.00 39.69 1042 ASN A O 1
ATOM 8137 N N . ASN A 1 1043 ? -28.447 2.668 5.627 1.00 39.44 1043 ASN A N 1
ATOM 8138 C CA . ASN A 1 1043 ? -29.807 2.972 5.173 1.00 39.44 1043 ASN A CA 1
ATOM 8139 C C . ASN A 1 1043 ? -30.555 1.665 4.881 1.00 39.44 1043 ASN A C 1
ATOM 8141 O O . ASN A 1 1043 ? -30.245 0.987 3.896 1.00 39.44 1043 ASN A O 1
ATOM 8145 N N . THR A 1 1044 ? -31.521 1.316 5.733 1.00 39.31 1044 THR A N 1
ATOM 8146 C CA . THR A 1 1044 ? -32.319 0.083 5.660 1.00 39.31 1044 THR A CA 1
ATOM 8147 C C . THR A 1 1044 ? -33.105 -0.036 4.360 1.00 39.31 1044 THR A C 1
ATOM 8149 O O . THR A 1 1044 ? -33.028 -1.076 3.706 1.00 39.31 1044 THR A O 1
ATOM 8152 N N . ASP A 1 1045 ? -33.778 1.037 3.946 1.00 40.62 1045 ASP A N 1
ATOM 8153 C CA . ASP A 1 1045 ? -34.869 1.003 2.962 1.00 40.62 1045 ASP A CA 1
ATOM 8154 C C . ASP A 1 1045 ? -34.431 1.301 1.517 1.00 40.62 1045 ASP A C 1
ATOM 8156 O O . ASP A 1 1045 ? -35.216 1.193 0.575 1.00 40.62 1045 ASP A O 1
ATOM 8160 N N . GLY A 1 1046 ? -33.163 1.672 1.319 1.00 49.41 1046 GLY A N 1
ATOM 8161 C CA . GLY A 1 1046 ? -32.685 2.273 0.070 1.00 49.41 1046 GLY A CA 1
ATOM 8162 C C . GLY A 1 1046 ? -32.469 1.347 -1.134 1.00 49.41 1046 GLY A C 1
ATOM 8163 O O . GLY A 1 1046 ? -32.211 1.866 -2.213 1.00 49.41 1046 GLY A O 1
ATOM 8164 N N . ASN A 1 1047 ? -32.498 0.011 -0.997 1.00 63.47 1047 ASN A N 1
ATOM 8165 C CA . ASN A 1 1047 ? -32.174 -0.886 -2.127 1.00 63.47 1047 ASN A CA 1
ATOM 8166 C C . ASN A 1 1047 ? -32.784 -2.304 -2.036 1.00 63.47 1047 ASN A C 1
ATOM 8168 O O . ASN A 1 1047 ? -32.132 -3.316 -2.311 1.00 63.47 1047 ASN A O 1
ATOM 8172 N N . ASP A 1 1048 ? -34.045 -2.393 -1.605 1.00 81.19 1048 ASP A N 1
ATOM 8173 C CA . ASP A 1 1048 ? -34.825 -3.644 -1.612 1.00 81.19 1048 ASP A CA 1
ATOM 8174 C C . ASP A 1 1048 ? -35.452 -3.980 -2.973 1.00 81.19 1048 ASP A C 1
ATOM 8176 O O . ASP A 1 1048 ? -35.920 -5.101 -3.153 1.00 81.19 1048 ASP A O 1
ATOM 8180 N N . TYR A 1 1049 ? -35.485 -3.043 -3.921 1.00 91.56 1049 TYR A N 1
ATOM 8181 C CA . TYR A 1 1049 ? -36.258 -3.174 -5.156 1.00 91.56 1049 TYR A CA 1
ATOM 8182 C C . TYR A 1 1049 ? -35.392 -3.539 -6.368 1.00 91.56 1049 TYR A C 1
ATOM 8184 O O . TYR A 1 1049 ? -34.268 -3.063 -6.511 1.00 91.56 1049 TYR A O 1
ATOM 8192 N N . GLY A 1 1050 ? -35.935 -4.370 -7.260 1.00 93.62 1050 GLY A N 1
ATOM 8193 C CA . GLY A 1 1050 ? -35.254 -4.834 -8.470 1.00 93.62 1050 GLY A CA 1
ATOM 8194 C C . GLY A 1 1050 ? -36.197 -5.227 -9.601 1.00 93.62 1050 GLY A C 1
ATOM 8195 O O . GLY A 1 1050 ? -37.421 -5.170 -9.462 1.00 93.62 1050 GLY A O 1
ATOM 8196 N N . THR A 1 1051 ? -35.613 -5.671 -10.714 1.00 95.06 1051 THR A N 1
ATOM 8197 C CA . THR A 1 1051 ? -36.334 -6.183 -11.891 1.00 95.06 1051 THR A CA 1
ATOM 8198 C C . THR A 1 1051 ? -35.908 -7.621 -12.175 1.00 95.06 1051 THR A C 1
ATOM 8200 O O . THR A 1 1051 ? -34.722 -7.937 -12.224 1.00 95.06 1051 THR A O 1
ATOM 8203 N N . MET A 1 1052 ? -36.881 -8.517 -12.340 1.00 94.75 1052 MET A N 1
ATOM 8204 C CA . MET A 1 1052 ? -36.666 -9.911 -12.714 1.00 94.75 1052 MET A CA 1
ATOM 8205 C C . MET A 1 1052 ? -36.310 -9.994 -14.199 1.00 94.75 1052 MET A C 1
ATOM 8207 O O . MET A 1 1052 ? -37.122 -9.636 -15.056 1.00 94.75 1052 MET A O 1
ATOM 8211 N N . LEU A 1 1053 ? -35.113 -10.483 -14.501 1.00 94.75 1053 LEU A N 1
ATOM 8212 C CA . LEU A 1 1053 ? -34.593 -10.629 -15.853 1.00 94.75 1053 LEU A CA 1
ATOM 8213 C C . LEU A 1 1053 ? -34.760 -12.071 -16.330 1.00 94.75 1053 LEU A C 1
ATOM 8215 O O . LEU A 1 1053 ? -34.263 -13.002 -15.698 1.00 94.75 1053 LEU A O 1
ATOM 8219 N N . GLU A 1 1054 ? -35.440 -12.256 -17.456 1.00 93.50 1054 GLU A N 1
ATOM 8220 C CA . GLU A 1 1054 ? -35.496 -13.534 -18.168 1.00 93.50 1054 GLU A CA 1
ATOM 8221 C C . GLU A 1 1054 ? -34.359 -13.593 -19.195 1.00 93.50 1054 GLU A C 1
ATOM 8223 O O . GLU A 1 1054 ? -34.135 -12.630 -19.929 1.00 93.50 1054 GLU A O 1
ATOM 8228 N N . ILE A 1 1055 ? -33.637 -14.709 -19.254 1.00 93.75 1055 ILE A N 1
ATOM 8229 C CA . ILE A 1 1055 ? -32.550 -14.928 -20.213 1.00 93.75 1055 ILE A CA 1
ATOM 8230 C C . ILE A 1 1055 ? -33.152 -15.257 -21.584 1.00 93.75 1055 ILE A C 1
ATOM 8232 O O . ILE A 1 1055 ? -34.063 -16.075 -21.676 1.00 93.75 1055 ILE A O 1
ATOM 8236 N N . LYS A 1 1056 ? -32.632 -14.639 -22.650 1.00 90.31 1056 LYS A N 1
ATOM 8237 C CA . LYS A 1 1056 ? -33.068 -14.860 -24.043 1.00 90.31 1056 LYS A CA 1
ATOM 8238 C C . LYS A 1 1056 ? -31.951 -15.385 -24.943 1.00 90.31 1056 LYS A C 1
ATOM 8240 O O . LYS A 1 1056 ? -32.206 -16.218 -25.811 1.00 90.31 1056 LYS A O 1
ATOM 8245 N N . ASN A 1 1057 ? -30.711 -14.952 -24.714 1.00 87.69 1057 ASN A N 1
ATOM 8246 C CA . ASN A 1 1057 ? -29.544 -15.401 -25.472 1.00 87.69 1057 ASN A CA 1
ATOM 8247 C C . ASN A 1 1057 ? -28.333 -15.564 -24.545 1.00 87.69 1057 ASN A C 1
ATOM 8249 O O . ASN A 1 1057 ? -28.126 -14.753 -23.642 1.00 87.69 1057 ASN A O 1
ATOM 8253 N N . VAL A 1 1058 ? -27.517 -16.589 -24.776 1.00 87.94 1058 VAL A N 1
ATOM 8254 C CA . VAL A 1 1058 ? -26.231 -16.798 -24.100 1.00 87.94 1058 VAL A CA 1
ATOM 8255 C C . VAL A 1 1058 ? -25.184 -17.157 -25.142 1.00 87.94 1058 VAL A C 1
ATOM 8257 O O . VAL A 1 1058 ? -25.244 -18.225 -25.747 1.00 87.94 1058 VAL A O 1
ATOM 8260 N N . GLN A 1 1059 ? -24.192 -16.289 -25.317 1.00 86.25 1059 GLN A N 1
ATOM 8261 C CA . GLN A 1 1059 ? -23.019 -16.543 -26.144 1.00 86.25 1059 GLN A CA 1
ATOM 8262 C C . GLN A 1 1059 ? -21.813 -16.841 -25.254 1.00 86.25 1059 GLN A C 1
ATOM 8264 O O . GLN A 1 1059 ? -21.314 -15.964 -24.547 1.00 86.25 1059 GLN A O 1
ATOM 8269 N N . MET A 1 1060 ? -21.319 -18.075 -25.311 1.00 76.88 1060 MET A N 1
ATOM 8270 C CA . MET A 1 1060 ? -20.087 -18.474 -24.634 1.00 76.88 1060 MET A CA 1
ATOM 8271 C C . MET A 1 1060 ? -18.856 -17.985 -25.410 1.00 76.88 1060 MET A C 1
ATOM 8273 O O . MET A 1 1060 ? -18.793 -18.081 -26.635 1.00 76.88 1060 MET A O 1
ATOM 8277 N N . LEU A 1 1061 ? -17.849 -17.502 -24.685 1.00 74.06 1061 LEU A N 1
ATOM 8278 C CA . LEU A 1 1061 ? -16.530 -17.137 -25.204 1.00 74.06 1061 LEU A CA 1
ATOM 8279 C C . LEU A 1 1061 ? -15.522 -18.270 -24.938 1.00 74.06 1061 LEU A C 1
ATOM 8281 O O . LEU A 1 1061 ? -15.747 -19.130 -24.086 1.00 74.06 1061 LEU A O 1
ATOM 8285 N N . SER A 1 1062 ? -14.401 -18.289 -25.662 1.00 60.44 1062 SER A N 1
ATOM 8286 C CA . SER A 1 1062 ? -13.416 -19.389 -25.632 1.00 60.44 1062 SER A CA 1
ATOM 8287 C C . SER A 1 1062 ? -12.680 -19.567 -24.294 1.00 60.44 1062 SER A C 1
ATOM 8289 O O . SER A 1 1062 ? -12.163 -20.644 -24.022 1.00 60.44 1062 SER A O 1
ATOM 8291 N N . ASP A 1 1063 ? -12.675 -18.546 -23.436 1.00 57.81 1063 ASP A N 1
ATOM 8292 C CA . ASP A 1 1063 ? -12.191 -18.581 -22.043 1.00 57.81 1063 ASP A CA 1
ATOM 8293 C C . ASP A 1 1063 ? -13.309 -18.907 -21.018 1.00 57.81 1063 ASP A C 1
ATOM 8295 O O . ASP A 1 1063 ? -13.143 -18.823 -19.792 1.00 57.81 1063 ASP A O 1
ATOM 8299 N N . GLY A 1 1064 ? -14.487 -19.282 -21.519 1.00 60.03 1064 GLY A N 1
ATOM 8300 C CA . GLY A 1 1064 ? -15.668 -19.635 -20.741 1.00 60.03 1064 GLY A CA 1
ATOM 8301 C C . GLY A 1 1064 ? -16.384 -18.453 -20.084 1.00 60.03 1064 GLY A C 1
ATOM 8302 O O . GLY A 1 1064 ? -17.327 -18.683 -19.326 1.00 60.03 1064 GLY A O 1
ATOM 8303 N N . ARG A 1 1065 ? -15.981 -17.201 -20.350 1.00 77.25 1065 ARG A N 1
ATOM 8304 C CA . ARG A 1 1065 ? -16.853 -16.039 -20.105 1.00 77.25 1065 ARG A CA 1
ATOM 8305 C C . ARG A 1 1065 ? -18.104 -16.148 -20.983 1.00 77.25 1065 ARG A C 1
ATOM 8307 O O . ARG A 1 1065 ? -18.121 -16.902 -21.954 1.00 77.25 1065 ARG A O 1
ATOM 8314 N N . SER A 1 1066 ? -19.149 -15.388 -20.671 1.00 83.19 1066 SER A N 1
ATOM 8315 C CA . SER A 1 1066 ? -20.365 -15.365 -21.494 1.00 83.19 1066 SER A CA 1
ATOM 8316 C C . SER A 1 1066 ? -20.948 -13.967 -21.637 1.00 83.19 1066 SER A C 1
ATOM 8318 O O . SER A 1 1066 ? -20.956 -13.185 -20.685 1.00 83.19 1066 SER A O 1
ATOM 8320 N N . MET A 1 1067 ? -21.437 -13.654 -22.834 1.00 85.81 1067 MET A N 1
ATOM 8321 C CA . MET A 1 1067 ? -22.366 -12.549 -23.050 1.00 85.81 1067 MET A CA 1
ATOM 8322 C C . MET A 1 1067 ? -23.788 -13.092 -22.913 1.00 85.81 1067 MET A C 1
ATOM 8324 O O . MET A 1 1067 ? -24.106 -14.142 -23.468 1.00 85.81 1067 MET A O 1
ATOM 8328 N N . VAL A 1 1068 ? -24.622 -12.398 -22.147 1.00 90.50 1068 VAL A N 1
ATOM 8329 C CA . VAL A 1 1068 ? -25.983 -12.813 -21.801 1.00 90.50 1068 VAL A CA 1
ATOM 8330 C C . VAL A 1 1068 ? -26.935 -11.688 -22.181 1.00 90.50 1068 VAL A C 1
ATOM 8332 O O . VAL A 1 1068 ? -26.812 -10.569 -21.689 1.00 90.50 1068 VAL A O 1
ATOM 8335 N N . GLU A 1 1069 ? -27.884 -11.983 -23.057 1.00 89.69 1069 GLU A N 1
ATOM 8336 C CA . GLU A 1 1069 ? -28.998 -11.100 -23.378 1.00 89.69 1069 GLU A CA 1
ATOM 8337 C C . GLU A 1 1069 ? -30.193 -11.486 -22.517 1.00 89.69 1069 GLU A C 1
ATOM 8339 O O . GLU A 1 1069 ? -30.587 -12.656 -22.448 1.00 89.69 1069 GLU A O 1
ATOM 8344 N N . THR A 1 1070 ? -30.765 -10.492 -21.853 1.00 92.19 1070 THR A N 1
ATOM 8345 C CA . THR A 1 1070 ? -31.905 -10.661 -20.958 1.00 92.19 1070 THR A CA 1
ATOM 8346 C C . THR A 1 1070 ? -32.985 -9.630 -21.251 1.00 92.19 1070 THR A C 1
ATOM 8348 O O . THR A 1 1070 ? -32.727 -8.620 -21.907 1.00 92.19 1070 THR A O 1
ATOM 8351 N N . TYR A 1 1071 ? -34.193 -9.873 -20.752 1.00 88.81 1071 TYR A N 1
ATOM 8352 C CA . TYR A 1 1071 ? -35.322 -8.958 -20.873 1.00 88.81 1071 TYR A CA 1
ATOM 8353 C C . TYR A 1 1071 ? -36.022 -8.793 -19.520 1.00 88.81 1071 TYR A C 1
ATOM 8355 O O . TYR A 1 1071 ? -36.288 -9.780 -18.827 1.00 88.81 1071 TYR A O 1
ATOM 8363 N N . GLY A 1 1072 ? -36.309 -7.551 -19.126 1.00 90.06 1072 GLY A N 1
ATOM 8364 C CA . GLY A 1 1072 ? -37.007 -7.253 -17.877 1.00 90.06 1072 GLY A CA 1
ATOM 8365 C C . GLY A 1 1072 ? -38.471 -7.687 -17.926 1.00 90.06 1072 GLY A C 1
ATOM 8366 O O . GLY A 1 1072 ? -39.218 -7.256 -18.801 1.00 90.06 1072 GLY A O 1
ATOM 8367 N N . THR A 1 1073 ? -38.900 -8.516 -16.973 1.00 90.25 1073 THR A N 1
ATOM 8368 C CA . THR A 1 1073 ? -40.249 -9.117 -16.961 1.00 90.25 1073 THR A CA 1
ATOM 8369 C C . THR A 1 1073 ? -41.193 -8.462 -15.956 1.00 90.25 1073 THR A C 1
ATOM 8371 O O . THR A 1 1073 ? -42.248 -7.966 -16.336 1.00 90.25 1073 THR A O 1
ATOM 8374 N N . PHE A 1 1074 ? -40.826 -8.436 -14.676 1.00 92.88 1074 PHE A N 1
ATOM 8375 C CA . PHE A 1 1074 ? -41.608 -7.826 -13.598 1.00 92.88 1074 PHE A CA 1
ATOM 8376 C C . PHE A 1 1074 ? -40.688 -7.267 -12.511 1.00 92.88 1074 PHE A C 1
ATOM 8378 O O . PHE A 1 1074 ? -39.513 -7.623 -12.437 1.00 92.88 1074 PHE A O 1
ATOM 8385 N N . ARG A 1 1075 ? -41.212 -6.388 -11.656 1.00 94.12 1075 ARG A N 1
ATOM 8386 C CA . ARG A 1 1075 ? -40.462 -5.806 -10.532 1.00 94.12 1075 ARG A CA 1
ATOM 8387 C C . ARG A 1 1075 ? -40.630 -6.652 -9.285 1.00 94.12 1075 ARG A C 1
ATOM 8389 O O . ARG A 1 1075 ? -41.674 -7.279 -9.116 1.00 94.12 1075 ARG A O 1
ATOM 8396 N N . PHE A 1 1076 ? -39.655 -6.623 -8.389 1.00 94.19 1076 PHE A N 1
ATOM 8397 C CA . PHE A 1 1076 ? -39.760 -7.301 -7.104 1.00 94.19 1076 PHE A CA 1
ATOM 8398 C C . PHE A 1 1076 ? -39.205 -6.474 -5.944 1.00 94.19 1076 PHE A C 1
ATOM 8400 O O . PHE A 1 1076 ? -38.357 -5.603 -6.145 1.00 94.19 1076 PHE A O 1
ATOM 8407 N N . ARG A 1 1077 ? -39.666 -6.788 -4.729 1.00 93.25 1077 ARG A N 1
ATOM 8408 C CA . ARG A 1 1077 ? -39.001 -6.456 -3.465 1.00 93.25 1077 ARG A CA 1
ATOM 8409 C C . ARG A 1 1077 ? -38.248 -7.685 -2.959 1.00 93.25 1077 ARG A C 1
ATOM 8411 O O . ARG A 1 1077 ? -38.747 -8.803 -3.070 1.00 93.25 1077 ARG A O 1
ATOM 8418 N N . ILE A 1 1078 ? -37.063 -7.505 -2.389 1.00 90.00 1078 ILE A N 1
ATOM 8419 C CA . ILE A 1 1078 ? -36.392 -8.540 -1.603 1.00 90.00 1078 ILE A CA 1
ATOM 8420 C C . ILE A 1 1078 ? -36.985 -8.544 -0.191 1.00 90.00 1078 ILE A C 1
ATOM 8422 O O . ILE A 1 1078 ? -36.949 -7.523 0.490 1.00 90.00 1078 ILE A O 1
ATOM 8426 N N . LEU A 1 1079 ? -37.487 -9.698 0.250 1.00 84.88 1079 LEU A N 1
ATOM 8427 C CA . LEU A 1 1079 ? -37.954 -9.920 1.622 1.00 84.88 1079 LEU A CA 1
ATOM 8428 C C . LEU A 1 1079 ? -36.812 -10.397 2.531 1.00 84.88 1079 LEU A C 1
ATOM 8430 O O . LEU A 1 1079 ? -36.647 -9.909 3.642 1.00 84.88 1079 LEU A O 1
ATOM 8434 N N . GLU A 1 1080 ? -35.995 -11.333 2.040 1.00 79.62 1080 GLU A N 1
ATOM 8435 C CA . GLU A 1 1080 ? -34.831 -11.884 2.747 1.00 79.62 1080 GLU A CA 1
ATOM 8436 C C . GLU A 1 1080 ? -33.647 -12.045 1.787 1.00 79.62 1080 GLU A C 1
ATOM 8438 O O . GLU A 1 1080 ? -33.838 -12.308 0.598 1.00 79.62 1080 GLU A O 1
ATOM 8443 N N . ARG A 1 1081 ? -32.423 -11.900 2.308 1.00 83.00 1081 ARG A N 1
ATOM 8444 C CA . ARG A 1 1081 ? -31.149 -11.975 1.571 1.00 83.00 1081 ARG A CA 1
ATOM 8445 C C . ARG A 1 1081 ? -30.234 -13.042 2.170 1.00 83.00 1081 ARG A C 1
ATOM 8447 O O . ARG A 1 1081 ? -30.256 -13.271 3.374 1.00 83.00 1081 ARG A O 1
ATOM 8454 N N . GLY A 1 1082 ? -29.354 -13.593 1.344 1.00 75.69 1082 GLY A N 1
ATOM 8455 C CA . GLY A 1 1082 ? -28.208 -14.399 1.762 1.00 75.69 1082 GLY A CA 1
ATOM 8456 C C . GLY A 1 1082 ? -27.293 -14.702 0.578 1.00 75.69 1082 GLY A C 1
ATOM 8457 O O . GLY A 1 1082 ? -27.493 -14.178 -0.515 1.00 75.69 1082 GLY A O 1
ATOM 8458 N N . THR A 1 1083 ? -26.286 -15.546 0.781 1.00 74.06 1083 THR A N 1
ATOM 8459 C CA . THR A 1 1083 ? -25.242 -15.805 -0.223 1.00 74.06 1083 THR A CA 1
ATOM 8460 C C . THR A 1 1083 ? -25.164 -17.293 -0.528 1.00 74.06 1083 THR A C 1
ATOM 8462 O O . THR A 1 1083 ? -25.132 -18.108 0.390 1.00 74.06 1083 THR A O 1
ATOM 8465 N N . LEU A 1 1084 ? -25.086 -17.642 -1.811 1.00 68.75 1084 LEU A N 1
ATOM 8466 C CA . LEU A 1 1084 ? -24.927 -19.012 -2.292 1.00 68.75 1084 LEU A CA 1
ATOM 8467 C C . LEU A 1 1084 ? -23.794 -19.025 -3.325 1.00 68.75 1084 LEU A C 1
ATOM 8469 O O . LEU A 1 1084 ? -23.827 -18.263 -4.285 1.00 68.75 1084 LEU A O 1
ATOM 8473 N N . ASP A 1 1085 ? -22.752 -19.829 -3.092 1.00 67.38 1085 ASP A N 1
ATOM 8474 C CA . ASP A 1 1085 ? -21.555 -19.936 -3.952 1.00 67.38 1085 ASP A CA 1
ATOM 8475 C C . ASP A 1 1085 ? -20.958 -18.573 -4.388 1.00 67.38 1085 ASP A C 1
ATOM 8477 O O . ASP A 1 1085 ? -20.527 -18.368 -5.525 1.00 67.38 1085 ASP A O 1
ATOM 8481 N N . GLY A 1 1086 ? -20.953 -17.611 -3.457 1.00 63.06 1086 GLY A N 1
ATOM 8482 C CA . GLY A 1 1086 ? -20.370 -16.275 -3.618 1.00 63.06 1086 GLY A CA 1
ATOM 8483 C C . GLY A 1 1086 ? -21.245 -15.233 -4.329 1.00 63.06 1086 GLY A C 1
ATOM 8484 O O . GLY A 1 1086 ? -20.855 -14.061 -4.364 1.00 63.06 1086 GLY A O 1
ATOM 8485 N N . TYR A 1 1087 ? -22.406 -15.611 -4.875 1.00 80.06 1087 TYR A N 1
ATOM 8486 C CA . TYR A 1 1087 ? -23.393 -14.679 -5.438 1.00 80.06 1087 TYR A CA 1
ATOM 8487 C C . TYR A 1 1087 ? -24.604 -14.503 -4.502 1.00 80.06 1087 TYR A C 1
ATOM 8489 O O . TYR A 1 1087 ? -24.851 -15.320 -3.612 1.00 80.06 1087 TYR A O 1
ATOM 8497 N N . LEU A 1 1088 ? -25.335 -13.397 -4.667 1.00 83.00 1088 LEU A N 1
ATOM 8498 C CA . LEU A 1 1088 ? -26.481 -13.060 -3.820 1.00 83.00 1088 LEU A CA 1
ATOM 8499 C C . LEU A 1 1088 ? -27.693 -13.927 -4.198 1.00 83.00 1088 LEU A C 1
ATO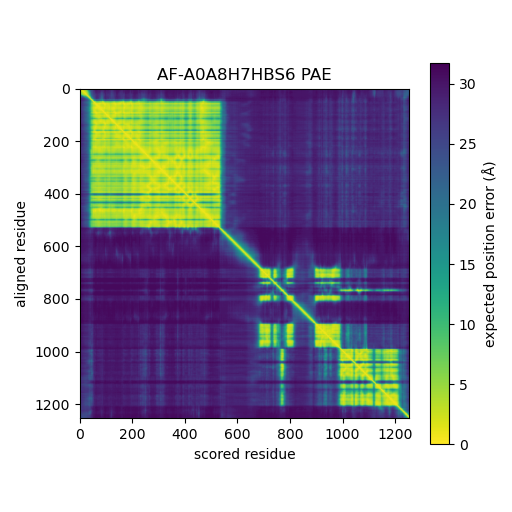M 8501 O O . LEU A 1 1088 ? -28.000 -14.118 -5.373 1.00 83.00 1088 LEU A O 1
ATOM 8505 N N . VAL A 1 1089 ? -28.413 -14.417 -3.198 1.00 87.88 1089 VAL A N 1
ATOM 8506 C CA . VAL A 1 1089 ? -29.724 -15.061 -3.337 1.00 87.88 1089 VAL A CA 1
ATOM 8507 C C . VAL A 1 1089 ? -30.721 -14.390 -2.398 1.00 87.88 1089 VAL A C 1
ATOM 8509 O O . VAL A 1 1089 ? -30.341 -13.779 -1.395 1.00 87.88 1089 VAL A O 1
ATOM 8512 N N . GLY A 1 1090 ? -32.009 -14.486 -2.709 1.00 85.19 1090 GLY A N 1
ATOM 8513 C CA . GLY A 1 1090 ? -33.045 -13.915 -1.857 1.00 85.19 1090 GLY A CA 1
ATOM 8514 C C . GLY A 1 1090 ? -34.397 -14.595 -1.987 1.00 85.19 1090 GLY A C 1
ATOM 8515 O O . GLY A 1 1090 ? -34.635 -15.358 -2.920 1.00 85.19 1090 GLY A O 1
ATOM 8516 N N . ARG A 1 1091 ? -35.294 -14.275 -1.053 1.00 85.94 1091 ARG A N 1
ATOM 8517 C CA . ARG A 1 1091 ? -36.738 -14.485 -1.218 1.00 85.94 1091 ARG A CA 1
ATOM 8518 C C . ARG A 1 1091 ? -37.339 -13.189 -1.744 1.00 85.94 1091 ARG A C 1
ATOM 8520 O O . ARG A 1 1091 ? -37.059 -12.128 -1.183 1.00 85.94 1091 ARG A O 1
ATOM 8527 N N . THR A 1 1092 ? -38.138 -13.258 -2.806 1.00 89.00 1092 THR A N 1
ATOM 8528 C CA . THR A 1 1092 ? -38.639 -12.065 -3.507 1.00 89.00 1092 THR A CA 1
ATOM 8529 C C . THR A 1 1092 ? -40.167 -12.012 -3.581 1.00 89.00 1092 THR A C 1
ATOM 8531 O O . THR A 1 1092 ? -40.835 -13.037 -3.685 1.00 89.00 1092 THR A O 1
ATOM 8534 N N . GLU A 1 1093 ? -40.720 -10.802 -3.510 1.00 90.56 1093 GLU A N 1
ATOM 8535 C CA . GLU A 1 1093 ? -42.145 -10.480 -3.648 1.00 90.56 1093 GLU A CA 1
ATOM 8536 C C . GLU A 1 1093 ? -42.364 -9.705 -4.952 1.00 90.56 1093 GLU A C 1
ATOM 8538 O O . GLU A 1 1093 ? -41.647 -8.745 -5.217 1.00 90.56 1093 GLU A O 1
ATOM 8543 N N . ARG A 1 1094 ? -43.344 -10.093 -5.776 1.00 92.75 1094 ARG A N 1
ATOM 8544 C CA . ARG A 1 1094 ? -43.626 -9.448 -7.072 1.00 92.75 1094 ARG A CA 1
ATOM 8545 C C . ARG A 1 1094 ? -44.446 -8.157 -6.913 1.00 92.75 1094 ARG A C 1
ATOM 8547 O O . ARG A 1 1094 ? -45.408 -8.118 -6.155 1.00 92.75 1094 ARG A O 1
ATOM 8554 N N . ILE A 1 1095 ? -44.101 -7.128 -7.693 1.00 91.94 1095 ILE A N 1
ATOM 8555 C CA . ILE A 1 1095 ? -44.744 -5.805 -7.695 1.00 91.94 1095 ILE A CA 1
ATOM 8556 C C . ILE A 1 1095 ? -45.313 -5.479 -9.082 1.00 91.94 1095 ILE A C 1
ATOM 8558 O O . ILE A 1 1095 ? -44.614 -4.999 -9.984 1.00 91.94 1095 ILE A O 1
ATOM 8562 N N . ASP A 1 1096 ? -46.616 -5.688 -9.220 1.00 90.06 1096 ASP A N 1
ATOM 8563 C CA . ASP A 1 1096 ? -47.407 -5.271 -10.379 1.00 90.06 1096 ASP A CA 1
ATOM 8564 C C . ASP A 1 1096 ? -47.959 -3.848 -10.208 1.00 90.06 1096 ASP A C 1
ATOM 8566 O O . ASP A 1 1096 ? -48.165 -3.384 -9.082 1.00 90.06 1096 ASP A O 1
ATOM 8570 N N . ASP A 1 1097 ? -48.206 -3.143 -11.314 1.00 89.94 1097 ASP A N 1
ATOM 8571 C CA . ASP A 1 1097 ? -48.933 -1.865 -11.280 1.00 89.94 1097 ASP A CA 1
ATOM 8572 C C . ASP A 1 1097 ? -50.398 -2.057 -10.827 1.00 89.94 1097 ASP A C 1
ATOM 8574 O O . ASP A 1 1097 ? -50.888 -3.184 -10.703 1.00 89.94 1097 ASP A O 1
ATOM 8578 N N . TYR A 1 1098 ? -51.103 -0.960 -10.546 1.00 88.50 1098 TYR A N 1
ATOM 8579 C CA . TYR A 1 1098 ? -52.542 -1.003 -10.289 1.00 88.50 1098 TYR A CA 1
ATOM 8580 C C . TYR A 1 1098 ? -53.341 -1.388 -11.551 1.00 88.50 1098 TYR A C 1
ATOM 8582 O O . TYR A 1 1098 ? -52.931 -1.036 -12.661 1.00 88.50 1098 TYR A O 1
ATOM 8590 N N . PRO A 1 1099 ? -54.489 -2.083 -11.403 1.00 86.06 1099 PRO A N 1
ATOM 8591 C CA . PRO A 1 1099 ? -55.386 -2.375 -12.519 1.00 86.06 1099 PRO A CA 1
ATOM 8592 C C . PRO A 1 1099 ? -55.852 -1.101 -13.252 1.00 86.06 1099 PRO A C 1
ATOM 8594 O O . PRO A 1 1099 ? -56.002 -0.059 -12.602 1.00 86.06 1099 PRO A O 1
ATOM 8597 N N . PRO A 1 1100 ? -56.111 -1.147 -14.575 1.00 83.00 1100 PRO A N 1
ATOM 8598 C CA . PRO A 1 1100 ? -56.474 0.038 -15.359 1.00 83.00 1100 PRO A CA 1
ATOM 8599 C C . PRO A 1 1100 ? -57.712 0.785 -14.848 1.00 83.00 1100 PRO A C 1
ATOM 8601 O O . PRO A 1 1100 ? -57.785 2.003 -14.977 1.00 83.00 1100 PRO A O 1
ATOM 8604 N N . GLU A 1 1101 ? -58.668 0.081 -14.240 1.00 83.88 1101 GLU A N 1
ATOM 8605 C CA . GLU A 1 1101 ? -59.875 0.658 -13.643 1.00 83.88 1101 GLU A CA 1
ATOM 8606 C C . GLU A 1 1101 ? -59.527 1.517 -12.420 1.00 83.88 1101 GLU A C 1
ATOM 8608 O O . GLU A 1 1101 ? -60.041 2.623 -12.261 1.00 83.88 1101 GLU A O 1
ATOM 8613 N N . VAL A 1 1102 ? -58.606 1.027 -11.583 1.00 83.81 1102 VAL A N 1
ATOM 8614 C CA . VAL A 1 1102 ? -58.114 1.721 -10.384 1.00 83.81 1102 VAL A CA 1
ATOM 8615 C C . VAL A 1 1102 ? -57.270 2.931 -10.779 1.00 83.81 1102 VAL A C 1
ATOM 8617 O O . VAL A 1 1102 ? -57.431 4.005 -10.209 1.00 83.81 1102 VAL A O 1
ATOM 8620 N N . GLU A 1 1103 ? -56.410 2.798 -11.788 1.00 84.00 1103 GLU A N 1
ATOM 8621 C CA . GLU A 1 1103 ? -55.584 3.908 -12.276 1.00 84.00 1103 GLU A CA 1
ATOM 8622 C C . GLU A 1 1103 ? -56.430 5.009 -12.953 1.00 84.00 1103 GLU A C 1
ATOM 8624 O O . GLU A 1 1103 ? -56.160 6.198 -12.770 1.00 84.00 1103 GLU A O 1
ATOM 8629 N N . ALA A 1 1104 ? -57.502 4.637 -13.665 1.00 82.19 1104 ALA A N 1
ATOM 8630 C CA . ALA A 1 1104 ? -58.476 5.581 -14.221 1.00 82.19 1104 ALA A CA 1
ATOM 8631 C C . ALA A 1 1104 ? -59.336 6.265 -13.138 1.00 82.19 1104 ALA A C 1
ATOM 8633 O O . ALA A 1 1104 ? -59.750 7.412 -13.311 1.00 82.19 1104 ALA A O 1
ATOM 8634 N N . GLU A 1 1105 ? -59.598 5.595 -12.012 1.00 81.69 1105 GLU A N 1
ATOM 8635 C CA . GLU A 1 1105 ? -60.227 6.205 -10.834 1.00 81.69 1105 GLU A CA 1
ATOM 8636 C C . GLU A 1 1105 ? -59.278 7.208 -10.156 1.00 81.69 1105 GLU A C 1
ATOM 8638 O O . GLU A 1 1105 ? -59.673 8.341 -9.889 1.00 81.69 1105 GLU A O 1
ATOM 8643 N N . ILE A 1 1106 ? -58.002 6.842 -9.971 1.00 80.81 1106 ILE A N 1
ATOM 8644 C CA . ILE A 1 1106 ? -56.953 7.724 -9.430 1.00 80.81 1106 ILE A CA 1
ATOM 8645 C C . ILE A 1 1106 ? -56.793 8.985 -10.296 1.00 80.81 1106 ILE A C 1
ATOM 8647 O O . ILE A 1 1106 ? -56.699 10.089 -9.759 1.00 80.81 1106 ILE A O 1
ATOM 8651 N N . GLU A 1 1107 ? -56.796 8.855 -11.628 1.00 81.31 1107 GLU A N 1
ATOM 8652 C CA . GLU A 1 1107 ? -56.775 10.011 -12.533 1.00 81.31 1107 GLU A CA 1
ATOM 8653 C C . GLU A 1 1107 ? -58.031 10.887 -12.387 1.00 81.31 1107 GLU A C 1
ATOM 8655 O O . GLU A 1 1107 ? -57.910 12.111 -12.310 1.00 81.31 1107 GLU A O 1
ATOM 8660 N N . ARG A 1 1108 ? -59.226 10.289 -12.298 1.00 80.19 1108 ARG A N 1
ATOM 8661 C CA . ARG A 1 1108 ? -60.485 11.039 -12.168 1.00 80.19 1108 ARG A CA 1
ATOM 8662 C C . ARG A 1 1108 ? -60.570 11.809 -10.850 1.00 80.19 1108 ARG A C 1
ATOM 8664 O O . ARG A 1 1108 ? -60.910 12.987 -10.870 1.00 80.19 1108 ARG A O 1
ATOM 8671 N N . ILE A 1 1109 ? -60.228 11.168 -9.730 1.00 78.06 1109 ILE A N 1
ATOM 8672 C CA . ILE A 1 1109 ? -60.209 11.790 -8.397 1.00 78.06 1109 ILE A CA 1
ATOM 8673 C C . ILE A 1 1109 ? -59.212 12.951 -8.370 1.00 78.06 1109 ILE A C 1
ATOM 8675 O O . ILE A 1 1109 ? -59.551 14.042 -7.912 1.00 78.06 1109 ILE A O 1
ATOM 8679 N N . ALA A 1 1110 ? -58.010 12.749 -8.917 1.00 70.00 1110 ALA A N 1
ATOM 8680 C CA . ALA A 1 1110 ? -56.996 13.794 -8.993 1.00 70.00 1110 ALA A CA 1
ATOM 8681 C C . ALA A 1 1110 ? -57.503 15.025 -9.768 1.00 70.00 1110 ALA A C 1
ATOM 8683 O O . ALA A 1 1110 ? -57.416 16.147 -9.273 1.00 70.00 1110 ALA A O 1
ATOM 8684 N N . LEU A 1 1111 ? -58.102 14.819 -10.946 1.00 75.00 1111 LEU A N 1
ATOM 8685 C CA . LEU A 1 1111 ? -58.661 15.899 -11.769 1.00 75.00 1111 LEU A CA 1
ATOM 8686 C C . LEU A 1 1111 ? -59.893 16.589 -11.144 1.00 75.00 1111 LEU A C 1
ATOM 8688 O O . LEU A 1 1111 ? -60.252 17.681 -11.583 1.00 75.00 1111 LEU A O 1
ATOM 8692 N N . MET A 1 1112 ? -60.530 15.989 -10.131 1.00 68.81 1112 MET A N 1
ATOM 8693 C CA . MET A 1 1112 ? -61.666 16.574 -9.404 1.00 68.81 1112 MET A CA 1
ATOM 8694 C C . MET A 1 1112 ? -61.259 17.405 -8.175 1.00 68.81 1112 MET A C 1
ATOM 8696 O O . MET A 1 1112 ? -61.937 18.391 -7.891 1.00 68.81 1112 MET A O 1
ATOM 8700 N N . ASN A 1 1113 ? -60.156 17.069 -7.487 1.00 59.69 1113 ASN A N 1
ATOM 8701 C CA . ASN A 1 1113 ? -59.689 17.762 -6.272 1.00 59.69 1113 ASN A CA 1
ATOM 8702 C C . ASN A 1 1113 ? -58.278 18.384 -6.447 1.00 59.69 1113 ASN A C 1
ATOM 8704 O O . ASN A 1 1113 ? -57.294 17.815 -5.968 1.00 59.69 1113 ASN A O 1
ATOM 8708 N N . PRO A 1 1114 ? -58.140 19.598 -7.027 1.00 54.94 1114 PRO A N 1
ATOM 8709 C CA . PRO A 1 1114 ? -56.838 20.244 -7.259 1.00 54.94 1114 PRO A CA 1
ATOM 8710 C C . PRO A 1 1114 ? -56.092 20.731 -5.996 1.00 54.94 1114 PRO A C 1
ATOM 8712 O O . PRO A 1 1114 ? -55.110 21.463 -6.119 1.00 54.94 1114 PRO A O 1
ATOM 8715 N N . SER A 1 1115 ? -56.571 20.413 -4.787 1.00 49.78 1115 SER A N 1
ATOM 8716 C CA . SER A 1 1115 ? -56.126 21.034 -3.526 1.00 49.78 1115 SER A CA 1
ATOM 8717 C C . SER A 1 1115 ? -55.829 20.074 -2.367 1.00 49.78 1115 SER A C 1
ATOM 8719 O O . SER A 1 1115 ? -55.498 20.553 -1.287 1.00 49.78 1115 SER A O 1
ATOM 8721 N N . GLU A 1 1116 ? -55.922 18.753 -2.560 1.00 45.12 1116 GLU A N 1
ATOM 8722 C CA . GLU A 1 1116 ? -55.636 17.747 -1.510 1.00 45.12 1116 GLU A CA 1
ATOM 8723 C C . GLU A 1 1116 ? -54.572 16.707 -1.932 1.00 45.12 1116 GLU A C 1
ATOM 8725 O O . GLU A 1 1116 ? -54.474 15.620 -1.366 1.00 45.12 1116 GLU A O 1
ATOM 8730 N N . GLY A 1 1117 ? -53.743 17.052 -2.925 1.00 41.66 1117 GLY A N 1
ATOM 8731 C CA . GLY A 1 1117 ? -52.527 16.314 -3.288 1.00 41.66 1117 GLY A CA 1
ATOM 8732 C C . GLY A 1 1117 ? -51.285 16.804 -2.526 1.00 41.66 1117 GLY A C 1
ATOM 8733 O O . GLY A 1 1117 ? -51.188 17.978 -2.174 1.00 41.66 1117 GLY A O 1
ATOM 8734 N N . ASP A 1 1118 ? -50.329 15.899 -2.291 1.00 39.38 1118 ASP A N 1
ATOM 8735 C CA . ASP A 1 1118 ? -49.163 16.101 -1.413 1.00 39.38 1118 ASP A CA 1
ATOM 8736 C C . ASP A 1 1118 ? -48.292 17.340 -1.753 1.00 39.38 1118 ASP A C 1
ATOM 8738 O O . ASP A 1 1118 ? -48.072 17.704 -2.914 1.00 39.38 1118 ASP A O 1
ATOM 8742 N N . ILE A 1 1119 ? -47.777 18.002 -0.712 1.00 42.78 1119 ILE A N 1
ATOM 8743 C CA . ILE A 1 1119 ? -47.409 19.431 -0.684 1.00 42.78 1119 ILE A CA 1
ATOM 8744 C C . ILE A 1 1119 ? -45.973 19.684 -1.194 1.00 42.78 1119 ILE A C 1
ATOM 8746 O O . ILE A 1 1119 ? -45.206 20.454 -0.614 1.00 42.78 1119 ILE A O 1
ATOM 8750 N N . THR A 1 1120 ? -45.586 19.046 -2.301 1.00 44.00 1120 THR A N 1
ATOM 8751 C CA . THR A 1 1120 ? -44.241 19.188 -2.905 1.00 44.00 1120 THR A CA 1
ATOM 8752 C C . THR A 1 1120 ? -44.235 19.583 -4.386 1.00 44.00 1120 THR A C 1
ATOM 8754 O O . THR A 1 1120 ? -43.214 20.067 -4.872 1.00 44.00 1120 THR A O 1
ATOM 8757 N N . LEU A 1 1121 ? -45.361 19.480 -5.104 1.00 45.09 1121 LEU A N 1
ATOM 8758 C CA . LEU A 1 1121 ? -45.457 19.817 -6.534 1.00 45.09 1121 LEU A CA 1
ATOM 8759 C C . LEU A 1 1121 ? -46.561 20.855 -6.798 1.00 45.09 1121 LEU A C 1
ATOM 8761 O O . LEU A 1 1121 ? -47.712 20.507 -7.046 1.00 45.09 1121 LEU A O 1
ATOM 8765 N N . ARG A 1 1122 ? -46.208 22.148 -6.766 1.00 39.56 1122 ARG A N 1
ATOM 8766 C CA . ARG A 1 1122 ? -47.140 23.246 -7.087 1.00 39.56 1122 ARG A CA 1
ATOM 8767 C C . ARG A 1 1122 ? -47.404 23.341 -8.594 1.00 39.56 1122 ARG A C 1
ATOM 8769 O O . ARG A 1 1122 ? -46.566 23.844 -9.335 1.00 39.56 1122 ARG A O 1
ATOM 8776 N N . GLY A 1 1123 ? -48.603 22.963 -9.021 1.00 50.72 1123 GLY A N 1
ATOM 8777 C CA . GLY A 1 1123 ? -49.098 23.173 -10.381 1.00 50.72 1123 GLY A CA 1
ATOM 8778 C C . GLY A 1 1123 ? -50.544 22.704 -10.524 1.00 50.72 1123 GLY A C 1
ATOM 8779 O O . GLY A 1 1123 ? -51.027 21.947 -9.689 1.00 50.72 1123 GLY A O 1
ATOM 8780 N N . ILE A 1 1124 ? -51.234 23.160 -11.573 1.00 57.09 1124 ILE A N 1
ATOM 8781 C CA . ILE A 1 1124 ? -52.571 22.654 -11.928 1.00 57.09 1124 ILE A CA 1
ATOM 8782 C C . ILE A 1 1124 ? -52.454 21.148 -12.205 1.00 57.09 1124 ILE A C 1
ATOM 8784 O O . ILE A 1 1124 ? -51.561 20.733 -12.946 1.00 57.09 1124 ILE A O 1
ATOM 8788 N N . GLU A 1 1125 ? -53.335 20.340 -11.611 1.00 64.88 1125 GLU A N 1
ATOM 8789 C CA . GLU A 1 1125 ? -53.340 18.886 -11.787 1.00 64.88 1125 GLU A CA 1
ATOM 8790 C C . GLU A 1 1125 ? -53.574 18.528 -13.270 1.00 64.88 1125 GLU A C 1
ATOM 8792 O O . GLU A 1 1125 ? -54.574 18.923 -13.865 1.00 64.88 1125 GLU A O 1
ATOM 8797 N N . ARG A 1 1126 ? -52.631 17.797 -13.879 1.00 79.06 1126 ARG A N 1
ATOM 8798 C CA . ARG A 1 1126 ? -52.633 17.460 -15.317 1.00 79.06 1126 ARG A CA 1
ATOM 8799 C C . ARG A 1 1126 ? -53.125 16.035 -15.557 1.00 79.06 1126 ARG A C 1
ATOM 8801 O O . ARG A 1 1126 ? -52.796 15.136 -14.781 1.00 79.06 1126 ARG A O 1
ATOM 8808 N N . SER A 1 1127 ? -53.830 15.785 -16.655 1.00 83.50 1127 SER A N 1
ATOM 8809 C CA . SER A 1 1127 ? -54.190 14.424 -17.085 1.00 83.50 1127 SER A CA 1
ATOM 8810 C C . SER A 1 1127 ? -52.954 13.582 -17.441 1.00 83.50 1127 SER A C 1
ATOM 8812 O O . SER A 1 1127 ? -51.876 14.099 -17.744 1.00 83.50 1127 SER A O 1
ATOM 8814 N N . ASN A 1 1128 ? -53.101 12.260 -17.437 1.00 84.06 1128 ASN A N 1
ATOM 8815 C CA . ASN A 1 1128 ? -52.077 11.312 -17.871 1.00 84.06 1128 ASN A CA 1
ATOM 8816 C C . ASN A 1 1128 ? -51.666 11.567 -19.327 1.00 84.06 1128 ASN A C 1
ATOM 8818 O O . ASN A 1 1128 ? -50.478 11.528 -19.650 1.00 84.06 1128 ASN A O 1
ATOM 8822 N N . GLN A 1 1129 ? -52.623 11.919 -20.193 1.00 85.19 1129 GLN A N 1
ATOM 8823 C CA . GLN A 1 1129 ? -52.335 12.277 -21.580 1.00 85.19 1129 GLN A CA 1
ATOM 8824 C C . GLN A 1 1129 ? -51.516 13.574 -21.687 1.00 85.19 1129 GLN A C 1
ATOM 8826 O O . GLN A 1 1129 ? -50.622 13.660 -22.529 1.00 85.19 1129 GLN A O 1
ATOM 8831 N N . GLU A 1 1130 ? -51.752 14.569 -20.828 1.00 84.56 1130 GLU A N 1
ATOM 8832 C CA . GLU A 1 1130 ? -50.933 15.787 -20.778 1.00 84.56 1130 GLU A CA 1
ATOM 8833 C C . GLU A 1 1130 ? -49.517 15.524 -20.259 1.00 84.56 1130 GLU A C 1
ATOM 8835 O O . GLU A 1 1130 ? -48.567 16.055 -20.836 1.00 84.56 1130 GLU A O 1
ATOM 8840 N N . LEU A 1 1131 ? -49.355 14.673 -19.238 1.00 87.62 1131 LEU A N 1
ATOM 8841 C CA . LEU A 1 1131 ? -48.038 14.241 -18.753 1.00 87.62 1131 LEU A CA 1
ATOM 8842 C C . LEU A 1 1131 ? -47.250 13.534 -19.872 1.00 87.62 1131 LEU A C 1
ATOM 8844 O O . LEU A 1 1131 ? -46.118 13.921 -20.169 1.00 87.62 1131 LEU A O 1
ATOM 8848 N N . VAL A 1 1132 ? -47.875 12.585 -20.582 1.00 87.38 1132 VAL A N 1
ATOM 8849 C CA . VAL A 1 1132 ? -47.288 11.942 -21.774 1.00 87.38 1132 VAL A CA 1
ATOM 8850 C C . VAL A 1 1132 ? -46.950 12.971 -22.860 1.00 87.38 1132 VAL A C 1
ATOM 8852 O O . VAL A 1 1132 ? -45.875 12.903 -23.458 1.00 87.38 1132 VAL A O 1
ATOM 8855 N N . ASN A 1 1133 ? -47.817 13.958 -23.100 1.00 87.44 1133 ASN A N 1
ATOM 8856 C CA . ASN A 1 1133 ? -47.589 15.006 -24.098 1.00 87.44 1133 ASN A CA 1
ATOM 8857 C C . ASN A 1 1133 ? -46.475 15.992 -23.704 1.00 87.44 1133 ASN A C 1
ATOM 8859 O O . ASN A 1 1133 ? -45.913 16.639 -24.586 1.00 87.44 1133 ASN A O 1
ATOM 8863 N N . ILE A 1 1134 ? -46.141 16.144 -22.419 1.00 85.31 1134 ILE A N 1
ATOM 8864 C CA . ILE A 1 1134 ? -44.950 16.889 -21.974 1.00 85.31 1134 ILE A CA 1
ATOM 8865 C C . ILE A 1 1134 ? -43.693 16.066 -22.269 1.00 85.31 1134 ILE A C 1
ATOM 8867 O O . ILE A 1 1134 ? -42.794 16.562 -22.947 1.00 85.31 1134 ILE A O 1
ATOM 8871 N N . CYS A 1 1135 ? -43.669 14.791 -21.865 1.00 86.25 1135 CYS A N 1
ATOM 8872 C CA . CYS A 1 1135 ? -42.552 13.886 -22.144 1.00 86.25 1135 CYS A CA 1
ATOM 8873 C C . CYS A 1 1135 ? -42.254 13.775 -23.648 1.00 86.25 1135 CYS A C 1
ATOM 8875 O O . CYS A 1 1135 ? -41.101 13.894 -24.055 1.00 86.25 1135 CYS A O 1
ATOM 8877 N N . ARG A 1 1136 ? -43.288 13.608 -24.488 1.00 86.00 1136 ARG A N 1
ATOM 8878 C CA . ARG A 1 1136 ? -43.143 13.562 -25.953 1.00 86.00 1136 ARG A CA 1
ATOM 8879 C C . ARG A 1 1136 ? -42.577 14.868 -26.516 1.00 86.00 1136 ARG A C 1
ATOM 8881 O O . ARG A 1 1136 ? -41.588 14.812 -27.231 1.00 86.00 1136 ARG A O 1
ATOM 8888 N N . ARG A 1 1137 ? -43.104 16.036 -26.120 1.00 83.75 1137 ARG A N 1
ATOM 8889 C CA . ARG A 1 1137 ? -42.574 17.339 -26.575 1.00 83.75 1137 ARG A CA 1
ATOM 8890 C C . ARG A 1 1137 ? -41.097 17.536 -26.221 1.00 83.75 1137 ARG A C 1
ATOM 8892 O O . ARG A 1 1137 ? -40.350 18.009 -27.070 1.00 83.75 1137 ARG A O 1
ATOM 8899 N N . PHE A 1 1138 ? -40.666 17.125 -25.028 1.00 83.19 1138 PHE A N 1
ATOM 8900 C CA . PHE A 1 1138 ? -39.252 17.180 -24.638 1.00 83.19 1138 PHE A CA 1
ATOM 8901 C C . PHE A 1 1138 ? -38.380 16.217 -25.463 1.00 83.19 1138 PHE A C 1
ATOM 8903 O O . PHE A 1 1138 ? -37.323 16.601 -25.960 1.00 83.19 1138 PHE A O 1
ATOM 8910 N N . LEU A 1 1139 ? -38.845 14.983 -25.689 1.00 78.38 1139 LEU A N 1
ATOM 8911 C CA . LEU A 1 1139 ? -38.170 14.018 -26.566 1.00 78.38 1139 LEU A CA 1
ATOM 8912 C C . LEU A 1 1139 ? -38.080 14.511 -28.019 1.00 78.38 1139 LEU A C 1
ATOM 8914 O O . LEU A 1 1139 ? -37.058 14.300 -28.668 1.00 78.38 1139 LEU A O 1
ATOM 8918 N N . ASP A 1 1140 ? -39.108 15.188 -28.526 1.00 79.50 1140 ASP A N 1
ATOM 8919 C CA . ASP A 1 1140 ? -39.120 15.747 -29.879 1.00 79.50 1140 ASP A CA 1
ATOM 8920 C C . ASP A 1 1140 ? -38.217 16.990 -29.990 1.00 79.50 1140 ASP A C 1
ATOM 8922 O O . ASP A 1 1140 ? -37.530 17.153 -30.997 1.00 79.50 1140 ASP A O 1
ATOM 8926 N N . GLN A 1 1141 ? -38.111 17.818 -28.941 1.00 76.62 1141 GLN A N 1
ATOM 8927 C CA . GLN A 1 1141 ? -37.093 18.877 -28.850 1.00 76.62 1141 GLN A CA 1
ATOM 8928 C C . GLN A 1 1141 ? -35.672 18.294 -28.888 1.00 76.62 1141 GLN A C 1
ATOM 8930 O O . GLN A 1 1141 ? -34.854 18.737 -29.698 1.00 76.62 1141 GLN A O 1
ATOM 8935 N N . LEU A 1 1142 ? -35.392 17.259 -28.083 1.00 70.31 1142 LEU A N 1
ATOM 8936 C CA . LEU A 1 1142 ? -34.109 16.548 -28.109 1.00 70.31 1142 LEU A CA 1
ATOM 8937 C C . LEU A 1 1142 ? -33.821 15.953 -29.495 1.00 70.31 1142 LEU A C 1
ATOM 8939 O O . LEU A 1 1142 ? -32.713 16.105 -30.003 1.00 70.31 1142 LEU A O 1
ATOM 8943 N N . ARG A 1 1143 ? -34.807 15.316 -30.137 1.00 71.25 1143 ARG A N 1
ATOM 8944 C CA . ARG A 1 1143 ? -34.672 14.741 -31.486 1.00 71.25 1143 ARG A CA 1
ATOM 8945 C C . ARG A 1 1143 ? -34.378 15.802 -32.544 1.00 71.25 1143 ARG A C 1
ATOM 8947 O O . ARG A 1 1143 ? -33.463 15.607 -33.335 1.00 71.25 1143 ARG A O 1
ATOM 8954 N N . ASN A 1 1144 ? -35.098 16.922 -32.536 1.00 66.88 1144 ASN A N 1
ATOM 8955 C CA . ASN A 1 1144 ? -34.939 17.990 -33.527 1.00 66.88 1144 ASN A CA 1
ATOM 8956 C C . ASN A 1 1144 ? -33.607 18.752 -33.387 1.00 66.88 1144 ASN A C 1
ATOM 8958 O O . ASN A 1 1144 ? -33.095 19.264 -34.379 1.00 66.88 1144 ASN A O 1
ATOM 8962 N N . GLY A 1 1145 ? -33.020 18.801 -32.186 1.00 59.34 1145 GLY A N 1
ATOM 8963 C CA . GLY A 1 1145 ? -31.676 19.349 -31.958 1.00 59.34 1145 GLY A CA 1
ATOM 8964 C C . GLY A 1 1145 ? -30.519 18.390 -32.279 1.00 59.34 1145 GLY A C 1
ATOM 8965 O O . GLY A 1 1145 ? -29.359 18.773 -32.140 1.00 59.34 1145 GLY A O 1
ATOM 8966 N N . THR A 1 1146 ? -30.799 17.146 -32.683 1.00 58.38 1146 THR A N 1
ATOM 8967 C CA . THR A 1 1146 ? -29.812 16.056 -32.695 1.00 58.38 1146 THR A CA 1
ATOM 8968 C C . THR A 1 1146 ? -29.697 15.384 -34.068 1.00 58.38 1146 THR A C 1
ATOM 8970 O O . THR A 1 1146 ? -30.680 15.190 -34.777 1.00 58.38 1146 THR A O 1
ATOM 8973 N N . ALA A 1 1147 ? -28.483 14.969 -34.450 1.00 56.22 1147 ALA A N 1
ATOM 8974 C CA . ALA A 1 1147 ? -28.246 14.278 -35.717 1.00 56.22 1147 ALA A CA 1
ATOM 8975 C C . ALA A 1 1147 ? -29.081 12.971 -35.836 1.00 56.22 1147 ALA A C 1
ATOM 8977 O O . ALA A 1 1147 ? -29.078 12.170 -34.895 1.00 56.22 1147 ALA A O 1
ATOM 8978 N N . PRO A 1 1148 ? -29.738 12.682 -36.984 1.00 57.69 1148 PRO A N 1
ATOM 8979 C CA . PRO A 1 1148 ? -30.715 11.586 -37.102 1.00 57.69 1148 PRO A CA 1
ATOM 8980 C C . PRO A 1 1148 ? -30.208 10.195 -36.696 1.00 57.69 1148 PRO A C 1
ATOM 8982 O O . PRO A 1 1148 ? -30.955 9.390 -36.138 1.00 57.69 1148 PRO A O 1
ATOM 8985 N N . TRP A 1 1149 ? -28.923 9.912 -36.921 1.00 53.00 1149 TRP A N 1
ATOM 8986 C CA . TRP A 1 1149 ? -28.316 8.630 -36.566 1.00 53.00 1149 TRP A CA 1
ATOM 8987 C C . TRP A 1 1149 ? -28.242 8.413 -35.035 1.00 53.00 1149 TRP A C 1
ATOM 8989 O O . TRP A 1 1149 ? -28.213 7.265 -34.591 1.00 53.00 1149 TRP A O 1
ATOM 8999 N N . VAL A 1 1150 ? -28.264 9.471 -34.203 1.00 54.12 1150 VAL A N 1
ATOM 9000 C CA . VAL A 1 1150 ? -28.362 9.346 -32.731 1.00 54.12 1150 VAL A CA 1
ATOM 9001 C C . VAL A 1 1150 ? -29.745 8.838 -32.343 1.00 54.12 1150 VAL A C 1
ATOM 9003 O O . VAL A 1 1150 ? -29.861 7.955 -31.501 1.00 54.12 1150 VAL A O 1
ATOM 9006 N N . VAL A 1 1151 ? -30.793 9.361 -32.985 1.00 60.31 1151 VAL A N 1
ATOM 9007 C CA . VAL A 1 1151 ? -32.182 8.940 -32.756 1.00 60.31 1151 VAL A CA 1
ATOM 9008 C C . VAL A 1 1151 ? -32.361 7.479 -33.170 1.00 60.31 1151 VAL A C 1
ATOM 9010 O O . VAL A 1 1151 ? -32.960 6.693 -32.439 1.00 60.31 1151 VAL A O 1
ATOM 9013 N N . GLN A 1 1152 ? -31.750 7.087 -34.292 1.00 58.56 1152 GLN A N 1
ATOM 9014 C CA . GLN A 1 1152 ? -31.662 5.688 -34.709 1.00 58.56 1152 GLN A CA 1
ATOM 9015 C C . GLN A 1 1152 ? -30.893 4.833 -33.685 1.00 58.56 1152 GLN A C 1
ATOM 9017 O O . GLN A 1 1152 ? -31.337 3.738 -33.355 1.00 58.56 1152 GLN A O 1
ATOM 9022 N N . ARG A 1 1153 ? -29.785 5.334 -33.117 1.00 56.97 1153 ARG A N 1
ATOM 9023 C CA . ARG A 1 1153 ? -29.034 4.630 -32.062 1.00 56.97 1153 ARG A CA 1
ATOM 9024 C C . ARG A 1 1153 ? -29.854 4.463 -30.778 1.00 56.97 1153 ARG A C 1
ATOM 9026 O O . ARG A 1 1153 ? -29.832 3.376 -30.219 1.00 56.97 1153 ARG A O 1
ATOM 9033 N N . LEU A 1 1154 ? -30.600 5.477 -30.335 1.00 63.28 1154 LEU A N 1
ATOM 9034 C CA . LEU A 1 1154 ? -31.482 5.380 -29.161 1.00 63.28 1154 LEU A CA 1
ATOM 9035 C C . LEU A 1 1154 ? -32.569 4.315 -29.358 1.00 63.28 1154 LEU A C 1
ATOM 9037 O O . LEU A 1 1154 ? -32.729 3.454 -28.496 1.00 63.28 1154 LEU A O 1
ATOM 9041 N N . ASN A 1 1155 ? -33.243 4.319 -30.514 1.00 64.50 1155 ASN A N 1
ATOM 9042 C CA . ASN A 1 1155 ? -34.230 3.293 -30.865 1.00 64.50 1155 ASN A CA 1
ATOM 9043 C C . ASN A 1 1155 ? -33.601 1.882 -30.935 1.00 64.50 1155 ASN A C 1
ATOM 9045 O O . ASN A 1 1155 ? -34.251 0.906 -30.573 1.00 64.50 1155 ASN A O 1
ATOM 9049 N N . ASN A 1 1156 ? -32.341 1.762 -31.374 1.00 64.62 1156 ASN A N 1
ATOM 9050 C CA . ASN A 1 1156 ? -31.619 0.484 -31.420 1.00 64.62 1156 ASN A CA 1
ATOM 9051 C C . ASN A 1 1156 ? -31.139 0.005 -30.033 1.00 64.62 1156 ASN A C 1
ATOM 9053 O O . ASN A 1 1156 ? -31.003 -1.198 -29.836 1.00 64.62 1156 ASN A O 1
ATOM 9057 N N . THR A 1 1157 ? -30.862 0.912 -29.088 1.00 64.25 1157 THR A N 1
ATOM 9058 C CA . THR A 1 1157 ? -30.394 0.567 -27.730 1.00 64.25 1157 THR A CA 1
ATOM 9059 C C . THR A 1 1157 ? -31.547 0.238 -26.779 1.00 64.25 1157 THR A C 1
ATOM 9061 O O . THR A 1 1157 ? -31.445 -0.714 -26.012 1.00 64.25 1157 THR A O 1
ATOM 9064 N N . TYR A 1 1158 ? -32.634 1.016 -26.817 1.00 70.81 1158 TYR A N 1
ATOM 9065 C CA . TYR A 1 1158 ? -33.748 0.924 -25.857 1.00 70.81 1158 TYR A CA 1
ATOM 9066 C C . TYR A 1 1158 ? -35.069 0.451 -26.483 1.00 70.81 1158 TYR A C 1
ATOM 9068 O O . TYR A 1 1158 ? -36.107 0.456 -25.825 1.00 70.81 1158 TYR A O 1
ATOM 9076 N N . GLY A 1 1159 ? -35.054 0.053 -27.757 1.00 70.69 1159 GLY A N 1
ATOM 9077 C CA . GLY A 1 1159 ? -36.255 -0.323 -28.499 1.00 70.69 1159 GLY A CA 1
ATOM 9078 C C . GLY A 1 1159 ? -37.145 0.871 -28.887 1.00 70.69 1159 GLY A C 1
ATOM 9079 O O . GLY A 1 1159 ? -36.840 2.029 -28.574 1.00 70.69 1159 GLY A O 1
ATOM 9080 N N . PRO A 1 1160 ? -38.256 0.611 -29.599 1.00 75.75 1160 PRO A N 1
ATOM 9081 C CA . PRO A 1 1160 ? -39.226 1.639 -29.957 1.00 75.75 1160 PRO A CA 1
ATOM 9082 C C . PRO A 1 1160 ? -39.945 2.189 -28.717 1.00 75.75 1160 PRO A C 1
ATOM 9084 O O . PRO A 1 1160 ? -40.231 1.458 -27.772 1.00 75.75 1160 PRO A O 1
ATOM 9087 N N . MET A 1 1161 ? -40.288 3.479 -28.755 1.00 80.69 1161 MET A N 1
ATOM 9088 C CA . MET A 1 1161 ? -41.052 4.158 -27.703 1.00 80.69 1161 MET A CA 1
ATOM 9089 C C . MET A 1 1161 ? -42.410 3.459 -27.468 1.00 80.69 1161 MET A C 1
ATOM 9091 O O . MET A 1 1161 ? -43.206 3.402 -28.411 1.00 80.69 1161 MET A O 1
ATOM 9095 N N . PRO A 1 1162 ? -42.711 2.967 -26.247 1.00 83.50 1162 PRO A N 1
ATOM 9096 C CA . PRO A 1 1162 ? -43.968 2.281 -25.961 1.00 83.50 1162 PRO A CA 1
ATOM 9097 C C . PRO A 1 1162 ? -45.204 3.167 -26.155 1.00 83.50 1162 PRO A C 1
ATOM 9099 O O . PRO A 1 1162 ? -45.167 4.385 -25.948 1.00 83.50 1162 PRO A O 1
ATOM 9102 N N . ALA A 1 1163 ? -46.316 2.534 -26.532 1.00 77.56 1163 ALA A N 1
ATOM 9103 C CA . ALA A 1 1163 ? -47.613 3.194 -26.670 1.00 77.56 1163 ALA A CA 1
ATOM 9104 C C . ALA A 1 1163 ? -48.390 3.252 -25.343 1.00 77.56 1163 ALA A C 1
ATOM 9106 O O . ALA A 1 1163 ? -49.180 4.174 -25.141 1.00 77.56 1163 ALA A O 1
ATOM 9107 N N . ASP A 1 1164 ? -48.166 2.289 -24.446 1.00 83.75 1164 ASP A N 1
ATOM 9108 C CA . ASP A 1 1164 ? -48.824 2.181 -23.150 1.00 83.75 1164 ASP A CA 1
ATOM 9109 C C . ASP A 1 1164 ? -48.137 3.041 -22.077 1.00 83.75 1164 ASP A C 1
ATOM 9111 O O . ASP A 1 1164 ? -46.913 3.144 -21.997 1.00 83.75 1164 ASP A O 1
ATOM 9115 N N . VAL A 1 1165 ? -48.950 3.644 -21.208 1.00 82.50 1165 VAL A N 1
ATOM 9116 C CA . VAL A 1 1165 ? -48.502 4.568 -20.152 1.00 82.50 1165 VAL A CA 1
ATOM 9117 C C . VAL A 1 1165 ? -47.564 3.880 -19.144 1.00 82.50 1165 VAL A C 1
ATOM 9119 O O . VAL A 1 1165 ? -46.601 4.492 -18.677 1.00 82.50 1165 VAL A O 1
ATOM 9122 N N . ALA A 1 1166 ? -47.814 2.601 -18.838 1.00 82.56 1166 ALA A N 1
ATOM 9123 C CA . ALA A 1 1166 ? -47.073 1.833 -17.841 1.00 82.56 1166 ALA A CA 1
ATOM 9124 C C . ALA A 1 1166 ? -45.614 1.568 -18.250 1.00 82.56 1166 ALA A C 1
ATOM 9126 O O . ALA A 1 1166 ? -44.711 1.788 -17.438 1.00 82.56 1166 ALA A O 1
ATOM 9127 N N . SER A 1 1167 ? -45.363 1.160 -19.495 1.00 85.38 1167 SER A N 1
ATOM 9128 C CA . SER A 1 1167 ? -44.010 0.931 -20.021 1.00 85.38 1167 SER A CA 1
ATOM 9129 C C . SER A 1 1167 ? -43.339 2.234 -20.452 1.00 85.38 1167 SER A C 1
ATOM 9131 O O . SER A 1 1167 ? -42.142 2.414 -20.219 1.00 85.38 1167 SER A O 1
ATOM 9133 N N . PHE A 1 1168 ? -44.100 3.184 -21.015 1.00 88.00 1168 PHE A N 1
ATOM 9134 C CA . PHE A 1 1168 ? -43.580 4.487 -21.443 1.00 88.00 1168 PHE A CA 1
ATOM 9135 C C . PHE A 1 1168 ? -42.876 5.237 -20.303 1.00 88.00 1168 PHE A C 1
ATOM 9137 O O . PHE A 1 1168 ? -41.799 5.785 -20.525 1.00 88.00 1168 PHE A O 1
ATOM 9144 N N . GLY A 1 1169 ? -43.421 5.197 -19.079 1.00 88.25 1169 GLY A N 1
ATOM 9145 C CA . GLY A 1 1169 ? -42.814 5.829 -17.900 1.00 88.25 1169 GLY A CA 1
ATOM 9146 C C . GLY A 1 1169 ? -41.434 5.276 -17.506 1.00 88.25 1169 GLY A C 1
ATOM 9147 O O . GLY A 1 1169 ? -40.609 6.029 -16.998 1.00 88.25 1169 GLY A O 1
ATOM 9148 N N . PHE A 1 1170 ? -41.150 3.994 -17.770 1.00 91.00 1170 PHE A N 1
ATOM 9149 C CA . PHE A 1 1170 ? -39.809 3.418 -17.580 1.00 91.00 1170 PHE A CA 1
ATOM 9150 C C . PHE A 1 1170 ? -38.892 3.686 -18.777 1.00 91.00 1170 PHE A C 1
ATOM 9152 O O . PHE A 1 1170 ? -37.729 4.041 -18.597 1.00 91.00 1170 PHE A O 1
ATOM 9159 N N . TRP A 1 1171 ? -39.420 3.562 -19.999 1.00 88.69 1171 TRP A N 1
ATOM 9160 C CA . TRP A 1 1171 ? -38.660 3.793 -21.228 1.00 88.69 1171 TRP A CA 1
ATOM 9161 C C . TRP A 1 1171 ? -38.100 5.218 -21.294 1.00 88.69 1171 TRP A C 1
ATOM 9163 O O . TRP A 1 1171 ? -36.912 5.409 -21.542 1.00 88.69 1171 TRP A O 1
ATOM 9173 N N . VAL A 1 1172 ? -38.929 6.230 -21.005 1.00 87.19 1172 VAL A N 1
ATOM 9174 C CA . VAL A 1 1172 ? -38.482 7.630 -21.021 1.00 87.19 1172 VAL A CA 1
ATOM 9175 C C . VAL A 1 1172 ? -37.442 7.909 -19.934 1.00 87.19 1172 VAL A C 1
ATOM 9177 O O . VAL A 1 1172 ? -36.500 8.652 -20.191 1.00 87.19 1172 VAL A O 1
ATOM 9180 N N . ALA A 1 1173 ? -37.542 7.270 -18.763 1.00 87.94 1173 ALA A N 1
ATOM 9181 C CA . ALA A 1 1173 ? -36.566 7.438 -17.689 1.00 87.94 1173 ALA A CA 1
ATOM 9182 C C . ALA A 1 1173 ? -35.151 7.008 -18.118 1.00 87.94 1173 ALA A C 1
ATOM 9184 O O . ALA A 1 1173 ? -34.199 7.713 -17.801 1.00 87.94 1173 ALA A O 1
ATOM 9185 N N . LEU A 1 1174 ? -35.007 5.931 -18.906 1.00 82.81 1174 LEU A N 1
ATOM 9186 C CA . LEU A 1 1174 ? -33.712 5.503 -19.470 1.00 82.81 1174 LEU A CA 1
ATOM 9187 C C . LEU A 1 1174 ? -33.123 6.496 -20.487 1.00 82.81 1174 LEU A C 1
ATOM 9189 O O . LEU A 1 1174 ? -31.906 6.556 -20.654 1.00 82.81 1174 LEU A O 1
ATOM 9193 N N . VAL A 1 1175 ? -33.969 7.277 -21.165 1.00 81.25 1175 VAL A N 1
ATOM 9194 C CA . VAL A 1 1175 ? -33.541 8.300 -22.137 1.00 81.25 1175 VAL A CA 1
ATOM 9195 C C . VAL A 1 1175 ? -33.147 9.616 -21.446 1.00 81.25 1175 VAL A C 1
ATOM 9197 O O . VAL A 1 1175 ? -32.385 10.399 -22.015 1.00 81.25 1175 VAL A O 1
ATOM 9200 N N . LEU A 1 1176 ? -33.621 9.871 -20.221 1.00 82.19 1176 LEU A N 1
ATOM 9201 C CA . LEU A 1 1176 ? -33.295 11.090 -19.476 1.00 82.19 1176 LEU A CA 1
ATOM 9202 C C . LEU A 1 1176 ? -31.902 11.024 -18.805 1.00 82.19 1176 LEU A C 1
ATOM 9204 O O . LEU A 1 1176 ? -31.547 10.002 -18.205 1.00 82.19 1176 LEU A O 1
ATOM 9208 N N . PRO A 1 1177 ? -31.127 12.131 -18.812 1.00 78.44 1177 PRO A N 1
ATOM 9209 C CA . PRO A 1 1177 ? -29.822 12.238 -18.152 1.00 78.44 1177 PRO A CA 1
ATOM 9210 C C . PRO A 1 1177 ? -29.968 12.486 -16.636 1.00 78.44 1177 PRO A C 1
ATOM 9212 O O . PRO A 1 1177 ? -29.467 13.468 -16.097 1.00 78.44 1177 PRO A O 1
ATOM 9215 N N . ILE A 1 1178 ? -30.706 11.605 -15.962 1.00 83.31 1178 ILE A N 1
ATOM 9216 C CA . ILE A 1 1178 ? -30.929 11.598 -14.509 1.00 83.31 1178 ILE A CA 1
ATOM 9217 C C . ILE A 1 1178 ? -30.053 10.510 -13.873 1.00 83.31 1178 ILE A C 1
ATOM 9219 O O . ILE A 1 1178 ? -29.734 9.518 -14.533 1.00 83.31 1178 ILE A O 1
ATOM 9223 N N . ASP A 1 1179 ? -29.656 10.690 -12.613 1.00 82.31 1179 ASP A N 1
ATOM 9224 C CA . ASP A 1 1179 ? -28.877 9.696 -11.869 1.00 82.31 1179 ASP A CA 1
ATOM 9225 C C . ASP A 1 1179 ? -29.631 8.361 -11.704 1.00 82.31 1179 ASP A C 1
ATOM 9227 O O . ASP A 1 1179 ? -30.859 8.323 -11.577 1.00 82.31 1179 ASP A O 1
ATOM 9231 N N . GLU A 1 1180 ? -28.894 7.250 -11.693 1.00 81.88 1180 GLU A N 1
ATOM 9232 C CA . GLU A 1 1180 ? -29.477 5.907 -11.629 1.00 81.88 1180 GLU A CA 1
ATOM 9233 C C . GLU A 1 1180 ? -30.161 5.606 -10.278 1.00 81.88 1180 GLU A C 1
ATOM 9235 O O . GLU A 1 1180 ? -31.118 4.833 -10.249 1.00 81.88 1180 GLU A O 1
ATOM 9240 N N . GLN A 1 1181 ? -29.764 6.237 -9.166 1.00 81.88 1181 GLN A N 1
ATOM 9241 C CA . GLN A 1 1181 ? -30.456 6.090 -7.874 1.00 81.88 1181 GLN A CA 1
ATOM 9242 C C . GLN A 1 1181 ? -31.786 6.857 -7.853 1.00 81.88 1181 GLN A C 1
ATOM 9244 O O . GLN A 1 1181 ? -32.785 6.359 -7.333 1.00 81.88 1181 GLN A O 1
ATOM 9249 N N . GLU A 1 1182 ? -31.839 8.043 -8.467 1.00 83.44 1182 GLU A N 1
ATOM 9250 C CA . GLU A 1 1182 ? -33.096 8.779 -8.661 1.00 83.44 1182 GLU A CA 1
ATOM 9251 C C . GLU A 1 1182 ? -34.048 7.995 -9.577 1.00 83.44 1182 GLU A C 1
ATOM 9253 O O . GLU A 1 1182 ? -35.218 7.798 -9.240 1.00 83.44 1182 GLU A O 1
ATOM 9258 N N . LYS A 1 1183 ? -33.530 7.435 -10.676 1.00 88.56 1183 LYS A N 1
ATOM 9259 C CA . LYS A 1 1183 ? -34.251 6.495 -11.551 1.00 88.56 1183 LYS A CA 1
ATOM 9260 C C . LYS A 1 1183 ? -34.752 5.250 -10.806 1.00 88.56 1183 LYS A C 1
ATOM 9262 O O . LYS A 1 1183 ? -35.884 4.812 -11.044 1.00 88.56 1183 LYS A O 1
ATOM 9267 N N . ALA A 1 1184 ? -33.971 4.684 -9.882 1.00 88.19 1184 ALA A N 1
ATOM 9268 C CA . ALA A 1 1184 ? -34.359 3.496 -9.116 1.00 88.19 1184 ALA A CA 1
ATOM 9269 C C . ALA A 1 1184 ? -35.631 3.710 -8.269 1.00 88.19 1184 ALA A C 1
ATOM 9271 O O . ALA A 1 1184 ? -36.398 2.764 -8.073 1.00 88.19 1184 ALA A O 1
ATOM 9272 N N . LYS A 1 1185 ? -35.940 4.955 -7.865 1.00 89.25 1185 LYS A N 1
ATOM 9273 C CA . LYS A 1 1185 ? -37.186 5.308 -7.151 1.00 89.25 1185 LYS A CA 1
ATOM 9274 C C . LYS A 1 1185 ? -38.461 4.979 -7.935 1.00 89.25 1185 LYS A C 1
ATOM 9276 O O . LYS A 1 1185 ? -39.516 4.837 -7.324 1.00 89.25 1185 LYS A O 1
ATOM 9281 N N . LEU A 1 1186 ? -38.392 4.803 -9.259 1.00 91.19 1186 LEU A N 1
ATOM 9282 C CA . LEU A 1 1186 ? -39.538 4.367 -10.067 1.00 91.19 1186 LEU A CA 1
ATOM 9283 C C . LEU A 1 1186 ? -39.917 2.889 -9.845 1.00 91.19 1186 LEU A C 1
ATOM 9285 O O . LEU A 1 1186 ? -41.049 2.513 -10.146 1.00 91.19 1186 LEU A O 1
ATOM 9289 N N . LEU A 1 1187 ? -39.022 2.042 -9.319 1.00 92.00 1187 LEU A N 1
ATOM 9290 C CA . LEU A 1 1187 ? -39.307 0.618 -9.096 1.00 92.00 1187 LEU A CA 1
ATOM 9291 C C . LEU A 1 1187 ? -40.479 0.377 -8.115 1.00 92.00 1187 LEU A C 1
ATOM 9293 O O . LEU A 1 1187 ? -41.439 -0.276 -8.530 1.00 92.00 1187 LEU A O 1
ATOM 9297 N N . PRO A 1 1188 ? -40.500 0.910 -6.875 1.00 91.31 1188 PRO A N 1
ATOM 9298 C CA . PRO A 1 1188 ? -41.609 0.676 -5.937 1.00 91.31 1188 PRO A CA 1
ATOM 9299 C C . PRO A 1 1188 ? -42.965 1.285 -6.348 1.00 91.31 1188 PRO A C 1
ATOM 9301 O O . PRO A 1 1188 ? -43.995 0.919 -5.781 1.00 91.31 1188 PRO A O 1
ATOM 9304 N N . ILE A 1 1189 ? -43.013 2.217 -7.308 1.00 90.69 1189 ILE A N 1
ATOM 9305 C CA . ILE A 1 1189 ? -44.227 3.002 -7.590 1.00 90.69 1189 ILE A CA 1
ATOM 9306 C C . ILE A 1 1189 ? -45.222 2.207 -8.454 1.00 90.69 1189 ILE A C 1
ATOM 9308 O O . ILE A 1 1189 ? -45.012 2.008 -9.653 1.00 90.69 1189 ILE A O 1
ATOM 9312 N N . ARG A 1 1190 ? -46.345 1.792 -7.854 1.00 91.75 1190 ARG A N 1
ATOM 9313 C CA . ARG A 1 1190 ? -47.399 0.970 -8.492 1.00 91.75 1190 ARG A CA 1
ATOM 9314 C C . ARG A 1 1190 ? -48.369 1.730 -9.412 1.00 91.75 1190 ARG A C 1
ATOM 9316 O O . ARG A 1 1190 ? -49.156 1.094 -10.101 1.00 91.75 1190 ARG A O 1
ATOM 9323 N N . SER A 1 1191 ? -48.332 3.062 -9.426 1.00 89.88 1191 SER A N 1
ATOM 9324 C CA . SER A 1 1191 ? -49.168 3.901 -10.300 1.00 89.88 1191 SER A CA 1
ATOM 9325 C C . SER A 1 1191 ? -48.338 4.455 -11.471 1.00 89.88 1191 SER A C 1
ATOM 9327 O O . SER A 1 1191 ? -47.405 5.235 -11.233 1.00 89.88 1191 SER A O 1
ATOM 9329 N N . PRO A 1 1192 ? -48.649 4.093 -12.732 1.00 89.75 1192 PRO A N 1
ATOM 9330 C CA . PRO A 1 1192 ? -48.088 4.721 -13.929 1.00 89.75 1192 PRO A CA 1
ATOM 9331 C C . PRO A 1 1192 ? -48.154 6.260 -13.935 1.00 89.75 1192 PRO A C 1
ATOM 9333 O O . PRO A 1 1192 ? -47.169 6.909 -14.289 1.00 89.75 1192 PRO A O 1
ATOM 9336 N N . ARG A 1 1193 ? -49.261 6.857 -13.475 1.00 87.06 1193 ARG A N 1
ATOM 9337 C CA . ARG A 1 1193 ? -49.457 8.304 -13.292 1.00 87.06 1193 ARG A CA 1
ATOM 9338 C C . ARG A 1 1193 ? -48.426 8.897 -12.346 1.00 87.06 1193 ARG A C 1
ATOM 9340 O O . ARG A 1 1193 ? -47.811 9.910 -12.672 1.00 87.06 1193 ARG A O 1
ATOM 9347 N N . MET A 1 1194 ? -48.205 8.267 -11.193 1.00 85.69 1194 MET A N 1
ATOM 9348 C CA . MET A 1 1194 ? -47.217 8.746 -10.224 1.00 85.69 1194 MET A CA 1
ATOM 9349 C C . MET A 1 1194 ? -45.784 8.622 -10.772 1.00 85.69 1194 MET A C 1
ATOM 9351 O O . MET A 1 1194 ? -44.983 9.543 -10.603 1.00 85.69 1194 MET A O 1
ATOM 9355 N N . ARG A 1 1195 ? -45.479 7.549 -11.521 1.00 91.62 1195 ARG A N 1
ATOM 9356 C CA . ARG A 1 1195 ? -44.202 7.415 -12.251 1.00 91.62 1195 ARG A CA 1
ATOM 9357 C C . ARG A 1 1195 ? -44.022 8.537 -13.282 1.00 91.62 1195 ARG A C 1
ATOM 9359 O O . ARG A 1 1195 ? -42.958 9.149 -13.329 1.00 91.62 1195 ARG A O 1
ATOM 9366 N N . LEU A 1 1196 ? -45.068 8.883 -14.038 1.00 89.88 1196 LEU A N 1
ATOM 9367 C CA . LEU A 1 1196 ? -45.033 10.014 -14.970 1.00 89.88 1196 LEU A CA 1
ATOM 9368 C C . LEU A 1 1196 ? -44.941 11.385 -14.289 1.00 89.88 1196 LEU A C 1
ATOM 9370 O O . LEU A 1 1196 ? -44.262 12.254 -14.827 1.00 89.88 1196 LEU A O 1
ATOM 9374 N N . ARG A 1 1197 ? -45.560 11.601 -13.120 1.00 88.94 1197 ARG A N 1
ATOM 9375 C CA . ARG A 1 1197 ? -45.396 12.855 -12.358 1.00 88.94 1197 ARG A CA 1
ATOM 9376 C C . ARG A 1 1197 ? -43.933 13.078 -11.961 1.00 88.94 1197 ARG A C 1
ATOM 9378 O O . ARG A 1 1197 ? -43.439 14.189 -12.135 1.00 88.94 1197 ARG A O 1
ATOM 9385 N N . LEU A 1 1198 ? -43.228 12.036 -11.509 1.00 88.69 1198 LEU A N 1
ATOM 9386 C CA . LEU A 1 1198 ? -41.801 12.127 -11.170 1.00 88.69 1198 LEU A CA 1
ATOM 9387 C C . LEU A 1 1198 ? -40.919 12.372 -12.411 1.00 88.69 1198 LEU A C 1
ATOM 9389 O O . LEU A 1 1198 ? -40.060 13.250 -12.390 1.00 88.69 1198 LEU A O 1
ATOM 9393 N N . VAL A 1 1199 ? -41.188 11.680 -13.523 1.00 89.38 1199 VAL A N 1
ATOM 9394 C CA . VAL A 1 1199 ? -40.512 11.923 -14.812 1.00 89.38 1199 VAL A CA 1
ATOM 9395 C C . VAL A 1 1199 ? -40.724 13.357 -15.315 1.00 89.38 1199 VAL A C 1
ATOM 9397 O O . VAL A 1 1199 ? -39.773 14.007 -15.745 1.00 89.38 1199 VAL A O 1
ATOM 9400 N N . VAL A 1 1200 ? -41.956 13.872 -15.266 1.00 89.06 1200 VAL A N 1
ATOM 9401 C CA . VAL A 1 1200 ? -42.265 15.244 -15.702 1.00 89.06 1200 VAL A CA 1
ATOM 9402 C C . VAL A 1 1200 ? -41.601 16.274 -14.788 1.00 89.06 1200 VAL A C 1
ATOM 9404 O O . VAL A 1 1200 ? -41.091 17.267 -15.296 1.00 89.06 1200 VAL A O 1
ATOM 9407 N N . HIS A 1 1201 ? -41.512 16.014 -13.480 1.00 85.94 1201 HIS A N 1
ATOM 9408 C CA . HIS A 1 1201 ? -40.759 16.860 -12.554 1.00 85.94 1201 HIS A CA 1
ATOM 9409 C C . HIS A 1 1201 ? -39.270 16.953 -12.933 1.00 85.94 1201 HIS A C 1
ATOM 9411 O O . HIS A 1 1201 ? -38.732 18.057 -13.003 1.00 85.94 1201 HIS A O 1
ATOM 9417 N N . TRP A 1 1202 ? -38.622 15.831 -13.273 1.00 88.88 1202 TRP A N 1
ATOM 9418 C CA . TRP A 1 1202 ? -37.244 15.834 -13.783 1.00 88.88 1202 TRP A CA 1
ATOM 9419 C C . TRP A 1 1202 ? -37.101 16.613 -15.101 1.00 88.88 1202 TRP A C 1
ATOM 9421 O O . TRP A 1 1202 ? -36.140 17.359 -15.276 1.00 88.88 1202 TRP A O 1
ATOM 9431 N N . ILE A 1 1203 ? -38.063 16.495 -16.022 1.00 84.62 1203 ILE A N 1
ATOM 9432 C CA . ILE A 1 1203 ? -38.071 17.257 -17.285 1.00 84.62 1203 ILE A CA 1
ATOM 9433 C C . ILE A 1 1203 ? -38.239 18.764 -17.030 1.00 84.62 1203 ILE A C 1
ATOM 9435 O O . ILE A 1 1203 ? -37.567 19.577 -17.663 1.00 84.62 1203 ILE A O 1
ATOM 9439 N N . GLU A 1 1204 ? -39.094 19.161 -16.087 1.00 83.56 1204 GLU A N 1
ATOM 9440 C CA . GLU A 1 1204 ? -39.258 20.564 -15.689 1.00 83.56 1204 GLU A CA 1
ATOM 9441 C C . GLU A 1 1204 ? -37.995 21.110 -15.000 1.00 83.56 1204 GLU A C 1
ATOM 9443 O O . GLU A 1 1204 ? -37.592 22.236 -15.283 1.00 83.56 1204 GLU A O 1
ATOM 9448 N N . GLN A 1 1205 ? -37.303 20.314 -14.177 1.00 80.06 1205 GLN A N 1
ATOM 9449 C CA . GLN A 1 1205 ? -35.988 20.674 -13.628 1.00 80.06 1205 GLN A CA 1
ATOM 9450 C C . GLN A 1 1205 ? -34.928 20.858 -14.727 1.00 80.06 1205 GLN A C 1
ATOM 9452 O O . GLN A 1 1205 ? -34.205 21.853 -14.709 1.00 80.06 1205 GLN A O 1
ATOM 9457 N N . LEU A 1 1206 ? -34.858 19.950 -15.708 1.00 78.31 1206 LEU A N 1
ATOM 9458 C CA . LEU A 1 1206 ? -33.921 20.051 -16.834 1.00 78.31 1206 LEU A CA 1
ATOM 9459 C C . LEU A 1 1206 ? -34.181 21.301 -17.689 1.00 78.31 1206 LEU A C 1
ATOM 9461 O O . LEU A 1 1206 ? -33.240 22.029 -17.994 1.00 78.31 1206 LEU A O 1
ATOM 9465 N N . ASN A 1 1207 ? -35.443 21.598 -18.014 1.00 73.38 1207 ASN A N 1
ATOM 9466 C CA . ASN A 1 1207 ? -35.822 22.788 -18.789 1.00 73.38 1207 ASN A CA 1
ATOM 9467 C C . ASN A 1 1207 ? -35.534 24.115 -18.063 1.00 73.38 1207 ASN A C 1
ATOM 9469 O O . ASN A 1 1207 ? -35.292 25.126 -18.718 1.00 73.38 1207 ASN A O 1
ATOM 9473 N N . ASN A 1 1208 ? -35.549 24.121 -16.726 1.00 68.12 1208 ASN A N 1
ATOM 9474 C CA . ASN A 1 1208 ? -35.237 25.303 -15.917 1.00 68.12 1208 ASN A CA 1
ATOM 9475 C C . ASN A 1 1208 ? -33.724 25.556 -15.753 1.00 68.12 1208 ASN A C 1
ATOM 9477 O O . ASN A 1 1208 ? -33.337 26.612 -15.253 1.00 68.12 1208 ASN A O 1
ATOM 9481 N N . ASN A 1 1209 ? -32.857 24.628 -16.178 1.00 62.66 1209 ASN A N 1
ATOM 9482 C CA . ASN A 1 1209 ? -31.411 24.842 -16.184 1.00 62.66 1209 ASN A CA 1
ATOM 9483 C C . ASN A 1 1209 ? -30.972 25.646 -17.422 1.00 62.66 1209 ASN A C 1
ATOM 9485 O O . ASN A 1 1209 ? -31.359 25.346 -18.552 1.00 62.66 1209 ASN A O 1
ATOM 9489 N N . TRP A 1 1210 ? -30.086 26.626 -17.206 1.00 41.22 1210 TRP A N 1
ATOM 9490 C CA . TRP A 1 1210 ? -29.651 27.631 -18.197 1.00 41.22 1210 TRP A CA 1
ATOM 9491 C C . TRP A 1 1210 ? -29.137 27.063 -19.538 1.00 41.22 1210 TRP A C 1
ATOM 9493 O O . TRP A 1 1210 ? -29.215 27.728 -20.575 1.00 41.22 1210 TRP A O 1
ATOM 9503 N N . TRP A 1 1211 ? -28.634 25.826 -19.518 1.00 46.00 1211 TRP A N 1
ATOM 9504 C CA . TRP A 1 1211 ? -28.168 25.072 -20.683 1.00 46.00 1211 TRP A CA 1
ATOM 9505 C C . TRP A 1 1211 ? -29.283 24.780 -21.703 1.00 46.00 1211 TRP A C 1
ATOM 9507 O O . TRP A 1 1211 ? -29.031 24.796 -22.904 1.00 46.00 1211 TRP A O 1
ATOM 9517 N N . PHE A 1 1212 ? -30.521 24.547 -21.249 1.00 47.47 1212 PHE A N 1
ATOM 9518 C CA . PHE A 1 1212 ? -31.660 24.214 -22.118 1.00 47.47 1212 PHE A CA 1
ATOM 9519 C C . PHE A 1 1212 ? -32.529 25.425 -22.485 1.00 47.47 1212 PHE A C 1
ATOM 9521 O O . PHE A 1 1212 ? -33.186 25.412 -23.524 1.00 47.47 1212 PHE A O 1
ATOM 9528 N N . SER A 1 1213 ? -32.506 26.499 -21.688 1.00 38.97 1213 SER A N 1
ATOM 9529 C CA . SER A 1 1213 ? -33.251 27.736 -21.977 1.00 38.97 1213 SER A CA 1
ATOM 9530 C C . SER A 1 1213 ? -32.603 28.618 -23.058 1.00 38.97 1213 SER A C 1
ATOM 9532 O O . SER A 1 1213 ? -33.230 29.552 -23.557 1.00 38.97 1213 SER A O 1
ATOM 9534 N N . SER A 1 1214 ? -31.346 28.347 -23.417 1.00 40.75 1214 SER A N 1
ATOM 9535 C CA . SER A 1 1214 ? -30.534 29.160 -24.333 1.00 40.75 1214 SER A CA 1
ATOM 9536 C C . SER A 1 1214 ? -30.638 28.645 -25.776 1.00 40.75 1214 SER A C 1
ATOM 9538 O O . SER A 1 1214 ? -29.799 27.877 -26.237 1.00 40.75 1214 SER A O 1
ATOM 9540 N N . GLY A 1 1215 ? -31.700 29.035 -26.489 1.00 38.66 1215 GLY A N 1
ATOM 9541 C CA . GLY A 1 1215 ? -32.081 28.455 -27.786 1.00 38.66 1215 GLY A CA 1
ATOM 9542 C C . GLY A 1 1215 ? -31.073 28.635 -28.934 1.00 38.66 1215 GLY A C 1
ATOM 9543 O O . GLY A 1 1215 ? -31.195 29.560 -29.734 1.00 38.66 1215 GLY A O 1
ATOM 9544 N N . SER A 1 1216 ? -30.114 27.716 -29.075 1.00 31.50 1216 SER A N 1
ATOM 9545 C CA . SER A 1 1216 ? -29.263 27.564 -30.267 1.00 31.50 1216 SER A CA 1
ATOM 9546 C C . SER A 1 1216 ? -28.801 26.107 -30.444 1.00 31.50 1216 SER A C 1
ATOM 9548 O O . SER A 1 1216 ? -28.271 25.524 -29.500 1.00 31.50 1216 SER A O 1
ATOM 9550 N N . PRO A 1 1217 ? -28.981 25.490 -31.630 1.00 38.84 1217 PRO A N 1
ATOM 9551 C CA . PRO A 1 1217 ? -28.667 24.078 -31.841 1.00 38.84 1217 PRO A CA 1
ATOM 9552 C C . PRO A 1 1217 ? -27.174 23.861 -32.145 1.00 38.84 1217 PRO A C 1
ATOM 9554 O O . PRO A 1 1217 ? -26.735 23.969 -33.290 1.00 38.84 1217 PRO A O 1
ATOM 9557 N N . ALA A 1 1218 ? -26.388 23.511 -31.125 1.00 29.61 1218 ALA A N 1
ATOM 9558 C CA . ALA A 1 1218 ? -25.031 22.996 -31.312 1.00 29.61 1218 ALA A CA 1
ATOM 9559 C C . ALA A 1 1218 ? -25.078 21.490 -31.670 1.00 29.61 1218 ALA A C 1
ATOM 9561 O O . ALA A 1 1218 ? -25.703 20.716 -30.941 1.00 29.61 1218 ALA A O 1
ATOM 9562 N N . PRO A 1 1219 ? -24.445 21.031 -32.768 1.00 33.19 1219 PRO A N 1
ATOM 9563 C CA . PRO A 1 1219 ? -24.631 19.665 -33.254 1.00 33.19 1219 PRO A CA 1
ATOM 9564 C C . PRO A 1 1219 ? -23.886 18.619 -32.410 1.00 33.19 1219 PRO A C 1
ATOM 9566 O O . PRO A 1 1219 ? -22.658 18.654 -32.289 1.00 33.19 1219 PRO A O 1
ATOM 9569 N N . LEU A 1 1220 ? -24.628 17.615 -31.925 1.00 30.69 1220 LEU A N 1
ATOM 9570 C CA . LEU A 1 1220 ? -24.116 16.398 -31.275 1.00 30.69 1220 LEU A CA 1
ATOM 9571 C C . LEU A 1 1220 ? -23.264 15.545 -32.240 1.00 30.69 1220 LEU A C 1
ATOM 9573 O O . LEU A 1 1220 ? -23.704 14.545 -32.813 1.00 30.69 1220 LEU A O 1
ATOM 9577 N N . THR A 1 1221 ? -22.014 15.967 -32.423 1.00 26.97 1221 THR A N 1
ATOM 9578 C CA . THR A 1 1221 ? -21.051 15.384 -33.363 1.00 26.97 1221 THR A CA 1
ATOM 9579 C C . THR A 1 1221 ? -20.258 14.276 -32.675 1.00 26.97 1221 THR A C 1
ATOM 9581 O O . THR A 1 1221 ? -19.213 14.505 -32.074 1.00 26.97 1221 THR A O 1
ATOM 9584 N N . LEU A 1 1222 ? -20.783 13.054 -32.727 1.00 27.09 1222 LEU A N 1
ATOM 9585 C CA . LEU A 1 1222 ? -20.268 11.919 -31.960 1.00 27.09 1222 LEU A CA 1
ATOM 9586 C C . LEU A 1 1222 ? -19.385 11.020 -32.843 1.00 27.09 1222 LEU A C 1
ATOM 9588 O O . LEU A 1 1222 ? -19.862 10.091 -33.499 1.00 27.09 1222 LEU A O 1
ATOM 9592 N N . ALA A 1 1223 ? -18.082 11.295 -32.859 1.00 23.38 1223 ALA A N 1
ATOM 9593 C CA . ALA A 1 1223 ? -17.103 10.446 -33.534 1.00 23.38 1223 ALA A CA 1
ATOM 9594 C C . ALA A 1 1223 ? -16.999 9.086 -32.815 1.00 23.38 1223 ALA A C 1
ATOM 9596 O O . ALA A 1 1223 ? -16.559 9.014 -31.670 1.00 23.38 1223 ALA A O 1
ATOM 9597 N N . TYR A 1 1224 ? -17.427 8.002 -33.472 1.00 24.50 1224 TYR A N 1
ATOM 9598 C CA . TYR A 1 1224 ? -17.490 6.669 -32.864 1.00 24.50 1224 TYR A CA 1
ATOM 9599 C C . TYR A 1 1224 ? -16.721 5.631 -33.686 1.00 24.50 1224 TYR A C 1
ATOM 9601 O O . TYR A 1 1224 ? -17.239 5.102 -34.669 1.00 24.50 1224 TYR A O 1
ATOM 9609 N N . THR A 1 1225 ? -15.512 5.281 -33.247 1.00 24.59 1225 THR A N 1
ATOM 9610 C CA . THR A 1 1225 ? -14.717 4.188 -33.828 1.00 24.59 1225 THR A CA 1
ATOM 9611 C C . THR A 1 1225 ? -14.302 3.172 -32.763 1.00 24.59 1225 THR A C 1
ATOM 9613 O O . THR A 1 1225 ? -13.196 3.222 -32.239 1.00 24.59 1225 THR A O 1
ATOM 9616 N N . GLY A 1 1226 ? -15.187 2.205 -32.498 1.00 23.03 1226 GLY A N 1
ATOM 9617 C CA . GLY A 1 1226 ? -14.776 0.851 -32.105 1.00 23.03 1226 GLY A CA 1
ATOM 9618 C C . GLY A 1 1226 ? -14.570 0.524 -30.618 1.00 23.03 1226 GLY A C 1
ATOM 9619 O O . GLY A 1 1226 ? -13.451 0.216 -30.238 1.00 23.03 1226 GLY A O 1
ATOM 9620 N N . ARG A 1 1227 ? -15.682 0.348 -29.877 1.00 24.20 1227 ARG A N 1
ATOM 9621 C CA . ARG A 1 1227 ? -15.812 -0.431 -28.611 1.00 24.20 1227 ARG A CA 1
ATOM 9622 C C . ARG A 1 1227 ? -15.051 0.138 -27.387 1.00 24.20 1227 ARG A C 1
ATOM 9624 O O . ARG A 1 1227 ? -13.847 0.311 -27.424 1.00 24.20 1227 ARG A O 1
ATOM 9631 N N . GLY A 1 1228 ? -15.669 0.362 -26.228 1.00 23.69 1228 GLY A N 1
ATOM 9632 C CA . GLY A 1 1228 ? -17.072 0.231 -25.815 1.00 23.69 1228 GLY A CA 1
ATOM 9633 C C . GLY A 1 1228 ? -17.387 1.250 -24.710 1.00 23.69 1228 GLY A C 1
ATOM 9634 O O . GLY A 1 1228 ? -16.483 1.916 -24.216 1.00 23.69 1228 GLY A O 1
ATOM 9635 N N . ALA A 1 1229 ? -18.666 1.444 -24.385 1.00 23.25 1229 ALA A N 1
ATOM 9636 C CA . ALA A 1 1229 ? -19.106 2.625 -23.640 1.00 23.25 1229 ALA A CA 1
ATOM 9637 C C . ALA A 1 1229 ? -19.032 2.490 -22.108 1.00 23.25 1229 ALA A C 1
ATOM 9639 O O . ALA A 1 1229 ? -19.450 1.484 -21.543 1.00 23.25 1229 ALA A O 1
ATOM 9640 N N . SER A 1 1230 ? -18.644 3.588 -21.463 1.00 22.94 1230 SER A N 1
ATOM 9641 C CA . SER A 1 1230 ? -19.051 3.969 -20.108 1.00 22.94 1230 SER A CA 1
ATOM 9642 C C . SER A 1 1230 ? -19.343 5.473 -20.119 1.00 22.94 1230 SER A C 1
ATOM 9644 O O . SER A 1 1230 ? -18.545 6.243 -20.656 1.00 22.94 1230 SER A O 1
ATOM 9646 N N . PHE A 1 1231 ? -20.493 5.887 -19.588 1.00 21.72 1231 PHE A N 1
ATOM 9647 C CA . PHE A 1 1231 ? -20.886 7.297 -19.500 1.00 21.72 1231 PHE A CA 1
ATOM 9648 C C . PHE A 1 1231 ? -20.332 7.921 -18.215 1.00 21.72 1231 PHE A C 1
ATOM 9650 O O . PHE A 1 1231 ? -20.436 7.310 -17.159 1.00 21.72 1231 PHE A O 1
ATOM 9657 N N . ASN A 1 1232 ? -19.839 9.157 -18.305 1.00 23.91 1232 ASN A N 1
ATOM 9658 C CA . ASN A 1 1232 ? -19.661 10.077 -17.178 1.00 23.91 1232 ASN A CA 1
ATOM 9659 C C . ASN A 1 1232 ? -20.295 11.415 -17.579 1.00 23.91 1232 ASN A C 1
ATOM 9661 O O . ASN A 1 1232 ? -20.135 11.836 -18.726 1.00 23.91 1232 ASN A O 1
ATOM 9665 N N . PHE A 1 1233 ? -20.987 12.087 -16.657 1.00 25.19 1233 PHE A N 1
ATOM 9666 C CA . PHE A 1 1233 ? -21.578 13.406 -16.896 1.00 25.19 1233 PHE A CA 1
ATOM 9667 C C . PHE A 1 1233 ? -21.227 14.379 -15.761 1.00 25.19 1233 PHE A C 1
ATOM 9669 O O . PHE A 1 1233 ? -21.424 14.065 -14.593 1.00 25.19 1233 PHE A O 1
ATOM 9676 N N . PHE A 1 1234 ? -20.775 15.568 -16.167 1.00 25.80 1234 PHE A N 1
ATOM 9677 C CA . PHE A 1 1234 ? -20.489 16.781 -15.388 1.00 25.80 1234 PHE A CA 1
ATOM 9678 C C . PHE A 1 1234 ? -19.310 16.813 -14.394 1.00 25.80 1234 PHE A C 1
ATOM 9680 O O . PHE A 1 1234 ? -19.146 15.985 -13.507 1.00 25.80 1234 PHE A O 1
ATOM 9687 N N . GLY A 1 1235 ? -18.526 17.883 -14.569 1.00 24.41 1235 GLY A N 1
ATOM 9688 C CA . GLY A 1 1235 ? -17.361 18.314 -13.797 1.00 24.41 1235 GLY A CA 1
ATOM 9689 C C . GLY A 1 1235 ? -16.498 19.230 -14.680 1.00 24.41 1235 GLY A C 1
ATOM 9690 O O . GLY A 1 1235 ? -16.119 18.817 -15.770 1.00 24.41 1235 GLY A O 1
ATOM 9691 N N . ASP A 1 1236 ? -16.213 20.455 -14.225 1.00 27.92 1236 ASP A N 1
ATOM 9692 C CA . ASP A 1 1236 ? -15.229 21.404 -14.794 1.00 27.92 1236 ASP A CA 1
ATOM 9693 C C . ASP A 1 1236 ? -15.516 22.129 -16.140 1.00 27.92 1236 ASP A C 1
ATOM 9695 O O . ASP A 1 1236 ? -14.620 22.223 -16.975 1.00 27.92 1236 ASP A O 1
ATOM 9699 N N . ASP A 1 1237 ? -16.687 22.766 -16.337 1.00 27.11 1237 ASP A N 1
ATOM 9700 C CA . ASP A 1 1237 ? -16.826 23.787 -17.417 1.00 27.11 1237 ASP A CA 1
ATOM 9701 C C . ASP A 1 1237 ? -17.774 24.979 -17.116 1.00 27.11 1237 ASP A C 1
ATOM 9703 O O . ASP A 1 1237 ? -18.355 25.594 -18.008 1.00 27.11 1237 ASP A O 1
ATOM 9707 N N . LEU A 1 1238 ? -17.954 25.327 -15.832 1.00 28.14 1238 LEU A N 1
ATOM 9708 C CA . LEU A 1 1238 ? -18.887 26.387 -15.389 1.00 28.14 1238 LEU A CA 1
ATOM 9709 C C . LEU A 1 1238 ? -18.246 27.525 -14.570 1.00 28.14 1238 LEU A C 1
ATOM 9711 O O . LEU A 1 1238 ? -18.954 28.397 -14.077 1.00 28.14 1238 LEU A O 1
ATOM 9715 N N . PHE A 1 1239 ? -16.914 27.547 -14.442 1.00 26.97 1239 PHE A N 1
ATOM 9716 C CA . PHE A 1 1239 ? -16.200 28.479 -13.549 1.00 26.97 1239 PHE A CA 1
ATOM 9717 C C . PHE A 1 1239 ? -15.289 29.511 -14.240 1.00 26.97 1239 PHE A C 1
ATOM 9719 O O . PHE A 1 1239 ? -14.644 30.305 -13.562 1.00 26.97 1239 PHE A O 1
ATOM 9726 N N . LYS A 1 1240 ? -15.233 29.547 -15.582 1.00 28.06 1240 LYS A N 1
ATOM 9727 C CA . LYS A 1 1240 ? -14.347 30.468 -16.332 1.00 28.06 1240 LYS A CA 1
ATOM 9728 C C . LYS A 1 1240 ? -14.992 31.752 -16.867 1.00 28.06 1240 LYS A C 1
ATOM 9730 O O . LYS A 1 1240 ? -14.260 32.658 -17.245 1.00 28.06 1240 LYS A O 1
ATOM 9735 N N . ASN A 1 1241 ? -16.321 31.873 -16.848 1.00 26.67 1241 ASN A N 1
ATOM 9736 C CA . ASN A 1 1241 ? -17.045 32.987 -17.486 1.00 26.67 1241 ASN A CA 1
ATOM 9737 C C . ASN A 1 1241 ? -17.729 33.957 -16.497 1.00 26.67 1241 ASN A C 1
ATOM 9739 O O . ASN A 1 1241 ? -18.710 34.600 -16.863 1.00 26.67 1241 ASN A O 1
ATOM 9743 N N . PHE A 1 1242 ? -17.250 34.070 -15.248 1.00 25.03 1242 PHE A N 1
ATOM 9744 C CA . PHE A 1 1242 ? -17.858 34.979 -14.256 1.00 25.03 1242 PHE A CA 1
ATOM 9745 C C . PHE A 1 1242 ? -16.883 35.844 -13.433 1.00 25.03 1242 PHE A C 1
ATOM 9747 O O . PHE A 1 1242 ? -17.333 36.560 -12.541 1.00 25.03 1242 PHE A O 1
ATOM 9754 N N . TRP A 1 1243 ? -15.571 35.819 -13.715 1.00 23.70 1243 TRP A N 1
ATOM 9755 C CA . TRP A 1 1243 ? -14.596 36.689 -13.028 1.00 23.70 1243 TRP A CA 1
ATOM 9756 C C . TRP A 1 1243 ? -13.396 37.141 -13.886 1.00 23.70 1243 TRP A C 1
ATOM 9758 O O . TRP A 1 1243 ? -12.252 37.145 -13.444 1.00 23.70 1243 TRP A O 1
ATOM 9768 N N . ASP A 1 1244 ? -13.677 37.642 -15.087 1.00 25.16 1244 ASP A N 1
ATOM 9769 C CA . ASP A 1 1244 ? -13.046 38.900 -15.509 1.00 25.16 1244 ASP A CA 1
ATOM 9770 C C . ASP A 1 1244 ? -14.159 39.858 -15.956 1.00 25.16 1244 ASP A C 1
ATOM 9772 O O . ASP A 1 1244 ? -15.144 39.432 -16.560 1.00 25.16 1244 ASP A O 1
ATOM 9776 N N . GLY A 1 1245 ? -14.069 41.132 -15.569 1.00 23.42 1245 GLY A N 1
ATOM 9777 C CA . GLY A 1 1245 ? -15.195 42.058 -15.715 1.00 23.42 1245 GLY A CA 1
ATOM 9778 C C . GLY A 1 1245 ? -15.286 43.232 -14.741 1.00 23.42 1245 GLY A C 1
ATOM 9779 O O . GLY A 1 1245 ? -16.399 43.706 -14.497 1.00 23.42 1245 GLY A O 1
ATOM 9780 N N . ARG A 1 1246 ? -14.176 43.750 -14.181 1.00 24.55 1246 ARG A N 1
ATOM 9781 C CA . ARG A 1 1246 ? -14.223 45.087 -13.546 1.00 24.55 1246 ARG A CA 1
ATOM 9782 C C . ARG A 1 1246 ? -12.904 45.874 -13.510 1.00 24.55 1246 ARG A C 1
ATOM 9784 O O . ARG A 1 1246 ? -12.357 46.143 -12.447 1.00 24.55 1246 ARG A O 1
ATOM 9791 N N . VAL A 1 1247 ? -12.477 46.388 -14.668 1.00 23.88 1247 VAL A N 1
ATOM 9792 C CA . VAL A 1 1247 ? -11.500 47.495 -14.750 1.00 23.88 1247 VAL A CA 1
ATOM 9793 C C . VAL A 1 1247 ? -12.141 48.736 -15.378 1.00 23.88 1247 VAL A C 1
ATOM 9795 O O . VAL A 1 1247 ? -12.085 48.913 -16.594 1.00 23.88 1247 VAL A O 1
ATOM 9798 N N . LYS A 1 1248 ? -12.744 49.588 -14.529 1.00 24.50 1248 LYS A N 1
ATOM 9799 C CA . LYS A 1 1248 ? -12.767 51.074 -14.592 1.00 24.50 1248 LYS A CA 1
ATOM 9800 C C . LYS A 1 1248 ? -13.880 51.668 -13.722 1.00 24.50 1248 LYS A C 1
ATOM 9802 O O . LYS A 1 1248 ? -15.051 51.501 -14.036 1.00 24.50 1248 LYS A O 1
ATOM 9807 N N . ALA A 1 1249 ? -13.487 52.452 -12.715 1.00 24.53 1249 ALA A N 1
ATOM 9808 C CA . ALA A 1 1249 ? -14.222 53.631 -12.242 1.00 24.53 1249 ALA A CA 1
ATOM 9809 C C . ALA A 1 1249 ? -13.341 54.457 -11.282 1.00 24.53 1249 ALA A C 1
ATOM 9811 O O . ALA A 1 1249 ? -13.435 54.307 -10.068 1.00 24.53 1249 ALA A O 1
ATOM 9812 N N . PHE A 1 1250 ? -12.486 55.338 -11.816 1.00 19.61 1250 PHE A N 1
ATOM 9813 C CA . PHE A 1 1250 ? -12.005 56.500 -11.053 1.00 19.61 1250 PHE A CA 1
ATOM 9814 C C . PHE A 1 1250 ? -11.725 57.701 -11.969 1.00 19.61 1250 PHE A C 1
ATOM 9816 O O . PHE A 1 1250 ? -10.590 58.075 -12.226 1.00 19.61 1250 PHE A O 1
ATOM 9823 N N . LEU A 1 1251 ? -12.822 58.228 -12.509 1.00 23.03 1251 LEU A N 1
ATOM 9824 C CA . LEU A 1 1251 ? -13.059 59.512 -13.181 1.00 23.03 1251 LEU A CA 1
ATOM 9825 C C . LEU A 1 1251 ? -14.593 59.501 -13.384 1.00 23.03 1251 LEU A C 1
ATOM 9827 O O . LEU A 1 1251 ? -15.082 58.603 -14.061 1.00 23.03 1251 LEU A O 1
ATOM 9831 N N . GLY A 1 1252 ? -15.434 60.349 -12.793 1.00 23.81 1252 GLY A N 1
ATOM 9832 C CA . GLY A 1 1252 ? -15.171 61.538 -11.984 1.00 23.81 1252 GLY A CA 1
ATOM 9833 C C . GLY A 1 1252 ? -15.686 62.793 -12.688 1.00 23.81 1252 GLY A C 1
ATOM 9834 O O . GLY A 1 1252 ? -14.873 63.533 -13.224 1.00 23.81 1252 GLY A O 1
ATOM 9835 N N . ILE A 1 1253 ? -17.013 62.987 -12.711 1.00 23.30 1253 ILE A N 1
ATOM 9836 C CA . ILE A 1 1253 ? -17.756 64.219 -13.061 1.00 23.30 1253 ILE A CA 1
ATOM 9837 C C . ILE A 1 1253 ? -19.251 6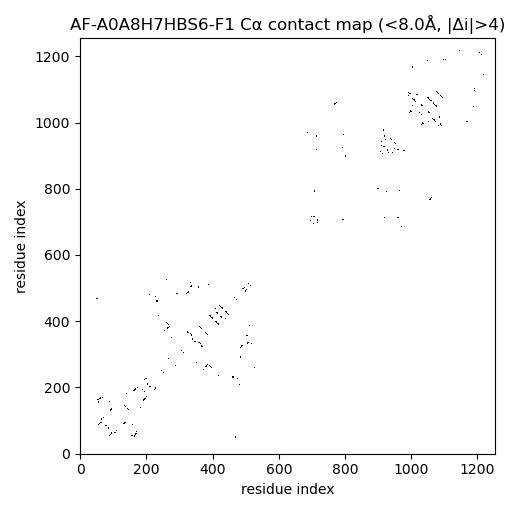3.998 -12.716 1.00 23.30 1253 ILE A C 1
ATOM 9839 O O . ILE A 1 1253 ? -19.700 62.855 -12.649 1.00 23.30 1253 ILE A O 1
ATOM 9843 N N . ASN A 1 1254 ? -19.982 65.087 -12.447 1.00 29.20 1254 ASN A N 1
ATOM 9844 C CA . ASN A 1 1254 ? -21.420 65.131 -12.102 1.00 29.20 1254 ASN A CA 1
ATOM 9845 C C . ASN A 1 1254 ? -22.312 64.711 -13.308 1.00 29.20 1254 ASN A C 1
ATOM 9847 O O . ASN A 1 1254 ? -21.812 64.647 -14.429 1.00 29.20 1254 ASN A O 1
ATOM 9851 N N . VAL A 1 1255 ? -23.618 64.428 -13.196 1.00 30.61 1255 VAL A N 1
ATOM 9852 C CA . VAL A 1 1255 ? -24.685 64.947 -12.303 1.00 30.61 1255 VAL A CA 1
ATOM 9853 C C . VAL A 1 1255 ? -25.626 63.824 -11.872 1.00 30.61 1255 VAL A C 1
ATOM 9855 O O . VAL A 1 1255 ? -25.952 62.990 -12.744 1.00 30.61 1255 VAL A O 1
#

InterPro domains:
  IPR001282 Glucose-6-phosphate dehydrogenase [MF_00966] (56-531)
  IPR001282 Glucose-6-phosphate dehydrogenase [PR00079] (196-209)
  IPR001282 Glucose-6-phosphate dehydrogenase [PR00079] (220-248)
  IPR001282 Glucose-6-phosphate dehydrogenase [PR00079] (272-289)
  IPR001282 Glucose-6-phosphate dehydrogenase [PR00079] (290-306)
  IPR001282 Glucose-6-phosphate dehydrogenase [PR00079] (373-399)
  IPR001282 Glucose-6-phosphate dehydrogenase [PTHR23429] (47-530)
  IPR001282 Glucose-6-phosphate dehydrogenase [TIGR00871] (56-529)
  IPR001841 Zinc finger, RING-type [PF13923] (908-945)
  IPR001841 Zinc finger, RING-type [PS50089] (908-946)
  IPR001841 Zinc finger, RING-type [SM00184] (698-743)
  IPR001841 Zinc finger, RING-type [SM00184] (908-945)
  IPR003111 Lon protease, N-terminal domain [PF02190] (1001-1204)
  IPR003111 Lon protease, N-terminal domain [PS51787] (981-1207)
  IPR003111 Lon protease, N-terminal domain [SM00464] (993-1205)
  IPR013083 Zinc finger, RING/FYVE/PHD-type [G3DSA:3.30.40.10] (690-756)
  IPR013083 Zinc finger, RING/FYVE/PHD-type [G3DSA:3.30.40.10] (875-979)
  IPR015947 PUA-like superfamily [SSF88697] (995-1204)
  IPR017907 Zinc finger, RING-type, conserved site [PS00518] (923-932)
  IPR019796 Glucose-6-phosphate dehydrogenase, active site [PS00069] (230-236)

pLDDT: mean 71.16, std 26.99, range [19.61, 98.75]

Foldseek 3Di:
DVVVVVVVVVVVVVVVVVVCVVVVVVCCVVVVVVVLVPPDDDPVLLDAPFDFQAAQEEEEEECLVDPCQQAPVLLLVLVCQLSVLDHDLYAYEYEEQDDDALVRSLCSNCVNHPPCVPPSNVVSSVVNSVRYDYAHADLDDLVSLQSVQVVSVVSSVPDPDQEHEYEYEDPDDLVSPLSNLVSCLVRVDDPRYYAAYEAEDDCAQFLVRNCVSLVSNCVRDPQLRYFYDDLLLLFPLLVCLLCQQPVDPVNVVCQFPVWFQEKEWEFEAQAACVLVLLVCLSHFPCSVDPLGNVLSSVLSSNFDNFPTSAQCSLQVSSLVQLLQKAAFDPLQKAFEFEAEDPPDHTSCVNPSHDVPRLGGQWMWGWIAGPDRGGHLYIYIYIYHYLAQDGWTKMKTWTDDDDDDPDDPDGTKIWMFTRDDQGKTKIWDWDQDPDDHRDIDIDMDIDRCCVVPVPDDRRRSSSSSVSCVSSSGNNSGAGSSNSSSSSNRHNVVVCLCVCNNHRHDRHAYDYRHHHTHPCVVVSVVVSPDDDDPPPDDPDPDPDPPPDDPPPDPDDDDDDDDDDDDDDDDDDDDDDDDDYDDDDDDDDDDDDDDDDDDDDDDDDDDDYDDDDDDDDDDDDDDDDDDDDDDDDDDDDDDDDDDDDDDDDDDDDDDDDDDDDDDYDDDDDDDDDDDDDDDDDDDDPDPDFDQLVVLQQLQAALPPSHGADQWDADLAQHIHHVVVVDDDDDDDDDDDPDPDDQDPRPPPDLDPDDDPDDDDDDDDLDQQPQEAEAEADDDPDDDDDDDPDPDRAGQPLSVQSSVLSVVSNVVVVVPDDDDDDDDDDDDDDDDDDDDDDDDDDDDDDDDDDDDDDDDDDDDDDDDDDDDDDDDDDDDDDDDDDDDDDDDDDDDDDDDDDDPDSLVSNQQSQAAPQPRAGAAQWDAFPNNYIHRLVSVLVVLLPDQADPPPRDGGDHNVVSPSGHGNSSSVVSCCNRPVPSNVVVVVVVNVVVPPPPFPAFEDADFADAAQWKDKDKADDSQVLVVQVVLSVDPFNKHWYWYDDPDPPDPPQTQKTFIWGWRYWHAHPVRIIITMTHTHFMWGFPAWDDDSRGITGDIDTAAADDPVVLVVVQVVCLVDQDPDDDDDDDRRDGLVVLVVLLVVLVVVVCVLEDVVVVVVLCVRTNDQDPDLQVNLLSSLVVDPDDRSLSSVLRNHRHSSVSSVSVSVSVVVVCPDPVNVPDDRDYPPDDDDDDDDDDDDDDPDPPPPPPDDDPDDDDDDDD

Sequence (1255 aa):
MTRARSLTVLFIAGLVGLLAVWLGSRYKHLGQNSLHLMSHGTIPSMESAHQELKNNTIIIVLGASGDLAKKKTFPALFGLFKIGYLPEGVHIVGYARTKMSEEEFHKRGVSYIKDADDPETAKKLEEFKNVMSYVSGQYEGDEGYSALTKALEEIESKYQTKEVNRLFYMALPPSVFIPVAQGLRRNCYTPNGTNRIIVEKPFGKDLESCRQMMSSLKKEWTEEETFRIDHYLGKEMVKNILVLRFANLVFSSGWSNQAIKSVQITFKEPFGTEGRGGYFDEFGIIRDIQQNHLLQVLSILTMERPVSFSAEDIRDEKVKVLRAIPPIAKEDVLLGQYVAANGKPGYLDDETVPQNSVCPTFAALTLWIHNPRWEGVPFILKAGKALNEAKVEIRIQYKDVTQGIFKDIARNELVLRIQPSEAVYVKINAKTPGLYTRAIPTEMDLTYKRRFTETKIPEAYEALILDALKGDHSNFVRDDELDVAWKIFTPILHWIEGRDGPAPRPQPYPYGSRGPKELDSFIGKYGYKRADAGYEKQGQESMAGSDEEEHERGERGKGRAREAPPRNGTPPVTGDDTRDHGTSCEQNKSEETPKPDNSQTNTRSMAVPPKTARVCPSDAPRETHMGATSPPAPPAPSLPSSTIMPHSPDHSHLPLPPSTPPPTAPTPMPTTTTAPATMPTPTPTPPRPSALLPLLRCALCRLLVEAPTTLNCGHTLCSKHMTPEKEEQPGPSMSAQRPCPVEGCRPRQPNRVRVLGRPSELDSHPGVTFTPAHSALSDSPSPLRGRVVKLDVTVSKLLEVITNAARQSTATAPAPAPTSDRHRHRHHSTTPDDESTAPIDPRPQTVHPRSSPPDPTPDDSDSDSSSQSPPRPRKKLRTHPPAHTSTGIPDPPSTPSFEKELLNELTCEICFMLLCNPITTPCQHTFCSTCLERSLDHSTKCPLCRLDLPPNSYFYQHAHNEVITQIIAKAFPTLLEERVAAAETDGRDSRLDTPIFVCQLSYPGMPTLLHFFEPRYRLMLRRCLASATPRFGMVMPRQNANNTDGNDYGTMLEIKNVQMLSDGRSMVETYGTFRFRILERGTLDGYLVGRTERIDDYPPEVEAEIERIALMNPSEGDITLRGIERSNQELVNICRRFLDQLRNGTAPWVVQRLNNTYGPMPADVASFGFWVALVLPIDEQEKAKLLPIRSPRMRLRLVVHWIEQLNNNWWFSSGSPAPLTLAYTGRGASFNFFGDDLFKNFWDGRVKAFLGINV